Protein AF-A0A957M4S3-F1 (afdb_monomer_lite)

pLDDT: mean 88.14, std 12.48, range [29.42, 98.62]

Radius of gyration: 42.58 Å; chains: 1; bounding box: 97×64×132 Å

Structure (mmCIF, N/CA/C/O backbone):
data_AF-A0A957M4S3-F1
#
_entry.id   AF-A0A957M4S3-F1
#
loop_
_atom_site.group_PDB
_atom_site.id
_atom_site.type_symbol
_atom_site.label_atom_id
_atom_site.label_alt_id
_atom_site.label_comp_id
_atom_site.label_asym_id
_atom_site.label_entity_id
_atom_site.label_seq_id
_atom_site.pdbx_PDB_ins_code
_atom_site.Cartn_x
_atom_site.Cartn_y
_atom_site.Cartn_z
_atom_site.occupancy
_atom_site.B_iso_or_equiv
_atom_site.auth_seq_id
_atom_site.auth_comp_id
_atom_site.auth_asym_id
_atom_site.auth_atom_id
_atom_site.pdbx_PDB_model_num
ATOM 1 N N . GLY A 1 1 ? 20.615 -4.153 -63.664 1.00 39.22 1 GLY A N 1
ATOM 2 C CA . GLY A 1 1 ? 21.199 -4.004 -65.016 1.00 39.22 1 GLY A CA 1
ATOM 3 C C . GLY A 1 1 ? 22.706 -4.110 -64.900 1.00 39.22 1 GLY A C 1
ATOM 4 O O . GLY A 1 1 ? 23.226 -3.644 -63.901 1.00 39.22 1 GLY A O 1
ATOM 5 N N . ILE A 1 2 ? 23.380 -4.764 -65.851 1.00 35.94 2 ILE A N 1
ATOM 6 C CA . ILE A 1 2 ? 24.839 -4.992 -65.836 1.00 35.94 2 ILE A CA 1
ATOM 7 C C . ILE A 1 2 ? 25.598 -3.661 -66.029 1.00 35.94 2 ILE A C 1
ATOM 9 O O . ILE A 1 2 ? 25.162 -2.804 -66.796 1.00 35.94 2 ILE A O 1
ATOM 13 N N . HIS A 1 3 ? 26.688 -3.525 -65.271 1.00 52.94 3 HIS A N 1
ATOM 14 C CA . HIS A 1 3 ? 27.388 -2.321 -64.811 1.00 52.94 3 HIS A CA 1
ATOM 15 C C . HIS A 1 3 ? 28.169 -1.527 -65.868 1.00 52.94 3 HIS A C 1
ATOM 17 O O . HIS A 1 3 ? 28.738 -2.092 -66.799 1.00 52.94 3 HIS A O 1
ATOM 23 N N . ALA A 1 4 ? 28.273 -0.213 -65.647 1.00 48.66 4 ALA A N 1
ATOM 24 C CA . ALA A 1 4 ? 29.312 0.640 -66.217 1.00 48.66 4 ALA A CA 1
ATOM 25 C C . ALA A 1 4 ? 30.267 1.066 -65.091 1.00 48.66 4 ALA A C 1
ATOM 27 O O . ALA A 1 4 ? 29.799 1.417 -64.009 1.00 48.66 4 ALA A O 1
ATOM 28 N N . ALA A 1 5 ? 31.578 1.060 -65.352 1.00 57.88 5 ALA A N 1
ATOM 29 C CA . ALA A 1 5 ? 32.567 1.680 -64.475 1.00 57.88 5 ALA A CA 1
ATOM 30 C C . ALA A 1 5 ? 32.179 3.148 -64.234 1.00 57.88 5 ALA A C 1
ATOM 32 O O . ALA A 1 5 ? 32.039 3.917 -65.191 1.00 57.88 5 ALA A O 1
ATOM 33 N N . CYS A 1 6 ? 31.971 3.545 -62.978 1.00 70.50 6 CYS A N 1
ATOM 34 C CA . CYS A 1 6 ? 31.801 4.957 -62.660 1.00 70.50 6 CYS A CA 1
ATOM 35 C C . CYS A 1 6 ? 33.161 5.645 -62.776 1.00 70.50 6 CYS A C 1
ATOM 37 O O . CYS A 1 6 ? 34.124 5.244 -62.131 1.00 70.50 6 CYS A O 1
ATOM 39 N N . ALA A 1 7 ? 33.246 6.713 -63.565 1.00 66.88 7 ALA A N 1
ATOM 40 C CA . ALA A 1 7 ? 34.441 7.544 -63.577 1.00 66.88 7 ALA A CA 1
ATOM 41 C C . ALA A 1 7 ? 34.543 8.360 -62.271 1.00 66.88 7 ALA A C 1
ATOM 43 O O . ALA A 1 7 ? 33.563 8.986 -61.867 1.00 66.88 7 ALA A O 1
ATOM 44 N N . GLY A 1 8 ? 35.736 8.402 -61.661 1.00 73.00 8 GLY A N 1
ATOM 45 C CA . GLY A 1 8 ? 36.071 9.349 -60.586 1.00 73.00 8 GLY A CA 1
ATOM 46 C C . GLY A 1 8 ? 35.672 8.933 -59.166 1.00 73.00 8 GLY A C 1
ATOM 47 O O . GLY A 1 8 ? 35.146 9.765 -58.428 1.00 73.00 8 GLY A O 1
ATOM 48 N N . GLY A 1 9 ? 35.902 7.673 -58.785 1.00 83.31 9 GLY A N 1
ATOM 49 C CA . GLY A 1 9 ? 35.665 7.208 -57.416 1.00 83.31 9 GLY A CA 1
ATOM 50 C C . GLY A 1 9 ? 36.583 7.848 -56.363 1.00 83.31 9 GLY A C 1
ATOM 51 O O . GLY A 1 9 ? 37.583 8.485 -56.710 1.00 83.31 9 GLY A O 1
ATOM 52 N N . PRO A 1 10 ? 36.226 7.736 -55.070 1.00 91.06 10 PRO A N 1
ATOM 53 C CA . PRO A 1 10 ? 37.018 8.291 -53.976 1.00 91.06 10 PRO A CA 1
ATOM 54 C C . PRO A 1 10 ? 38.401 7.636 -53.878 1.00 91.06 10 PRO A C 1
ATOM 56 O O . PRO A 1 10 ? 38.588 6.474 -54.241 1.00 91.06 10 PRO A O 1
ATOM 59 N N . VAL A 1 11 ? 39.365 8.402 -53.365 1.00 92.81 11 VAL A N 1
ATOM 60 C CA . VAL A 1 11 ? 40.719 7.928 -53.065 1.00 92.81 11 VAL A CA 1
ATOM 61 C C . VAL A 1 11 ? 40.887 7.901 -51.553 1.00 92.81 11 VAL A C 1
ATOM 63 O O . VAL A 1 11 ? 40.749 8.940 -50.911 1.00 92.81 11 VAL A O 1
ATOM 66 N N . ILE A 1 12 ? 41.187 6.725 -51.010 1.00 91.94 12 ILE A N 1
ATOM 67 C CA . ILE A 1 12 ? 41.322 6.454 -49.577 1.00 91.94 12 ILE A CA 1
ATOM 68 C C . ILE A 1 12 ? 42.710 5.851 -49.371 1.00 91.94 12 ILE A C 1
ATOM 70 O O . ILE A 1 12 ? 43.078 4.907 -50.063 1.00 91.94 12 ILE A O 1
ATOM 74 N N . ASP A 1 13 ? 43.528 6.474 -48.522 1.00 92.44 13 ASP A N 1
ATOM 75 C CA . ASP A 1 13 ? 44.929 6.086 -48.273 1.00 92.44 13 ASP A CA 1
ATOM 76 C C . ASP A 1 13 ? 45.778 5.851 -49.534 1.00 92.44 13 ASP A C 1
ATOM 78 O O . ASP A 1 13 ? 46.650 4.986 -49.600 1.00 92.44 13 ASP A O 1
ATOM 82 N N . GLY A 1 14 ? 45.518 6.642 -50.577 1.00 90.44 14 GLY A N 1
ATOM 83 C CA . GLY A 1 14 ? 46.207 6.528 -51.864 1.00 90.44 14 GLY A CA 1
ATOM 84 C C . GLY A 1 14 ? 45.705 5.395 -52.767 1.00 90.44 14 GLY A C 1
ATOM 85 O O . GLY A 1 14 ? 46.188 5.274 -53.893 1.00 90.44 14 GLY A O 1
ATOM 86 N N . ILE A 1 15 ? 44.713 4.614 -52.335 1.00 91.56 15 ILE A N 1
ATOM 87 C CA . ILE A 1 15 ? 44.009 3.613 -53.142 1.00 91.56 15 ILE A CA 1
ATOM 88 C C . ILE A 1 15 ? 42.738 4.244 -53.715 1.00 91.56 15 ILE A C 1
ATOM 90 O O . ILE A 1 15 ? 41.929 4.829 -53.004 1.00 91.56 15 ILE A O 1
ATOM 94 N N . THR A 1 16 ? 42.564 4.156 -55.033 1.00 92.56 16 THR A N 1
ATOM 95 C CA . THR A 1 16 ? 41.338 4.621 -55.700 1.00 92.56 16 THR A CA 1
ATOM 96 C C . THR A 1 16 ? 40.307 3.501 -55.707 1.00 92.56 16 THR A C 1
ATOM 98 O O . THR A 1 16 ? 40.612 2.408 -56.180 1.00 92.56 16 THR A O 1
ATOM 101 N N . LEU A 1 17 ? 39.087 3.782 -55.244 1.00 93.56 17 LEU A N 1
ATOM 102 C CA . LEU A 1 17 ? 37.936 2.901 -55.440 1.00 93.56 17 LEU A CA 1
ATOM 103 C C . LEU A 1 17 ? 37.444 3.067 -56.884 1.00 93.56 17 LEU A C 1
ATOM 105 O O . LEU A 1 17 ? 36.652 3.957 -57.195 1.00 93.56 17 LEU A O 1
ATOM 109 N N . ASP A 1 18 ? 38.020 2.283 -57.789 1.00 90.69 18 ASP A N 1
ATOM 110 C CA . ASP A 1 18 ? 37.940 2.455 -59.241 1.00 90.69 18 ASP A CA 1
ATOM 111 C C . ASP A 1 18 ? 36.701 1.825 -59.895 1.00 90.69 18 ASP A C 1
ATOM 113 O O . ASP A 1 18 ? 36.443 2.042 -61.083 1.00 90.69 18 ASP A O 1
ATOM 117 N N . GLU A 1 19 ? 35.894 1.103 -59.122 1.00 92.81 19 GLU A N 1
ATOM 118 C CA . GLU A 1 19 ? 34.665 0.453 -59.563 1.00 92.81 19 GLU A CA 1
ATOM 119 C C . GLU A 1 19 ? 33.450 0.920 -58.748 1.00 92.81 19 GLU A C 1
ATOM 121 O O . GLU A 1 19 ? 33.565 1.475 -57.652 1.00 92.81 19 GLU A O 1
ATOM 126 N N . CYS A 1 20 ? 32.248 0.734 -59.306 1.00 93.25 20 CYS A N 1
ATOM 127 C CA . CYS A 1 20 ? 31.014 1.090 -58.616 1.00 93.25 20 CYS A CA 1
ATOM 128 C C . CYS A 1 20 ? 29.826 0.177 -58.960 1.00 93.25 20 CYS A C 1
ATOM 130 O O . CYS A 1 20 ? 29.639 -0.281 -60.094 1.00 93.25 20 CYS A O 1
ATOM 132 N N . ILE A 1 21 ? 28.942 0.009 -57.981 1.00 92.69 21 ILE A N 1
ATOM 133 C CA . ILE A 1 21 ? 27.581 -0.494 -58.152 1.00 92.69 21 ILE A CA 1
ATOM 134 C C . ILE A 1 21 ? 26.632 0.674 -57.908 1.00 92.69 21 ILE A C 1
ATOM 136 O O . ILE A 1 21 ? 26.729 1.346 -56.891 1.00 92.69 21 ILE A O 1
ATOM 140 N N . THR A 1 22 ? 25.699 0.926 -58.826 1.00 92.50 22 THR A N 1
ATOM 141 C CA . THR A 1 22 ? 24.591 1.861 -58.588 1.00 92.50 22 THR A CA 1
ATOM 142 C C . THR A 1 22 ? 23.288 1.080 -58.544 1.00 92.50 22 THR A C 1
ATOM 144 O O . THR A 1 22 ? 22.988 0.321 -59.470 1.00 92.50 22 THR A O 1
ATOM 147 N N . ARG A 1 23 ? 22.513 1.285 -57.484 1.00 94.38 23 ARG A N 1
ATOM 148 C CA . ARG A 1 23 ? 21.199 0.686 -57.284 1.00 94.38 23 ARG A CA 1
ATOM 149 C C . ARG A 1 23 ? 20.182 1.797 -57.068 1.00 94.38 23 ARG A C 1
ATOM 151 O O . ARG A 1 23 ? 20.305 2.559 -56.118 1.00 94.38 23 ARG A O 1
ATOM 158 N N . SER A 1 24 ? 19.215 1.905 -57.974 1.00 95.25 24 SER A N 1
ATOM 159 C CA . SER A 1 24 ? 18.113 2.863 -57.864 1.00 95.25 24 SER A CA 1
ATOM 160 C C . SER A 1 24 ? 16.814 2.121 -57.593 1.00 95.25 24 SER A C 1
ATOM 162 O O . SER A 1 24 ? 16.545 1.107 -58.241 1.00 95.25 24 SER A O 1
ATOM 164 N N . PHE A 1 25 ? 16.026 2.636 -56.660 1.00 96.44 25 PHE A N 1
ATOM 165 C CA . PHE A 1 25 ? 14.787 2.027 -56.191 1.00 96.44 25 PHE A CA 1
ATOM 166 C C . PHE A 1 25 ? 13.775 3.101 -55.787 1.00 96.44 25 PHE A C 1
ATOM 168 O O . PHE A 1 25 ? 14.117 4.265 -55.568 1.00 96.44 25 PHE A O 1
ATOM 175 N N . LEU A 1 26 ? 12.506 2.707 -55.714 1.00 96.69 26 LEU A N 1
ATOM 176 C CA . LEU A 1 26 ? 11.420 3.584 -55.294 1.00 96.69 26 LEU A CA 1
ATOM 177 C C . LEU A 1 26 ? 11.162 3.388 -53.799 1.00 96.69 26 LEU A C 1
ATOM 179 O O . LEU A 1 26 ? 10.911 2.269 -53.364 1.00 96.69 26 LEU A O 1
ATOM 183 N N . VAL A 1 27 ? 11.160 4.473 -53.033 1.00 96.31 27 VAL A N 1
ATOM 184 C CA . VAL A 1 27 ? 10.751 4.488 -51.622 1.00 96.31 27 VAL A CA 1
ATOM 185 C C . VAL A 1 27 ? 9.925 5.747 -51.390 1.00 96.31 27 VAL A C 1
ATOM 187 O O . VAL A 1 27 ? 10.282 6.817 -51.880 1.00 96.31 27 VAL A O 1
ATOM 190 N N . GLY A 1 28 ? 8.754 5.628 -50.763 1.00 93.44 28 GLY A N 1
ATOM 191 C CA . GLY A 1 28 ? 7.863 6.779 -50.553 1.00 93.44 28 GLY A CA 1
ATOM 192 C C . GLY A 1 28 ? 7.395 7.499 -51.822 1.00 93.44 28 GLY A C 1
ATOM 193 O O . GLY A 1 28 ? 7.016 8.664 -51.770 1.00 93.44 28 GLY A O 1
ATOM 194 N N . GLY A 1 29 ? 7.463 6.845 -52.986 1.00 94.19 29 GLY A N 1
ATOM 195 C CA . GLY A 1 29 ? 7.184 7.479 -54.280 1.00 94.19 29 GLY A CA 1
ATOM 196 C C . GLY A 1 29 ? 8.334 8.324 -54.850 1.00 94.19 29 GLY A C 1
ATOM 197 O O . GLY A 1 29 ? 8.178 8.898 -55.928 1.00 94.19 29 GLY A O 1
ATOM 198 N N . VAL A 1 30 ? 9.497 8.365 -54.191 1.00 95.31 30 VAL A N 1
ATOM 199 C CA . VAL A 1 30 ? 10.708 9.061 -54.651 1.00 95.31 30 VAL A CA 1
ATOM 200 C C . VAL A 1 30 ? 11.740 8.042 -55.134 1.00 95.31 30 VAL A C 1
ATOM 202 O O . VAL A 1 30 ? 11.994 7.033 -54.479 1.00 95.31 30 VAL A O 1
ATOM 205 N N . ASN A 1 31 ? 12.346 8.291 -56.299 1.00 95.94 31 ASN A N 1
ATOM 206 C CA . ASN A 1 31 ? 13.437 7.457 -56.802 1.00 95.94 31 ASN A CA 1
ATOM 207 C C . ASN A 1 31 ? 14.732 7.807 -56.057 1.00 95.94 31 ASN A C 1
ATOM 209 O O . ASN A 1 31 ? 15.299 8.883 -56.277 1.00 95.94 31 ASN A O 1
ATOM 213 N N . LYS A 1 32 ? 15.183 6.903 -55.189 1.00 96.06 32 LYS A N 1
ATOM 214 C CA . LYS A 1 32 ? 16.432 7.009 -54.431 1.00 96.06 32 LYS A CA 1
ATOM 215 C C . LYS A 1 32 ? 17.504 6.136 -55.065 1.00 96.06 32 LYS A C 1
ATOM 217 O O . LYS A 1 32 ? 17.214 5.239 -55.856 1.00 96.06 32 LYS A O 1
ATOM 222 N N . THR A 1 33 ? 18.761 6.459 -54.796 1.00 95.25 33 THR A N 1
ATOM 223 C CA . THR A 1 33 ? 19.915 5.760 -55.357 1.00 95.25 33 THR A CA 1
ATOM 224 C C . THR A 1 33 ? 20.974 5.531 -54.289 1.00 95.25 33 THR A C 1
ATOM 226 O O . THR A 1 33 ? 21.365 6.452 -53.580 1.00 95.25 33 THR A O 1
ATOM 229 N N . VAL A 1 34 ? 21.495 4.312 -54.225 1.00 96.19 34 VAL A N 1
ATOM 230 C CA . VAL A 1 34 ? 22.693 3.968 -53.456 1.00 96.19 34 VAL A CA 1
ATOM 231 C C . VAL A 1 34 ? 23.800 3.648 -54.449 1.00 96.19 34 VAL A C 1
ATOM 233 O O . VAL A 1 34 ? 23.621 2.835 -55.363 1.00 96.19 34 VAL A O 1
ATOM 236 N N . ARG A 1 35 ? 24.944 4.314 -54.305 1.00 94.44 35 ARG A N 1
ATOM 237 C CA . ARG A 1 35 ? 26.136 4.064 -55.115 1.00 94.44 35 ARG A CA 1
ATOM 238 C C . ARG A 1 35 ? 27.259 3.541 -54.235 1.00 94.44 35 ARG A C 1
ATOM 240 O O . ARG A 1 35 ? 27.834 4.310 -53.480 1.00 94.44 35 ARG A O 1
ATOM 247 N N . VAL A 1 36 ? 27.598 2.268 -54.390 1.00 95.75 36 VAL A N 1
ATOM 248 C CA . VAL A 1 36 ? 28.703 1.615 -53.682 1.00 95.75 36 VAL A CA 1
ATOM 249 C C . VAL A 1 36 ? 29.964 1.716 -54.529 1.00 95.75 36 VAL A C 1
ATOM 251 O O . VAL A 1 36 ? 29.997 1.192 -55.640 1.00 95.75 36 VAL A O 1
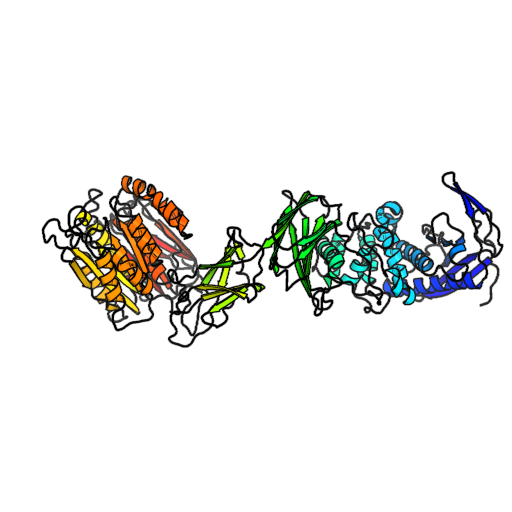ATOM 254 N N . TRP A 1 37 ? 30.983 2.394 -54.021 1.00 95.69 37 TRP A N 1
ATOM 255 C CA . TRP A 1 37 ? 32.319 2.516 -54.594 1.00 95.69 37 TRP A CA 1
ATOM 256 C C . TRP A 1 37 ? 33.230 1.458 -53.988 1.00 95.69 37 TRP A C 1
ATOM 258 O O . TRP A 1 37 ? 33.217 1.267 -52.776 1.00 95.69 37 TRP A O 1
ATOM 268 N N . TYR A 1 38 ? 34.016 0.777 -54.812 1.00 94.69 38 TYR A N 1
ATOM 269 C CA . TYR A 1 38 ? 34.921 -0.277 -54.358 1.00 94.69 38 TYR A CA 1
ATOM 270 C C . TYR A 1 38 ? 36.100 -0.442 -55.316 1.00 94.69 38 TYR A C 1
ATOM 272 O O . TYR A 1 38 ? 36.101 0.096 -56.421 1.00 94.69 38 TYR A O 1
ATOM 280 N N . THR A 1 39 ? 37.091 -1.227 -54.906 1.00 92.88 39 THR A N 1
ATOM 281 C CA . THR A 1 39 ? 38.093 -1.790 -55.813 1.00 92.88 39 THR A CA 1
ATOM 282 C C . THR A 1 39 ? 38.195 -3.296 -55.590 1.00 92.88 39 THR A C 1
ATOM 284 O O . THR A 1 39 ? 37.967 -3.790 -54.484 1.00 92.88 39 THR A O 1
ATOM 287 N N . LYS A 1 40 ? 38.520 -4.046 -56.645 1.00 93.00 40 LYS A N 1
ATOM 288 C CA . LYS A 1 40 ? 38.926 -5.463 -56.546 1.00 93.00 40 LYS A CA 1
ATOM 289 C C . LYS A 1 40 ? 40.443 -5.627 -56.566 1.00 93.00 40 LYS A C 1
ATOM 291 O O . LYS A 1 40 ? 40.948 -6.751 -56.568 1.00 93.00 40 LYS A O 1
ATOM 296 N N . ASN A 1 41 ? 41.181 -4.519 -56.632 1.00 92.00 41 ASN A N 1
ATOM 297 C CA . ASN A 1 41 ? 42.627 -4.553 -56.585 1.00 92.00 41 ASN A CA 1
ATOM 298 C C . ASN A 1 41 ? 43.070 -4.894 -55.160 1.00 92.00 41 ASN A C 1
ATOM 300 O O . ASN A 1 41 ? 42.976 -4.058 -54.267 1.00 92.00 41 ASN A O 1
ATOM 304 N N . ALA A 1 42 ? 43.543 -6.125 -54.963 1.00 92.38 42 ALA A N 1
ATOM 305 C CA . ALA A 1 42 ? 44.000 -6.633 -53.674 1.00 92.38 42 ALA A CA 1
ATOM 306 C C . ALA A 1 42 ? 45.352 -6.019 -53.274 1.00 92.38 42 ALA A C 1
ATOM 308 O O . ALA A 1 42 ? 46.397 -6.672 -53.315 1.00 92.38 42 ALA A O 1
ATOM 309 N N . VAL A 1 43 ? 45.324 -4.732 -52.940 1.00 91.88 43 VAL A N 1
ATOM 310 C CA . VAL A 1 43 ? 46.460 -3.945 -52.464 1.00 91.88 43 VAL A CA 1
ATOM 311 C C . VAL A 1 43 ? 46.205 -3.468 -51.044 1.00 91.88 43 VAL A C 1
ATOM 313 O O . VAL A 1 43 ? 45.070 -3.206 -50.653 1.00 91.88 43 VAL A O 1
ATOM 316 N N . THR A 1 44 ? 47.288 -3.345 -50.287 1.00 93.12 44 THR A N 1
ATOM 317 C CA . THR A 1 44 ? 47.271 -2.811 -48.929 1.00 93.12 44 THR A CA 1
ATOM 318 C C . THR A 1 44 ? 47.688 -1.345 -48.930 1.00 93.12 44 THR A C 1
ATOM 320 O O . THR A 1 44 ? 48.630 -0.975 -49.641 1.00 93.12 44 THR A O 1
ATOM 323 N N . ALA A 1 45 ? 47.053 -0.533 -48.095 1.00 93.00 45 ALA A N 1
ATOM 324 C CA . ALA A 1 45 ? 47.541 0.785 -47.709 1.00 93.00 45 ALA A CA 1
ATOM 325 C C . ALA A 1 45 ? 48.160 0.743 -46.308 1.00 93.00 45 ALA A C 1
ATOM 327 O O . ALA A 1 45 ? 47.833 -0.120 -45.499 1.00 93.00 45 ALA A O 1
ATOM 328 N N . ASN A 1 46 ? 49.049 1.697 -46.028 1.00 92.75 46 ASN A N 1
ATOM 329 C CA . ASN A 1 46 ? 49.585 1.912 -44.690 1.00 92.75 46 ASN A CA 1
ATOM 330 C C . ASN A 1 46 ? 49.091 3.263 -44.181 1.00 92.75 46 ASN A C 1
ATOM 332 O O . ASN A 1 46 ? 49.334 4.283 -44.833 1.00 92.75 46 ASN A O 1
ATOM 336 N N . ARG A 1 47 ? 48.452 3.271 -43.012 1.00 93.31 47 ARG A N 1
ATOM 337 C CA . ARG A 1 47 ? 48.011 4.488 -42.323 1.00 93.31 47 ARG A CA 1
ATOM 338 C C . ARG A 1 47 ? 48.574 4.486 -40.905 1.00 93.31 47 ARG A C 1
ATOM 340 O O . ARG A 1 47 ? 48.498 3.473 -40.220 1.00 93.31 47 ARG A O 1
ATOM 347 N N . THR A 1 48 ? 49.136 5.611 -40.474 1.00 91.44 48 THR A N 1
ATOM 348 C CA . THR A 1 48 ? 49.555 5.804 -39.081 1.00 91.44 48 THR A CA 1
ATOM 349 C C . THR A 1 48 ? 48.476 6.595 -38.354 1.00 91.44 48 THR A C 1
ATOM 351 O O . THR A 1 48 ? 48.196 7.731 -38.740 1.00 91.44 48 THR A O 1
ATOM 354 N N . GLU A 1 49 ? 47.905 6.022 -37.301 1.00 90.69 49 GLU A N 1
ATOM 355 C CA . GLU A 1 49 ? 46.910 6.665 -36.438 1.00 90.69 49 GLU A CA 1
ATOM 356 C C . GLU A 1 49 ? 47.356 6.514 -34.980 1.00 90.69 49 GLU A C 1
ATOM 358 O O . GLU A 1 49 ? 47.816 5.450 -34.574 1.00 90.69 49 GLU A O 1
ATOM 363 N N . ASP A 1 50 ? 47.374 7.621 -34.233 1.00 89.88 50 ASP A N 1
ATOM 364 C CA . ASP A 1 50 ? 47.886 7.698 -32.853 1.00 89.88 50 ASP A CA 1
ATOM 365 C C . ASP A 1 50 ? 49.278 7.071 -32.621 1.00 89.88 50 ASP A C 1
ATOM 367 O O . ASP A 1 50 ? 49.615 6.579 -31.543 1.00 89.88 50 ASP A O 1
ATOM 371 N N . GLY A 1 51 ? 50.136 7.128 -33.644 1.00 90.00 51 GLY A N 1
ATOM 372 C CA . GLY A 1 51 ? 51.496 6.583 -33.597 1.00 90.00 51 GLY A CA 1
ATOM 373 C C . GLY A 1 51 ? 51.583 5.065 -33.786 1.00 90.00 51 GLY A C 1
ATOM 374 O O . GLY A 1 51 ? 52.671 4.507 -33.629 1.00 90.00 51 GLY A O 1
ATOM 375 N N . VAL A 1 52 ? 50.477 4.409 -34.141 1.00 93.06 52 VAL A N 1
ATOM 376 C CA . VAL A 1 52 ? 50.407 2.995 -34.524 1.00 93.06 52 VAL A CA 1
ATOM 377 C C . VAL A 1 52 ? 50.232 2.893 -36.039 1.00 93.06 52 VAL A C 1
ATOM 379 O O . VAL A 1 52 ? 49.396 3.577 -36.624 1.00 93.06 52 VAL A O 1
ATOM 382 N N . ASP A 1 53 ? 51.038 2.046 -36.682 1.00 93.12 53 ASP A N 1
ATOM 383 C CA . ASP A 1 53 ? 50.934 1.770 -38.116 1.00 93.12 53 ASP A CA 1
ATOM 384 C C . ASP A 1 53 ? 49.944 0.626 -38.369 1.00 93.12 53 ASP A C 1
ATOM 386 O O . ASP A 1 53 ? 50.131 -0.492 -37.881 1.00 93.12 53 ASP A O 1
ATOM 390 N N . TYR A 1 54 ? 48.929 0.894 -39.183 1.00 94.31 54 TYR A N 1
ATOM 391 C CA . TYR A 1 54 ? 47.914 -0.060 -39.612 1.00 94.31 54 TYR A CA 1
ATOM 392 C C . TYR A 1 54 ? 48.124 -0.429 -41.080 1.00 94.31 54 TYR A C 1
ATOM 394 O O . TYR A 1 54 ? 48.420 0.427 -41.917 1.00 94.31 54 TYR A O 1
ATOM 402 N N . THR A 1 55 ? 47.972 -1.717 -41.392 1.00 94.69 55 THR A N 1
ATOM 403 C CA . THR A 1 55 ? 47.906 -2.228 -42.768 1.00 94.69 55 THR A CA 1
ATOM 404 C C . THR A 1 55 ? 46.442 -2.447 -43.119 1.00 94.69 55 THR A C 1
ATOM 406 O O . THR A 1 55 ? 45.802 -3.290 -42.499 1.00 94.69 55 THR A O 1
ATOM 409 N N . LEU A 1 56 ? 45.938 -1.687 -44.089 1.00 95.31 56 LEU A N 1
ATOM 410 C CA . LEU A 1 56 ? 44.521 -1.604 -44.445 1.00 95.31 56 LEU A CA 1
ATOM 411 C C . LEU A 1 56 ? 44.254 -2.198 -45.830 1.00 95.31 56 LEU A C 1
ATOM 413 O O . LEU A 1 56 ? 45.042 -2.019 -46.761 1.00 95.31 56 LEU A O 1
ATOM 417 N N . GLU A 1 57 ? 43.127 -2.880 -45.984 1.00 95.06 57 GLU A N 1
ATOM 418 C CA . GLU A 1 57 ? 42.696 -3.611 -47.174 1.00 95.06 57 GLU A CA 1
ATOM 419 C C . GLU A 1 57 ? 41.346 -3.091 -47.715 1.00 95.06 57 GLU A C 1
ATOM 421 O O . GLU A 1 57 ? 40.322 -3.767 -47.613 1.00 95.06 57 GLU A O 1
ATOM 426 N N . HIS A 1 58 ? 41.329 -1.915 -48.360 1.00 94.50 58 HIS A N 1
ATOM 427 C CA . HIS A 1 58 ? 40.110 -1.265 -48.906 1.00 94.50 58 HIS A CA 1
ATOM 428 C C . HIS A 1 58 ? 39.486 -1.960 -50.143 1.00 94.50 58 HIS A C 1
ATOM 430 O O . HIS A 1 58 ? 38.898 -1.305 -51.006 1.00 94.50 58 HIS A O 1
ATOM 436 N N . TRP A 1 59 ? 39.663 -3.271 -50.302 1.00 94.56 59 TRP A N 1
ATOM 437 C CA . TRP A 1 59 ? 39.234 -4.021 -51.481 1.00 94.56 59 TRP A CA 1
ATOM 438 C C . TRP A 1 59 ? 38.237 -5.130 -51.133 1.00 94.56 59 TRP A C 1
ATOM 440 O O . TRP A 1 59 ? 38.292 -5.750 -50.071 1.00 94.56 59 TRP A O 1
ATOM 450 N N . ILE A 1 60 ? 37.350 -5.433 -52.083 1.00 95.25 60 ILE A N 1
ATOM 451 C CA . ILE A 1 60 ? 36.410 -6.561 -52.012 1.00 95.25 60 ILE A CA 1
ATOM 452 C C . ILE A 1 60 ? 36.704 -7.580 -53.114 1.00 95.25 60 ILE A C 1
ATOM 454 O O . ILE A 1 60 ? 37.373 -7.293 -54.102 1.00 95.25 60 ILE A O 1
ATOM 458 N N . SER A 1 61 ? 36.211 -8.807 -52.967 1.00 94.50 61 SER A N 1
ATOM 459 C CA . SER A 1 61 ? 36.545 -9.918 -53.871 1.00 94.50 61 SER A CA 1
ATOM 460 C C . SER A 1 61 ? 35.699 -9.965 -55.146 1.00 94.50 61 SER A C 1
ATOM 462 O O . SER A 1 61 ? 36.101 -10.600 -56.122 1.00 94.50 61 SER A O 1
ATOM 464 N N . SER A 1 62 ? 34.506 -9.360 -55.157 1.00 92.94 62 SER A N 1
ATOM 465 C CA . SER A 1 62 ? 33.598 -9.443 -56.308 1.00 92.94 62 SER A CA 1
ATOM 466 C C . SER A 1 62 ? 32.546 -8.336 -56.341 1.00 92.94 62 SER A C 1
ATOM 468 O O . SER A 1 62 ? 32.149 -7.810 -55.307 1.00 92.94 62 SER A O 1
ATOM 470 N N . ASP A 1 63 ? 32.004 -8.071 -57.530 1.00 91.81 63 ASP A N 1
ATOM 471 C CA . ASP A 1 63 ? 30.887 -7.135 -57.727 1.00 91.81 63 ASP A CA 1
ATOM 472 C C . ASP A 1 63 ? 29.629 -7.563 -56.954 1.00 91.81 63 ASP A C 1
ATOM 474 O O . ASP A 1 63 ? 28.843 -6.722 -56.529 1.00 91.81 63 ASP A O 1
ATOM 478 N N . ALA A 1 64 ? 29.449 -8.874 -56.746 1.00 92.62 64 ALA A N 1
ATOM 479 C CA . ALA A 1 64 ? 28.316 -9.427 -56.009 1.00 92.62 64 ALA A CA 1
ATOM 480 C C . ALA A 1 64 ? 28.275 -8.932 -54.554 1.00 92.62 64 ALA A C 1
ATOM 482 O O . ALA A 1 64 ? 27.197 -8.689 -54.025 1.00 92.62 64 ALA A O 1
ATOM 483 N N . GLN A 1 65 ? 29.438 -8.717 -53.936 1.00 94.88 65 GLN A N 1
ATOM 484 C CA . GLN A 1 65 ? 29.546 -8.182 -52.576 1.00 94.88 65 GLN A CA 1
ATOM 485 C C . GLN A 1 65 ? 29.080 -6.721 -52.506 1.00 94.88 65 GLN A C 1
ATOM 487 O O . GLN A 1 65 ? 28.256 -6.376 -51.667 1.00 94.88 65 GLN A O 1
ATOM 492 N N . ALA A 1 66 ? 29.504 -5.869 -53.444 1.00 93.81 66 ALA A N 1
ATOM 493 C CA . ALA A 1 66 ? 29.009 -4.492 -53.511 1.00 93.81 66 ALA A CA 1
ATOM 494 C C . ALA A 1 66 ? 27.522 -4.415 -53.919 1.00 93.81 66 ALA A C 1
ATOM 496 O O . ALA A 1 66 ? 26.802 -3.521 -53.475 1.00 93.81 66 ALA A O 1
ATOM 497 N N . GLN A 1 67 ? 27.029 -5.353 -54.738 1.00 94.19 67 GLN A N 1
ATOM 498 C CA . GLN A 1 67 ? 25.597 -5.478 -55.046 1.00 94.19 67 GLN A CA 1
ATOM 499 C C . GLN A 1 67 ? 24.773 -5.844 -53.813 1.00 94.19 67 GLN A C 1
ATOM 501 O O . GLN A 1 67 ? 23.668 -5.326 -53.656 1.00 94.19 67 GLN A O 1
ATOM 506 N N . GLN A 1 68 ? 25.310 -6.715 -52.961 1.00 95.06 68 GLN A N 1
ATOM 507 C CA . GLN A 1 68 ? 24.690 -7.123 -51.709 1.00 95.06 68 GLN A CA 1
ATOM 508 C C . GLN A 1 68 ? 24.617 -5.952 -50.722 1.00 95.06 68 GLN A C 1
ATOM 510 O O . GLN A 1 68 ? 23.530 -5.648 -50.248 1.00 95.06 68 GLN A O 1
ATOM 515 N N . VAL A 1 69 ? 25.715 -5.209 -50.528 1.00 96.62 69 VAL A N 1
ATOM 516 C CA . VAL A 1 69 ? 25.721 -3.976 -49.715 1.00 96.62 69 VAL A CA 1
ATOM 517 C C . VAL A 1 69 ? 24.684 -2.970 -50.218 1.00 96.62 69 VAL A C 1
ATOM 519 O O . VAL A 1 69 ? 23.901 -2.441 -49.436 1.00 96.62 69 VAL A O 1
ATOM 522 N N . ALA A 1 70 ? 24.614 -2.740 -51.533 1.00 96.25 70 ALA A N 1
ATOM 523 C CA . ALA A 1 70 ? 23.613 -1.841 -52.104 1.00 96.25 70 ALA A CA 1
ATOM 524 C C . ALA A 1 70 ? 22.170 -2.319 -51.855 1.00 96.25 70 ALA A C 1
ATOM 526 O O . ALA A 1 70 ? 21.283 -1.485 -51.696 1.00 96.25 70 ALA A O 1
ATOM 527 N N . ALA A 1 71 ? 21.929 -3.636 -51.872 1.00 96.19 71 ALA A N 1
ATOM 528 C CA . ALA A 1 71 ? 20.618 -4.217 -51.586 1.00 96.19 71 ALA A CA 1
ATOM 529 C C . ALA A 1 71 ? 20.233 -4.026 -50.115 1.00 96.19 71 ALA A C 1
ATOM 531 O O . ALA A 1 71 ? 19.137 -3.555 -49.849 1.00 96.19 71 ALA A O 1
ATOM 532 N N . TRP A 1 72 ? 21.159 -4.261 -49.186 1.00 97.31 72 TRP A N 1
ATOM 533 C CA . TRP A 1 72 ? 20.920 -4.022 -47.765 1.00 97.31 72 TRP A CA 1
ATOM 534 C C . TRP A 1 72 ? 20.589 -2.550 -47.466 1.00 97.31 72 TRP A C 1
ATOM 536 O O . TRP A 1 72 ? 19.640 -2.262 -46.745 1.00 97.31 72 TRP A O 1
ATOM 546 N N . PHE A 1 73 ? 21.274 -1.588 -48.091 1.00 97.12 73 PHE A N 1
ATOM 547 C CA . PHE A 1 73 ? 20.867 -0.182 -47.963 1.00 97.12 73 PHE A CA 1
ATOM 548 C C . PHE A 1 73 ? 19.462 0.101 -48.519 1.00 97.12 73 PHE A C 1
ATOM 550 O O . PHE A 1 73 ? 18.778 0.977 -47.996 1.00 97.12 73 PHE A O 1
ATOM 557 N N . GLU A 1 74 ? 19.023 -0.594 -49.577 1.00 96.94 74 GLU A N 1
ATOM 558 C CA . GLU A 1 74 ? 17.634 -0.485 -50.045 1.00 96.94 74 GLU A CA 1
ATOM 559 C C . GLU A 1 74 ? 16.656 -1.024 -48.999 1.00 96.94 74 GLU A C 1
ATOM 561 O O . GLU A 1 74 ? 15.689 -0.328 -48.692 1.00 96.94 74 GLU A O 1
ATOM 566 N N . ASP A 1 75 ? 16.924 -2.208 -48.442 1.00 97.19 75 ASP A N 1
ATOM 567 C CA . ASP A 1 75 ? 16.066 -2.844 -47.437 1.00 97.19 75 ASP A CA 1
ATOM 568 C C . ASP A 1 75 ? 15.888 -1.927 -46.216 1.00 97.19 75 ASP A C 1
ATOM 570 O O . ASP A 1 75 ? 14.759 -1.604 -45.840 1.00 97.19 75 ASP A O 1
ATOM 574 N N . ALA A 1 76 ? 16.995 -1.415 -45.663 1.00 97.31 76 ALA A N 1
ATOM 575 C CA . ALA A 1 76 ? 16.976 -0.485 -44.534 1.00 97.31 76 ALA A CA 1
ATOM 576 C C . ALA A 1 76 ? 16.233 0.815 -44.869 1.00 97.31 76 ALA A C 1
ATOM 578 O O . ALA A 1 76 ? 15.366 1.249 -44.116 1.00 97.31 76 ALA A O 1
ATOM 579 N N . TRP A 1 77 ? 16.499 1.430 -46.027 1.00 97.44 77 TRP A N 1
ATOM 580 C CA . TRP A 1 77 ? 15.822 2.676 -46.407 1.00 97.44 77 TRP A CA 1
ATOM 581 C C . TRP A 1 77 ? 14.314 2.465 -46.578 1.00 97.44 77 TRP A C 1
ATOM 583 O O . TRP A 1 77 ? 13.518 3.304 -46.154 1.00 97.44 77 TRP A O 1
ATOM 593 N N . GLN A 1 78 ? 13.898 1.352 -47.185 1.00 96.75 78 GLN A N 1
ATOM 594 C CA . GLN A 1 78 ? 12.483 1.013 -47.328 1.00 96.75 78 GLN A CA 1
ATOM 595 C C . GLN A 1 78 ? 11.819 0.791 -45.971 1.00 96.75 78 GLN A C 1
ATOM 597 O O . GLN A 1 78 ? 10.748 1.355 -45.742 1.00 96.75 78 GLN A O 1
ATOM 602 N N . ARG A 1 79 ? 12.465 0.033 -45.078 1.00 95.38 79 ARG A N 1
ATOM 603 C CA . ARG A 1 79 ? 12.002 -0.221 -43.709 1.00 95.38 79 ARG A CA 1
ATOM 604 C C . ARG A 1 79 ? 11.833 1.074 -42.926 1.00 95.38 79 ARG A C 1
ATOM 606 O O . ARG A 1 79 ? 10.731 1.403 -42.503 1.00 95.38 79 ARG A O 1
ATOM 613 N N . TYR A 1 80 ? 12.907 1.843 -42.798 1.00 96.50 80 TYR A N 1
ATOM 614 C CA . TYR A 1 80 ? 12.918 3.059 -41.995 1.00 96.50 80 TYR A CA 1
ATOM 615 C C . TYR A 1 80 ? 11.935 4.100 -42.520 1.00 96.50 80 TYR A C 1
ATOM 617 O O . TYR A 1 80 ? 11.248 4.750 -41.733 1.00 96.50 80 TYR A O 1
ATOM 625 N N . PHE A 1 81 ? 11.805 4.233 -43.844 1.00 96.19 81 PHE A N 1
ATOM 626 C CA . PHE A 1 81 ? 10.807 5.125 -44.428 1.00 96.19 81 PHE A CA 1
ATOM 627 C C . PHE A 1 81 ? 9.378 4.649 -44.155 1.00 96.19 81 PHE A C 1
ATOM 629 O O . PHE A 1 81 ? 8.507 5.482 -43.916 1.00 96.19 81 PHE A O 1
ATOM 636 N N . ALA A 1 82 ? 9.116 3.339 -44.212 1.00 94.69 82 ALA A N 1
ATOM 637 C CA . ALA A 1 82 ? 7.783 2.804 -43.942 1.00 94.69 82 ALA A CA 1
ATOM 638 C C . ALA A 1 82 ? 7.292 3.167 -42.531 1.00 94.69 82 ALA A C 1
ATOM 640 O O . ALA A 1 82 ? 6.092 3.375 -42.354 1.00 94.69 82 ALA A O 1
ATOM 641 N N . ASP A 1 83 ? 8.215 3.314 -41.579 1.00 92.44 83 ASP A N 1
ATOM 642 C CA . ASP A 1 83 ? 7.875 3.489 -40.164 1.00 92.44 83 ASP A CA 1
ATOM 643 C C . ASP A 1 83 ? 7.906 4.928 -39.708 1.00 92.44 83 ASP A C 1
ATOM 645 O O . ASP A 1 83 ? 7.017 5.380 -38.991 1.00 92.44 83 ASP A O 1
ATOM 649 N N . SER A 1 84 ? 8.938 5.648 -40.135 1.00 93.38 84 SER A N 1
ATOM 650 C CA . SER A 1 84 ? 9.148 7.037 -39.745 1.00 93.38 84 SER A CA 1
ATOM 651 C C . SER A 1 84 ? 8.489 8.017 -40.712 1.00 93.38 84 SER A C 1
ATOM 653 O O . SER A 1 84 ? 8.157 9.133 -40.327 1.00 93.38 84 SER A O 1
ATOM 655 N N . GLY A 1 85 ? 8.322 7.641 -41.985 1.00 93.69 85 GLY A N 1
ATOM 656 C CA . GLY A 1 85 ? 8.003 8.571 -43.072 1.00 93.69 85 GLY A CA 1
ATOM 657 C C . GLY A 1 85 ? 9.180 9.454 -43.513 1.00 93.69 85 GLY A C 1
ATOM 658 O O . GLY A 1 85 ? 9.006 10.294 -44.398 1.00 93.69 85 GLY A O 1
ATOM 659 N N . HIS A 1 86 ? 10.373 9.268 -42.938 1.00 93.12 86 HIS A N 1
ATOM 660 C CA . HIS A 1 86 ? 11.584 10.022 -43.259 1.00 93.12 86 HIS A CA 1
ATOM 661 C C . HIS A 1 86 ? 12.490 9.243 -44.216 1.00 93.12 86 HIS A C 1
ATOM 663 O O . HIS A 1 86 ? 12.617 8.019 -44.163 1.00 93.12 86 HIS A O 1
ATOM 669 N N . HIS A 1 87 ? 13.128 9.963 -45.137 1.00 95.00 87 HIS A N 1
ATOM 670 C CA . HIS A 1 87 ? 14.200 9.397 -45.950 1.00 95.00 87 HIS A CA 1
ATOM 671 C C . HIS A 1 87 ? 15.535 9.563 -45.233 1.00 95.00 87 HIS A C 1
ATOM 673 O O . HIS A 1 87 ? 15.744 10.571 -44.572 1.00 95.00 87 HIS A O 1
ATOM 679 N N . LEU A 1 88 ? 16.469 8.639 -45.473 1.00 95.12 88 LEU A N 1
ATOM 680 C CA . LEU A 1 88 ? 17.874 8.847 -45.133 1.00 95.12 88 LEU A CA 1
ATOM 681 C C . LEU A 1 88 ? 18.379 10.196 -45.667 1.00 95.12 88 LEU A C 1
ATOM 683 O O . LEU A 1 88 ? 17.983 10.622 -46.759 1.00 95.12 88 LEU A O 1
ATOM 687 N N . TYR A 1 89 ? 19.278 10.835 -44.921 1.00 93.06 89 TYR A N 1
ATOM 688 C CA . TYR A 1 89 ? 19.847 12.130 -45.267 1.00 93.06 89 TYR A CA 1
ATOM 689 C C . TYR A 1 89 ? 20.528 12.094 -46.640 1.00 93.06 89 TYR A C 1
ATOM 691 O O . TYR A 1 89 ? 21.563 11.456 -46.842 1.00 93.06 89 TYR A O 1
ATOM 699 N N . ASP A 1 90 ? 19.960 12.827 -47.596 1.00 91.00 90 ASP A N 1
ATOM 700 C CA . ASP A 1 90 ? 20.493 12.952 -48.953 1.00 91.00 90 ASP A CA 1
ATOM 701 C C . ASP A 1 90 ? 20.445 14.388 -49.502 1.00 91.00 90 ASP A C 1
ATOM 703 O O . ASP A 1 90 ? 20.543 14.625 -50.717 1.00 91.00 90 ASP A O 1
ATOM 707 N N . ASN A 1 91 ? 20.321 15.366 -48.600 1.00 90.56 91 ASN A N 1
ATOM 708 C CA . ASN A 1 91 ? 20.206 16.773 -48.952 1.00 90.56 91 ASN A CA 1
ATOM 709 C C . ASN A 1 91 ? 21.442 17.249 -49.742 1.00 90.56 91 ASN A C 1
ATOM 711 O O . ASN A 1 91 ? 22.593 17.042 -49.362 1.00 90.56 91 ASN A O 1
ATOM 715 N N . GLY A 1 92 ? 21.208 17.884 -50.891 1.00 88.69 92 GLY A N 1
ATOM 716 C CA . GLY A 1 92 ? 22.262 18.333 -51.807 1.00 88.69 92 GLY A CA 1
ATOM 717 C C . GLY A 1 92 ? 22.975 17.217 -52.586 1.00 88.69 92 GLY A C 1
ATOM 718 O O . GLY A 1 92 ? 23.831 17.526 -53.412 1.00 88.69 92 GLY A O 1
ATOM 719 N N . CYS A 1 93 ? 22.607 15.943 -52.402 1.00 90.12 93 CYS A N 1
ATOM 720 C CA . CYS A 1 93 ? 23.251 14.787 -53.046 1.00 90.12 93 CYS A CA 1
ATOM 721 C C . CYS A 1 93 ? 22.440 14.189 -54.208 1.00 90.12 93 CYS A C 1
ATOM 723 O O . CYS A 1 93 ? 22.785 13.137 -54.745 1.00 90.12 93 CYS A O 1
ATOM 725 N N . GLY A 1 94 ? 21.355 14.854 -54.623 1.00 88.19 94 GLY A N 1
ATOM 726 C CA . GLY A 1 94 ? 20.564 14.451 -55.789 1.00 88.19 94 GLY A CA 1
ATOM 727 C C . GLY A 1 94 ? 19.920 13.072 -55.633 1.00 88.19 94 GLY A C 1
ATOM 728 O O . GLY A 1 94 ? 19.980 12.266 -56.560 1.00 88.19 94 GLY A O 1
ATOM 729 N N . ASN A 1 95 ? 19.338 12.794 -54.460 1.00 91.69 95 ASN A N 1
ATOM 730 C CA . ASN A 1 95 ? 18.757 11.497 -54.099 1.00 91.69 95 ASN A CA 1
ATOM 731 C C . ASN A 1 95 ? 19.752 10.322 -54.129 1.00 91.69 95 ASN A C 1
ATOM 733 O O . ASN A 1 95 ? 19.346 9.180 -54.353 1.00 91.69 95 ASN A O 1
ATOM 737 N N . THR A 1 96 ? 21.053 10.596 -53.977 1.00 91.81 96 THR A N 1
ATOM 738 C CA . THR A 1 96 ? 22.111 9.580 -54.022 1.00 91.81 96 THR A CA 1
ATOM 739 C C . THR A 1 96 ? 22.904 9.544 -52.720 1.00 91.81 96 THR A C 1
ATOM 741 O O . THR A 1 96 ? 23.559 10.527 -52.381 1.00 91.81 96 THR A O 1
ATOM 744 N N . ILE A 1 97 ? 22.937 8.389 -52.054 1.00 94.62 97 ILE A N 1
ATOM 745 C CA . ILE A 1 97 ? 23.911 8.095 -50.993 1.00 94.62 97 ILE A CA 1
ATOM 746 C C . ILE A 1 97 ? 25.099 7.364 -51.612 1.00 94.62 97 ILE A C 1
ATOM 748 O O . ILE A 1 97 ? 24.931 6.429 -52.400 1.00 94.62 97 ILE A O 1
ATOM 752 N N . ASN A 1 98 ? 26.310 7.810 -51.285 1.00 94.44 98 ASN A N 1
ATOM 753 C CA . ASN A 1 98 ? 27.541 7.157 -51.707 1.00 94.44 98 ASN A CA 1
ATOM 754 C C . ASN A 1 98 ? 28.049 6.284 -50.564 1.00 94.44 98 ASN A C 1
ATOM 756 O O . ASN A 1 98 ? 28.310 6.775 -49.476 1.00 94.44 98 ASN A O 1
ATOM 760 N N . VAL A 1 99 ? 28.232 5.004 -50.826 1.00 96.06 99 VAL A N 1
ATOM 761 C CA . VAL A 1 99 ? 28.850 4.060 -49.902 1.00 96.06 99 VAL A CA 1
ATOM 762 C C . VAL A 1 99 ? 30.254 3.797 -50.416 1.00 96.06 99 VAL A C 1
ATOM 764 O O . VAL A 1 99 ? 30.431 3.601 -51.617 1.00 96.06 99 VAL A O 1
ATOM 767 N N . GLN A 1 100 ? 31.257 3.828 -49.558 1.00 95.75 100 GLN A N 1
ATOM 768 C CA . GLN A 1 100 ? 32.633 3.520 -49.914 1.00 95.75 100 GLN A CA 1
ATOM 769 C C . GLN A 1 100 ? 33.073 2.271 -49.160 1.00 95.75 100 GLN A C 1
ATOM 771 O O . GLN A 1 100 ? 32.991 2.205 -47.939 1.00 95.75 100 GLN A O 1
ATOM 776 N N . MET A 1 101 ? 33.495 1.262 -49.917 1.00 95.38 101 MET A N 1
ATOM 777 C CA . MET A 1 101 ? 34.105 0.068 -49.356 1.00 95.38 101 MET A CA 1
ATOM 778 C C . MET A 1 101 ? 35.527 0.432 -48.945 1.00 95.38 101 MET A C 1
ATOM 780 O O . MET A 1 101 ? 36.372 0.699 -49.800 1.00 95.38 101 MET A O 1
ATOM 784 N N . GLU A 1 102 ? 35.784 0.475 -47.645 1.00 94.38 102 GLU A N 1
ATOM 785 C CA . GLU A 1 102 ? 37.089 0.836 -47.095 1.00 94.38 102 GLU A CA 1
ATOM 786 C C . GLU A 1 102 ? 37.393 -0.013 -45.863 1.00 94.38 102 GLU A C 1
ATOM 788 O O . GLU A 1 102 ? 36.464 -0.451 -45.215 1.00 94.38 102 GLU A O 1
ATOM 793 N N . ASP A 1 103 ? 38.656 -0.312 -45.569 1.00 93.88 103 ASP A N 1
ATOM 794 C CA . ASP A 1 103 ? 39.049 -0.957 -44.313 1.00 93.88 103 ASP A CA 1
ATOM 795 C C . ASP A 1 103 ? 39.231 0.098 -43.214 1.00 93.88 103 ASP A C 1
ATOM 797 O O . ASP A 1 103 ? 39.978 1.072 -43.393 1.00 93.88 103 ASP A O 1
ATOM 801 N N . GLY A 1 104 ? 38.478 -0.068 -42.130 1.00 87.75 104 GLY A N 1
ATOM 802 C CA . GLY A 1 104 ? 38.386 0.871 -41.022 1.00 87.75 104 GLY A CA 1
ATOM 803 C C . GLY A 1 104 ? 39.368 0.571 -39.892 1.00 87.75 104 GLY A C 1
ATOM 804 O O . GLY A 1 104 ? 39.597 -0.576 -39.518 1.00 87.75 104 GLY A O 1
ATOM 805 N N . ILE A 1 105 ? 39.926 1.612 -39.266 1.00 89.75 105 ILE A N 1
ATOM 806 C CA . ILE A 1 105 ? 40.742 1.437 -38.056 1.00 89.75 105 ILE A CA 1
ATOM 807 C C . ILE A 1 105 ? 39.818 1.380 -36.843 1.00 89.75 105 ILE A C 1
ATOM 809 O O . ILE A 1 105 ? 39.349 2.402 -36.355 1.00 89.75 105 ILE A O 1
ATOM 813 N N . GLY A 1 106 ? 39.573 0.167 -36.346 1.00 84.44 106 GLY A N 1
ATOM 814 C CA . GLY A 1 106 ? 38.818 -0.045 -35.108 1.00 84.44 106 GLY A CA 1
ATOM 815 C C . GLY A 1 106 ? 37.302 0.122 -35.235 1.00 84.44 106 GLY A C 1
ATOM 816 O O . GLY A 1 106 ? 36.626 0.157 -34.212 1.00 84.44 106 GLY A O 1
ATOM 817 N N . TRP A 1 107 ? 36.764 0.185 -36.455 1.00 88.62 107 TRP A N 1
ATOM 818 C CA . TRP A 1 107 ? 35.331 0.291 -36.728 1.00 88.62 107 TRP A CA 1
ATOM 819 C C . TRP A 1 107 ? 34.919 -0.628 -37.884 1.00 88.62 107 TRP A C 1
ATOM 821 O O . TRP A 1 107 ? 35.723 -0.930 -38.762 1.00 88.62 107 TRP A O 1
ATOM 831 N N . SER A 1 108 ? 33.664 -1.090 -37.871 1.00 89.44 108 SER A N 1
ATOM 832 C CA . SER A 1 108 ? 33.096 -1.960 -38.922 1.00 89.44 108 SER A CA 1
ATOM 833 C C . SER A 1 108 ? 32.297 -1.176 -39.975 1.00 89.44 108 SER A C 1
ATOM 835 O O . SER A 1 108 ? 32.106 -1.628 -41.105 1.00 89.44 108 SER A O 1
ATOM 837 N N . GLY A 1 109 ? 31.820 0.011 -39.613 1.00 92.12 109 GLY A N 1
ATOM 838 C CA . GLY A 1 109 ? 31.223 0.998 -40.500 1.00 92.12 109 GLY A CA 1
ATOM 839 C C . GLY A 1 109 ? 31.476 2.402 -39.954 1.00 92.12 109 GLY A C 1
ATOM 840 O O . GLY A 1 109 ? 31.939 2.559 -38.823 1.00 92.12 109 GLY A O 1
AT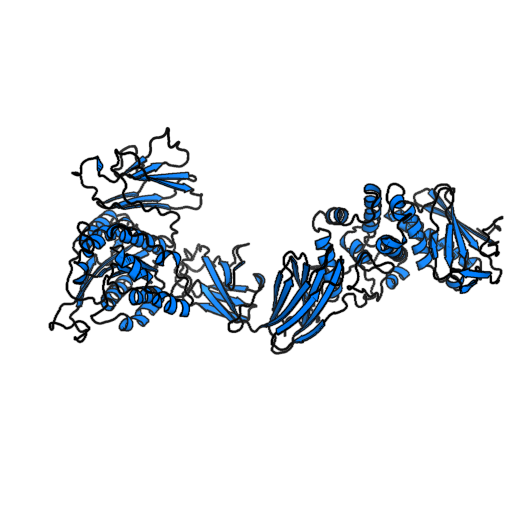OM 841 N N . ILE A 1 110 ? 31.251 3.409 -40.794 1.00 92.19 110 ILE A N 1
ATOM 842 C CA . ILE A 1 110 ? 31.257 4.808 -40.373 1.00 92.19 110 ILE A CA 1
ATOM 843 C C . ILE A 1 110 ? 30.278 5.634 -41.207 1.00 92.19 110 ILE A C 1
ATOM 845 O O . ILE A 1 110 ? 30.447 5.854 -42.412 1.00 92.19 110 ILE A O 1
ATOM 849 N N . ALA A 1 111 ? 29.261 6.172 -40.554 1.00 91.44 111 ALA A N 1
ATOM 850 C CA . ALA A 1 111 ? 28.410 7.201 -41.113 1.00 91.44 111 ALA A CA 1
ATOM 851 C C . ALA A 1 111 ? 29.142 8.548 -41.060 1.00 91.44 111 ALA A C 1
ATOM 853 O O . ALA A 1 111 ? 29.149 9.246 -40.049 1.00 91.44 111 ALA A O 1
ATOM 854 N N . TYR A 1 112 ? 29.759 8.968 -42.170 1.00 91.31 112 TYR A N 1
ATOM 855 C CA . TYR A 1 112 ? 30.306 10.323 -42.220 1.00 91.31 112 TYR A CA 1
ATOM 856 C C . TYR A 1 112 ? 29.175 11.337 -42.101 1.00 91.31 112 TYR A C 1
ATOM 858 O O . TYR A 1 112 ? 28.150 11.198 -42.771 1.00 91.31 112 TYR A O 1
ATOM 866 N N . TRP A 1 113 ? 29.398 12.393 -41.319 1.00 89.44 113 TRP A N 1
ATOM 867 C CA . TRP A 1 113 ? 28.420 13.455 -41.106 1.00 89.44 113 TRP A CA 1
ATOM 868 C C . TRP A 1 113 ? 27.793 13.952 -42.410 1.00 89.44 113 TRP A C 1
ATOM 870 O O . TRP A 1 113 ? 28.457 14.588 -43.244 1.00 89.44 113 TRP A O 1
ATOM 880 N N . GLY A 1 114 ? 26.487 13.708 -42.535 1.00 83.69 114 GLY A N 1
ATOM 881 C CA . GLY A 1 114 ? 25.681 14.225 -43.628 1.00 83.69 114 GLY A CA 1
ATOM 882 C C . GLY A 1 114 ? 25.764 15.745 -43.645 1.00 83.69 114 GLY A C 1
ATOM 883 O O . GLY A 1 114 ? 25.557 16.399 -42.630 1.00 83.69 114 GLY A O 1
ATOM 884 N N . SER A 1 115 ? 26.120 16.340 -44.773 1.00 86.19 115 SER A N 1
ATOM 885 C CA . SER A 1 115 ? 25.988 17.785 -44.991 1.00 86.19 115 SER A CA 1
ATOM 886 C C . SER A 1 115 ? 25.606 18.027 -46.442 1.00 86.19 115 SER A C 1
ATOM 888 O O . SER A 1 115 ? 25.720 17.118 -47.260 1.00 86.19 115 SER A O 1
ATOM 890 N N . SER A 1 116 ? 25.121 19.223 -46.785 1.00 88.31 116 SER A N 1
ATOM 891 C CA . SER A 1 116 ? 24.614 19.470 -48.138 1.00 88.31 116 SER A CA 1
ATOM 892 C C . SER A 1 116 ? 25.668 19.126 -49.202 1.00 88.31 116 SER A C 1
ATOM 894 O O . SER A 1 116 ? 26.728 19.750 -49.262 1.00 88.31 116 SER A O 1
ATOM 896 N N . GLY A 1 117 ? 25.389 18.110 -50.025 1.00 86.44 117 GLY A N 1
ATOM 897 C CA . GLY A 1 117 ? 26.316 17.610 -51.051 1.00 86.44 117 GLY A CA 1
ATOM 898 C C . GLY A 1 117 ? 27.378 16.611 -50.567 1.00 86.44 117 GLY A C 1
ATOM 899 O O . GLY A 1 117 ? 28.145 16.108 -51.390 1.00 86.44 117 GLY A O 1
ATOM 900 N N . ASN A 1 118 ? 27.412 16.279 -49.277 1.00 86.88 118 ASN A N 1
ATOM 901 C CA . ASN A 1 118 ? 28.246 15.235 -48.687 1.00 86.88 118 ASN A CA 1
ATOM 902 C C . ASN A 1 118 ? 27.372 14.157 -48.024 1.00 86.88 118 ASN A C 1
ATOM 904 O O . ASN A 1 118 ? 26.948 14.307 -46.881 1.00 86.88 118 ASN A O 1
ATOM 908 N N . CYS A 1 119 ? 27.127 13.072 -48.760 1.00 90.44 119 CYS A N 1
ATOM 909 C CA . CYS A 1 119 ? 26.345 11.917 -48.315 1.00 90.44 119 CYS A CA 1
ATOM 910 C C . CYS A 1 119 ? 27.178 10.653 -48.542 1.00 90.44 119 CYS A C 1
ATOM 912 O O . CYS A 1 119 ? 27.050 10.002 -49.588 1.00 90.44 119 CYS A O 1
ATOM 914 N N . ARG A 1 120 ? 28.119 10.397 -47.628 1.00 93.31 120 ARG A N 1
ATOM 915 C CA . ARG A 1 120 ? 29.105 9.313 -47.693 1.00 93.31 120 ARG A CA 1
ATOM 916 C C . ARG A 1 120 ? 29.005 8.401 -46.473 1.00 93.31 120 ARG A C 1
ATOM 918 O O . ARG A 1 120 ? 29.021 8.883 -45.351 1.00 93.31 120 ARG A O 1
ATOM 925 N N . ILE A 1 121 ? 28.998 7.095 -46.694 1.00 96.06 121 ILE A N 1
ATOM 926 C CA . ILE A 1 121 ? 29.064 6.082 -45.634 1.00 96.06 121 ILE A CA 1
ATOM 927 C C . ILE A 1 121 ? 30.225 5.140 -45.939 1.00 96.06 121 ILE A C 1
ATOM 929 O O . ILE A 1 121 ? 30.330 4.664 -47.070 1.00 96.06 121 ILE A O 1
ATOM 933 N N . GLY A 1 122 ? 31.093 4.891 -44.967 1.00 95.81 122 GLY A N 1
ATOM 934 C CA . GLY A 1 122 ? 32.140 3.876 -45.037 1.00 95.81 122 GLY A CA 1
ATOM 935 C C . GLY A 1 122 ? 31.638 2.533 -44.525 1.00 95.81 122 GLY A C 1
ATOM 936 O O . GLY A 1 122 ? 30.954 2.483 -43.507 1.00 95.81 122 GLY A O 1
ATOM 937 N N . ILE A 1 123 ? 31.960 1.445 -45.225 1.00 97.00 123 ILE A N 1
ATOM 938 C CA . ILE A 1 123 ? 31.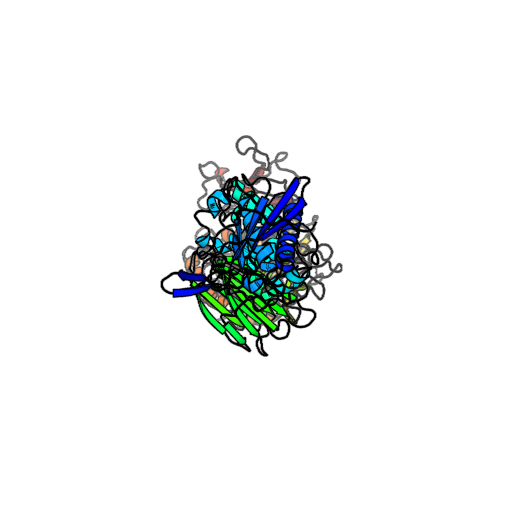660 0.072 -44.789 1.00 97.00 123 ILE A CA 1
ATOM 939 C C . ILE A 1 123 ? 32.932 -0.762 -44.875 1.00 97.00 123 ILE A C 1
ATOM 941 O O . ILE A 1 123 ? 33.586 -0.768 -45.926 1.00 97.00 123 ILE A O 1
ATOM 945 N N . ASP A 1 124 ? 33.225 -1.495 -43.797 1.00 94.94 124 ASP A N 1
ATOM 946 C CA . ASP A 1 124 ? 34.443 -2.285 -43.666 1.00 94.94 124 ASP A CA 1
ATOM 947 C C . ASP A 1 124 ? 34.562 -3.357 -44.761 1.00 94.94 124 ASP A C 1
ATOM 949 O O . ASP A 1 124 ? 33.785 -4.316 -44.851 1.00 94.94 124 ASP A O 1
ATOM 953 N N . SER A 1 125 ? 35.553 -3.184 -45.633 1.00 94.81 125 SER A N 1
ATOM 954 C CA . SER A 1 125 ? 35.812 -4.081 -46.764 1.00 94.81 125 SER A CA 1
ATOM 955 C C . SER A 1 125 ? 36.126 -5.518 -46.322 1.00 94.81 125 SER A C 1
ATOM 957 O O . SER A 1 125 ? 35.515 -6.443 -46.871 1.00 94.81 125 SER A O 1
ATOM 959 N N . PRO A 1 126 ? 37.051 -5.759 -45.364 1.00 93.81 126 PRO A N 1
ATOM 960 C CA . PRO A 1 126 ? 37.228 -7.052 -44.703 1.00 93.81 126 PRO A CA 1
ATOM 961 C C . PRO A 1 126 ? 35.937 -7.753 -44.288 1.00 93.81 126 PRO A C 1
ATOM 963 O O . PRO A 1 126 ? 35.742 -8.908 -44.668 1.00 93.81 126 PRO A O 1
ATOM 966 N N . MET A 1 127 ? 35.035 -7.077 -43.584 1.00 91.56 127 MET A N 1
ATOM 967 C CA . MET A 1 127 ? 33.796 -7.684 -43.090 1.00 91.56 127 MET A CA 1
ATOM 968 C C . MET A 1 127 ? 32.852 -8.172 -44.202 1.00 91.56 127 MET A C 1
ATOM 970 O O . MET A 1 127 ? 32.175 -9.193 -44.056 1.00 91.56 127 MET A O 1
ATOM 974 N N . VAL A 1 128 ? 32.815 -7.479 -45.341 1.00 94.12 128 VAL A N 1
ATOM 975 C CA . VAL A 1 128 ? 31.954 -7.857 -46.476 1.00 94.12 128 VAL A CA 1
ATOM 976 C C . VAL A 1 128 ? 32.554 -9.015 -47.292 1.00 94.12 128 VAL A C 1
ATOM 978 O O . VAL A 1 128 ? 31.840 -9.736 -48.010 1.00 94.12 128 VAL A O 1
ATOM 981 N N . ARG A 1 129 ? 33.864 -9.279 -47.168 1.00 91.62 129 ARG A N 1
ATOM 982 C CA . ARG A 1 129 ? 34.524 -10.413 -47.835 1.00 91.62 129 ARG A CA 1
ATOM 983 C C . ARG A 1 129 ? 34.007 -11.740 -47.268 1.00 91.62 129 ARG A C 1
ATOM 985 O O . ARG A 1 129 ? 34.416 -12.205 -46.217 1.00 91.62 129 ARG A O 1
ATOM 992 N N . GLY A 1 130 ? 33.124 -12.389 -48.024 1.00 80.31 130 GLY A N 1
ATOM 993 C CA . GLY A 1 130 ? 32.494 -13.661 -47.642 1.00 80.31 130 GLY A CA 1
ATOM 994 C C . GLY A 1 130 ? 30.989 -13.569 -47.388 1.00 80.31 130 GLY A C 1
ATOM 995 O O . GLY A 1 130 ? 30.381 -14.591 -47.088 1.00 80.31 130 GLY A O 1
ATOM 996 N N . GLY A 1 131 ? 30.388 -12.387 -47.577 1.00 79.88 131 GLY A N 1
ATOM 997 C CA . GLY A 1 131 ? 28.939 -12.177 -47.485 1.00 79.88 131 GLY A CA 1
ATOM 998 C C . GLY A 1 131 ? 28.438 -11.729 -46.108 1.00 79.88 131 GLY A C 1
ATOM 999 O O . GLY A 1 131 ? 27.248 -11.869 -45.847 1.00 79.88 131 GLY A O 1
ATOM 1000 N N . 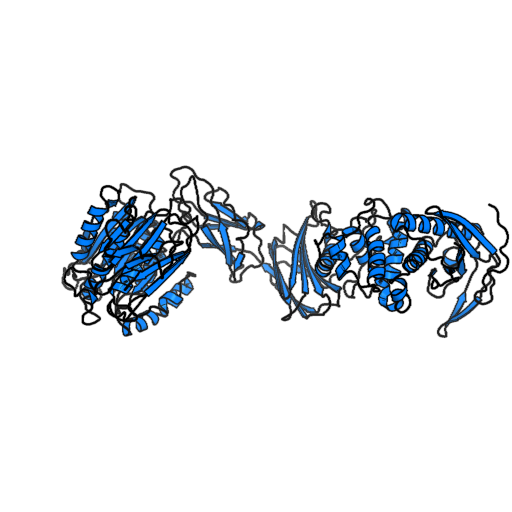GLY A 1 132 ? 29.326 -11.228 -45.239 1.00 88.75 132 GLY A N 1
ATOM 1001 C CA . GLY A 1 132 ? 28.981 -10.607 -43.954 1.00 88.75 132 GLY A CA 1
ATOM 1002 C C . GLY A 1 132 ? 28.732 -9.096 -44.057 1.00 88.75 132 GLY A C 1
ATOM 1003 O O . GLY A 1 132 ? 28.757 -8.527 -45.147 1.00 88.75 132 GLY A O 1
ATOM 1004 N N . GLY A 1 133 ? 28.500 -8.445 -42.913 1.00 91.50 133 GLY A N 1
ATOM 1005 C CA . GLY A 1 133 ? 28.371 -6.984 -42.808 1.00 91.50 133 GLY A CA 1
ATOM 1006 C C . GLY A 1 133 ? 26.955 -6.413 -42.922 1.00 91.50 133 GLY A C 1
ATOM 1007 O O . GLY A 1 133 ? 26.802 -5.196 -42.934 1.00 91.50 133 GLY A O 1
ATOM 1008 N N . GLN A 1 134 ? 25.923 -7.262 -42.979 1.00 95.00 134 GLN A N 1
ATOM 1009 C CA . GLN A 1 134 ? 24.525 -6.826 -43.082 1.00 95.00 134 GLN A CA 1
ATOM 1010 C C . GLN A 1 134 ? 24.090 -5.936 -41.906 1.00 95.00 134 GLN A C 1
ATOM 1012 O O . GLN A 1 134 ? 23.588 -4.843 -42.150 1.00 95.00 134 GLN A O 1
ATOM 1017 N N . TRP A 1 135 ? 24.344 -6.367 -40.660 1.00 93.75 135 TRP A N 1
ATOM 1018 C CA . TRP A 1 135 ? 24.043 -5.590 -39.446 1.00 93.75 135 TRP A CA 1
ATOM 1019 C C . TRP A 1 135 ? 24.635 -4.186 -39.527 1.00 93.75 135 TRP A C 1
ATOM 1021 O O . TRP A 1 135 ? 23.925 -3.196 -39.409 1.00 93.75 135 TRP A O 1
ATOM 1031 N N . THR A 1 136 ? 25.929 -4.099 -39.833 1.00 94.56 136 THR A N 1
ATOM 1032 C CA . THR A 1 136 ? 26.624 -2.820 -39.933 1.00 94.56 136 THR A CA 1
ATOM 1033 C C . THR A 1 136 ? 26.060 -1.932 -41.033 1.00 94.56 136 THR A C 1
ATOM 1035 O O . THR A 1 136 ? 25.920 -0.736 -40.833 1.00 94.56 136 THR A O 1
ATOM 1038 N N . VAL A 1 137 ? 25.675 -2.483 -42.185 1.00 96.44 137 VAL A N 1
ATOM 1039 C CA . VAL A 1 137 ? 25.029 -1.675 -43.230 1.00 96.44 137 VAL A CA 1
ATOM 1040 C C . VAL A 1 137 ? 23.712 -1.071 -42.738 1.00 96.44 137 VAL A C 1
ATOM 1042 O O . VAL A 1 137 ? 23.452 0.102 -43.005 1.00 96.44 137 VAL A O 1
ATOM 1045 N N . TYR A 1 138 ? 22.894 -1.836 -42.016 1.00 97.12 138 TYR A N 1
ATOM 1046 C CA . TYR A 1 138 ? 21.646 -1.321 -41.453 1.00 97.12 138 TYR A CA 1
ATOM 1047 C C . TYR A 1 138 ? 21.890 -0.291 -40.340 1.00 97.12 138 TYR A C 1
ATOM 1049 O O . TYR A 1 138 ? 21.215 0.742 -40.324 1.00 97.12 138 TYR A O 1
ATOM 1057 N N . HIS A 1 139 ? 22.892 -0.524 -39.488 1.00 95.88 139 HIS A N 1
ATOM 1058 C CA . HIS A 1 139 ? 23.365 0.394 -38.443 1.00 95.88 139 HIS A CA 1
ATOM 1059 C C . HIS A 1 139 ? 23.788 1.745 -39.028 1.00 95.88 139 HIS A C 1
ATOM 1061 O O . HIS A 1 139 ? 23.228 2.787 -38.691 1.00 95.88 139 HIS A O 1
ATOM 1067 N N . GLU A 1 140 ? 24.697 1.740 -40.008 1.00 96.12 140 GLU A N 1
ATOM 1068 C CA . GLU A 1 140 ? 25.165 2.981 -40.634 1.00 96.12 140 GLU A CA 1
ATOM 1069 C C . GLU A 1 140 ? 24.059 3.690 -41.431 1.00 96.12 140 GLU A C 1
ATOM 1071 O O . GLU A 1 140 ? 24.016 4.922 -41.510 1.00 96.12 140 GLU A O 1
ATOM 1076 N N . ALA A 1 141 ? 23.128 2.932 -42.021 1.00 96.94 141 ALA A N 1
ATOM 1077 C CA . ALA A 1 141 ? 21.941 3.509 -42.644 1.00 96.94 141 ALA A CA 1
ATOM 1078 C C . ALA A 1 141 ? 21.056 4.225 -41.611 1.00 96.94 141 ALA A C 1
ATOM 1080 O O . ALA A 1 141 ? 20.514 5.287 -41.917 1.00 96.94 141 ALA A O 1
ATOM 1081 N N . GLN A 1 142 ? 20.933 3.690 -40.393 1.00 95.88 142 GLN A N 1
ATOM 1082 C CA . GLN A 1 142 ? 20.132 4.294 -39.329 1.00 95.88 142 GLN A CA 1
ATOM 1083 C C . GLN A 1 142 ? 20.725 5.627 -38.859 1.00 95.88 142 GLN A C 1
ATOM 1085 O O . GLN A 1 142 ? 19.970 6.575 -38.647 1.00 95.88 142 GLN A O 1
ATOM 1090 N N . HIS A 1 143 ? 22.051 5.781 -38.811 1.00 94.38 143 HIS A N 1
ATOM 1091 C CA . HIS A 1 143 ? 22.665 7.097 -38.579 1.00 94.38 143 HIS A CA 1
ATOM 1092 C C . HIS A 1 143 ? 22.276 8.123 -39.646 1.00 94.38 143 HIS A C 1
ATOM 1094 O O . HIS A 1 143 ? 21.990 9.281 -39.351 1.00 94.38 143 HIS A O 1
ATOM 1100 N N . TYR A 1 144 ? 22.182 7.713 -40.908 1.00 94.44 144 TYR A N 1
ATOM 1101 C CA . TYR A 1 144 ? 21.716 8.615 -41.959 1.00 94.44 144 TYR A CA 1
ATOM 1102 C C . TYR A 1 144 ? 20.226 8.948 -41.842 1.00 94.44 144 TYR A C 1
ATOM 1104 O O . TYR A 1 144 ? 19.814 10.023 -42.281 1.00 94.44 144 TYR A O 1
ATOM 1112 N N . LEU A 1 145 ? 19.413 8.078 -41.239 1.00 94.31 145 LEU A N 1
ATOM 1113 C CA . LEU A 1 145 ? 18.045 8.423 -40.865 1.00 94.31 145 LEU A CA 1
ATOM 1114 C C . LEU A 1 145 ? 18.044 9.440 -39.721 1.00 94.31 145 LEU A C 1
ATOM 1116 O O . LEU A 1 145 ? 17.346 10.443 -39.826 1.00 94.31 145 LEU A O 1
ATOM 1120 N N . GLN A 1 146 ? 18.856 9.233 -38.682 1.00 92.06 146 GLN A N 1
ATOM 1121 C CA . GLN A 1 146 ? 19.036 10.190 -37.582 1.00 92.06 146 GLN A CA 1
ATOM 1122 C C . GLN A 1 146 ? 19.398 11.577 -38.117 1.00 92.06 146 GLN A C 1
ATOM 1124 O O . GLN A 1 146 ? 18.782 12.571 -37.745 1.00 92.06 146 GLN A O 1
ATOM 1129 N N . TYR A 1 147 ? 20.330 11.648 -39.072 1.00 91.31 147 TYR A N 1
ATOM 1130 C CA . TYR A 1 147 ? 20.741 12.916 -39.676 1.00 91.31 147 TYR A CA 1
ATOM 1131 C C . TYR A 1 147 ? 19.635 13.610 -40.479 1.00 91.31 147 TYR A C 1
ATOM 1133 O O . TYR A 1 147 ? 19.756 14.799 -40.767 1.00 91.31 147 TYR A O 1
ATOM 1141 N N . SER A 1 148 ? 18.577 12.890 -40.868 1.00 90.94 148 SER A N 1
ATOM 1142 C CA . SER A 1 148 ? 17.439 13.454 -41.602 1.00 90.94 148 SER A CA 1
ATOM 1143 C C . SER A 1 148 ? 16.473 14.258 -40.727 1.00 90.94 148 SER A C 1
ATOM 1145 O O . SER A 1 148 ? 15.667 15.012 -41.271 1.00 90.94 148 SER A O 1
ATOM 1147 N N . PHE A 1 149 ? 16.558 14.124 -39.401 1.00 89.75 149 PHE A N 1
ATOM 1148 C CA . PHE A 1 149 ? 15.842 14.963 -38.438 1.00 89.75 149 PHE A CA 1
ATOM 1149 C C . PHE A 1 149 ? 16.623 16.270 -38.258 1.00 89.75 149 PHE A C 1
ATOM 1151 O O . PHE A 1 149 ? 17.414 16.441 -37.330 1.00 89.75 149 PHE A O 1
ATOM 1158 N N . ASP A 1 150 ? 16.513 17.144 -39.262 1.00 81.69 150 ASP A N 1
ATOM 1159 C CA . ASP A 1 150 ? 17.381 18.307 -39.462 1.00 81.69 150 ASP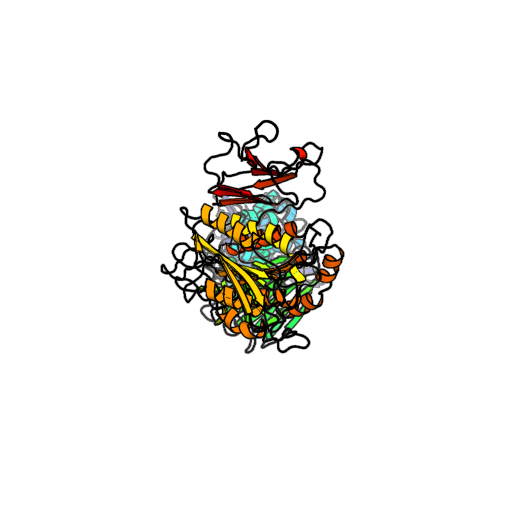 A CA 1
ATOM 1160 C C . ASP A 1 150 ? 16.829 19.628 -38.902 1.00 81.69 150 ASP A C 1
ATOM 1162 O O . ASP A 1 150 ? 17.417 20.687 -39.144 1.00 81.69 150 ASP A O 1
ATOM 1166 N N . ASN A 1 151 ? 15.736 19.575 -38.131 1.00 78.62 151 ASN A N 1
ATOM 1167 C CA . ASN A 1 151 ? 15.086 20.761 -37.563 1.00 78.62 151 ASN A CA 1
ATOM 1168 C C . ASN A 1 151 ? 15.487 21.056 -36.108 1.00 78.62 151 ASN A C 1
ATOM 1170 O O . ASN A 1 151 ? 15.389 22.213 -35.700 1.00 78.62 151 ASN A O 1
ATOM 1174 N N . GLY A 1 152 ? 15.994 20.064 -35.372 1.00 79.25 152 GLY A N 1
ATOM 1175 C CA . GLY A 1 152 ? 16.594 20.216 -34.041 1.00 79.25 152 GLY A CA 1
ATOM 1176 C C . GLY A 1 152 ? 17.580 19.090 -33.716 1.00 79.25 152 GLY A C 1
ATOM 1177 O O . GLY A 1 152 ? 18.741 19.352 -33.413 1.00 79.25 152 GLY A O 1
ATOM 1178 N N . CYS A 1 153 ? 17.211 17.822 -33.921 1.00 85.56 153 CYS A N 1
ATOM 1179 C CA . CYS A 1 153 ? 18.061 16.690 -33.545 1.00 85.56 153 CYS A CA 1
ATOM 1180 C C . CYS A 1 153 ? 19.445 16.720 -34.170 1.00 85.56 153 CYS A C 1
ATOM 1182 O O . CYS A 1 153 ? 20.445 16.537 -33.480 1.00 85.56 153 CYS A O 1
ATOM 1184 N N . TYR A 1 154 ? 19.536 16.974 -35.473 1.00 85.94 154 TYR A N 1
ATOM 1185 C CA . TYR A 1 154 ? 20.827 17.058 -36.149 1.00 85.94 154 TYR A CA 1
ATOM 1186 C C . TYR A 1 154 ? 21.728 18.160 -35.559 1.00 85.94 154 TYR A C 1
ATOM 1188 O O . TYR A 1 154 ? 22.953 18.011 -35.537 1.00 85.94 154 TYR A O 1
ATOM 1196 N N . GLY A 1 155 ? 21.132 19.259 -35.080 1.00 82.62 155 GLY A N 1
ATOM 1197 C CA . GLY A 1 155 ? 21.834 20.373 -34.444 1.00 82.62 155 GLY A CA 1
ATOM 1198 C C . GLY A 1 155 ? 22.527 19.959 -33.149 1.00 82.62 155 GLY A C 1
ATOM 1199 O O . GLY A 1 155 ? 23.703 20.284 -32.974 1.00 82.62 155 GLY A O 1
ATOM 1200 N N . TYR A 1 156 ? 21.829 19.193 -32.309 1.00 86.56 156 TYR A N 1
ATOM 1201 C CA . TYR A 1 156 ? 22.348 18.632 -31.061 1.00 86.56 156 TYR A CA 1
ATOM 1202 C C . TYR A 1 156 ? 23.351 17.490 -31.288 1.00 86.56 156 TYR A C 1
ATOM 1204 O O . TYR A 1 156 ? 24.446 17.490 -30.728 1.00 86.56 156 TYR A O 1
ATOM 1212 N N . LEU A 1 157 ? 23.008 16.541 -32.163 1.00 83.94 157 LEU A N 1
ATOM 1213 C CA . LEU A 1 157 ? 23.790 15.328 -32.433 1.00 83.94 157 LEU A CA 1
ATOM 1214 C C . LEU A 1 157 ? 25.221 15.631 -32.884 1.00 83.94 157 LEU A C 1
ATOM 1216 O O . LEU A 1 157 ? 26.187 15.025 -32.427 1.00 83.94 157 LEU A O 1
ATOM 1220 N N . LYS A 1 158 ? 25.370 16.565 -33.823 1.00 85.38 158 LYS A N 1
ATOM 1221 C CA . LYS A 1 158 ? 26.644 16.825 -34.498 1.00 85.38 158 LYS A CA 1
ATOM 1222 C C . LYS A 1 158 ? 27.793 17.257 -33.572 1.00 85.38 158 LYS A C 1
ATOM 1224 O O . LYS A 1 158 ? 28.899 16.749 -33.760 1.00 85.38 158 LYS A O 1
ATOM 1229 N N . PRO A 1 159 ? 27.615 18.222 -32.651 1.00 86.75 159 PRO A N 1
ATOM 1230 C CA . PRO A 1 159 ? 28.669 18.605 -31.716 1.00 86.75 159 PRO A CA 1
ATOM 1231 C C . PRO A 1 159 ? 28.891 17.601 -30.574 1.00 86.75 159 PRO A C 1
ATOM 1233 O O . PRO A 1 159 ? 30.003 17.591 -30.052 1.00 86.75 159 PRO A O 1
ATOM 1236 N N . ASN A 1 160 ? 27.893 16.781 -30.215 1.00 85.25 160 ASN A N 1
ATOM 1237 C CA . ASN A 1 160 ? 27.900 16.004 -28.966 1.00 85.25 160 ASN A CA 1
ATOM 1238 C C . ASN A 1 160 ? 27.970 14.475 -29.148 1.00 85.25 160 ASN A C 1
ATOM 1240 O O . ASN A 1 160 ? 28.038 13.756 -28.165 1.00 85.25 160 ASN A O 1
ATOM 1244 N N . TYR A 1 161 ? 28.011 13.961 -30.383 1.00 82.94 161 TYR A N 1
ATOM 1245 C CA . TYR A 1 161 ? 27.958 12.521 -30.698 1.00 82.94 161 TYR A CA 1
ATOM 1246 C C . TYR A 1 161 ? 28.698 11.568 -29.742 1.00 82.94 161 TYR A C 1
ATOM 1248 O O . TYR A 1 161 ? 28.096 10.567 -29.362 1.00 82.94 161 TYR A O 1
ATOM 1256 N N . PRO A 1 162 ? 29.972 11.810 -29.353 1.00 82.62 162 PRO A N 1
ATOM 1257 C CA . PRO A 1 162 ? 30.674 10.876 -28.473 1.00 82.62 162 PRO A CA 1
ATOM 1258 C C . PRO A 1 162 ? 30.102 10.823 -27.051 1.00 82.62 162 PRO A C 1
ATOM 1260 O O . PRO A 1 162 ? 30.265 9.803 -26.389 1.00 82.62 162 PRO A O 1
ATOM 1263 N N . ASP A 1 163 ? 29.469 11.907 -26.599 1.00 84.19 163 ASP A N 1
ATOM 1264 C CA . ASP A 1 163 ? 28.945 12.070 -25.242 1.00 84.19 163 ASP A CA 1
ATOM 1265 C C . ASP A 1 163 ? 27.510 11.521 -25.096 1.00 84.19 163 ASP A C 1
ATOM 1267 O O . ASP A 1 163 ? 27.108 11.240 -23.975 1.00 84.19 163 ASP A O 1
ATOM 1271 N N . ASP A 1 164 ? 26.782 11.308 -26.206 1.00 86.56 164 ASP A N 1
ATOM 1272 C CA . ASP A 1 164 ? 25.366 10.875 -26.225 1.00 86.56 164 ASP A CA 1
ATOM 1273 C C . ASP A 1 164 ? 25.149 9.555 -26.991 1.00 86.56 164 ASP A C 1
ATOM 1275 O O . ASP A 1 164 ? 24.135 9.320 -27.667 1.00 86.56 164 ASP A O 1
ATOM 1279 N N . ALA A 1 165 ? 26.158 8.685 -26.966 1.00 88.25 165 ALA A N 1
ATOM 1280 C CA . ALA A 1 165 ? 26.187 7.473 -27.774 1.00 88.25 165 ALA A CA 1
ATOM 1281 C C . ALA A 1 165 ? 25.026 6.493 -27.475 1.00 88.25 165 ALA A C 1
ATOM 1283 O O . ALA A 1 165 ? 24.729 5.637 -28.311 1.00 88.25 165 ALA A O 1
ATOM 1284 N N . GLU A 1 166 ? 24.332 6.613 -26.343 1.00 91.12 166 GLU A N 1
ATOM 1285 C CA . GLU A 1 166 ? 23.164 5.810 -25.957 1.00 91.12 166 GLU A CA 1
ATOM 1286 C C . GLU A 1 166 ? 21.973 5.972 -26.894 1.00 91.12 166 GLU A C 1
ATOM 1288 O O . GLU A 1 166 ? 21.306 4.985 -27.224 1.00 91.12 166 GLU A O 1
ATOM 1293 N N . PHE A 1 167 ? 21.740 7.193 -27.373 1.00 91.62 167 PHE A N 1
ATOM 1294 C CA . PHE A 1 167 ? 20.657 7.506 -28.306 1.00 91.62 167 PHE A CA 1
ATOM 1295 C C . PHE A 1 167 ? 21.125 7.529 -29.755 1.00 91.62 167 PHE A C 1
ATOM 1297 O O . PHE A 1 167 ? 20.303 7.569 -30.674 1.00 91.62 167 PHE A O 1
ATOM 1304 N N . VAL A 1 168 ? 22.437 7.494 -29.977 1.00 91.62 168 VAL A N 1
ATOM 1305 C CA . VAL A 1 168 ? 23.016 7.530 -31.317 1.00 91.62 168 VAL A CA 1
ATOM 1306 C C . VAL A 1 168 ? 23.397 6.136 -31.786 1.00 91.62 168 VAL A C 1
ATOM 1308 O O . VAL A 1 168 ? 22.749 5.604 -32.687 1.00 91.62 168 VAL A O 1
ATOM 1311 N N . GLU A 1 169 ? 24.385 5.519 -31.146 1.00 93.00 169 GLU A N 1
ATOM 1312 C CA . GLU A 1 169 ? 24.835 4.155 -31.447 1.00 93.00 169 GLU A CA 1
ATOM 1313 C C . GLU A 1 169 ? 23.804 3.130 -30.971 1.00 93.00 169 GLU A C 1
ATOM 1315 O O . GLU A 1 169 ? 23.425 2.229 -31.715 1.00 93.00 169 GLU A O 1
ATOM 1320 N N . GLY A 1 170 ? 23.253 3.320 -29.768 1.00 92.94 170 GLY A N 1
ATOM 1321 C CA . GLY A 1 170 ? 22.248 2.411 -29.219 1.00 92.94 170 GLY A CA 1
ATOM 1322 C C . GLY A 1 170 ? 20.937 2.379 -30.017 1.00 92.94 170 GLY A C 1
ATOM 1323 O O . GLY A 1 170 ? 20.274 1.344 -30.051 1.00 92.94 170 GLY A O 1
ATOM 1324 N N . TYR A 1 171 ? 20.543 3.477 -30.672 1.00 93.88 171 TYR A N 1
ATOM 1325 C CA . TYR A 1 171 ? 19.404 3.474 -31.604 1.00 93.88 171 TYR A CA 1
ATOM 1326 C C . TYR A 1 171 ? 19.783 3.009 -33.011 1.00 93.88 171 TYR A C 1
ATOM 1328 O O . TYR A 1 171 ? 18.902 2.571 -33.749 1.00 93.88 171 TYR A O 1
ATOM 1336 N N . ALA A 1 172 ? 21.056 3.104 -33.398 1.00 94.50 172 ALA A N 1
ATOM 1337 C CA . ALA A 1 172 ? 21.537 2.523 -34.645 1.00 94.50 172 ALA A CA 1
ATOM 1338 C C . ALA A 1 172 ? 21.510 0.985 -34.596 1.00 94.50 172 ALA A C 1
ATOM 1340 O O . ALA A 1 172 ? 21.027 0.372 -35.552 1.00 94.50 172 ALA A O 1
ATOM 1341 N N . ASP A 1 173 ? 21.839 0.391 -33.444 1.00 93.12 173 ASP A N 1
ATOM 1342 C CA . ASP A 1 173 ? 21.659 -1.045 -33.188 1.00 93.12 173 ASP A CA 1
ATOM 1343 C C . ASP A 1 173 ? 20.181 -1.464 -33.265 1.00 93.12 173 ASP A C 1
ATOM 1345 O O . ASP A 1 173 ? 19.851 -2.419 -33.965 1.00 93.12 173 ASP A O 1
ATOM 1349 N N . LEU A 1 174 ? 19.262 -0.717 -32.632 1.00 92.25 174 LEU A N 1
ATOM 1350 C CA . LEU A 1 174 ? 17.817 -0.967 -32.778 1.00 92.25 174 LEU A CA 1
ATOM 1351 C C . LEU A 1 174 ? 17.342 -0.839 -34.231 1.00 92.25 174 LEU A C 1
ATOM 1353 O O . LEU A 1 174 ? 16.481 -1.591 -34.684 1.00 92.25 174 LEU A O 1
ATOM 1357 N N . GLY A 1 175 ? 17.880 0.133 -34.971 1.00 93.88 175 GLY A N 1
ATOM 1358 C CA . GLY A 1 175 ? 17.604 0.275 -36.396 1.00 93.88 175 GLY A CA 1
ATOM 1359 C C . GLY A 1 175 ? 17.983 -0.994 -37.148 1.00 93.88 175 GLY A C 1
ATOM 1360 O O . GLY A 1 175 ? 17.153 -1.527 -37.881 1.00 93.88 175 GLY A O 1
ATOM 1361 N N . ALA A 1 176 ? 19.189 -1.514 -36.913 1.00 93.75 176 ALA A N 1
ATOM 1362 C CA . ALA A 1 176 ? 19.668 -2.740 -37.541 1.00 93.75 176 ALA A CA 1
ATOM 1363 C C . ALA A 1 176 ? 18.812 -3.970 -37.207 1.00 93.75 176 ALA A C 1
ATOM 1365 O O . ALA A 1 176 ? 18.513 -4.758 -38.109 1.00 93.75 176 ALA A O 1
ATOM 1366 N N . ASP A 1 177 ? 18.374 -4.077 -35.953 1.00 90.81 177 ASP A N 1
ATOM 1367 C CA . ASP A 1 177 ? 17.447 -5.099 -35.448 1.00 90.81 177 ASP A CA 1
ATOM 1368 C C . ASP A 1 177 ? 16.113 -5.078 -36.220 1.00 90.81 177 ASP A C 1
ATOM 1370 O O . ASP A 1 177 ? 15.578 -6.112 -36.603 1.00 90.81 177 ASP A O 1
ATOM 1374 N N . SER A 1 178 ? 15.629 -3.886 -36.586 1.00 92.50 178 SER A N 1
ATOM 1375 C CA . SER A 1 178 ? 14.276 -3.707 -37.129 1.00 92.50 178 SER A CA 1
ATOM 1376 C C . SER A 1 178 ? 14.041 -4.089 -38.595 1.00 92.50 178 SER A C 1
ATOM 1378 O O . SER A 1 178 ? 12.902 -4.033 -39.077 1.00 92.50 178 SER A O 1
ATOM 1380 N N . VAL A 1 179 ? 15.091 -4.428 -39.348 1.00 93.75 179 VAL A N 1
ATOM 1381 C CA . VAL A 1 179 ? 15.009 -4.577 -40.815 1.00 93.75 179 VAL A CA 1
ATOM 1382 C C . VAL A 1 179 ? 14.749 -6.014 -41.254 1.00 93.75 179 VAL A C 1
ATOM 1384 O O . VAL A 1 179 ? 13.941 -6.238 -42.159 1.00 93.75 179 VAL A O 1
ATOM 1387 N N . ASP A 1 180 ? 15.442 -6.982 -40.656 1.00 90.06 180 ASP A N 1
ATOM 1388 C CA . ASP A 1 180 ? 15.499 -8.366 -41.132 1.00 90.06 180 ASP A CA 1
ATOM 1389 C C . ASP A 1 180 ? 15.279 -9.361 -39.991 1.00 90.06 180 ASP A C 1
ATOM 1391 O O . ASP A 1 180 ? 15.949 -9.301 -38.968 1.00 90.06 180 ASP A O 1
ATOM 1395 N N . VAL A 1 181 ? 14.393 -10.333 -40.215 1.00 87.25 181 VAL A N 1
ATOM 1396 C CA . VAL A 1 181 ? 14.000 -11.337 -39.211 1.00 87.25 181 VAL A CA 1
ATOM 1397 C C . VAL A 1 181 ? 15.145 -12.241 -38.747 1.00 87.25 181 VAL A C 1
ATOM 1399 O O . VAL A 1 181 ? 15.117 -12.756 -37.636 1.00 87.25 181 VAL A O 1
ATOM 1402 N N . ALA A 1 182 ? 16.163 -12.482 -39.580 1.00 86.19 182 ALA A N 1
ATOM 1403 C CA . ALA A 1 182 ? 17.298 -13.292 -39.151 1.00 86.19 182 ALA A CA 1
ATOM 1404 C C . ALA A 1 182 ? 18.236 -12.494 -38.239 1.00 86.19 182 ALA A C 1
ATOM 1406 O O . ALA A 1 182 ? 18.845 -13.086 -37.347 1.00 86.19 182 ALA A O 1
ATOM 1407 N N . LEU A 1 183 ? 18.365 -11.183 -38.467 1.00 87.25 183 LEU A N 1
ATOM 1408 C CA . LEU A 1 183 ? 19.133 -10.299 -37.596 1.00 87.25 183 LEU A CA 1
ATOM 1409 C C . LEU A 1 183 ? 18.401 -9.984 -36.297 1.00 87.25 183 LEU A C 1
ATOM 1411 O O . LEU A 1 183 ? 19.040 -10.111 -35.263 1.00 87.25 183 LEU A O 1
ATOM 1415 N N . ASP A 1 184 ? 17.106 -9.681 -36.340 1.00 86.62 184 ASP A N 1
ATOM 1416 C CA . ASP A 1 184 ? 16.262 -9.455 -35.155 1.00 86.62 184 ASP A CA 1
ATOM 1417 C C . ASP A 1 184 ? 16.375 -10.611 -34.149 1.00 86.62 184 ASP A C 1
ATOM 1419 O O . ASP A 1 184 ? 16.750 -10.440 -32.988 1.00 86.62 184 ASP A O 1
ATOM 1423 N N . ALA A 1 185 ? 16.249 -11.846 -34.646 1.00 81.62 185 ALA A N 1
ATOM 1424 C CA . ALA A 1 185 ? 16.406 -13.036 -33.820 1.00 81.62 185 ALA A CA 1
ATOM 1425 C C . ALA A 1 185 ? 17.784 -13.145 -33.136 1.00 81.62 185 ALA A C 1
ATOM 1427 O O . ALA A 1 185 ? 17.912 -13.853 -32.140 1.00 81.62 185 ALA A O 1
ATOM 1428 N N . MET A 1 186 ? 18.843 -12.516 -33.656 1.00 82.00 186 MET A N 1
ATOM 1429 C CA . MET A 1 186 ? 20.208 -12.622 -33.118 1.00 82.00 186 MET A CA 1
ATOM 1430 C C . MET A 1 186 ? 20.725 -11.343 -32.450 1.00 82.00 186 MET A C 1
ATOM 1432 O O . MET A 1 186 ? 21.644 -11.453 -31.638 1.00 82.00 186 MET A O 1
ATOM 1436 N N . GLY A 1 187 ? 20.184 -10.168 -32.776 1.00 81.31 187 GLY A N 1
ATOM 1437 C CA . GLY A 1 187 ? 20.768 -8.857 -32.477 1.00 81.31 187 GLY A CA 1
ATOM 1438 C C . GLY A 1 187 ? 20.956 -8.622 -30.985 1.00 81.31 187 GLY A C 1
ATOM 1439 O O . GLY A 1 187 ? 22.068 -8.361 -30.524 1.00 81.31 187 GLY A O 1
ATOM 1440 N N . TYR A 1 188 ? 19.887 -8.825 -30.215 1.00 87.25 188 TYR A N 1
ATOM 1441 C CA . TYR A 1 188 ? 19.913 -8.730 -28.751 1.00 87.25 188 TYR A CA 1
ATOM 1442 C C . TYR A 1 188 ? 19.970 -10.094 -28.038 1.00 87.25 188 TYR A C 1
ATOM 1444 O O . TYR A 1 188 ? 19.966 -10.162 -26.803 1.00 87.25 188 TYR A O 1
ATOM 1452 N N . GLY A 1 189 ? 20.082 -11.191 -28.790 1.00 86.00 189 GLY A N 1
ATOM 1453 C CA . GLY A 1 189 ? 20.149 -12.543 -28.240 1.00 86.00 189 GLY A CA 1
ATOM 1454 C C . GLY A 1 189 ? 21.358 -12.732 -27.316 1.00 86.00 189 GLY A C 1
ATOM 1455 O O . GLY A 1 189 ? 22.507 -12.528 -27.706 1.00 86.00 189 GLY A O 1
ATOM 1456 N N . GLY A 1 190 ? 21.119 -13.142 -26.066 1.00 87.38 190 GLY A N 1
ATOM 1457 C CA . GLY A 1 190 ? 22.184 -13.371 -25.080 1.00 87.38 190 GLY A CA 1
ATOM 1458 C C . GLY A 1 190 ? 22.878 -12.109 -24.545 1.00 87.38 190 GLY A C 1
ATOM 1459 O O . GLY A 1 190 ? 23.858 -12.232 -23.803 1.00 87.38 190 GLY A O 1
ATOM 1460 N N . ILE A 1 191 ? 22.376 -10.913 -24.868 1.00 89.50 191 ILE A N 1
ATOM 1461 C CA . ILE A 1 191 ? 22.958 -9.649 -24.408 1.00 89.50 191 ILE A CA 1
ATOM 1462 C C . ILE A 1 191 ? 22.946 -9.535 -22.881 1.00 89.50 191 ILE A C 1
ATOM 1464 O O . ILE A 1 191 ? 22.039 -10.016 -22.198 1.00 89.50 191 ILE A O 1
ATOM 1468 N N . THR A 1 192 ? 23.971 -8.897 -22.327 1.00 91.88 192 THR A N 1
ATOM 1469 C CA . THR A 1 192 ? 24.091 -8.639 -20.887 1.00 91.88 192 THR A CA 1
ATOM 1470 C C . THR A 1 192 ? 24.018 -7.152 -20.609 1.00 91.88 192 THR A C 1
ATOM 1472 O O . THR A 1 192 ? 24.459 -6.352 -21.428 1.00 91.88 192 THR A O 1
ATOM 1475 N N . TYR A 1 193 ? 23.554 -6.787 -19.418 1.00 92.69 193 TYR A N 1
ATOM 1476 C CA . TYR A 1 193 ? 23.520 -5.398 -18.975 1.00 92.69 193 TYR A CA 1
ATOM 1477 C C . TYR A 1 193 ? 24.356 -5.237 -17.710 1.00 92.69 193 TYR A C 1
ATOM 1479 O O . TYR A 1 193 ? 24.216 -6.011 -16.759 1.00 92.69 193 TYR A O 1
ATOM 1487 N N . ASP A 1 194 ? 25.233 -4.234 -17.705 1.00 91.88 194 ASP A N 1
ATOM 1488 C CA . ASP A 1 194 ? 25.918 -3.786 -16.496 1.00 91.88 194 ASP A CA 1
ATOM 1489 C C . ASP A 1 194 ? 25.062 -2.714 -15.813 1.00 91.88 194 ASP A C 1
ATOM 1491 O O . ASP A 1 194 ? 25.020 -1.581 -16.290 1.00 91.88 194 ASP A O 1
ATOM 1495 N N . PRO A 1 195 ? 24.373 -3.018 -14.704 1.00 92.12 195 PRO A N 1
ATOM 1496 C CA . PRO A 1 195 ? 23.535 -2.036 -14.042 1.00 92.12 195 PRO A CA 1
ATOM 1497 C C . PRO A 1 195 ? 24.328 -1.079 -13.140 1.00 92.12 195 PRO A C 1
ATOM 1499 O O . PRO A 1 195 ? 23.703 -0.288 -12.445 1.00 92.12 195 PRO A O 1
ATOM 1502 N N . SER A 1 196 ? 25.667 -1.153 -13.101 1.00 90.38 196 SER A N 1
ATOM 1503 C CA . SER A 1 196 ? 26.500 -0.308 -12.235 1.00 90.38 196 SER A CA 1
ATOM 1504 C C . SER A 1 196 ? 26.931 1.029 -12.845 1.00 90.38 196 SER A C 1
ATOM 1506 O O . SER A 1 196 ? 27.400 1.886 -12.103 1.00 90.38 196 SER A O 1
ATOM 1508 N N . THR A 1 197 ? 26.738 1.225 -14.149 1.00 91.50 197 THR A N 1
ATOM 1509 C CA . THR A 1 197 ? 26.954 2.513 -14.826 1.00 91.50 197 THR A CA 1
ATOM 1510 C C . THR A 1 197 ? 25.640 3.069 -15.347 1.00 91.50 197 THR A C 1
ATOM 1512 O O . THR A 1 197 ? 24.716 2.292 -15.637 1.00 91.50 197 THR A O 1
ATOM 1515 N N . SER A 1 198 ? 25.560 4.397 -15.442 1.00 93.25 198 SER A N 1
ATOM 1516 C CA . SER A 1 198 ? 24.373 5.104 -15.919 1.00 93.25 198 SER A CA 1
ATOM 1517 C C . SER A 1 198 ? 23.873 4.552 -17.245 1.00 93.25 198 SER A C 1
ATOM 1519 O O . SER A 1 198 ? 24.660 4.156 -18.106 1.00 93.25 198 SER A O 1
ATOM 1521 N N . MET A 1 199 ? 22.551 4.513 -17.427 1.00 92.69 199 MET A N 1
ATOM 1522 C CA . MET A 1 199 ? 21.953 4.182 -18.726 1.00 92.69 199 MET A CA 1
ATOM 1523 C C . MET A 1 199 ? 22.467 5.128 -19.820 1.00 92.69 199 MET A C 1
ATOM 1525 O O . MET A 1 199 ? 22.746 4.669 -20.925 1.00 92.69 199 MET A O 1
ATOM 1529 N N . TYR A 1 200 ? 22.663 6.402 -19.470 1.00 91.69 200 TYR A N 1
ATOM 1530 C CA . TYR A 1 200 ? 23.126 7.456 -20.370 1.00 91.69 200 TYR A CA 1
ATOM 1531 C C . TYR A 1 200 ? 24.630 7.392 -20.682 1.00 91.69 200 TYR A C 1
ATOM 1533 O O . TYR A 1 200 ? 25.110 8.098 -21.548 1.00 91.69 200 TYR A O 1
ATOM 1541 N N . GLU A 1 201 ? 25.396 6.516 -20.027 1.00 90.31 201 GLU A N 1
ATOM 1542 C CA . GLU A 1 201 ? 26.820 6.306 -20.341 1.00 90.31 201 GLU A CA 1
ATOM 1543 C C . GLU A 1 201 ? 27.051 5.064 -21.226 1.00 90.31 201 GLU A C 1
ATOM 1545 O O . GLU A 1 201 ? 28.175 4.570 -21.363 1.00 90.31 201 GLU A O 1
ATOM 1550 N N . LYS A 1 202 ? 25.986 4.486 -21.797 1.00 90.00 202 LYS A N 1
ATOM 1551 C CA . LYS A 1 202 ? 26.042 3.217 -22.542 1.00 90.00 202 LYS A CA 1
ATOM 1552 C C . LYS A 1 202 ? 25.825 3.440 -24.023 1.00 90.00 202 LYS A C 1
ATOM 1554 O O . LYS A 1 202 ? 24.797 3.949 -24.408 1.00 90.00 202 LYS A O 1
ATOM 1559 N N . SER A 1 203 ? 26.732 2.939 -24.850 1.00 90.12 203 SER A N 1
ATOM 1560 C CA . SER A 1 203 ? 26.651 3.037 -26.311 1.00 90.12 203 SER A CA 1
ATOM 1561 C C . SER A 1 203 ? 25.939 1.807 -26.918 1.00 90.12 203 SER A C 1
ATOM 1563 O O . SER A 1 203 ? 24.757 1.576 -26.657 1.00 90.12 203 SER A O 1
ATOM 1565 N N . TYR A 1 204 ? 26.653 1.000 -27.700 1.00 90.19 204 TYR A N 1
ATOM 1566 C CA . TYR A 1 204 ? 26.146 -0.190 -28.383 1.00 90.19 204 TYR A CA 1
ATOM 1567 C C . TYR A 1 204 ? 25.456 -1.199 -27.456 1.00 90.19 204 TYR A C 1
ATOM 1569 O O . TYR A 1 204 ? 25.892 -1.445 -26.326 1.00 90.19 204 TYR A O 1
ATOM 1577 N N . GLY A 1 205 ? 24.397 -1.833 -27.957 1.00 86.50 205 GLY A N 1
ATOM 1578 C CA . GLY A 1 205 ? 23.686 -2.908 -27.271 1.00 86.50 205 GLY A CA 1
ATOM 1579 C C . GLY A 1 205 ? 22.942 -2.459 -26.010 1.00 86.50 205 GLY A C 1
ATOM 1580 O O . GLY A 1 205 ? 22.699 -3.260 -25.105 1.00 86.50 205 GLY A O 1
ATOM 1581 N N . ASN A 1 206 ? 22.588 -1.178 -25.896 1.00 91.06 206 ASN A N 1
ATOM 1582 C CA . ASN A 1 206 ? 21.878 -0.681 -24.723 1.00 91.06 206 ASN A CA 1
ATOM 1583 C C . ASN A 1 206 ? 20.450 -1.260 -24.648 1.00 91.06 206 ASN A C 1
ATOM 1585 O O . ASN A 1 206 ? 19.535 -0.814 -25.339 1.00 91.06 206 ASN A O 1
ATOM 1589 N N . ILE A 1 207 ? 20.248 -2.253 -23.775 1.00 92.56 207 ILE A N 1
ATOM 1590 C CA . ILE A 1 207 ? 18.964 -2.960 -23.624 1.00 92.56 207 ILE A CA 1
ATOM 1591 C C . ILE A 1 207 ? 17.820 -2.057 -23.133 1.00 92.56 207 ILE A C 1
ATOM 1593 O O . ILE A 1 207 ? 16.649 -2.401 -23.306 1.00 92.56 207 ILE A O 1
ATOM 1597 N N . PHE A 1 208 ? 18.128 -0.895 -22.540 1.00 94.88 208 PHE A N 1
ATOM 1598 C CA . PHE A 1 208 ? 17.104 0.096 -22.210 1.00 94.88 208 PHE A CA 1
ATOM 1599 C C . PHE A 1 208 ? 16.342 0.534 -23.458 1.00 94.88 208 PHE A C 1
ATOM 1601 O O . PHE A 1 208 ? 15.124 0.665 -23.400 1.00 94.88 208 PHE A O 1
ATOM 1608 N N . ASN A 1 209 ? 17.025 0.695 -24.591 1.00 93.62 209 ASN A N 1
ATOM 1609 C CA . ASN A 1 209 ? 16.396 1.147 -25.825 1.00 93.62 209 ASN A CA 1
ATOM 1610 C C . ASN A 1 209 ? 15.357 0.128 -26.322 1.00 93.62 209 ASN A C 1
ATOM 1612 O O . ASN A 1 209 ? 14.254 0.523 -26.699 1.00 93.62 209 ASN A O 1
ATOM 1616 N N . LYS A 1 210 ? 15.654 -1.179 -26.228 1.00 91.94 210 LYS A N 1
ATOM 1617 C CA . LYS A 1 210 ? 14.693 -2.253 -26.542 1.00 91.94 210 LYS A CA 1
ATOM 1618 C C . LYS A 1 210 ? 13.496 -2.210 -25.579 1.00 91.94 210 LYS A C 1
ATOM 1620 O O . LYS A 1 210 ? 12.353 -2.179 -26.021 1.00 91.94 210 LYS A O 1
ATOM 1625 N N . TYR A 1 211 ? 13.737 -2.067 -24.270 1.00 95.06 211 TYR A N 1
ATOM 1626 C CA . TYR A 1 211 ? 12.655 -1.887 -23.285 1.00 95.06 211 TYR A CA 1
ATOM 1627 C C . TYR A 1 211 ? 11.797 -0.641 -23.571 1.00 95.06 211 TYR A C 1
ATOM 1629 O O . TYR A 1 211 ? 10.571 -0.682 -23.469 1.00 95.06 211 TYR A O 1
ATOM 1637 N N . PHE A 1 212 ? 12.427 0.476 -23.936 1.00 96.81 212 PHE A N 1
ATOM 1638 C CA . PHE A 1 212 ? 11.767 1.739 -24.249 1.00 96.81 212 PHE A CA 1
ATOM 1639 C C . PHE A 1 212 ? 10.774 1.580 -25.399 1.00 96.81 212 PHE A C 1
ATOM 1641 O O . PHE A 1 212 ? 9.596 1.913 -25.233 1.00 96.81 212 PHE A O 1
ATOM 1648 N N . ILE A 1 213 ? 11.219 1.021 -26.529 1.00 95.44 213 ILE A N 1
ATOM 1649 C CA . ILE A 1 213 ? 10.339 0.824 -27.682 1.00 95.44 213 ILE A CA 1
ATOM 1650 C C . ILE A 1 213 ? 9.242 -0.193 -27.372 1.00 95.44 213 ILE A C 1
ATOM 1652 O O . ILE A 1 213 ? 8.068 0.080 -27.607 1.00 95.44 213 ILE A O 1
ATOM 1656 N N . GLU A 1 214 ? 9.572 -1.308 -26.722 1.00 93.06 214 GLU A N 1
ATOM 1657 C CA . GLU A 1 214 ? 8.611 -2.374 -26.450 1.00 93.06 214 GLU A CA 1
ATOM 1658 C C . GLU A 1 214 ? 7.487 -1.937 -25.509 1.00 93.06 214 GLU A C 1
ATOM 1660 O O . GLU A 1 214 ? 6.348 -2.396 -25.612 1.00 93.06 214 GLU A O 1
ATOM 1665 N N . GLN A 1 215 ? 7.766 -1.028 -24.580 1.00 95.19 215 GLN A N 1
ATOM 1666 C CA . GLN A 1 215 ? 6.763 -0.574 -23.623 1.00 95.19 215 GLN A CA 1
ATOM 1667 C C . GLN A 1 215 ? 5.933 0.606 -24.133 1.00 95.19 215 GLN A C 1
ATOM 1669 O O . GLN A 1 215 ? 4.799 0.775 -23.678 1.00 95.19 215 GLN A O 1
ATOM 1674 N N . LEU A 1 216 ? 6.466 1.422 -25.049 1.00 96.56 216 LEU A N 1
ATOM 1675 C CA . LEU A 1 216 ? 5.854 2.703 -25.427 1.00 96.56 216 LEU A CA 1
ATOM 1676 C C . LEU A 1 216 ? 5.441 2.810 -26.894 1.00 96.56 216 LEU A C 1
ATOM 1678 O O . LEU A 1 216 ? 4.605 3.656 -27.210 1.00 96.56 216 LEU A O 1
ATOM 1682 N N . GLY A 1 217 ? 5.978 1.976 -27.780 1.00 95.50 217 GLY A N 1
ATOM 1683 C CA . GLY A 1 217 ? 5.548 1.946 -29.172 1.00 95.50 217 GLY A CA 1
ATOM 1684 C C . GLY A 1 217 ? 4.285 1.115 -29.379 1.00 95.50 217 GLY A C 1
ATOM 1685 O O . GLY A 1 217 ? 3.809 0.386 -28.494 1.00 95.50 217 GLY A O 1
ATOM 1686 N N . THR A 1 218 ? 3.719 1.257 -30.572 1.00 94.06 218 THR A N 1
ATOM 1687 C CA . THR A 1 218 ? 2.359 0.826 -30.909 1.00 94.06 218 THR A CA 1
ATOM 1688 C C . THR A 1 218 ? 2.244 0.064 -32.227 1.00 94.06 218 THR A C 1
ATOM 1690 O O . THR A 1 218 ? 1.190 -0.522 -32.487 1.00 94.06 218 THR A O 1
ATOM 1693 N N . ILE A 1 219 ? 3.291 0.046 -33.058 1.00 92.62 219 ILE A N 1
ATOM 1694 C CA . ILE A 1 219 ? 3.254 -0.622 -34.368 1.00 92.62 219 ILE A CA 1
ATOM 1695 C C . ILE A 1 219 ? 3.718 -2.082 -34.312 1.00 92.62 219 ILE A C 1
ATOM 1697 O O . ILE A 1 219 ? 4.479 -2.488 -33.438 1.00 92.62 219 ILE A O 1
ATOM 1701 N N . GLY A 1 220 ? 3.290 -2.868 -35.302 1.00 90.25 220 GLY A N 1
ATOM 1702 C CA . GLY A 1 220 ? 3.710 -4.261 -35.464 1.00 90.25 220 GLY A CA 1
ATOM 1703 C C . GLY A 1 220 ? 3.183 -5.211 -34.385 1.00 90.25 220 GLY A C 1
ATOM 1704 O O . GLY A 1 220 ? 2.419 -4.849 -33.488 1.00 90.25 220 GLY A O 1
ATOM 1705 N N . THR A 1 221 ? 3.597 -6.463 -34.489 1.00 88.75 221 THR A N 1
ATOM 1706 C CA . THR A 1 221 ? 3.336 -7.556 -33.549 1.00 88.75 221 THR A CA 1
ATOM 1707 C C . THR A 1 221 ? 4.662 -8.123 -33.038 1.00 88.75 221 THR A C 1
ATOM 1709 O O . THR A 1 221 ? 5.669 -7.883 -33.690 1.00 88.75 221 THR A O 1
ATOM 1712 N N . PRO A 1 222 ? 4.692 -8.883 -31.928 1.00 85.19 222 PRO A N 1
ATOM 1713 C CA . PRO A 1 222 ? 5.935 -9.454 -31.379 1.00 85.19 222 PRO A CA 1
ATOM 1714 C C . PRO A 1 222 ? 6.669 -10.487 -32.257 1.00 85.19 222 PRO A C 1
ATOM 1716 O O . PRO A 1 222 ? 7.448 -11.265 -31.738 1.00 85.19 222 PRO A O 1
ATOM 1719 N N . ALA A 1 223 ? 6.297 -10.624 -33.529 1.00 83.69 223 ALA A N 1
ATOM 1720 C CA . ALA A 1 223 ? 6.977 -11.473 -34.509 1.00 83.69 223 ALA A CA 1
ATOM 1721 C C . ALA A 1 223 ? 7.435 -10.656 -35.731 1.00 83.69 223 ALA A C 1
ATOM 1723 O O . ALA A 1 223 ? 7.869 -11.215 -36.738 1.00 83.69 223 ALA A O 1
ATOM 1724 N N . ASP A 1 224 ? 7.205 -9.342 -35.694 1.00 89.75 224 ASP A N 1
ATOM 1725 C CA . ASP A 1 224 ? 7.635 -8.407 -36.715 1.00 89.75 224 ASP A CA 1
ATOM 1726 C C . ASP A 1 224 ? 8.934 -7.749 -36.222 1.00 89.75 224 ASP A C 1
ATOM 1728 O O . ASP A 1 224 ? 8.876 -7.111 -35.175 1.00 89.75 224 ASP A O 1
ATOM 1732 N N . PRO A 1 225 ? 10.040 -7.760 -36.991 1.00 89.44 225 PRO A N 1
ATOM 1733 C CA . PRO A 1 225 ? 11.323 -7.174 -36.564 1.00 89.44 225 PRO A CA 1
ATOM 1734 C C . PRO A 1 225 ? 11.246 -5.719 -36.084 1.00 89.44 225 PRO A C 1
ATOM 1736 O O . PRO A 1 225 ? 12.026 -5.229 -35.284 1.00 89.44 225 PRO A O 1
ATOM 1739 N N . TRP A 1 226 ? 10.271 -4.980 -36.592 1.00 91.38 226 TRP A N 1
ATOM 1740 C CA . TRP A 1 226 ? 10.050 -3.575 -36.281 1.00 91.38 226 TRP A CA 1
ATOM 1741 C C . TRP A 1 226 ? 9.079 -3.345 -35.124 1.00 91.38 226 TRP A C 1
ATOM 1743 O O . TRP A 1 226 ? 8.464 -2.268 -35.049 1.00 91.38 226 TRP A O 1
ATOM 1753 N N . HIS A 1 227 ? 8.850 -4.355 -34.285 1.00 91.62 227 HIS A N 1
ATOM 1754 C CA . HIS A 1 227 ? 7.864 -4.285 -33.223 1.00 91.62 227 HIS A CA 1
ATOM 1755 C C . HIS A 1 227 ? 8.078 -3.016 -32.394 1.00 91.62 227 HIS A C 1
ATOM 1757 O O . HIS A 1 227 ? 9.113 -2.798 -31.772 1.00 91.62 227 HIS A O 1
ATOM 1763 N N . ARG A 1 228 ? 7.070 -2.137 -32.416 1.00 93.94 228 ARG A N 1
ATOM 1764 C CA . ARG A 1 228 ? 7.002 -0.907 -31.619 1.00 93.94 228 ARG A CA 1
ATOM 1765 C C . ARG A 1 228 ? 8.140 0.102 -31.836 1.00 93.94 228 ARG A C 1
ATOM 1767 O O . ARG A 1 228 ? 8.337 1.005 -31.021 1.00 93.94 228 ARG A O 1
ATOM 1774 N N . MET A 1 229 ? 8.829 0.031 -32.973 1.00 94.00 229 MET A N 1
ATOM 1775 C CA . MET A 1 229 ? 9.892 0.977 -33.347 1.00 94.00 229 MET A CA 1
ATOM 1776 C C . MET A 1 229 ? 9.416 2.432 -33.502 1.00 94.00 229 MET A C 1
ATOM 1778 O O . MET A 1 229 ? 10.227 3.358 -33.498 1.00 94.00 229 MET A O 1
ATOM 1782 N N . ASP A 1 230 ? 8.105 2.677 -33.582 1.00 95.56 230 ASP A N 1
ATOM 1783 C CA . ASP A 1 230 ? 7.523 4.021 -33.642 1.00 95.56 230 ASP A CA 1
ATOM 1784 C C . ASP A 1 230 ? 7.884 4.908 -32.441 1.00 95.56 230 ASP A C 1
ATOM 1786 O O . ASP A 1 230 ? 7.987 6.125 -32.602 1.00 95.56 230 ASP A O 1
ATOM 1790 N N . ALA A 1 231 ? 8.158 4.333 -31.266 1.00 96.94 231 ALA A N 1
ATOM 1791 C CA . ALA A 1 231 ? 8.620 5.099 -30.106 1.00 96.94 231 ALA A CA 1
ATOM 1792 C C . ALA A 1 231 ? 10.008 5.733 -30.313 1.00 96.94 231 ALA A C 1
ATOM 1794 O O . ALA A 1 231 ? 10.231 6.867 -29.886 1.00 96.94 231 ALA A O 1
ATOM 1795 N N . LEU A 1 232 ? 10.925 5.049 -31.009 1.00 96.00 232 LEU A N 1
ATOM 1796 C CA . LEU A 1 232 ? 12.236 5.600 -31.368 1.00 96.00 232 LEU A CA 1
ATOM 1797 C C . LEU A 1 232 ? 12.073 6.788 -32.324 1.00 96.00 232 LEU A C 1
ATOM 1799 O O . LEU A 1 232 ? 12.701 7.829 -32.145 1.00 96.00 232 LEU A O 1
ATOM 1803 N N . TYR A 1 233 ? 11.180 6.697 -33.311 1.00 95.06 233 TYR A N 1
ATOM 1804 C CA . TYR A 1 233 ? 10.927 7.827 -34.213 1.00 95.06 233 TYR A CA 1
ATOM 1805 C C . TYR A 1 233 ? 10.200 8.980 -33.515 1.00 95.06 233 TYR A C 1
ATOM 1807 O O . TYR A 1 233 ? 10.459 10.146 -33.814 1.00 95.06 233 TYR A O 1
ATOM 1815 N N . ALA A 1 234 ? 9.323 8.690 -32.552 1.00 96.44 234 ALA A N 1
ATOM 1816 C CA . ALA A 1 234 ? 8.738 9.714 -31.692 1.00 96.44 234 ALA A CA 1
ATOM 1817 C C . ALA A 1 234 ? 9.812 10.447 -30.872 1.00 96.44 234 ALA A C 1
ATOM 1819 O O . ALA A 1 234 ? 9.703 11.658 -30.693 1.00 96.44 234 ALA A O 1
ATOM 1820 N N . HIS A 1 235 ? 10.872 9.749 -30.450 1.00 96.06 235 HIS A N 1
ATOM 1821 C CA . HIS A 1 235 ? 12.027 10.378 -29.815 1.00 96.06 235 HIS A CA 1
ATOM 1822 C C . HIS A 1 235 ? 12.717 11.380 -30.734 1.00 96.06 235 HIS A C 1
ATOM 1824 O O . HIS A 1 235 ? 12.919 12.518 -30.325 1.00 96.06 235 HIS A O 1
ATOM 1830 N N . TYR A 1 236 ? 13.030 11.011 -31.980 1.00 94.38 236 TYR A N 1
ATOM 1831 C CA . TYR A 1 236 ? 13.627 11.964 -32.923 1.00 94.38 236 TYR A CA 1
ATOM 1832 C C . TYR A 1 236 ? 12.714 13.155 -33.220 1.00 94.38 236 TYR A C 1
ATOM 1834 O O . TYR A 1 236 ? 13.178 14.286 -33.254 1.00 94.38 236 TYR A O 1
ATOM 1842 N N . ASN A 1 237 ? 11.408 12.940 -33.368 1.00 94.56 237 ASN A N 1
ATOM 1843 C CA . ASN A 1 237 ? 10.476 14.051 -33.562 1.00 94.56 237 ASN A CA 1
ATOM 1844 C C . ASN A 1 237 ? 10.451 15.006 -32.360 1.00 94.56 237 ASN A C 1
ATOM 1846 O O . ASN A 1 237 ? 10.393 16.220 -32.535 1.00 94.56 237 ASN A O 1
ATOM 1850 N N . GLU A 1 238 ? 10.486 14.473 -31.139 1.00 95.38 238 GLU A N 1
ATOM 1851 C CA . GLU A 1 238 ? 10.473 15.308 -29.940 1.00 95.38 238 GLU A CA 1
ATOM 1852 C C . GLU A 1 238 ? 11.800 16.032 -29.721 1.00 95.38 238 GLU A C 1
ATOM 1854 O O . GLU A 1 238 ? 11.815 17.199 -29.339 1.00 95.38 238 GLU A O 1
ATOM 1859 N N . CYS A 1 239 ? 12.908 15.382 -30.047 1.00 94.31 239 CYS A N 1
ATOM 1860 C CA . CYS A 1 239 ? 14.217 16.011 -30.062 1.00 94.31 239 CYS A CA 1
ATOM 1861 C C . CYS A 1 239 ? 14.310 17.112 -31.142 1.00 94.31 239 CYS A C 1
ATOM 1863 O O . CYS A 1 239 ? 14.857 18.177 -30.870 1.00 94.31 239 CYS A O 1
ATOM 1865 N N . ASP A 1 240 ? 13.668 16.959 -32.308 1.00 93.00 240 ASP A N 1
ATOM 1866 C CA . ASP A 1 240 ? 13.511 18.041 -33.296 1.00 93.00 240 ASP A CA 1
ATOM 1867 C C . ASP A 1 240 ? 12.696 19.222 -32.741 1.00 93.00 240 ASP A C 1
ATOM 1869 O O . ASP A 1 240 ? 12.973 20.379 -33.062 1.00 93.00 240 ASP A O 1
ATOM 1873 N N . ASN A 1 241 ? 11.700 18.949 -31.893 1.00 93.50 241 ASN A N 1
ATOM 1874 C CA . ASN A 1 241 ? 10.889 19.989 -31.260 1.00 93.50 241 ASN A CA 1
ATOM 1875 C C . ASN A 1 241 ? 11.652 20.750 -30.166 1.00 93.50 241 ASN A C 1
ATOM 1877 O O . ASN A 1 241 ? 11.411 21.948 -29.983 1.00 93.50 241 ASN A O 1
ATOM 1881 N N . GLN A 1 242 ? 12.508 20.058 -29.409 1.00 92.75 242 GLN A N 1
ATOM 1882 C CA . GLN A 1 242 ? 13.181 20.601 -28.223 1.00 92.75 242 GLN A CA 1
ATOM 1883 C C . GLN A 1 242 ? 14.643 21.009 -28.455 1.00 92.75 242 GLN A C 1
ATOM 1885 O O . GLN A 1 242 ? 15.180 21.743 -27.628 1.00 92.75 242 GLN A O 1
ATOM 1890 N N . ASP A 1 243 ? 15.253 20.595 -29.570 1.00 91.44 243 ASP A N 1
ATOM 1891 C CA . ASP A 1 243 ? 16.690 20.753 -29.859 1.00 91.44 243 ASP A CA 1
ATOM 1892 C C . ASP A 1 243 ? 17.573 20.121 -28.758 1.00 91.44 243 ASP A C 1
ATOM 1894 O O . ASP A 1 243 ? 18.576 20.690 -28.326 1.00 91.44 243 ASP A O 1
ATOM 1898 N N . ASP A 1 244 ? 17.149 18.951 -28.259 1.00 90.69 244 ASP A N 1
ATOM 1899 C CA . ASP A 1 244 ? 17.784 18.193 -27.171 1.00 90.69 244 ASP A CA 1
ATOM 1900 C C . ASP A 1 244 ? 17.529 16.686 -27.354 1.00 90.69 244 ASP A C 1
ATOM 1902 O O . ASP A 1 244 ? 16.421 16.299 -27.724 1.00 90.69 244 ASP A O 1
ATOM 1906 N N . LEU A 1 245 ? 18.519 15.828 -27.089 1.00 90.19 245 LEU A N 1
ATOM 1907 C CA . LEU A 1 245 ? 18.323 14.373 -27.055 1.00 90.19 245 LEU A CA 1
ATOM 1908 C C . LEU A 1 245 ? 17.668 13.890 -25.753 1.00 90.19 245 LEU A C 1
ATOM 1910 O O . LEU A 1 245 ? 16.991 12.866 -25.766 1.00 90.19 245 LEU A O 1
ATOM 1914 N N . TYR A 1 246 ? 17.789 14.617 -24.641 1.00 92.56 246 TYR A N 1
ATOM 1915 C CA . TYR A 1 246 ? 17.309 14.176 -23.322 1.00 92.56 246 TYR A CA 1
ATOM 1916 C C . TYR A 1 246 ? 15.824 14.505 -23.090 1.00 92.56 246 TYR A C 1
ATOM 1918 O O . TYR A 1 246 ? 15.430 15.145 -22.112 1.00 92.56 246 TYR A O 1
ATOM 1926 N N . VAL A 1 247 ? 14.962 14.023 -23.988 1.00 94.62 247 VAL A N 1
ATOM 1927 C CA . VAL A 1 247 ? 13.518 14.341 -24.023 1.00 94.62 247 VAL A CA 1
ATOM 1928 C C . VAL A 1 247 ? 12.628 13.335 -23.289 1.00 94.62 247 VAL A C 1
ATOM 1930 O O . VAL A 1 247 ? 11.403 13.489 -23.250 1.00 94.62 247 VAL A O 1
ATOM 1933 N N . LEU A 1 248 ? 13.207 12.297 -22.675 1.00 95.44 248 LEU A N 1
ATOM 1934 C CA . LEU A 1 248 ? 12.458 11.199 -22.048 1.00 95.44 248 LEU A CA 1
ATOM 1935 C C . LEU A 1 248 ? 11.499 11.661 -20.941 1.00 95.44 248 LEU A C 1
ATOM 1937 O O . LEU A 1 248 ? 10.405 11.106 -20.803 1.00 95.44 248 LEU A O 1
ATOM 1941 N N . ASN A 1 249 ? 11.851 12.716 -20.202 1.00 94.62 249 ASN A N 1
ATOM 1942 C CA . ASN A 1 249 ? 10.999 13.312 -19.167 1.00 94.62 249 ASN A CA 1
ATOM 1943 C C . ASN A 1 249 ? 9.646 13.834 -19.695 1.00 94.62 249 ASN A C 1
ATOM 1945 O O . ASN A 1 249 ? 8.672 13.881 -18.941 1.00 94.62 249 ASN A O 1
ATOM 1949 N N . THR A 1 250 ? 9.580 14.178 -20.981 1.00 94.94 250 THR A N 1
ATOM 1950 C CA . THR A 1 250 ? 8.403 14.701 -21.681 1.00 94.94 250 THR A CA 1
ATOM 1951 C C . THR A 1 250 ? 7.762 13.604 -22.520 1.00 94.94 250 THR A C 1
ATOM 1953 O O . THR A 1 250 ? 6.540 13.421 -22.506 1.00 94.94 250 THR A O 1
ATOM 1956 N N . LEU A 1 251 ? 8.595 12.819 -23.200 1.00 97.00 251 LEU A N 1
ATOM 1957 C CA . LEU A 1 251 ? 8.164 11.797 -24.138 1.00 97.00 251 LEU A CA 1
ATOM 1958 C C . LEU A 1 251 ? 7.495 10.603 -23.449 1.00 97.00 251 LEU A C 1
ATOM 1960 O O . LEU A 1 251 ? 6.432 10.172 -23.889 1.00 97.00 251 LEU A O 1
ATOM 1964 N N . ILE A 1 252 ? 8.053 10.096 -22.344 1.00 97.38 252 ILE A N 1
ATOM 1965 C CA . ILE A 1 252 ? 7.502 8.927 -21.635 1.00 97.38 252 ILE A CA 1
ATOM 1966 C C . ILE A 1 252 ? 6.076 9.197 -21.123 1.00 97.38 252 ILE A C 1
ATOM 1968 O O . ILE A 1 252 ? 5.185 8.383 -21.397 1.00 97.38 252 ILE A O 1
ATOM 1972 N N . PRO A 1 253 ? 5.786 10.321 -20.431 1.00 95.38 253 PRO A N 1
ATOM 1973 C CA . PRO A 1 253 ? 4.411 10.662 -20.077 1.00 95.38 253 PRO A CA 1
ATOM 1974 C C . PRO A 1 253 ? 3.492 10.786 -21.292 1.00 95.38 253 PRO A C 1
ATOM 1976 O O . PRO A 1 253 ? 2.350 10.339 -21.226 1.00 95.38 253 PRO A O 1
ATOM 1979 N N . SER A 1 254 ? 3.977 11.357 -22.397 1.00 96.75 254 SER A N 1
ATOM 1980 C CA . SER A 1 254 ? 3.190 11.529 -23.621 1.00 96.75 254 SER A CA 1
ATOM 1981 C C . SER A 1 254 ? 2.795 10.183 -24.240 1.00 96.75 254 SER A C 1
ATOM 1983 O O . SER A 1 254 ? 1.606 9.889 -24.376 1.00 96.75 254 SER A O 1
ATOM 1985 N N . LEU A 1 255 ? 3.776 9.319 -24.526 1.00 97.25 255 LEU A N 1
ATOM 1986 C CA . LEU A 1 255 ? 3.555 8.018 -25.169 1.00 97.25 255 LEU A CA 1
ATOM 1987 C C . LEU A 1 255 ? 2.792 7.037 -24.273 1.00 97.25 255 LEU A C 1
ATOM 1989 O O . LEU A 1 255 ? 1.972 6.260 -24.753 1.00 97.25 255 LEU A O 1
ATOM 1993 N N . SER A 1 256 ? 2.996 7.104 -22.956 1.00 94.38 256 SER A N 1
ATOM 1994 C CA . SER A 1 256 ? 2.290 6.239 -22.002 1.00 94.38 256 SER A CA 1
ATOM 1995 C C . SER A 1 256 ? 0.875 6.723 -21.647 1.00 94.38 256 SER A C 1
ATOM 1997 O O . SER A 1 256 ? 0.209 6.104 -20.814 1.00 94.38 256 SER A O 1
ATOM 1999 N N . GLY A 1 257 ? 0.407 7.841 -22.218 1.00 93.88 257 GLY A N 1
ATOM 2000 C CA . GLY A 1 257 ? -0.891 8.439 -21.883 1.00 93.88 257 GLY A CA 1
ATOM 2001 C C . GLY A 1 257 ? -0.976 8.943 -20.436 1.00 93.88 257 GLY A C 1
ATOM 2002 O O . GLY A 1 257 ? -2.041 8.907 -19.822 1.00 93.88 257 GLY A O 1
ATOM 2003 N N . GLY A 1 258 ? 0.155 9.362 -19.867 1.00 90.56 258 GLY A N 1
ATOM 2004 C CA . GLY A 1 258 ? 0.299 9.806 -18.481 1.00 90.56 258 GLY A CA 1
ATOM 2005 C C . GLY A 1 258 ? 0.427 8.671 -17.463 1.00 90.56 258 GLY A C 1
ATOM 2006 O O . GLY A 1 258 ? 0.473 8.946 -16.264 1.00 90.56 258 GLY A O 1
ATOM 2007 N N . LYS A 1 259 ? 0.495 7.406 -17.907 1.00 89.31 259 LYS A N 1
ATOM 2008 C CA . LYS A 1 259 ? 0.636 6.238 -17.021 1.00 89.31 259 LYS A CA 1
ATOM 2009 C C . LYS A 1 259 ? 1.942 6.282 -16.228 1.00 89.31 259 LYS A C 1
ATOM 2011 O O . LYS A 1 259 ? 1.949 5.907 -15.055 1.00 89.31 259 LYS A O 1
ATOM 2016 N N . TRP A 1 260 ? 3.036 6.725 -16.850 1.00 93.50 260 TRP A N 1
ATOM 2017 C CA . TRP A 1 260 ? 4.361 6.731 -16.235 1.00 93.50 260 TRP A CA 1
ATOM 2018 C C . TRP A 1 260 ? 5.067 8.077 -16.382 1.00 93.50 260 TRP A C 1
ATOM 2020 O O . TRP A 1 260 ? 5.033 8.709 -17.433 1.00 93.50 260 TRP A O 1
ATOM 2030 N N . SER A 1 261 ? 5.756 8.489 -15.317 1.00 94.19 261 SER A N 1
ATOM 2031 C CA . SER A 1 261 ? 6.858 9.448 -15.410 1.00 94.19 261 SER A CA 1
ATOM 2032 C C . SER A 1 261 ? 8.140 8.728 -15.829 1.00 94.19 261 SER A C 1
ATOM 2034 O O . SER A 1 261 ? 8.237 7.511 -15.680 1.00 94.19 261 SER A O 1
ATOM 2036 N N . GLU A 1 262 ? 9.155 9.473 -16.267 1.00 94.19 262 GLU A N 1
ATOM 2037 C CA . GLU A 1 262 ? 10.487 8.920 -16.555 1.00 94.19 262 GLU A CA 1
ATOM 2038 C C . GLU A 1 262 ? 11.029 8.093 -15.379 1.00 94.19 262 GLU A C 1
ATOM 2040 O O . GLU A 1 262 ? 11.368 6.924 -15.535 1.00 94.19 262 GLU A O 1
ATOM 2045 N N . ARG A 1 263 ? 11.006 8.638 -14.157 1.00 94.56 263 ARG A N 1
ATOM 2046 C CA . ARG A 1 263 ? 11.476 7.911 -12.965 1.00 94.56 263 ARG A CA 1
ATOM 2047 C C . ARG A 1 263 ? 10.708 6.612 -12.711 1.00 94.56 263 ARG A C 1
ATOM 2049 O O . ARG A 1 263 ? 11.311 5.605 -12.351 1.00 94.56 263 ARG A O 1
ATOM 2056 N N . ALA A 1 264 ? 9.385 6.620 -12.893 1.00 93.94 264 ALA A N 1
ATOM 2057 C CA . ALA A 1 264 ? 8.572 5.412 -12.750 1.00 93.94 264 ALA A CA 1
ATOM 2058 C C . ALA A 1 264 ? 8.875 4.386 -13.855 1.00 93.94 264 ALA A C 1
ATOM 2060 O O . ALA A 1 264 ? 8.864 3.184 -13.595 1.00 93.94 264 ALA A O 1
ATOM 2061 N N . PHE A 1 265 ? 9.181 4.853 -15.064 1.00 96.50 265 PHE A N 1
ATOM 2062 C CA . PHE A 1 265 ? 9.560 4.010 -16.189 1.00 96.50 265 PHE A CA 1
ATOM 2063 C C . PHE A 1 265 ? 10.905 3.316 -15.956 1.00 96.50 265 PHE A C 1
ATOM 2065 O O . PHE A 1 265 ? 10.979 2.094 -16.049 1.00 96.50 265 PHE A O 1
ATOM 2072 N N . PHE A 1 266 ? 11.931 4.052 -15.518 1.00 96.12 266 PHE A N 1
ATOM 2073 C CA . PHE A 1 266 ? 13.213 3.460 -15.118 1.00 96.12 266 PHE A CA 1
ATOM 2074 C C . PHE A 1 266 ? 13.073 2.491 -13.940 1.00 96.12 266 PHE A C 1
ATOM 2076 O O . PHE A 1 266 ? 13.710 1.440 -13.914 1.00 96.12 266 PHE A O 1
ATOM 2083 N N . LEU A 1 267 ? 12.191 2.792 -12.982 1.00 95.69 267 LEU A N 1
ATOM 2084 C CA . LEU A 1 267 ? 11.888 1.871 -11.887 1.00 95.69 267 LEU A CA 1
ATOM 2085 C C . LEU A 1 267 ? 11.312 0.538 -12.397 1.00 95.69 267 LEU A C 1
ATOM 2087 O O . LEU A 1 267 ? 11.574 -0.503 -11.790 1.00 95.69 267 LEU A O 1
ATOM 2091 N N . ASN A 1 268 ? 10.534 0.555 -13.485 1.00 96.81 268 ASN A N 1
ATOM 2092 C CA . ASN A 1 268 ? 10.027 -0.654 -14.135 1.00 96.81 268 ASN A CA 1
ATOM 2093 C C . ASN A 1 268 ? 11.112 -1.353 -14.962 1.00 96.81 268 ASN A C 1
ATOM 2095 O O . ASN A 1 268 ? 11.247 -2.564 -14.835 1.00 96.81 268 ASN A O 1
ATOM 2099 N N . PHE A 1 269 ? 11.935 -0.610 -15.706 1.00 97.62 269 PHE A N 1
ATOM 2100 C CA . PHE A 1 269 ? 13.078 -1.152 -16.448 1.00 97.62 269 PHE A CA 1
ATOM 2101 C C . PHE A 1 269 ? 14.008 -1.973 -15.543 1.00 97.62 269 PHE A C 1
ATOM 2103 O O . PHE A 1 269 ? 14.268 -3.149 -15.798 1.00 97.62 269 PHE A O 1
ATOM 2110 N N . PHE A 1 270 ? 14.431 -1.408 -14.406 1.00 97.56 270 PHE A N 1
ATOM 2111 C CA . PHE A 1 270 ? 15.284 -2.139 -13.467 1.00 97.56 270 PHE A CA 1
ATOM 2112 C C . PHE A 1 270 ? 14.588 -3.350 -12.843 1.00 97.56 270 PHE A C 1
ATOM 2114 O O . PHE A 1 270 ? 15.259 -4.325 -12.502 1.00 97.56 270 PHE A O 1
ATOM 2121 N N . ALA A 1 271 ? 13.263 -3.317 -12.697 1.00 97.75 271 ALA A N 1
ATOM 2122 C CA . ALA A 1 271 ? 12.503 -4.477 -12.254 1.00 97.75 271 ALA A CA 1
ATOM 2123 C C . ALA A 1 271 ? 12.463 -5.570 -13.338 1.00 97.75 271 ALA A C 1
ATOM 2125 O O . ALA A 1 271 ? 12.722 -6.733 -13.026 1.00 97.75 271 ALA A O 1
ATOM 2126 N N . ALA A 1 272 ? 12.221 -5.198 -14.599 1.00 97.06 272 ALA A N 1
ATOM 2127 C CA . ALA A 1 272 ? 12.170 -6.101 -15.747 1.00 97.06 272 ALA A CA 1
ATOM 2128 C C . ALA A 1 272 ? 13.495 -6.844 -15.963 1.00 97.06 272 ALA A C 1
ATOM 2130 O O . ALA A 1 272 ? 13.482 -8.064 -16.128 1.00 97.06 272 ALA A O 1
ATOM 2131 N N . ASN A 1 273 ? 14.640 -6.159 -15.829 1.00 96.50 273 ASN A N 1
ATOM 2132 C CA . ASN A 1 273 ? 15.977 -6.766 -15.928 1.00 96.50 273 ASN A CA 1
ATOM 2133 C C . ASN A 1 273 ? 16.123 -8.052 -15.089 1.00 96.50 273 ASN A C 1
ATOM 2135 O O . ASN A 1 273 ? 16.768 -9.014 -15.515 1.00 96.50 273 ASN A O 1
ATOM 2139 N N . TRP A 1 274 ? 15.518 -8.081 -13.896 1.00 96.69 274 TRP A N 1
ATOM 2140 C CA . TRP A 1 274 ? 15.525 -9.256 -13.022 1.00 96.69 274 TRP A CA 1
ATOM 2141 C C . TRP A 1 274 ? 14.293 -10.154 -13.204 1.00 96.69 274 TRP A C 1
ATOM 2143 O O . TRP A 1 274 ? 14.414 -11.373 -13.143 1.00 96.69 274 TRP A O 1
ATOM 2153 N N . ALA A 1 275 ? 13.107 -9.573 -13.398 1.00 96.06 275 ALA A N 1
ATOM 2154 C CA . ALA A 1 275 ? 11.831 -10.289 -13.347 1.00 96.06 275 ALA A CA 1
ATOM 2155 C C . ALA A 1 275 ? 11.437 -11.009 -14.647 1.00 96.06 275 ALA A C 1
ATOM 2157 O O . ALA A 1 275 ? 10.611 -11.924 -14.576 1.00 96.06 275 ALA A O 1
ATOM 2158 N N . LYS A 1 276 ? 12.018 -10.634 -15.798 1.00 92.31 276 LYS A N 1
ATOM 2159 C CA . LYS A 1 276 ? 11.607 -11.092 -17.142 1.00 92.31 276 LYS A CA 1
ATOM 2160 C C . LYS A 1 276 ? 11.475 -12.609 -17.294 1.00 92.31 276 LYS A C 1
ATOM 2162 O O . LYS A 1 276 ? 10.625 -13.077 -18.038 1.00 92.31 276 LYS A O 1
ATOM 2167 N N . ASP A 1 277 ? 12.268 -13.379 -16.549 1.00 89.56 277 ASP A N 1
ATOM 2168 C CA . ASP A 1 277 ? 12.298 -14.840 -16.658 1.00 89.56 277 ASP A CA 1
ATOM 2169 C C . ASP A 1 277 ? 11.084 -15.522 -15.981 1.00 89.56 277 ASP A C 1
ATOM 2171 O O . ASP A 1 277 ? 10.855 -16.719 -16.177 1.00 89.56 277 ASP A O 1
ATOM 2175 N N . TRP A 1 278 ? 10.334 -14.805 -15.130 1.00 93.00 278 TRP A N 1
ATOM 2176 C CA . TRP A 1 278 ? 9.264 -15.385 -14.296 1.00 93.00 278 TRP A CA 1
ATOM 2177 C C . TRP A 1 278 ? 7.967 -14.576 -14.253 1.00 93.00 278 TRP A C 1
ATOM 2179 O O . TRP A 1 278 ? 6.953 -15.110 -13.788 1.00 93.00 278 TRP A O 1
ATOM 2189 N N . ALA A 1 279 ? 8.000 -13.307 -14.658 1.00 92.69 279 ALA A N 1
ATOM 2190 C CA . ALA A 1 279 ? 6.818 -12.463 -14.733 1.00 92.69 279 ALA A CA 1
ATOM 2191 C C . ALA A 1 279 ? 5.853 -12.967 -15.816 1.00 92.69 279 ALA A C 1
ATOM 2193 O O . ALA A 1 279 ? 6.259 -13.555 -16.817 1.00 92.69 279 ALA A O 1
ATOM 2194 N N . ASP A 1 280 ? 4.557 -12.763 -15.594 1.00 89.44 280 ASP A N 1
ATOM 2195 C CA . ASP A 1 280 ? 3.537 -13.107 -16.582 1.00 89.44 280 ASP A CA 1
ATOM 2196 C C . ASP A 1 280 ? 3.384 -11.947 -17.580 1.00 89.44 280 ASP A C 1
ATOM 2198 O O . ASP A 1 280 ? 2.941 -10.873 -17.171 1.00 89.44 280 ASP A O 1
ATOM 2202 N N . PRO A 1 281 ? 3.689 -12.131 -18.877 1.00 88.19 281 PRO A N 1
ATOM 2203 C CA . PRO A 1 281 ? 3.612 -11.053 -19.862 1.00 88.19 281 PRO A CA 1
ATOM 2204 C C . PRO A 1 281 ? 2.197 -10.485 -20.041 1.00 88.19 281 PRO A C 1
ATOM 2206 O O . PRO A 1 281 ? 2.045 -9.355 -20.498 1.00 88.19 281 PRO A O 1
ATOM 2209 N N . VAL A 1 282 ? 1.147 -11.234 -19.681 1.00 88.12 282 VAL A N 1
ATOM 2210 C CA . VAL A 1 282 ? -0.245 -10.774 -19.811 1.00 88.12 282 VAL A CA 1
ATOM 2211 C C . VAL A 1 282 ? -0.643 -9.876 -18.646 1.00 88.12 282 VAL A C 1
ATOM 2213 O O . VAL A 1 282 ? -1.283 -8.845 -18.847 1.00 88.12 282 VAL A O 1
ATOM 2216 N N . THR A 1 283 ? -0.304 -10.275 -17.420 1.00 88.81 283 THR A N 1
ATOM 2217 C CA . THR A 1 283 ? -0.728 -9.561 -16.205 1.00 88.81 283 THR A CA 1
ATOM 2218 C C . THR A 1 283 ? 0.325 -8.596 -15.667 1.00 88.81 283 THR A C 1
ATOM 2220 O O . THR A 1 283 ? -0.013 -7.723 -14.871 1.00 88.81 283 THR A O 1
ATOM 2223 N N . GLN A 1 284 ? 1.577 -8.725 -16.110 1.00 92.00 284 GLN A N 1
ATOM 2224 C CA . GLN A 1 284 ? 2.737 -7.935 -15.685 1.00 92.00 284 GLN A CA 1
ATOM 2225 C C . GLN A 1 284 ? 3.598 -7.500 -16.891 1.00 92.00 284 GLN A C 1
ATOM 2227 O O . GLN A 1 284 ? 4.810 -7.739 -16.900 1.00 92.00 284 GLN A O 1
ATOM 2232 N N . PRO A 1 285 ? 3.001 -6.881 -17.929 1.00 90.69 285 PRO A N 1
ATOM 2233 C CA . PRO A 1 285 ? 3.704 -6.536 -19.167 1.00 90.69 285 PRO A CA 1
ATOM 2234 C C . PRO A 1 285 ? 4.895 -5.589 -18.952 1.00 90.69 285 PRO A C 1
ATOM 2236 O O . PRO A 1 285 ? 5.834 -5.597 -19.739 1.00 90.69 285 PRO A O 1
ATOM 2239 N N . GLU A 1 286 ? 4.901 -4.798 -17.876 1.00 93.75 286 GLU A N 1
ATOM 2240 C CA . GLU A 1 286 ? 5.999 -3.884 -17.545 1.00 93.75 286 GLU A CA 1
ATOM 2241 C C . GLU A 1 286 ? 7.250 -4.574 -16.978 1.00 93.75 286 GLU A C 1
ATOM 2243 O O . GLU A 1 286 ? 8.279 -3.917 -16.814 1.00 93.75 286 GLU A O 1
ATOM 2248 N N . LEU A 1 287 ? 7.160 -5.864 -16.632 1.00 94.69 287 LEU A N 1
ATOM 2249 C CA . LEU A 1 287 ? 8.240 -6.656 -16.027 1.00 94.69 287 LEU A CA 1
ATOM 2250 C C . LEU A 1 287 ? 8.885 -7.646 -17.001 1.00 94.69 287 LEU A C 1
ATOM 2252 O O . LEU A 1 287 ? 9.714 -8.455 -16.583 1.00 94.69 287 LEU A O 1
ATOM 2256 N N . VAL A 1 288 ? 8.493 -7.603 -18.270 1.00 91.62 288 VAL A N 1
ATOM 2257 C CA . VAL A 1 288 ? 8.974 -8.493 -19.326 1.00 91.62 288 VAL A CA 1
ATOM 2258 C C . VAL A 1 288 ? 9.462 -7.687 -20.521 1.00 91.62 288 VAL A C 1
ATOM 2260 O O . VAL A 1 288 ? 9.193 -6.491 -20.637 1.00 91.62 288 VAL A O 1
ATOM 2263 N N . TYR A 1 289 ? 10.140 -8.396 -21.411 1.00 90.50 289 TYR A N 1
ATOM 2264 C CA . TYR A 1 289 ? 10.444 -7.960 -22.761 1.00 90.50 289 TYR A CA 1
ATOM 2265 C C . TYR A 1 289 ? 9.557 -8.758 -23.712 1.00 90.50 289 TYR A C 1
ATOM 2267 O O . TYR A 1 289 ? 9.354 -9.958 -23.495 1.00 90.50 289 TYR A O 1
ATOM 2275 N N . THR A 1 290 ? 8.955 -8.099 -24.693 1.00 82.75 290 THR A N 1
ATOM 2276 C CA . THR A 1 290 ? 7.937 -8.714 -25.556 1.00 82.75 290 THR A CA 1
ATOM 2277 C C . THR A 1 290 ? 8.490 -9.272 -26.855 1.00 82.75 290 THR A C 1
ATOM 2279 O O . THR A 1 290 ? 7.844 -10.152 -27.413 1.00 82.75 290 THR A O 1
ATOM 2282 N N . ASP A 1 291 ? 9.636 -8.778 -27.316 1.00 72.00 291 ASP A N 1
ATOM 2283 C CA . ASP A 1 291 ? 10.174 -8.998 -28.665 1.00 72.00 291 ASP A CA 1
ATOM 2284 C C . ASP A 1 291 ? 11.446 -9.868 -28.650 1.00 72.00 291 ASP A C 1
ATOM 2286 O O . ASP A 1 291 ? 12.383 -9.664 -29.415 1.00 72.00 291 ASP A O 1
ATOM 2290 N N . ASP A 1 292 ? 11.520 -10.825 -27.718 1.00 64.62 292 ASP A N 1
ATOM 2291 C CA . ASP A 1 292 ? 12.580 -11.835 -27.723 1.00 64.62 292 ASP A CA 1
ATOM 2292 C C . ASP A 1 292 ? 12.130 -13.006 -28.605 1.00 64.62 292 ASP A C 1
ATOM 2294 O O . ASP A 1 292 ? 11.413 -13.911 -28.160 1.00 64.62 292 ASP A O 1
ATOM 2298 N N . ASP A 1 293 ? 12.559 -12.964 -29.866 1.00 64.94 293 ASP A N 1
ATOM 2299 C CA . ASP A 1 293 ? 12.250 -13.873 -30.980 1.00 64.94 293 ASP A CA 1
ATOM 2300 C C . ASP A 1 293 ? 12.755 -15.331 -30.787 1.00 64.94 293 ASP A C 1
ATOM 2302 O O . ASP A 1 293 ? 12.960 -16.113 -31.723 1.00 64.94 293 ASP A O 1
ATOM 2306 N N . GLY A 1 294 ? 12.935 -15.740 -29.529 1.00 61.00 294 GLY A N 1
ATOM 2307 C CA . GLY A 1 294 ? 13.268 -17.091 -29.090 1.00 61.00 294 GLY A CA 1
ATOM 2308 C C . GLY A 1 294 ? 14.683 -17.252 -28.537 1.00 61.00 294 GLY A C 1
ATOM 2309 O O . GLY A 1 294 ? 15.045 -18.375 -28.166 1.00 61.00 294 GLY A O 1
ATOM 2310 N N . ASN A 1 295 ? 15.470 -16.177 -28.440 1.00 75.06 295 ASN A N 1
ATOM 2311 C CA . ASN A 1 295 ? 16.848 -16.180 -27.952 1.00 75.06 295 ASN A CA 1
ATOM 2312 C C . ASN A 1 295 ? 16.984 -15.378 -26.657 1.00 75.06 295 ASN A C 1
ATOM 2314 O O . ASN A 1 295 ? 17.429 -14.235 -26.665 1.00 75.06 295 ASN A O 1
ATOM 2318 N N . ALA A 1 296 ? 16.724 -16.068 -25.543 1.00 81.81 296 ALA A N 1
ATOM 2319 C CA . ALA A 1 296 ? 16.783 -15.514 -24.194 1.00 81.81 296 ALA A CA 1
ATOM 2320 C C . ALA A 1 296 ? 17.915 -14.491 -24.000 1.00 81.81 296 ALA A C 1
ATOM 2322 O O . ALA A 1 296 ? 19.101 -14.810 -24.182 1.00 81.81 296 ALA A O 1
ATOM 2323 N N . TYR A 1 297 ? 17.555 -13.291 -23.545 1.00 89.00 297 TYR A N 1
ATOM 2324 C CA . TYR A 1 297 ? 18.538 -12.333 -23.046 1.00 89.00 297 TYR A CA 1
ATOM 2325 C C . TYR A 1 297 ? 19.441 -12.972 -21.986 1.00 89.00 297 TYR A C 1
ATOM 2327 O O . TYR A 1 297 ? 19.042 -13.856 -21.218 1.00 89.00 297 TYR A O 1
ATOM 2335 N N . GLY A 1 298 ? 20.674 -12.482 -21.911 1.00 89.50 298 GLY A N 1
ATOM 2336 C CA . GLY A 1 298 ? 21.628 -12.889 -20.895 1.00 89.50 298 GLY A CA 1
ATOM 2337 C C . GLY A 1 298 ? 21.267 -12.366 -19.502 1.00 89.50 298 GLY A C 1
ATOM 2338 O O . GLY A 1 298 ? 20.117 -12.085 -19.145 1.00 89.50 298 GLY A O 1
ATOM 2339 N N . ASN A 1 299 ? 22.290 -12.237 -18.659 1.00 91.44 299 ASN A N 1
ATOM 2340 C CA . ASN A 1 299 ? 22.105 -11.649 -17.342 1.00 91.44 299 ASN A CA 1
ATOM 2341 C C . ASN A 1 299 ? 21.988 -10.120 -17.451 1.00 91.44 299 ASN A C 1
ATOM 2343 O O . ASN A 1 299 ? 22.987 -9.442 -17.697 1.00 91.44 299 ASN A O 1
ATOM 2347 N N . LEU A 1 300 ? 20.781 -9.591 -17.236 1.00 94.69 300 LEU A N 1
ATOM 2348 C CA . LEU A 1 300 ? 20.514 -8.147 -17.236 1.00 94.69 300 LEU A CA 1
ATOM 2349 C C . LEU A 1 300 ? 20.563 -7.521 -15.829 1.00 94.69 300 LEU A C 1
ATOM 2351 O O . LEU A 1 300 ? 20.591 -6.302 -15.682 1.00 94.69 300 LEU A O 1
ATOM 2355 N N . ALA A 1 301 ? 20.565 -8.349 -14.782 1.00 95.25 301 ALA A N 1
ATOM 2356 C CA . ALA A 1 301 ? 20.535 -7.924 -13.386 1.00 95.25 301 ALA A CA 1
ATOM 2357 C C . ALA A 1 301 ? 21.698 -8.562 -12.619 1.00 95.25 301 ALA A C 1
ATOM 2359 O O . ALA A 1 301 ? 21.529 -9.500 -11.833 1.00 95.25 301 ALA A O 1
ATOM 2360 N N . THR A 1 302 ? 22.909 -8.060 -12.861 1.00 95.12 302 THR A N 1
ATOM 2361 C CA . THR A 1 302 ? 24.100 -8.508 -12.130 1.00 95.12 302 THR A CA 1
ATOM 2362 C C . THR A 1 302 ? 23.928 -8.269 -10.629 1.00 95.12 302 THR A C 1
ATOM 2364 O O . THR A 1 302 ? 23.711 -7.148 -10.172 1.00 95.12 302 THR A O 1
ATOM 2367 N N . LEU A 1 303 ? 23.999 -9.357 -9.857 1.00 96.31 303 LEU A N 1
ATOM 2368 C CA . LEU A 1 303 ? 23.710 -9.352 -8.426 1.00 96.31 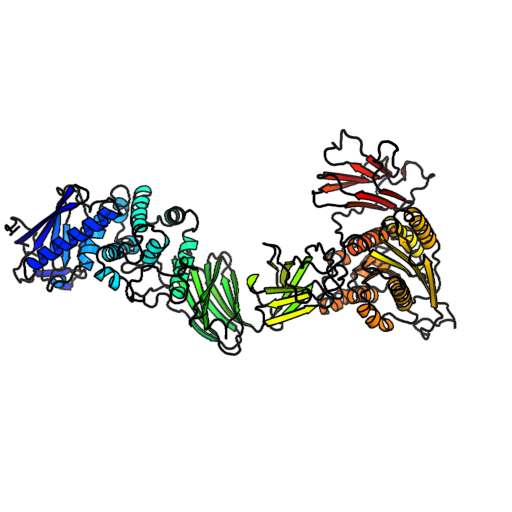303 LEU A CA 1
ATOM 2369 C C . LEU A 1 303 ? 24.905 -8.816 -7.633 1.00 96.31 303 LEU A C 1
ATOM 2371 O O . LEU A 1 303 ? 25.975 -9.423 -7.629 1.00 96.31 303 LEU A O 1
ATOM 2375 N N . SER A 1 304 ? 24.693 -7.725 -6.901 1.00 96.31 304 SER A N 1
ATOM 2376 C CA . SER A 1 304 ? 25.638 -7.194 -5.914 1.00 96.31 304 SER A CA 1
ATOM 2377 C C . SER A 1 304 ? 25.779 -8.139 -4.721 1.00 96.31 304 SER A C 1
ATOM 2379 O O . SER A 1 304 ? 26.869 -8.294 -4.175 1.00 96.31 304 SER A O 1
ATOM 2381 N N . GLN A 1 305 ? 24.683 -8.793 -4.326 1.00 97.19 305 GLN A N 1
ATOM 2382 C CA . GLN A 1 305 ? 24.663 -9.849 -3.312 1.00 97.19 305 GLN A CA 1
ATOM 2383 C C . GLN A 1 305 ? 23.731 -10.984 -3.735 1.00 97.19 305 GLN A C 1
ATOM 2385 O O . GLN A 1 305 ? 22.667 -10.747 -4.307 1.00 97.19 305 GLN A O 1
ATOM 2390 N N . ASN A 1 306 ? 24.110 -12.221 -3.417 1.00 97.62 306 ASN A N 1
ATOM 2391 C CA . ASN A 1 306 ? 23.283 -13.406 -3.636 1.00 97.62 306 ASN A CA 1
ATOM 2392 C C . ASN A 1 306 ? 23.496 -14.402 -2.494 1.00 97.62 306 ASN A C 1
ATOM 2394 O O . ASN A 1 306 ? 24.535 -15.060 -2.423 1.00 97.62 306 ASN A O 1
ATOM 2398 N N . ILE A 1 307 ? 22.530 -14.488 -1.584 1.00 98.12 307 ILE A N 1
ATOM 2399 C CA . ILE A 1 307 ? 22.686 -15.216 -0.321 1.00 98.12 307 ILE A CA 1
ATOM 2400 C C . ILE A 1 307 ? 21.574 -16.239 -0.100 1.00 98.12 307 ILE A C 1
ATOM 2402 O O . ILE A 1 307 ? 20.450 -16.084 -0.572 1.00 98.12 307 ILE A O 1
ATOM 2406 N N . ASN A 1 308 ? 21.879 -17.270 0.687 1.00 98.12 308 ASN A N 1
ATOM 2407 C CA . ASN A 1 308 ? 20.891 -18.219 1.192 1.00 98.12 308 ASN A CA 1
ATOM 2408 C C . ASN A 1 308 ? 20.546 -17.863 2.644 1.00 98.12 308 ASN A C 1
ATOM 2410 O O . ASN A 1 308 ? 21.458 -17.700 3.455 1.00 98.12 308 ASN A O 1
ATOM 2414 N N . MET A 1 309 ? 19.260 -17.786 2.998 1.00 98.00 309 MET A N 1
ATOM 2415 C CA . MET A 1 309 ? 18.830 -17.427 4.360 1.00 98.00 309 MET A CA 1
ATOM 2416 C C . MET A 1 309 ? 17.840 -18.435 4.941 1.00 98.00 309 MET A C 1
ATOM 2418 O O . MET A 1 309 ? 16.757 -18.623 4.399 1.00 98.00 309 MET A O 1
ATOM 2422 N N . GLY A 1 310 ? 18.198 -19.054 6.069 1.00 96.25 310 GLY A N 1
ATOM 2423 C CA . GLY A 1 310 ? 17.312 -19.922 6.863 1.00 96.25 310 GLY A CA 1
ATOM 2424 C C . GLY A 1 310 ? 16.865 -19.311 8.197 1.00 96.25 310 GLY A C 1
ATOM 2425 O O . GLY A 1 310 ? 16.226 -19.993 8.985 1.00 96.25 310 GLY A O 1
ATOM 2426 N N . GLY A 1 311 ? 17.235 -18.060 8.483 1.00 95.19 311 GLY A N 1
ATOM 2427 C CA . GLY A 1 311 ? 16.933 -17.374 9.740 1.00 95.19 311 GLY A CA 1
ATOM 2428 C C . GLY A 1 311 ? 17.774 -16.106 9.933 1.00 95.19 311 GLY A C 1
ATOM 2429 O O . GLY A 1 311 ? 18.753 -15.892 9.217 1.00 95.19 311 GLY A O 1
ATOM 2430 N N . GLY A 1 312 ? 17.410 -15.292 10.927 1.00 95.38 312 GLY A N 1
ATOM 2431 C CA . GLY A 1 312 ? 18.166 -14.103 11.335 1.00 95.38 312 GLY A CA 1
ATOM 2432 C C . GLY A 1 312 ? 18.051 -12.909 10.382 1.00 95.38 312 GLY A C 1
ATOM 2433 O O . GLY A 1 312 ? 17.153 -12.848 9.541 1.00 95.38 312 GLY A O 1
ATOM 2434 N N . THR A 1 313 ? 18.981 -11.964 10.539 1.00 96.88 313 THR A N 1
ATOM 2435 C CA . THR A 1 313 ? 19.044 -10.707 9.781 1.00 96.88 313 THR A CA 1
ATOM 2436 C C . THR A 1 313 ? 20.358 -10.610 9.010 1.00 96.88 313 THR A C 1
ATOM 2438 O O . THR A 1 313 ? 21.407 -11.013 9.513 1.00 96.88 313 THR A O 1
ATOM 2441 N N . GLN A 1 314 ? 20.302 -10.059 7.803 1.00 98.12 314 GLN A N 1
ATOM 2442 C CA . GLN A 1 314 ? 21.444 -9.669 6.979 1.00 98.12 314 GLN A CA 1
ATOM 2443 C C . GLN A 1 314 ? 21.290 -8.195 6.613 1.00 98.12 314 GLN A C 1
ATOM 2445 O O . GLN A 1 314 ? 20.178 -7.745 6.349 1.00 98.12 314 GLN A O 1
ATOM 2450 N N . SER A 1 315 ? 22.392 -7.451 6.631 1.00 98.00 315 SER A N 1
ATOM 2451 C CA . SER A 1 315 ? 22.397 -6.002 6.433 1.00 98.00 315 SER A CA 1
ATOM 2452 C C . SER A 1 315 ? 23.559 -5.613 5.528 1.00 98.00 315 SER A C 1
ATOM 2454 O O . SER A 1 315 ? 24.691 -6.049 5.753 1.00 98.00 315 SER A O 1
ATOM 2456 N N . PHE A 1 316 ? 23.269 -4.812 4.507 1.00 98.12 316 PHE A N 1
ATOM 2457 C CA . PHE A 1 316 ? 24.210 -4.388 3.476 1.00 98.12 316 PHE A CA 1
ATOM 2458 C C . PHE A 1 316 ? 24.182 -2.862 3.349 1.00 98.12 316 PHE A C 1
ATOM 2460 O O . PHE A 1 316 ? 23.372 -2.329 2.588 1.00 98.12 316 PHE A O 1
ATOM 2467 N N . PRO A 1 317 ? 25.031 -2.145 4.107 1.00 97.56 317 PRO A N 1
ATOM 2468 C CA . PRO A 1 317 ? 25.269 -0.725 3.885 1.00 97.56 317 PRO A CA 1
ATOM 2469 C C . PRO A 1 317 ? 25.948 -0.525 2.531 1.00 97.56 317 PRO A C 1
ATOM 2471 O O . PRO A 1 317 ? 26.947 -1.189 2.243 1.00 97.56 317 PRO A O 1
ATOM 2474 N N . ASP A 1 318 ? 25.423 0.378 1.712 1.00 96.44 318 ASP A N 1
ATOM 2475 C CA . ASP A 1 318 ? 25.924 0.623 0.363 1.00 96.44 318 ASP A CA 1
ATOM 2476 C C . ASP A 1 318 ? 25.606 2.050 -0.118 1.00 96.44 318 ASP A C 1
ATOM 2478 O O . ASP A 1 318 ? 25.006 2.861 0.595 1.00 96.44 318 ASP A O 1
ATOM 2482 N N . SER A 1 319 ? 26.014 2.361 -1.344 1.00 95.12 319 SER A N 1
ATOM 2483 C CA . SER A 1 319 ? 25.571 3.542 -2.079 1.00 95.12 319 SER A CA 1
ATOM 2484 C C . SER A 1 319 ? 24.977 3.145 -3.420 1.00 95.12 319 SER A C 1
ATOM 2486 O O . SER A 1 319 ? 25.238 2.060 -3.956 1.00 95.12 319 SER A O 1
ATOM 2488 N N . THR A 1 320 ? 24.174 4.032 -3.999 1.00 93.12 320 THR A N 1
ATOM 2489 C CA . THR A 1 320 ? 23.767 3.847 -5.390 1.00 93.12 320 THR A CA 1
ATOM 2490 C C . THR A 1 320 ? 25.015 3.843 -6.279 1.00 93.12 320 THR A C 1
ATOM 2492 O O . THR A 1 320 ? 26.020 4.468 -5.918 1.00 93.12 320 THR A O 1
ATOM 2495 N N . PRO A 1 321 ? 25.019 3.043 -7.360 1.00 87.81 321 PRO A N 1
ATOM 2496 C CA . PRO A 1 321 ? 26.229 2.838 -8.140 1.00 87.81 321 PRO A CA 1
ATOM 2497 C C . PRO A 1 321 ? 26.541 4.076 -8.989 1.00 87.81 321 PRO A C 1
ATOM 2499 O O . PRO A 1 321 ? 27.660 4.574 -8.911 1.00 87.81 321 PRO A O 1
ATOM 2502 N N . ASP A 1 322 ? 25.530 4.591 -9.690 1.00 93.12 322 ASP A N 1
ATOM 2503 C CA . ASP A 1 322 ? 25.574 5.818 -10.476 1.00 93.12 322 ASP A CA 1
ATOM 2504 C C . ASP A 1 322 ? 24.160 6.393 -10.697 1.00 93.12 322 ASP A C 1
ATOM 2506 O O . ASP A 1 322 ? 23.164 5.771 -10.304 1.00 93.12 322 ASP A O 1
ATOM 2510 N N . ASP A 1 323 ? 24.042 7.571 -11.308 1.00 91.62 323 ASP A N 1
ATOM 2511 C CA . ASP A 1 323 ? 22.757 8.096 -11.759 1.00 91.62 323 ASP A CA 1
ATOM 2512 C C . ASP A 1 323 ? 22.119 7.145 -12.791 1.00 91.62 323 ASP A C 1
ATOM 2514 O O . ASP A 1 323 ? 22.806 6.450 -13.523 1.00 91.62 323 ASP A O 1
ATOM 2518 N N . TRP A 1 324 ? 20.792 6.979 -12.757 1.00 94.19 324 TRP A N 1
ATOM 2519 C CA . TRP A 1 324 ? 20.072 6.065 -13.668 1.00 94.19 324 TRP A CA 1
ATOM 2520 C C . TRP A 1 324 ? 20.684 4.652 -13.787 1.00 94.19 324 TRP A C 1
ATOM 2522 O O . TRP A 1 324 ? 20.690 4.042 -14.858 1.00 94.19 324 TRP A O 1
ATOM 2532 N N . ALA A 1 325 ? 21.169 4.123 -12.661 1.00 94.94 325 ALA A N 1
ATOM 2533 C CA . ALA A 1 325 ? 21.806 2.817 -12.519 1.00 94.94 325 ALA A CA 1
ATOM 2534 C C . ALA A 1 325 ? 21.314 2.116 -11.236 1.00 94.94 325 ALA A C 1
ATOM 2536 O O . ALA A 1 325 ? 20.789 2.763 -10.324 1.00 94.94 325 ALA A O 1
ATOM 2537 N N . ALA A 1 326 ? 21.461 0.789 -11.141 1.00 96.12 326 ALA A N 1
ATOM 2538 C CA . ALA A 1 326 ? 20.839 -0.028 -10.096 1.00 96.12 326 ALA A CA 1
ATOM 2539 C C . ALA A 1 326 ? 21.762 -1.095 -9.481 1.00 96.12 326 ALA A C 1
ATOM 2541 O O . ALA A 1 326 ? 22.605 -1.700 -10.139 1.00 96.12 326 ALA A O 1
ATOM 2542 N N . ARG A 1 327 ? 21.546 -1.401 -8.198 1.00 97.75 327 ARG A N 1
ATOM 2543 C CA . ARG A 1 327 ? 22.134 -2.562 -7.508 1.00 97.75 327 ARG A CA 1
ATOM 2544 C C . ARG A 1 327 ? 21.070 -3.580 -7.149 1.00 97.75 327 ARG A C 1
ATOM 2546 O O . ARG A 1 327 ? 19.957 -3.204 -6.791 1.00 97.75 327 ARG A O 1
ATOM 2553 N N . TYR A 1 328 ? 21.438 -4.859 -7.190 1.00 98.31 328 TYR A N 1
ATOM 2554 C CA . TYR A 1 328 ? 20.529 -5.983 -6.962 1.00 98.31 328 TYR A CA 1
ATOM 2555 C C . TYR A 1 328 ? 21.027 -6.877 -5.824 1.00 98.31 328 TYR A C 1
ATOM 2557 O O . TYR A 1 328 ? 22.145 -7.392 -5.861 1.00 98.31 328 TYR A O 1
ATOM 2565 N N . TYR A 1 329 ? 20.174 -7.117 -4.834 1.00 98.56 329 TYR A N 1
ATOM 2566 C CA . TYR A 1 329 ? 20.469 -7.944 -3.665 1.00 98.56 329 TYR A CA 1
ATOM 2567 C C . TYR A 1 329 ? 19.458 -9.078 -3.602 1.00 98.56 329 TYR A C 1
ATOM 2569 O O . TYR A 1 329 ? 18.284 -8.843 -3.320 1.00 98.56 329 TYR A O 1
ATOM 2577 N N . GLN A 1 330 ? 19.897 -10.301 -3.888 1.00 98.44 330 GLN A N 1
ATOM 2578 C CA . GLN A 1 330 ? 19.025 -11.466 -3.965 1.00 98.44 330 GLN A CA 1
ATOM 2579 C C . GLN A 1 330 ? 19.171 -12.374 -2.743 1.00 98.44 330 GLN A C 1
ATOM 2581 O O . GLN A 1 330 ? 20.275 -12.694 -2.297 1.00 98.44 330 GLN A O 1
ATOM 2586 N N . VAL A 1 331 ? 18.033 -12.868 -2.268 1.00 98.62 331 VAL A N 1
ATOM 2587 C CA . VAL A 1 331 ? 17.918 -13.889 -1.234 1.00 98.62 331 VAL A CA 1
ATOM 2588 C C . VAL A 1 331 ? 17.229 -15.123 -1.806 1.00 98.62 331 VAL A C 1
ATOM 2590 O O . VAL A 1 331 ? 16.155 -15.048 -2.405 1.00 98.62 331 VAL A O 1
ATOM 2593 N N . THR A 1 332 ? 17.832 -16.284 -1.569 1.00 98.06 332 THR A N 1
ATOM 2594 C CA . THR A 1 332 ? 17.200 -17.593 -1.746 1.00 98.06 332 THR A CA 1
ATOM 2595 C C . THR A 1 332 ? 16.795 -18.120 -0.362 1.00 98.06 332 THR A C 1
ATOM 2597 O O . THR A 1 332 ? 17.657 -18.586 0.399 1.00 98.06 332 THR A O 1
ATOM 2600 N N . PRO A 1 333 ? 15.509 -18.031 0.021 1.00 97.62 333 PRO A N 1
ATOM 2601 C CA . PRO A 1 333 ? 15.063 -18.449 1.344 1.00 97.62 333 PRO A CA 1
ATOM 2602 C C . PRO A 1 333 ? 15.171 -19.971 1.510 1.00 97.62 333 PRO A C 1
ATOM 2604 O O . PRO A 1 333 ? 14.992 -20.735 0.564 1.00 97.62 333 PRO A O 1
ATOM 2607 N N . GLN A 1 334 ? 15.481 -20.402 2.728 1.00 97.69 334 GLN A N 1
ATOM 2608 C CA . GLN A 1 334 ? 15.665 -21.794 3.138 1.00 97.69 334 GLN A CA 1
ATOM 2609 C C . GLN A 1 334 ? 14.690 -22.152 4.266 1.00 97.69 334 GLN A C 1
ATOM 2611 O O . GLN A 1 334 ? 14.012 -21.288 4.832 1.00 97.69 334 GLN A O 1
ATOM 2616 N N . ALA A 1 335 ? 14.646 -23.434 4.637 1.00 96.00 335 ALA A N 1
ATOM 2617 C CA . ALA A 1 335 ? 13.913 -23.879 5.818 1.00 96.00 335 ALA A CA 1
ATOM 2618 C C . ALA A 1 335 ? 14.309 -23.047 7.057 1.00 96.00 335 ALA A C 1
ATOM 2620 O O . ALA A 1 335 ? 15.494 -22.847 7.314 1.00 96.00 335 ALA A O 1
ATOM 2621 N N . GLY A 1 336 ? 13.306 -22.558 7.794 1.00 94.00 336 GLY A N 1
ATOM 2622 C CA . GLY A 1 336 ? 13.471 -21.602 8.900 1.00 94.00 336 GLY A CA 1
ATOM 2623 C C . GLY A 1 336 ? 13.222 -20.131 8.526 1.00 94.00 336 GLY A C 1
ATOM 2624 O O . GLY A 1 336 ? 13.141 -19.287 9.412 1.00 94.00 336 GLY A O 1
ATOM 2625 N N . CYS A 1 337 ? 13.012 -19.825 7.240 1.00 96.94 337 CYS A N 1
ATOM 2626 C CA . CYS A 1 337 ? 12.639 -18.495 6.748 1.00 96.94 337 CYS A CA 1
ATOM 2627 C C . CYS A 1 337 ? 11.252 -18.512 6.071 1.00 96.94 337 CYS A C 1
ATOM 2629 O O . CYS A 1 337 ? 11.171 -18.405 4.844 1.00 96.94 337 CYS A O 1
ATOM 2631 N N . PRO A 1 338 ? 10.148 -18.724 6.819 1.00 95.50 338 PRO A N 1
ATOM 2632 C CA . PRO A 1 338 ? 8.810 -18.820 6.224 1.00 95.50 338 PRO A CA 1
ATOM 2633 C C . PRO A 1 338 ? 8.344 -17.486 5.627 1.00 95.50 338 PRO A C 1
ATOM 2635 O O . PRO A 1 338 ? 7.589 -17.481 4.659 1.00 95.50 338 PRO A O 1
ATOM 2638 N N . TYR A 1 339 ? 8.843 -16.370 6.158 1.00 97.38 339 TYR A N 1
ATOM 2639 C CA . TYR A 1 339 ? 8.645 -15.022 5.640 1.00 97.38 339 TYR A CA 1
ATOM 2640 C C . TYR A 1 339 ? 9.974 -14.273 5.613 1.00 97.38 339 TYR A C 1
ATOM 2642 O O . TYR A 1 339 ? 10.848 -14.523 6.448 1.00 97.38 339 TYR A O 1
ATOM 2650 N N . LEU A 1 340 ? 10.106 -13.339 4.674 1.00 98.06 340 LEU A N 1
ATOM 2651 C CA . LEU A 1 340 ? 11.255 -12.448 4.560 1.00 98.06 340 LEU A CA 1
ATOM 2652 C C . LEU A 1 340 ? 10.763 -10.999 4.548 1.00 98.06 340 LEU A C 1
ATOM 2654 O O . LEU A 1 340 ? 10.074 -10.589 3.613 1.00 98.06 340 LEU A O 1
ATOM 2658 N N . GLN A 1 341 ? 11.127 -10.240 5.581 1.00 97.81 341 GLN A N 1
ATOM 2659 C CA . GLN A 1 341 ? 10.999 -8.786 5.595 1.00 97.81 341 GLN A CA 1
ATOM 2660 C C . GLN A 1 341 ? 12.210 -8.182 4.885 1.00 97.81 341 GLN A C 1
ATOM 2662 O O . GLN A 1 341 ? 13.356 -8.507 5.205 1.00 97.81 341 GLN A O 1
ATOM 2667 N N . MET A 1 342 ? 11.936 -7.323 3.914 1.00 98.38 342 MET A N 1
ATOM 2668 C CA . MET A 1 342 ? 12.901 -6.602 3.097 1.00 98.38 342 MET A CA 1
ATOM 2669 C C . MET A 1 342 ? 12.744 -5.119 3.398 1.00 98.38 342 MET A C 1
ATOM 2671 O O . MET A 1 342 ? 11.626 -4.604 3.403 1.00 98.38 342 MET A O 1
ATOM 2675 N N . GLU A 1 343 ? 13.850 -4.448 3.672 1.00 97.44 343 GLU A N 1
ATOM 2676 C CA . GLU A 1 343 ? 13.861 -3.045 4.067 1.00 97.44 343 GLU A CA 1
ATOM 2677 C C . GLU A 1 343 ? 15.032 -2.324 3.405 1.00 97.44 343 GLU A C 1
ATOM 2679 O O . GLU A 1 343 ? 16.113 -2.889 3.234 1.00 97.44 343 GLU A O 1
ATOM 2684 N N . VAL A 1 344 ? 14.787 -1.089 2.985 1.00 97.38 344 VAL A N 1
ATOM 2685 C CA . VAL A 1 344 ? 15.807 -0.149 2.532 1.00 97.38 344 VAL A CA 1
ATOM 2686 C C . VAL A 1 344 ? 15.675 1.082 3.401 1.00 97.38 344 VAL A C 1
ATOM 2688 O O . VAL A 1 344 ? 14.602 1.682 3.421 1.00 97.38 344 VAL A O 1
ATOM 2691 N N . ASP A 1 345 ? 16.770 1.427 4.070 1.00 94.81 345 ASP A N 1
ATOM 2692 C CA . ASP A 1 345 ? 16.906 2.638 4.874 1.00 94.81 345 ASP A CA 1
ATOM 2693 C C . ASP A 1 345 ? 17.811 3.619 4.127 1.00 94.81 345 ASP A C 1
ATOM 2695 O O . ASP A 1 345 ? 19.021 3.386 3.997 1.00 94.81 345 ASP A O 1
ATOM 2699 N N . GLY A 1 346 ? 17.230 4.681 3.581 1.00 92.62 346 GLY A N 1
ATOM 2700 C CA . GLY A 1 346 ? 17.932 5.702 2.815 1.00 92.62 346 GLY A CA 1
ATOM 2701 C C . GLY A 1 346 ? 18.506 6.811 3.694 1.00 92.62 346 GLY A C 1
ATOM 2702 O O . GLY A 1 346 ? 18.096 7.042 4.830 1.00 92.62 346 GLY A O 1
ATOM 2703 N N . ALA A 1 347 ? 19.474 7.556 3.160 1.00 89.56 347 ALA A N 1
ATOM 2704 C CA . ALA A 1 347 ? 19.861 8.826 3.767 1.00 89.56 347 ALA A CA 1
ATOM 2705 C C . ALA A 1 347 ? 18.678 9.818 3.758 1.00 89.56 347 ALA A C 1
ATOM 2707 O O . ALA A 1 347 ? 17.871 9.828 2.832 1.00 89.56 347 ALA A O 1
ATOM 2708 N N . SER A 1 348 ? 18.607 10.705 4.755 1.00 88.88 348 SER A N 1
ATOM 2709 C CA . SER A 1 348 ? 17.551 11.726 4.810 1.00 88.88 348 SER A CA 1
ATOM 2710 C C . SER A 1 348 ? 17.529 12.585 3.538 1.00 88.88 348 SER A C 1
ATOM 2712 O O . SER A 1 348 ? 18.573 13.050 3.073 1.00 88.88 348 SER A O 1
ATOM 2714 N N . GLY A 1 349 ? 16.341 12.795 2.975 1.00 86.50 349 GLY A N 1
ATOM 2715 C CA . GLY A 1 349 ? 16.122 13.475 1.698 1.00 86.50 349 GLY A CA 1
ATOM 2716 C C . GLY A 1 349 ? 16.364 12.615 0.453 1.00 86.50 349 GLY A C 1
ATOM 2717 O O . GLY A 1 349 ? 16.231 13.131 -0.660 1.00 86.50 349 GLY A O 1
ATOM 2718 N N . ALA A 1 350 ? 16.739 11.340 0.596 1.00 89.81 350 ALA A N 1
ATOM 2719 C CA . ALA A 1 350 ? 16.979 10.462 -0.541 1.00 89.81 350 ALA A CA 1
ATOM 2720 C C . ALA A 1 350 ? 15.724 10.229 -1.400 1.00 89.81 350 ALA A C 1
ATOM 2722 O O . ALA A 1 350 ? 14.586 10.162 -0.934 1.00 89.81 350 ALA A O 1
ATOM 2723 N N . GLN A 1 351 ? 15.956 10.103 -2.703 1.00 92.00 351 GLN A N 1
ATOM 2724 C CA . GLN A 1 351 ? 14.943 9.787 -3.709 1.00 92.00 351 GLN A CA 1
ATOM 2725 C C . GLN A 1 351 ? 15.343 8.491 -4.415 1.00 92.00 351 GLN A C 1
ATOM 2727 O O . GLN A 1 351 ? 15.577 8.477 -5.623 1.00 92.00 351 GLN A O 1
ATOM 2732 N N . LEU A 1 352 ? 15.481 7.414 -3.639 1.00 95.44 352 LEU A N 1
ATOM 2733 C CA . LEU A 1 352 ? 15.846 6.096 -4.150 1.00 95.44 352 LEU A CA 1
ATOM 2734 C C . LEU A 1 352 ? 14.662 5.501 -4.901 1.00 95.44 352 LEU A C 1
ATOM 2736 O O . LEU A 1 352 ? 13.536 5.538 -4.406 1.00 95.44 352 LEU A O 1
ATOM 2740 N N . GLY A 1 353 ? 14.911 4.914 -6.065 1.00 96.56 353 GLY A N 1
ATOM 2741 C CA . GLY A 1 353 ? 13.993 3.946 -6.644 1.00 96.56 353 GLY A CA 1
ATOM 2742 C C . GLY A 1 353 ? 14.224 2.588 -5.986 1.00 96.56 353 GLY A C 1
ATOM 2743 O O . GLY A 1 353 ? 15.323 2.043 -6.045 1.00 96.56 353 GLY A O 1
ATOM 2744 N N . ILE A 1 354 ? 13.208 2.059 -5.310 1.00 97.75 354 ILE A N 1
ATOM 2745 C CA . ILE A 1 354 ? 13.291 0.809 -4.552 1.00 97.75 354 ILE A CA 1
ATOM 2746 C C . ILE A 1 354 ? 12.266 -0.163 -5.123 1.00 97.75 354 ILE A C 1
ATOM 2748 O O . ILE A 1 354 ? 11.065 0.106 -5.093 1.00 97.75 354 ILE A O 1
ATOM 2752 N N . ASN A 1 355 ? 12.730 -1.311 -5.610 1.00 98.12 355 ASN A N 1
ATOM 2753 C CA . ASN A 1 355 ? 11.894 -2.447 -5.980 1.00 98.12 355 ASN A CA 1
ATOM 2754 C C . ASN A 1 355 ? 12.145 -3.602 -5.013 1.00 98.12 355 ASN A C 1
ATOM 2756 O O . ASN A 1 355 ? 13.269 -4.092 -4.912 1.00 98.12 355 ASN A O 1
ATOM 2760 N N . PHE A 1 356 ? 11.087 -4.103 -4.384 1.00 98.31 356 PHE A N 1
ATOM 2761 C CA . PHE A 1 356 ? 11.088 -5.408 -3.741 1.00 98.31 356 PHE A CA 1
ATOM 2762 C C . PHE A 1 356 ? 10.276 -6.386 -4.571 1.00 98.31 356 PHE A C 1
ATOM 2764 O O . PHE A 1 356 ? 9.110 -6.129 -4.882 1.00 98.31 356 PHE A O 1
ATOM 2771 N N . MET A 1 357 ? 10.887 -7.509 -4.931 1.00 97.81 357 MET A N 1
ATOM 2772 C CA . MET A 1 357 ? 10.239 -8.530 -5.743 1.00 97.81 357 MET A CA 1
ATOM 2773 C C . MET A 1 357 ? 10.432 -9.921 -5.150 1.00 97.81 357 MET A C 1
ATOM 2775 O O . MET A 1 357 ? 11.487 -10.230 -4.599 1.00 97.81 357 MET A O 1
ATOM 2779 N N . ALA A 1 358 ? 9.419 -10.772 -5.298 1.00 97.00 358 ALA A N 1
ATOM 2780 C CA . ALA A 1 358 ? 9.448 -12.171 -4.889 1.00 97.00 358 ALA A CA 1
ATOM 2781 C C . ALA A 1 358 ? 8.960 -13.055 -6.039 1.00 97.00 358 ALA A C 1
ATOM 2783 O O . ALA A 1 358 ? 7.817 -12.947 -6.474 1.00 97.00 358 ALA A O 1
ATOM 2784 N N . ALA A 1 359 ? 9.828 -13.934 -6.530 1.00 96.44 359 ALA A N 1
ATOM 2785 C CA . ALA A 1 359 ? 9.553 -14.838 -7.631 1.00 96.44 359 ALA A CA 1
ATOM 2786 C C . ALA A 1 359 ? 9.372 -16.278 -7.146 1.00 96.44 359 ALA A C 1
ATOM 2788 O O . ALA A 1 359 ? 10.128 -16.798 -6.313 1.00 96.44 359 ALA A O 1
ATOM 2789 N N . LYS A 1 360 ? 8.387 -16.949 -7.739 1.00 94.12 360 LYS A N 1
ATOM 2790 C CA . LYS A 1 360 ? 8.329 -18.404 -7.812 1.00 94.12 360 LYS A CA 1
ATOM 2791 C C . LYS A 1 360 ? 8.868 -18.816 -9.177 1.00 94.12 360 LYS A C 1
ATOM 2793 O O . LYS A 1 360 ? 8.213 -18.607 -10.192 1.00 94.12 360 LYS A O 1
ATOM 2798 N N . THR A 1 361 ? 10.059 -19.404 -9.205 1.00 91.38 361 THR A N 1
ATOM 2799 C CA . THR A 1 361 ? 10.751 -19.735 -10.463 1.00 91.38 361 THR A CA 1
ATOM 2800 C C . THR A 1 361 ? 10.311 -21.070 -11.071 1.00 91.38 361 THR A C 1
ATOM 2802 O O . THR A 1 361 ? 10.854 -21.490 -12.088 1.00 91.38 361 THR A O 1
ATOM 2805 N N . SER A 1 362 ? 9.393 -21.790 -10.423 1.00 89.31 362 SER A N 1
ATOM 2806 C CA . SER A 1 362 ? 8.824 -23.049 -10.908 1.00 89.31 362 SER A CA 1
ATOM 2807 C C . SER A 1 362 ? 7.370 -22.858 -11.324 1.00 89.31 362 SER A C 1
ATOM 2809 O O . SER A 1 362 ? 6.651 -22.065 -10.721 1.00 89.31 362 SER A O 1
ATOM 2811 N N . ALA A 1 363 ? 6.923 -23.608 -12.334 1.00 85.31 363 ALA A N 1
ATOM 2812 C CA . ALA A 1 363 ? 5.572 -23.479 -12.871 1.00 85.31 363 ALA A CA 1
ATOM 2813 C C . ALA A 1 363 ? 4.470 -23.758 -11.809 1.00 85.31 363 ALA A C 1
ATOM 2815 O O . ALA A 1 363 ? 4.594 -24.716 -11.036 1.00 85.31 363 ALA A O 1
ATOM 2816 N N . PRO A 1 364 ? 3.370 -22.976 -11.779 1.00 86.31 364 PRO A N 1
ATOM 2817 C CA . PRO A 1 364 ? 3.194 -21.710 -12.497 1.00 86.31 364 PRO A CA 1
ATOM 2818 C C . PRO A 1 364 ? 4.126 -20.633 -11.921 1.00 86.31 364 PRO A C 1
ATOM 2820 O O . PRO A 1 364 ? 4.151 -20.439 -10.701 1.00 86.31 364 PRO A O 1
ATOM 2823 N N . SER A 1 365 ? 4.894 -19.975 -12.797 1.00 86.69 365 SER A N 1
ATOM 2824 C CA . SER A 1 365 ? 5.765 -18.868 -12.410 1.00 86.69 365 SER A CA 1
ATOM 2825 C C . SER A 1 365 ? 4.926 -17.660 -12.020 1.00 86.69 365 SER A C 1
ATOM 2827 O O . SER A 1 365 ? 3.805 -17.480 -12.498 1.00 86.69 365 SER A O 1
ATOM 2829 N N . LYS A 1 366 ? 5.444 -16.866 -11.089 1.00 87.75 366 LYS A N 1
ATOM 2830 C CA . LYS A 1 366 ? 4.790 -15.643 -10.624 1.00 87.75 366 LYS A CA 1
ATOM 2831 C C . LYS A 1 366 ? 5.831 -14.721 -10.019 1.00 87.75 366 LYS A C 1
ATOM 2833 O O . LYS A 1 366 ? 6.694 -15.201 -9.279 1.00 87.75 366 LYS A O 1
ATOM 2838 N N . VAL A 1 367 ? 5.696 -13.421 -10.261 1.00 94.62 367 VAL A N 1
ATOM 2839 C CA . VAL A 1 367 ? 6.450 -12.378 -9.561 1.00 94.62 367 VAL A CA 1
ATOM 2840 C C . VAL A 1 367 ? 5.475 -11.521 -8.765 1.00 94.62 367 VAL A C 1
ATOM 2842 O O . VAL A 1 367 ? 4.494 -11.015 -9.298 1.00 94.62 367 VAL A O 1
ATOM 2845 N N . LEU A 1 368 ? 5.723 -11.348 -7.473 1.00 94.31 368 LEU A N 1
ATOM 2846 C CA . LEU A 1 368 ? 5.122 -10.273 -6.690 1.00 94.31 368 LEU A CA 1
ATOM 2847 C C . LEU A 1 368 ? 6.079 -9.093 -6.677 1.00 94.31 368 LEU A C 1
ATOM 2849 O O . LEU A 1 368 ? 7.285 -9.293 -6.555 1.00 94.31 368 LEU A O 1
ATOM 2853 N N . ARG A 1 369 ? 5.543 -7.878 -6.771 1.00 93.44 369 ARG A N 1
ATOM 2854 C CA . ARG A 1 369 ? 6.328 -6.645 -6.770 1.00 93.44 369 ARG A CA 1
ATOM 2855 C C . ARG A 1 369 ? 5.690 -5.605 -5.862 1.00 93.44 369 ARG A C 1
ATOM 2857 O O . ARG A 1 369 ? 4.476 -5.421 -5.857 1.00 93.44 369 ARG A O 1
ATOM 2864 N N . SER A 1 370 ? 6.525 -4.894 -5.123 1.00 92.25 370 SER A N 1
ATOM 2865 C CA . SER A 1 370 ? 6.176 -3.655 -4.437 1.00 92.25 370 SER A CA 1
ATOM 2866 C C . SER A 1 370 ? 7.302 -2.666 -4.689 1.00 92.25 370 SER A C 1
ATOM 2868 O O . SER A 1 370 ? 8.471 -3.023 -4.553 1.00 92.25 370 SER A O 1
ATOM 2870 N N . ALA A 1 371 ? 6.967 -1.445 -5.091 1.00 93.00 371 ALA A N 1
ATOM 2871 C CA . ALA A 1 371 ? 7.966 -0.462 -5.481 1.00 93.00 371 ALA A CA 1
ATOM 2872 C C . ALA A 1 371 ? 7.635 0.918 -4.915 1.00 93.00 371 ALA A C 1
ATOM 2874 O O . ALA A 1 371 ? 6.463 1.261 -4.745 1.00 93.00 371 ALA A O 1
ATOM 2875 N N . LYS A 1 372 ? 8.670 1.703 -4.623 1.00 89.81 372 LYS A N 1
ATOM 2876 C CA . LYS A 1 372 ? 8.549 3.056 -4.077 1.00 89.81 372 LYS A CA 1
ATOM 2877 C C . LYS A 1 372 ? 9.685 3.932 -4.591 1.00 89.81 372 LYS A C 1
ATOM 2879 O O . LYS A 1 372 ? 10.802 3.458 -4.763 1.00 89.81 372 LYS A O 1
ATOM 2884 N N . ILE A 1 373 ? 9.390 5.214 -4.792 1.00 90.94 373 ILE A N 1
ATOM 2885 C CA . ILE A 1 373 ? 10.412 6.258 -4.884 1.00 90.94 373 ILE A CA 1
ATOM 2886 C C . ILE A 1 373 ? 10.404 7.018 -3.559 1.00 90.94 373 ILE A C 1
ATOM 2888 O O . ILE A 1 373 ? 9.368 7.566 -3.177 1.00 90.94 373 ILE A O 1
ATOM 2892 N N . GLY A 1 374 ? 11.518 7.023 -2.832 1.00 86.69 374 GLY A N 1
ATOM 2893 C CA . GLY A 1 374 ? 11.614 7.726 -1.555 1.00 86.69 374 GLY A CA 1
ATOM 2894 C C . GLY A 1 374 ? 12.850 7.367 -0.742 1.00 86.69 374 GLY A C 1
ATOM 2895 O O . GLY A 1 374 ? 13.786 6.768 -1.260 1.00 86.69 374 GLY A O 1
ATOM 2896 N N . GLU A 1 375 ? 12.829 7.765 0.529 1.00 87.69 375 GLU A N 1
ATOM 2897 C CA . GLU A 1 375 ? 13.923 7.530 1.478 1.00 87.69 375 GLU A CA 1
ATOM 2898 C C . GLU A 1 375 ? 13.937 6.069 1.924 1.00 87.69 375 GLU A C 1
ATOM 2900 O O . GLU A 1 375 ? 14.861 5.332 1.594 1.00 87.69 375 GLU A O 1
ATOM 2905 N N . ASP A 1 376 ? 12.852 5.644 2.577 1.00 88.00 376 ASP A N 1
ATOM 2906 C CA . ASP A 1 376 ? 12.755 4.317 3.175 1.00 88.00 376 ASP A CA 1
ATOM 2907 C C . ASP A 1 376 ? 11.593 3.515 2.600 1.00 88.00 376 ASP A C 1
ATOM 2909 O O . ASP A 1 376 ? 10.524 4.056 2.258 1.00 88.00 376 ASP A O 1
ATOM 2913 N N . PHE A 1 377 ? 11.762 2.197 2.547 1.00 92.56 377 PHE A N 1
ATOM 2914 C CA . PHE A 1 377 ? 10.688 1.286 2.179 1.00 92.56 377 PHE A CA 1
ATOM 2915 C C . PHE A 1 377 ? 10.839 -0.069 2.860 1.00 92.56 377 PHE A C 1
ATOM 2917 O O . PHE A 1 377 ? 11.935 -0.615 2.921 1.00 92.56 377 PHE A O 1
ATOM 2924 N N . VAL A 1 378 ? 9.721 -0.638 3.317 1.00 93.00 378 VAL A N 1
ATOM 2925 C CA . VAL A 1 378 ? 9.666 -1.970 3.927 1.00 93.00 378 VAL A CA 1
ATOM 2926 C C . VAL A 1 378 ? 8.531 -2.786 3.317 1.00 93.00 378 VAL A C 1
ATOM 2928 O O . VAL A 1 378 ? 7.437 -2.270 3.083 1.00 93.00 378 VAL A O 1
ATOM 2931 N N . ARG A 1 379 ? 8.787 -4.067 3.055 1.00 94.44 379 ARG A N 1
ATOM 2932 C CA . ARG A 1 379 ? 7.788 -5.044 2.606 1.00 94.44 379 ARG A CA 1
ATOM 2933 C C . ARG A 1 379 ? 8.137 -6.423 3.150 1.00 94.44 379 ARG A C 1
ATOM 2935 O O . ARG A 1 379 ? 9.297 -6.821 3.133 1.00 94.44 379 ARG A O 1
ATOM 2942 N N . THR A 1 380 ? 7.129 -7.179 3.562 1.00 96.06 380 THR A N 1
ATOM 2943 C CA . THR A 1 380 ? 7.272 -8.587 3.940 1.00 96.06 380 THR A CA 1
ATOM 2944 C C . THR A 1 380 ? 6.594 -9.486 2.917 1.00 96.06 380 THR A C 1
ATOM 2946 O O . THR A 1 380 ? 5.446 -9.261 2.546 1.00 96.06 380 THR A O 1
ATOM 2949 N N . PHE A 1 381 ? 7.295 -10.535 2.485 1.00 96.12 381 PHE A N 1
ATOM 2950 C CA . PHE A 1 381 ? 6.757 -11.568 1.599 1.00 96.12 381 PHE A CA 1
ATOM 2951 C C . PHE A 1 381 ? 6.743 -12.924 2.295 1.00 96.12 381 PHE A C 1
ATOM 2953 O O . PHE A 1 381 ? 7.669 -13.264 3.038 1.00 96.12 381 PHE A O 1
ATOM 2960 N N . ALA A 1 382 ? 5.741 -13.747 1.981 1.00 94.38 382 ALA A N 1
ATOM 2961 C CA . ALA A 1 382 ? 5.851 -15.184 2.202 1.00 94.38 382 ALA A CA 1
ATOM 2962 C C . ALA A 1 382 ? 7.053 -15.721 1.403 1.00 94.38 382 ALA A C 1
ATOM 2964 O O . ALA A 1 382 ? 7.179 -15.447 0.209 1.00 94.38 382 ALA A O 1
ATOM 2965 N N . ALA A 1 383 ? 7.945 -16.456 2.060 1.00 95.25 383 ALA A N 1
ATOM 2966 C CA . ALA A 1 383 ? 9.247 -16.841 1.528 1.00 95.25 383 ALA A CA 1
ATOM 2967 C C . ALA A 1 383 ? 9.335 -18.363 1.348 1.00 95.25 383 ALA A C 1
ATOM 2969 O O . ALA A 1 383 ? 8.649 -18.906 0.480 1.00 95.25 383 ALA A O 1
ATOM 2970 N N . ASN A 1 384 ? 10.161 -19.068 2.130 1.00 95.50 384 ASN A N 1
ATOM 2971 C CA . ASN A 1 384 ? 10.431 -20.493 1.929 1.00 95.50 384 ASN A CA 1
ATOM 2972 C C . ASN A 1 384 ? 9.138 -21.328 1.862 1.00 95.50 384 ASN A C 1
ATOM 2974 O O . ASN A 1 384 ? 8.361 -21.364 2.813 1.00 95.50 384 ASN A O 1
ATOM 2978 N N . GLY A 1 385 ? 8.949 -22.046 0.752 1.00 91.31 385 GLY A N 1
ATOM 2979 C CA . GLY A 1 385 ? 7.743 -22.834 0.465 1.00 91.31 385 GLY A CA 1
ATOM 2980 C C . GLY A 1 385 ? 6.716 -22.127 -0.429 1.00 91.31 385 GLY A C 1
ATOM 2981 O O . GLY A 1 385 ? 5.857 -22.804 -0.989 1.00 91.31 385 GLY A O 1
ATOM 2982 N N . VAL A 1 386 ? 6.839 -20.809 -0.625 1.00 93.19 386 VAL A N 1
ATOM 2983 C CA . VAL A 1 386 ? 5.967 -19.997 -1.494 1.00 93.19 386 VAL A CA 1
ATOM 2984 C C . VAL A 1 386 ? 6.769 -19.345 -2.625 1.00 93.19 386 VAL A C 1
ATOM 2986 O O . VAL A 1 386 ? 6.541 -19.666 -3.792 1.00 93.19 386 VAL A O 1
ATOM 2989 N N . HIS A 1 387 ? 7.746 -18.500 -2.286 1.00 94.94 387 HIS A N 1
ATOM 2990 C CA . HIS A 1 387 ? 8.670 -17.861 -3.229 1.00 94.94 387 HIS A CA 1
ATOM 2991 C C . HIS A 1 387 ? 10.093 -18.343 -2.954 1.00 94.94 387 HIS A C 1
ATOM 2993 O O . HIS A 1 387 ? 10.521 -18.441 -1.804 1.00 94.94 387 HIS A O 1
ATOM 2999 N N . ASN A 1 388 ? 10.836 -18.663 -4.009 1.00 94.56 388 ASN A N 1
ATOM 3000 C CA . ASN A 1 388 ? 12.175 -19.244 -3.904 1.00 94.56 388 ASN A CA 1
ATOM 3001 C C . ASN A 1 388 ? 13.290 -18.298 -4.364 1.00 94.56 388 ASN A C 1
ATOM 3003 O O . ASN A 1 388 ? 14.460 -18.648 -4.222 1.00 94.56 388 ASN A O 1
ATOM 3007 N N . ARG A 1 389 ? 12.953 -17.105 -4.865 1.00 97.00 389 ARG A N 1
ATOM 3008 C CA . ARG A 1 389 ? 13.898 -16.000 -5.060 1.00 97.00 389 ARG A CA 1
ATOM 3009 C C . ARG A 1 389 ? 13.245 -14.685 -4.678 1.00 97.00 389 ARG A C 1
ATOM 3011 O O . ARG A 1 389 ? 12.134 -14.413 -5.115 1.00 97.00 389 ARG A O 1
ATOM 3018 N N . LEU A 1 390 ? 13.927 -13.875 -3.885 1.00 98.38 390 LEU A N 1
ATOM 3019 C CA . LEU A 1 390 ? 13.492 -12.526 -3.541 1.00 98.38 390 LEU A CA 1
ATOM 3020 C C . LEU A 1 390 ? 14.630 -11.561 -3.835 1.00 98.38 390 LEU A C 1
ATOM 3022 O O . LEU A 1 390 ? 15.784 -11.912 -3.601 1.00 98.38 390 LEU A O 1
ATOM 3026 N N . VAL A 1 391 ? 14.330 -10.376 -4.354 1.00 98.44 391 VAL A N 1
ATOM 3027 C CA . VAL A 1 391 ? 15.349 -9.380 -4.692 1.00 98.44 391 VAL A CA 1
ATOM 3028 C C . VAL A 1 391 ? 14.929 -7.985 -4.259 1.00 98.44 391 VAL A C 1
ATOM 3030 O O . VAL A 1 391 ? 13.783 -7.574 -4.455 1.00 98.44 391 VAL A O 1
ATOM 3033 N N . THR A 1 392 ? 15.885 -7.252 -3.705 1.00 98.56 392 THR A N 1
ATOM 3034 C CA . THR A 1 392 ? 15.823 -5.797 -3.593 1.00 98.56 392 THR A CA 1
ATOM 3035 C C . THR A 1 392 ? 16.637 -5.206 -4.734 1.00 98.56 392 THR A C 1
ATOM 3037 O O . THR A 1 392 ? 17.830 -5.494 -4.824 1.00 98.56 392 THR A O 1
ATOM 3040 N N . ALA A 1 393 ? 16.023 -4.383 -5.582 1.00 98.12 393 ALA A N 1
ATOM 3041 C CA . ALA A 1 393 ? 16.749 -3.529 -6.514 1.00 98.12 393 ALA A CA 1
ATOM 3042 C C . ALA A 1 393 ? 16.661 -2.074 -6.047 1.00 98.12 393 ALA A C 1
ATOM 3044 O O . ALA A 1 393 ? 15.558 -1.573 -5.816 1.00 98.12 393 ALA A O 1
ATOM 3045 N N . VAL A 1 394 ? 17.812 -1.421 -5.889 1.00 98.19 394 VAL A N 1
ATOM 3046 C CA . VAL A 1 394 ? 17.909 -0.017 -5.470 1.00 98.19 394 VAL A CA 1
ATOM 3047 C C . VAL A 1 394 ? 18.613 0.773 -6.559 1.00 98.19 394 VAL A C 1
ATOM 3049 O O . VAL A 1 394 ? 19.728 0.422 -6.947 1.00 98.19 394 VAL A O 1
ATOM 3052 N N . ASN A 1 395 ? 17.975 1.832 -7.041 1.00 96.50 395 ASN A N 1
ATOM 3053 C CA . ASN A 1 395 ? 18.512 2.715 -8.066 1.00 96.50 395 ASN A CA 1
ATOM 3054 C C . ASN A 1 395 ? 18.462 4.181 -7.629 1.00 96.50 395 ASN A C 1
ATOM 3056 O O . ASN A 1 395 ? 17.648 4.579 -6.792 1.00 96.50 395 ASN A O 1
ATOM 3060 N N . SER A 1 396 ? 19.318 4.991 -8.238 1.00 89.81 396 SER A N 1
ATOM 3061 C CA . SER A 1 396 ? 19.220 6.452 -8.220 1.00 89.81 396 SER A CA 1
ATOM 3062 C C . SER A 1 396 ? 18.627 6.962 -9.523 1.00 89.81 396 SER A C 1
ATOM 3064 O O . SER A 1 396 ? 18.542 6.256 -10.529 1.00 89.81 396 SER A O 1
ATOM 3066 N N . PHE A 1 397 ? 18.194 8.214 -9.468 1.00 91.56 397 PHE A N 1
ATOM 3067 C CA . PHE A 1 397 ? 17.934 9.038 -10.642 1.00 91.56 397 PHE A CA 1
ATOM 3068 C C . PHE A 1 397 ? 19.074 10.056 -10.702 1.00 91.56 397 PHE A C 1
ATOM 3070 O O . PHE A 1 397 ? 20.214 9.661 -10.554 1.00 91.56 397 PHE A O 1
ATOM 3077 N N . THR A 1 398 ? 18.797 11.354 -10.744 1.00 87.12 398 THR A N 1
ATOM 3078 C CA . THR A 1 398 ? 19.777 12.452 -10.875 1.00 87.12 398 THR A CA 1
ATOM 3079 C C . THR A 1 398 ? 20.816 12.618 -9.752 1.00 87.12 398 THR A C 1
ATOM 3081 O O . THR A 1 398 ? 21.593 13.570 -9.767 1.00 87.12 398 THR A O 1
ATOM 3084 N N . THR A 1 399 ? 20.768 11.836 -8.675 1.00 88.94 399 THR A N 1
ATOM 3085 C CA . THR A 1 399 ? 21.659 12.017 -7.517 1.00 88.94 399 THR A CA 1
ATOM 3086 C C . THR A 1 399 ? 21.907 10.689 -6.830 1.00 88.94 399 THR A C 1
ATOM 3088 O O . THR A 1 399 ? 20.967 9.925 -6.606 1.00 88.94 399 THR A O 1
ATOM 3091 N N . ASN A 1 400 ? 23.166 10.451 -6.462 1.00 92.75 400 ASN A N 1
ATOM 3092 C CA . ASN A 1 400 ? 23.572 9.264 -5.729 1.00 92.75 400 ASN A CA 1
ATOM 3093 C C . ASN A 1 400 ? 23.354 9.418 -4.221 1.00 92.75 400 ASN A C 1
ATOM 3095 O O . ASN A 1 400 ? 23.610 10.477 -3.644 1.00 92.75 400 ASN A O 1
ATOM 3099 N N . TYR A 1 401 ? 22.908 8.342 -3.576 1.00 94.38 401 TYR A N 1
ATOM 3100 C CA . TYR A 1 401 ? 22.590 8.321 -2.150 1.00 94.38 401 TYR A CA 1
ATOM 3101 C C . TYR A 1 401 ? 23.180 7.087 -1.468 1.00 94.38 401 TYR A C 1
ATOM 3103 O O . TYR A 1 401 ? 23.300 6.019 -2.068 1.00 94.38 401 TYR A O 1
ATOM 3111 N N . ASN A 1 402 ? 23.502 7.234 -0.183 1.00 96.50 402 ASN A N 1
ATOM 3112 C CA . ASN A 1 402 ? 23.809 6.101 0.685 1.00 96.50 402 ASN A CA 1
ATOM 3113 C C . ASN A 1 402 ? 22.511 5.476 1.199 1.00 96.50 402 ASN A C 1
ATOM 3115 O O . ASN A 1 402 ? 21.542 6.192 1.469 1.00 96.50 402 ASN A O 1
ATOM 3119 N N . TYR A 1 403 ? 22.518 4.161 1.379 1.00 97.19 403 TYR A N 1
ATOM 3120 C CA . TYR A 1 403 ? 21.405 3.411 1.949 1.00 97.19 403 TYR A CA 1
ATOM 3121 C C . TYR A 1 403 ? 21.889 2.130 2.629 1.00 97.19 403 TYR A C 1
ATOM 3123 O O . TYR A 1 403 ? 23.051 1.741 2.529 1.00 97.19 403 TYR A O 1
ATOM 3131 N N . THR A 1 404 ? 20.992 1.453 3.335 1.00 98.19 404 THR A N 1
ATOM 3132 C CA . THR A 1 404 ? 21.224 0.104 3.857 1.00 98.19 404 THR A CA 1
ATOM 3133 C C . THR A 1 404 ? 20.100 -0.813 3.413 1.00 98.19 404 THR A C 1
ATOM 3135 O O . THR A 1 404 ? 18.936 -0.496 3.627 1.00 98.19 404 THR A O 1
ATOM 3138 N N . VAL A 1 405 ? 20.439 -1.956 2.811 1.00 98.56 405 VAL A N 1
ATOM 3139 C CA . VAL A 1 405 ? 19.466 -3.020 2.518 1.00 98.56 405 VAL A CA 1
ATOM 3140 C C . VAL A 1 405 ? 19.467 -4.025 3.658 1.00 98.56 405 VAL A C 1
ATOM 3142 O O . VAL A 1 405 ? 20.504 -4.613 3.967 1.00 98.56 405 VAL A O 1
ATOM 3145 N N . ASN A 1 406 ? 18.305 -4.265 4.251 1.00 98.00 406 ASN A N 1
ATOM 3146 C CA . ASN A 1 406 ? 18.110 -5.226 5.323 1.00 98.00 406 ASN A CA 1
ATOM 3147 C C . ASN A 1 406 ? 17.181 -6.357 4.872 1.00 98.00 406 ASN A C 1
ATOM 3149 O O . ASN A 1 406 ? 16.107 -6.135 4.315 1.00 98.00 406 ASN A O 1
ATOM 3153 N N . PHE A 1 407 ? 17.589 -7.588 5.167 1.00 98.44 407 PHE A N 1
ATOM 3154 C CA . PHE A 1 407 ? 16.773 -8.786 5.022 1.00 98.44 407 PHE A CA 1
ATOM 3155 C C . PHE A 1 407 ? 16.622 -9.448 6.376 1.00 98.44 407 PHE A C 1
ATOM 3157 O O . PHE A 1 407 ? 17.621 -9.730 7.039 1.00 98.44 407 PHE A O 1
ATOM 3164 N N . ARG A 1 408 ? 15.394 -9.758 6.777 1.00 97.69 408 ARG A N 1
ATOM 3165 C CA . ARG A 1 408 ? 15.114 -10.452 8.032 1.00 97.69 408 ARG A CA 1
ATOM 3166 C C . ARG A 1 408 ? 14.147 -11.599 7.798 1.00 97.69 408 ARG A C 1
ATOM 3168 O O . ARG A 1 408 ? 13.017 -11.387 7.369 1.00 97.69 408 ARG A O 1
ATOM 3175 N N . CYS A 1 409 ? 14.574 -12.813 8.127 1.00 97.88 409 CYS A N 1
ATOM 3176 C CA . CYS A 1 409 ? 13.656 -13.941 8.216 1.00 97.88 409 CYS A CA 1
ATOM 3177 C C . CYS A 1 409 ? 12.785 -13.779 9.461 1.00 97.88 409 CYS A C 1
ATOM 3179 O O . CYS A 1 409 ? 13.317 -13.597 10.557 1.00 97.88 409 CYS A O 1
ATOM 3181 N N . VAL A 1 410 ? 11.469 -13.859 9.292 1.00 96.06 410 VAL A N 1
ATOM 3182 C CA . VAL A 1 410 ? 10.493 -13.694 10.379 1.00 96.06 410 VAL A CA 1
ATOM 3183 C C . VAL A 1 410 ? 9.556 -14.894 10.435 1.00 96.06 410 VAL A C 1
ATOM 3185 O O . VAL A 1 410 ? 9.252 -15.496 9.402 1.00 96.06 410 VAL A O 1
ATOM 3188 N N . THR A 1 411 ? 9.107 -15.259 11.638 1.00 95.50 411 THR A N 1
ATOM 3189 C CA . THR A 1 411 ? 8.051 -16.261 11.855 1.00 95.50 411 THR A CA 1
ATOM 3190 C C . THR A 1 411 ? 6.855 -15.564 12.503 1.00 95.50 411 THR A C 1
ATOM 3192 O O . THR A 1 411 ? 6.794 -15.484 13.728 1.00 95.50 411 THR A O 1
ATOM 3195 N N . PRO A 1 412 ? 5.933 -15.006 11.698 1.00 96.19 412 PRO A N 1
ATOM 3196 C CA . PRO A 1 412 ? 4.899 -14.119 12.208 1.00 96.19 412 PRO A CA 1
ATOM 3197 C C . PRO A 1 412 ? 3.925 -14.813 13.164 1.00 96.19 412 PRO A C 1
ATOM 3199 O O . PRO A 1 412 ? 3.500 -15.945 12.935 1.00 96.19 412 PRO A O 1
ATOM 3202 N N . THR A 1 413 ? 3.500 -14.076 14.180 1.00 96.00 413 THR A N 1
ATOM 3203 C CA . THR A 1 413 ? 2.326 -14.338 15.015 1.00 96.00 413 THR A CA 1
ATOM 3204 C C . THR A 1 413 ? 1.384 -13.146 14.924 1.00 96.00 413 THR A C 1
ATOM 3206 O O . THR A 1 413 ? 1.853 -12.009 14.862 1.00 96.00 413 THR A O 1
ATOM 3209 N N . ILE A 1 414 ? 0.075 -13.393 14.919 1.00 96.50 414 ILE A N 1
ATOM 3210 C CA . ILE A 1 414 ? -0.944 -12.339 14.995 1.00 96.50 414 ILE A CA 1
ATOM 3211 C C . ILE A 1 414 ? -1.425 -12.224 16.437 1.00 96.50 414 ILE A C 1
ATOM 3213 O O . ILE A 1 414 ? -1.533 -13.235 17.127 1.00 96.50 414 ILE A O 1
ATOM 3217 N N . ASN A 1 415 ? -1.729 -11.001 16.858 1.00 94.94 415 ASN A N 1
ATOM 3218 C CA . ASN A 1 415 ? -2.475 -10.735 18.077 1.00 94.94 415 ASN A CA 1
ATOM 3219 C C . ASN A 1 415 ? -3.529 -9.649 17.813 1.00 94.94 415 ASN A C 1
ATOM 3221 O O . ASN A 1 415 ? -3.183 -8.502 17.512 1.00 94.94 415 ASN A O 1
ATOM 3225 N N . ILE A 1 416 ? -4.805 -10.001 17.934 1.00 95.25 416 ILE A N 1
ATOM 3226 C CA . ILE A 1 416 ? -5.933 -9.077 17.849 1.00 95.25 416 ILE A CA 1
ATOM 3227 C C . ILE A 1 416 ? -5.882 -8.157 19.071 1.00 95.25 416 ILE A C 1
ATOM 3229 O O . ILE A 1 416 ? -5.729 -8.583 20.215 1.00 95.25 416 ILE A O 1
ATOM 3233 N N . LEU A 1 417 ? -5.954 -6.855 18.813 1.00 87.00 417 LEU A N 1
ATOM 3234 C CA . LEU A 1 417 ? -5.962 -5.821 19.845 1.00 87.00 417 LEU A CA 1
ATOM 3235 C C . LEU A 1 417 ? -7.382 -5.311 20.066 1.00 87.00 417 LEU A C 1
ATOM 3237 O O . LEU A 1 417 ? -7.780 -5.111 21.211 1.00 87.00 417 LEU A O 1
ATOM 3241 N N . GLU A 1 418 ? -8.139 -5.120 18.983 1.00 88.19 418 GLU A N 1
ATOM 3242 C CA . GLU A 1 418 ? -9.554 -4.749 18.995 1.00 88.19 418 GLU A CA 1
ATOM 3243 C C . GLU A 1 418 ? -10.262 -5.338 17.757 1.00 88.19 418 GLU A C 1
ATOM 3245 O O . GLU A 1 418 ? -9.691 -5.292 16.662 1.00 88.19 418 GLU A O 1
ATOM 3250 N N . PRO A 1 419 ? -11.503 -5.842 17.886 1.00 90.88 419 PRO A N 1
ATOM 3251 C CA . PRO A 1 419 ? -12.267 -6.032 19.124 1.00 90.88 419 PRO A CA 1
ATOM 3252 C C . PRO A 1 419 ? -11.812 -7.262 19.926 1.00 90.88 419 PRO A C 1
ATOM 3254 O O . PRO A 1 419 ? -11.156 -8.151 19.394 1.00 90.88 419 PRO A O 1
ATOM 3257 N N . ARG A 1 420 ? -12.170 -7.309 21.214 1.00 85.69 420 ARG A N 1
ATOM 3258 C CA . ARG A 1 420 ? -11.863 -8.423 22.138 1.00 85.69 420 ARG A CA 1
ATOM 3259 C C . ARG A 1 420 ? -13.116 -8.875 22.871 1.00 85.69 420 ARG A C 1
ATOM 3261 O O . ARG A 1 420 ? -14.052 -8.089 22.965 1.00 85.69 420 ARG A O 1
ATOM 3268 N N . GLN A 1 421 ? -13.105 -10.049 23.502 1.00 82.25 421 GLN A N 1
ATOM 3269 C CA . GLN A 1 421 ? -14.247 -10.508 24.319 1.00 82.25 421 GLN A CA 1
ATOM 3270 C C . GLN A 1 421 ? -14.686 -9.469 25.366 1.00 82.25 421 GLN A C 1
ATOM 3272 O O . GLN A 1 421 ? -15.866 -9.186 25.549 1.00 82.25 421 GLN A O 1
ATOM 3277 N N . VAL A 1 422 ? -13.710 -8.871 26.052 1.00 72.56 422 VAL A N 1
ATOM 3278 C CA . VAL A 1 422 ? -13.968 -7.869 27.094 1.00 72.56 422 VAL A CA 1
ATOM 3279 C C . VAL A 1 422 ? -14.341 -6.504 26.515 1.00 72.56 422 VAL A C 1
ATOM 3281 O O . VAL A 1 422 ? -14.994 -5.724 27.188 1.00 72.56 422 VAL A O 1
ATOM 3284 N N . LYS A 1 423 ? -13.970 -6.215 25.262 1.00 77.44 423 LYS A N 1
ATOM 3285 C CA . LYS A 1 423 ? -14.229 -4.948 24.564 1.00 77.44 423 LYS A CA 1
ATOM 3286 C C . LYS A 1 423 ? -14.729 -5.246 23.149 1.00 77.44 423 LYS A C 1
ATOM 3288 O O . LYS A 1 423 ? -14.008 -5.064 22.163 1.00 77.44 423 LYS A O 1
ATOM 3293 N N . PHE A 1 424 ? -15.938 -5.791 23.087 1.00 85.94 424 PHE A N 1
ATOM 3294 C CA . PHE A 1 424 ? -16.553 -6.241 21.844 1.00 85.94 424 PHE A CA 1
ATOM 3295 C C . PHE A 1 424 ? -16.976 -5.056 20.966 1.00 85.94 424 PHE A C 1
ATOM 3297 O O . PHE A 1 424 ? -17.249 -3.958 21.455 1.00 85.94 424 PHE A O 1
ATOM 3304 N N . ALA A 1 425 ? -17.065 -5.281 19.657 1.00 87.62 425 ALA A N 1
ATOM 3305 C CA . ALA A 1 425 ? -17.623 -4.316 18.716 1.00 87.62 425 ALA A CA 1
ATOM 3306 C C . ALA A 1 425 ? -19.140 -4.508 18.579 1.00 87.62 425 ALA A C 1
ATOM 3308 O O . ALA A 1 425 ? -19.616 -5.624 18.381 1.00 87.62 425 ALA A O 1
ATOM 3309 N N . LEU A 1 426 ? -19.901 -3.413 18.630 1.00 86.56 426 LEU A N 1
ATOM 3310 C CA . LEU A 1 426 ? -21.319 -3.400 18.265 1.00 86.56 426 LEU A CA 1
ATOM 3311 C C . LEU A 1 426 ? -21.432 -3.319 16.741 1.00 86.56 426 LEU A C 1
ATOM 3313 O O . LEU A 1 426 ? -21.087 -2.297 16.151 1.00 86.56 426 LEU A O 1
ATOM 3317 N N . VAL A 1 427 ? -21.910 -4.389 16.107 1.00 89.62 427 VAL A N 1
ATOM 3318 C CA . VAL A 1 427 ? -21.898 -4.523 14.640 1.00 89.62 427 VAL A CA 1
ATOM 3319 C C . VAL A 1 427 ? -23.281 -4.437 13.998 1.00 89.62 427 VAL A C 1
ATOM 3321 O O . VAL A 1 427 ? -23.438 -4.776 12.831 1.00 89.62 427 VAL A O 1
ATOM 3324 N N . GLY A 1 428 ? -24.286 -3.925 14.712 1.00 85.12 428 GLY A N 1
ATOM 3325 C CA . GLY A 1 428 ? -25.618 -3.676 14.156 1.00 85.12 428 GLY A CA 1
ATOM 3326 C C . GLY A 1 428 ? -26.524 -4.906 14.137 1.00 85.12 428 GLY A C 1
ATOM 3327 O O . GLY A 1 428 ? -26.217 -5.946 14.710 1.00 85.12 428 GLY A O 1
ATOM 3328 N N . ASP A 1 429 ? -27.690 -4.774 13.503 1.00 83.06 429 ASP A N 1
ATOM 3329 C CA . ASP A 1 429 ? -28.646 -5.880 13.384 1.00 83.06 429 ASP A CA 1
ATOM 3330 C C . ASP A 1 429 ? -28.044 -7.035 12.552 1.00 83.06 429 ASP A C 1
ATOM 3332 O O . ASP A 1 429 ? -27.423 -6.755 11.525 1.00 83.06 429 ASP A O 1
ATOM 3336 N N . PRO A 1 430 ? -28.258 -8.319 12.915 1.00 89.12 430 PRO A N 1
ATOM 3337 C CA . PRO A 1 430 ? -27.797 -9.467 12.123 1.00 89.12 430 PRO A CA 1
ATOM 3338 C C . PRO A 1 430 ? -28.123 -9.378 10.630 1.00 89.12 430 PRO A C 1
ATOM 3340 O O . PRO A 1 430 ? -27.329 -9.796 9.793 1.00 89.12 430 PRO A O 1
ATOM 3343 N N . THR A 1 431 ? -29.279 -8.815 10.279 1.00 87.88 431 THR A N 1
ATOM 3344 C CA . THR A 1 431 ? -29.748 -8.684 8.894 1.00 87.88 431 THR A CA 1
ATOM 3345 C C . THR A 1 431 ? -29.268 -7.414 8.193 1.00 87.88 431 THR A C 1
ATOM 3347 O O . THR A 1 431 ? -29.428 -7.290 6.979 1.00 87.88 431 THR A O 1
ATOM 3350 N N . SER A 1 432 ? -28.670 -6.479 8.933 1.00 85.94 432 SER A N 1
ATOM 3351 C CA . SER A 1 432 ? -28.156 -5.204 8.430 1.00 85.94 432 SER A CA 1
ATOM 3352 C C . SER A 1 432 ? -26.956 -4.736 9.270 1.00 85.94 432 SER A C 1
ATOM 3354 O O . SER A 1 432 ? -27.071 -3.739 9.997 1.00 85.94 432 SER A O 1
ATOM 3356 N N . PRO A 1 433 ? -25.813 -5.442 9.190 1.00 89.94 433 PRO A N 1
ATOM 3357 C CA . PRO A 1 433 ? -24.641 -5.108 9.981 1.00 89.94 433 PRO A CA 1
ATOM 3358 C C . PRO A 1 433 ? -24.024 -3.765 9.582 1.00 89.94 433 PRO A C 1
ATOM 3360 O O . PRO A 1 433 ? -24.162 -3.298 8.449 1.00 89.94 433 PRO A O 1
ATOM 3363 N N . ILE A 1 434 ? -23.303 -3.161 10.522 1.00 85.00 434 ILE A N 1
ATOM 3364 C CA . ILE A 1 434 ? -22.517 -1.940 10.336 1.00 85.00 434 ILE A CA 1
ATOM 3365 C C . ILE A 1 434 ? -21.031 -2.228 10.531 1.00 85.00 434 ILE A C 1
ATOM 3367 O O . ILE A 1 434 ? -20.646 -3.184 11.204 1.00 85.00 434 ILE A O 1
ATOM 3371 N N . ALA A 1 435 ? -20.193 -1.397 9.916 1.00 86.00 435 ALA A N 1
ATOM 3372 C CA . ALA A 1 435 ? -18.753 -1.577 9.967 1.00 86.00 435 ALA A CA 1
ATOM 3373 C C . ALA A 1 435 ? -18.159 -1.197 11.335 1.00 86.00 435 ALA A C 1
ATOM 3375 O O . ALA A 1 435 ? -18.679 -0.321 12.027 1.00 86.00 435 ALA A O 1
ATOM 3376 N N . PHE A 1 436 ? -17.036 -1.818 11.688 1.00 88.12 436 PHE A N 1
ATOM 3377 C CA . PHE A 1 436 ? -16.280 -1.565 12.916 1.00 88.12 436 PHE A CA 1
ATOM 3378 C C . PHE A 1 436 ? -14.784 -1.406 12.617 1.00 88.12 436 PHE A C 1
ATOM 3380 O O . PHE A 1 436 ? -14.301 -1.850 11.577 1.00 88.12 436 PHE A O 1
ATOM 3387 N N . LEU A 1 437 ? -14.039 -0.767 13.520 1.00 87.19 437 LEU A N 1
ATOM 3388 C CA . LEU A 1 437 ? -12.578 -0.704 13.441 1.00 87.19 437 LEU A CA 1
ATOM 3389 C C . LEU A 1 437 ? -11.976 -1.984 14.029 1.00 87.19 437 LEU A C 1
ATOM 3391 O O . LEU A 1 437 ? -12.248 -2.316 15.182 1.00 87.19 437 LEU A O 1
ATOM 3395 N N . ALA A 1 438 ? -11.117 -2.648 13.263 1.00 93.25 438 ALA A N 1
ATOM 3396 C CA . ALA A 1 438 ? -10.260 -3.719 13.747 1.00 93.25 438 ALA A CA 1
ATOM 3397 C C . ALA A 1 438 ? -8.810 -3.242 13.835 1.00 93.25 438 ALA A C 1
ATOM 3399 O O . ALA A 1 438 ? -8.316 -2.539 12.947 1.00 93.25 438 ALA A O 1
ATOM 3400 N N . ARG A 1 439 ? -8.129 -3.657 14.903 1.00 93.31 439 ARG A N 1
ATOM 3401 C CA . ARG A 1 439 ? -6.709 -3.403 15.154 1.00 93.31 439 ARG A CA 1
ATOM 3402 C C . ARG A 1 439 ? -6.038 -4.694 15.573 1.00 93.31 439 ARG A C 1
ATOM 3404 O O . ARG A 1 439 ? -6.523 -5.392 16.463 1.00 93.31 439 ARG A O 1
ATOM 3411 N N . TRP A 1 440 ? -4.905 -5.003 14.967 1.00 95.75 440 TRP A N 1
ATOM 3412 C CA . TRP A 1 440 ? -4.102 -6.165 15.329 1.00 95.75 440 TRP A CA 1
ATOM 3413 C C . TRP A 1 440 ? -2.623 -5.861 15.144 1.00 95.75 440 TRP A C 1
ATOM 3415 O O . TRP A 1 440 ? -2.242 -4.964 14.393 1.00 95.75 440 TRP A O 1
ATOM 3425 N N . SER A 1 441 ? -1.771 -6.606 15.832 1.00 94.19 441 SER A N 1
ATOM 3426 C CA . SER A 1 441 ? -0.331 -6.578 15.601 1.00 94.19 441 SER A CA 1
ATOM 3427 C C . SER A 1 441 ? 0.118 -7.864 14.922 1.00 94.19 441 SER A C 1
ATOM 3429 O O . SER A 1 441 ? -0.469 -8.934 15.105 1.00 94.19 441 SER A O 1
ATOM 3431 N N . VAL A 1 442 ? 1.177 -7.749 14.122 1.00 96.31 442 VAL A N 1
ATOM 3432 C CA . VAL A 1 442 ? 1.914 -8.898 13.599 1.00 96.31 442 VAL A CA 1
ATOM 3433 C C . VAL A 1 442 ? 3.346 -8.789 14.095 1.00 96.31 442 VAL A C 1
ATOM 3435 O O . VAL A 1 442 ? 3.996 -7.758 13.910 1.00 96.31 442 VAL A O 1
ATOM 3438 N N . SER A 1 443 ? 3.841 -9.831 14.755 1.00 93.31 443 SER A N 1
ATOM 3439 C CA . SER A 1 443 ? 5.164 -9.816 15.377 1.00 93.31 443 SER A CA 1
ATOM 3440 C C . SER A 1 443 ? 5.945 -11.105 15.155 1.00 93.31 443 SER A C 1
ATOM 3442 O O . SER A 1 443 ? 5.388 -12.157 14.871 1.00 93.31 443 SER A O 1
ATOM 3444 N N . ASP A 1 444 ? 7.261 -11.009 15.292 1.00 93.06 444 ASP A N 1
ATOM 3445 C CA . ASP A 1 444 ? 8.201 -12.122 15.396 1.00 93.06 444 ASP A CA 1
ATOM 3446 C C . ASP A 1 444 ? 8.897 -11.988 16.756 1.00 93.06 444 ASP A C 1
ATOM 3448 O O . ASP A 1 444 ? 9.808 -11.170 16.948 1.00 93.06 444 ASP A O 1
ATOM 3452 N N . GLY A 1 445 ? 8.363 -12.697 17.754 1.00 88.38 445 GLY A N 1
ATOM 3453 C CA . GLY A 1 445 ? 8.674 -12.443 19.160 1.00 88.38 445 GLY A CA 1
ATOM 3454 C C . GLY A 1 445 ? 8.252 -11.029 19.573 1.00 88.38 445 GLY A C 1
ATOM 3455 O O . GLY A 1 445 ? 7.077 -10.679 19.501 1.00 88.38 445 GLY A O 1
ATOM 3456 N N . SER A 1 446 ? 9.210 -10.208 20.008 1.00 82.62 446 SER A N 1
ATOM 3457 C CA . SER A 1 446 ? 8.974 -8.814 20.414 1.00 82.62 446 SER A CA 1
ATOM 3458 C C . SER A 1 446 ? 9.094 -7.795 19.278 1.00 82.62 446 SER A C 1
ATOM 3460 O O . SER A 1 446 ? 8.861 -6.609 19.498 1.00 82.62 446 SER A O 1
ATOM 3462 N N . SER A 1 447 ? 9.511 -8.217 18.082 1.00 85.88 447 SER A N 1
ATOM 3463 C CA . SER A 1 447 ? 9.693 -7.300 16.956 1.00 85.88 447 SER A CA 1
ATOM 3464 C C . SER A 1 447 ? 8.443 -7.221 16.090 1.00 85.88 447 SER A C 1
ATOM 3466 O O . SER A 1 447 ? 7.892 -8.275 15.776 1.00 85.88 447 SER A O 1
ATOM 3468 N N . PRO A 1 448 ? 8.036 -6.029 15.630 1.00 89.69 448 PRO A N 1
ATOM 3469 C CA . PRO A 1 448 ? 6.969 -5.910 14.646 1.00 89.69 448 PRO A CA 1
ATOM 3470 C C . PRO A 1 448 ? 7.412 -6.495 13.298 1.00 89.69 448 PRO A C 1
ATOM 3472 O O . PRO A 1 448 ? 8.567 -6.339 12.893 1.00 89.69 448 PRO A O 1
ATOM 3475 N N . VAL A 1 449 ? 6.482 -7.153 12.612 1.00 94.00 449 VAL A N 1
ATOM 3476 C CA . VAL A 1 449 ? 6.601 -7.513 11.195 1.00 94.00 449 VAL A CA 1
ATOM 3477 C C . VAL A 1 449 ? 5.860 -6.444 10.406 1.00 94.00 449 VAL A C 1
ATOM 3479 O O . VAL A 1 449 ? 4.676 -6.224 10.650 1.00 94.00 449 VAL A O 1
ATOM 3482 N N . ARG A 1 450 ? 6.571 -5.771 9.500 1.00 90.88 450 ARG A N 1
ATOM 3483 C CA . ARG A 1 450 ? 6.089 -4.594 8.769 1.00 90.88 450 ARG A CA 1
ATOM 3484 C C . ARG A 1 450 ? 5.949 -4.838 7.276 1.00 90.88 450 ARG A C 1
ATOM 3486 O O . ARG A 1 450 ? 6.511 -5.782 6.716 1.00 90.88 450 ARG A O 1
ATOM 3493 N N . GLY A 1 451 ? 5.231 -3.941 6.617 1.00 88.31 451 GLY A N 1
ATOM 3494 C CA . GLY A 1 451 ? 4.977 -3.953 5.191 1.00 88.31 451 GLY A CA 1
ATOM 3495 C C . GLY A 1 451 ? 4.215 -5.194 4.748 1.00 88.31 451 GLY A C 1
ATOM 3496 O O . GLY A 1 451 ? 4.627 -5.807 3.771 1.00 88.31 451 GLY A O 1
ATOM 3497 N N . LEU A 1 452 ? 3.162 -5.607 5.458 1.00 94.00 452 LEU A N 1
ATOM 3498 C CA . LEU A 1 452 ? 2.145 -6.551 4.969 1.00 94.00 452 LEU A CA 1
ATOM 3499 C C . LEU A 1 452 ? 1.049 -5.782 4.200 1.00 94.00 452 LEU A C 1
ATOM 3501 O O . LEU A 1 452 ? 0.799 -4.614 4.491 1.00 94.00 452 LEU A O 1
ATOM 3505 N N . LEU A 1 453 ? 0.425 -6.404 3.199 1.00 90.88 453 LEU A N 1
ATOM 3506 C CA . LEU A 1 453 ? -0.634 -5.812 2.373 1.00 90.88 453 LEU A CA 1
ATOM 3507 C C . LEU A 1 453 ? -1.999 -6.357 2.786 1.00 90.88 453 LEU A C 1
ATOM 3509 O O . LEU A 1 453 ? -2.087 -7.416 3.398 1.00 90.88 453 LEU A O 1
ATOM 3513 N N . GLU A 1 454 ? -3.060 -5.653 2.395 1.00 92.31 454 GLU A N 1
ATOM 3514 C CA . GLU A 1 454 ? -4.447 -6.062 2.645 1.00 92.31 454 GLU A CA 1
ATOM 3515 C C . GLU A 1 454 ? -4.716 -7.504 2.183 1.00 92.31 454 GLU A C 1
ATOM 3517 O O . GLU A 1 454 ? -5.215 -8.306 2.967 1.00 92.31 454 GLU A O 1
ATOM 3522 N N . ASP A 1 455 ? -4.274 -7.859 0.970 1.00 92.50 455 ASP A N 1
ATOM 3523 C CA . ASP A 1 455 ? -4.430 -9.201 0.382 1.00 92.50 455 ASP A CA 1
ATOM 3524 C C . ASP A 1 455 ? -3.691 -10.313 1.149 1.00 92.50 455 ASP A C 1
ATOM 3526 O O . ASP A 1 455 ? -3.964 -11.498 0.938 1.00 92.50 455 ASP A O 1
ATOM 3530 N N . ASP A 1 456 ? -2.750 -9.962 2.034 1.00 94.38 456 ASP A N 1
ATOM 3531 C CA . ASP A 1 456 ? -2.090 -10.937 2.902 1.00 94.38 456 ASP A CA 1
ATOM 3532 C C . ASP A 1 456 ? -3.033 -11.381 4.047 1.00 94.38 456 ASP A C 1
ATOM 3534 O O . ASP A 1 456 ? -2.791 -12.419 4.671 1.00 94.38 456 ASP A O 1
ATOM 3538 N N . PHE A 1 457 ? -4.119 -10.644 4.326 1.00 97.38 457 PHE A N 1
ATOM 3539 C CA . PHE A 1 457 ? -5.054 -10.903 5.422 1.00 97.38 457 PHE A CA 1
ATOM 3540 C C . PHE A 1 457 ? -6.426 -11.392 4.951 1.00 97.38 457 PHE A C 1
ATOM 3542 O O . PHE A 1 457 ? -6.965 -11.004 3.921 1.00 97.38 457 PHE A O 1
ATOM 3549 N N . THR A 1 458 ? -7.037 -12.229 5.783 1.00 97.62 458 THR A N 1
ATOM 3550 C CA . THR A 1 458 ? -8.443 -12.625 5.684 1.00 97.62 458 THR A CA 1
ATOM 3551 C C . THR A 1 458 ? -9.107 -12.459 7.043 1.00 97.62 458 THR A C 1
ATOM 3553 O O . THR A 1 458 ? -8.474 -12.672 8.082 1.00 97.62 458 THR A O 1
ATOM 3556 N N . PHE A 1 459 ? -10.378 -12.068 7.023 1.00 98.19 459 PHE A N 1
ATOM 3557 C CA . PHE A 1 459 ? -11.161 -11.738 8.207 1.00 98.19 459 PHE A CA 1
ATOM 3558 C C . PHE A 1 459 ? -12.433 -12.579 8.233 1.00 98.19 459 PHE A C 1
ATOM 3560 O O . PHE A 1 459 ? -13.053 -12.822 7.195 1.00 98.19 459 PHE A O 1
ATOM 3567 N N . ASP A 1 460 ? -12.810 -13.023 9.420 1.00 96.62 460 ASP A N 1
ATOM 3568 C CA . ASP A 1 460 ? -13.821 -14.052 9.622 1.00 96.62 460 ASP A CA 1
ATOM 3569 C C . ASP A 1 460 ? -14.673 -13.730 10.864 1.00 96.62 460 ASP A C 1
ATOM 3571 O O . ASP A 1 460 ? -14.142 -13.332 11.904 1.00 96.62 460 ASP A O 1
ATOM 3575 N N . ALA A 1 461 ? -15.993 -13.879 10.721 1.00 96.56 461 ALA A N 1
ATOM 3576 C CA . ALA A 1 461 ? -16.985 -13.876 11.788 1.00 96.56 461 ALA A CA 1
ATOM 3577 C C . ALA A 1 461 ? -17.651 -15.261 11.857 1.00 96.56 461 ALA A C 1
ATOM 3579 O O . ALA A 1 461 ? -18.576 -15.539 11.088 1.00 96.56 461 ALA A O 1
ATOM 3580 N N . GLU A 1 462 ? -17.248 -16.115 12.799 1.00 92.56 462 GLU A N 1
ATOM 3581 C CA . GLU A 1 462 ? -17.843 -17.452 13.011 1.00 92.56 462 GLU A CA 1
ATOM 3582 C C . GLU A 1 462 ? -17.874 -18.375 11.761 1.00 92.56 462 GLU A C 1
ATOM 3584 O O . GLU A 1 462 ? -18.836 -19.095 11.494 1.00 92.56 462 GLU A O 1
ATOM 3589 N N . GLY A 1 463 ? -16.819 -18.350 10.958 1.00 90.19 463 GLY A N 1
ATOM 3590 C CA . GLY A 1 463 ? -16.662 -19.074 9.695 1.00 90.19 463 GLY A CA 1
ATOM 3591 C C . GLY A 1 463 ? -17.118 -18.317 8.442 1.00 90.19 463 GLY A C 1
ATOM 3592 O O . GLY A 1 463 ? -16.846 -18.790 7.336 1.00 90.19 463 GLY A O 1
ATOM 3593 N N . ASP A 1 464 ? -17.781 -17.165 8.578 1.00 96.31 464 ASP A N 1
ATOM 3594 C CA . ASP A 1 464 ? -18.253 -16.355 7.450 1.00 96.31 464 ASP A CA 1
ATOM 3595 C C . ASP A 1 464 ? -17.307 -15.177 7.171 1.00 96.31 464 ASP A C 1
ATOM 3597 O O . ASP A 1 464 ? -16.884 -14.466 8.082 1.00 96.31 464 ASP A O 1
ATOM 3601 N N . ALA A 1 465 ? -16.999 -14.931 5.895 1.00 96.75 465 ALA A N 1
ATOM 3602 C CA . ALA A 1 465 ? -16.036 -13.905 5.499 1.00 96.75 465 ALA A CA 1
ATOM 3603 C C . ALA A 1 465 ? -16.513 -12.477 5.828 1.00 96.75 465 ALA A C 1
ATOM 3605 O O . ALA A 1 465 ? -17.622 -12.071 5.471 1.00 96.75 465 ALA A O 1
ATOM 3606 N N . ILE A 1 466 ? -15.631 -11.698 6.450 1.00 98.00 466 ILE A N 1
ATOM 3607 C CA . ILE A 1 466 ? -15.784 -10.260 6.693 1.00 98.00 466 ILE A CA 1
ATOM 3608 C C . ILE A 1 466 ? -15.122 -9.491 5.542 1.00 98.00 466 ILE A C 1
ATOM 3610 O O . ILE A 1 466 ? -14.054 -9.872 5.062 1.00 98.00 466 ILE A O 1
ATOM 3614 N N . SER A 1 467 ? -15.741 -8.393 5.104 1.00 95.62 467 SER A N 1
ATOM 3615 C CA . SER A 1 467 ? -15.202 -7.545 4.029 1.00 95.62 467 SER A CA 1
ATOM 3616 C C . SER A 1 467 ? -14.413 -6.362 4.584 1.00 95.62 467 SER A C 1
ATOM 3618 O O . SER A 1 467 ? -14.863 -5.704 5.521 1.00 95.62 467 SER A O 1
ATOM 3620 N N . VAL A 1 468 ? -13.273 -6.037 3.974 1.00 93.50 468 VAL A N 1
ATOM 3621 C CA . VAL A 1 468 ? -12.547 -4.791 4.256 1.00 93.50 468 VAL A CA 1
ATOM 3622 C C . VAL A 1 468 ? -13.248 -3.636 3.541 1.00 93.50 468 VAL A C 1
ATOM 3624 O O . VAL A 1 468 ? -13.600 -3.739 2.364 1.00 93.50 468 VAL A O 1
ATOM 3627 N N . VAL A 1 469 ? -13.478 -2.525 4.241 1.00 83.56 469 VAL A N 1
ATOM 3628 C CA . VAL A 1 469 ? -13.985 -1.302 3.612 1.00 83.56 469 VAL A CA 1
ATOM 3629 C C . VAL A 1 469 ? -12.861 -0.706 2.752 1.00 83.56 469 VAL A C 1
ATOM 3631 O O . VAL A 1 469 ? -11.782 -0.430 3.290 1.00 83.56 469 VAL A O 1
ATOM 3634 N N . PRO A 1 470 ? -13.080 -0.475 1.442 1.00 81.44 470 PRO A N 1
ATOM 3635 C CA . PRO A 1 470 ? -12.015 -0.059 0.533 1.00 81.44 470 PRO A CA 1
ATOM 3636 C C . PRO A 1 470 ? -11.264 1.194 0.999 1.00 81.44 470 PRO A C 1
ATOM 3638 O O . PRO A 1 470 ? -11.878 2.196 1.368 1.00 81.44 470 PRO A O 1
ATOM 3641 N N . GLY A 1 471 ? -9.930 1.143 0.947 1.00 76.06 471 GLY A N 1
ATOM 3642 C CA . GLY A 1 471 ? -9.052 2.268 1.294 1.00 76.06 471 GLY A CA 1
ATOM 3643 C C . GLY A 1 471 ? -8.850 2.502 2.795 1.00 76.06 471 GLY A C 1
ATOM 3644 O O . GLY A 1 471 ? -8.284 3.528 3.170 1.00 76.06 471 GLY A O 1
ATOM 3645 N N . THR A 1 472 ? -9.306 1.583 3.654 1.00 79.94 472 THR A N 1
ATOM 3646 C CA . THR A 1 472 ? -9.188 1.727 5.117 1.00 79.94 472 THR A CA 1
ATOM 3647 C C . THR A 1 472 ? -8.057 0.912 5.740 1.00 79.94 472 THR A C 1
ATOM 3649 O O . THR A 1 472 ? -7.696 1.191 6.880 1.00 79.94 472 THR A O 1
ATOM 3652 N N . PHE A 1 473 ? -7.478 -0.049 5.011 1.00 89.75 473 PHE A N 1
ATOM 3653 C CA . PHE A 1 473 ? -6.322 -0.811 5.478 1.00 89.75 473 PHE A CA 1
ATOM 3654 C C . PHE A 1 473 ? -5.092 0.095 5.606 1.00 89.75 473 PHE A C 1
ATOM 3656 O O . PHE A 1 473 ? -4.674 0.730 4.634 1.00 89.75 473 PHE A O 1
ATOM 3663 N N . GLN A 1 474 ? -4.503 0.153 6.799 1.00 79.56 474 GLN A N 1
ATOM 3664 C CA . GLN A 1 474 ? -3.314 0.952 7.083 1.00 79.56 474 GLN A CA 1
ATOM 3665 C C . GLN A 1 474 ? -2.380 0.241 8.059 1.00 79.56 474 GLN A C 1
ATOM 3667 O O . GLN A 1 474 ? -2.816 -0.375 9.029 1.00 79.56 474 GLN A O 1
ATOM 3672 N N . GLU A 1 475 ? -1.079 0.394 7.833 1.00 81.94 475 GLU A N 1
ATOM 3673 C CA . GLU A 1 475 ? -0.056 0.111 8.837 1.00 81.94 475 GLU A CA 1
ATOM 3674 C C . GLU A 1 475 ? 0.196 1.387 9.654 1.00 81.94 475 GLU A C 1
ATOM 3676 O O . GLU A 1 475 ? 0.578 2.422 9.102 1.00 81.94 475 GLU A O 1
ATOM 3681 N N . VAL A 1 476 ? -0.037 1.330 10.966 1.00 74.94 476 VAL A N 1
ATOM 3682 C CA . VAL A 1 476 ? 0.072 2.466 11.892 1.00 74.94 476 VAL A CA 1
ATOM 3683 C C . VAL A 1 476 ? 1.043 2.102 13.011 1.00 74.94 476 VAL A C 1
ATOM 3685 O O . VAL A 1 476 ? 0.711 1.384 13.955 1.00 74.94 476 VAL A O 1
ATOM 3688 N N . GLY A 1 477 ? 2.275 2.603 12.915 1.00 79.94 477 GLY A N 1
ATOM 3689 C CA . GLY A 1 477 ? 3.332 2.277 13.872 1.00 79.94 477 GLY A CA 1
ATOM 3690 C C . GLY A 1 477 ? 3.695 0.790 13.829 1.00 79.94 477 GLY A C 1
ATOM 3691 O O . GLY A 1 477 ? 4.355 0.351 12.895 1.00 79.94 477 GLY A O 1
ATOM 3692 N N . ASN A 1 478 ? 3.274 0.035 14.848 1.00 81.25 478 ASN A N 1
ATOM 3693 C CA . ASN A 1 478 ? 3.504 -1.414 14.971 1.00 81.25 478 ASN A CA 1
ATOM 3694 C C . ASN A 1 478 ? 2.208 -2.237 14.815 1.00 81.25 478 ASN A C 1
ATOM 3696 O O . ASN A 1 478 ? 2.177 -3.418 15.168 1.00 81.25 478 ASN A O 1
ATOM 3700 N N . GLU A 1 479 ? 1.128 -1.606 14.357 1.00 87.25 479 GLU A N 1
ATOM 3701 C CA . GLU A 1 479 ? -0.202 -2.198 14.237 1.00 87.25 479 GLU A CA 1
ATOM 3702 C C . GLU A 1 479 ? -0.708 -2.132 12.793 1.00 87.25 479 GLU A C 1
ATOM 3704 O O . GLU A 1 479 ? -0.292 -1.286 12.001 1.00 87.25 479 GLU A O 1
ATOM 3709 N N . TYR A 1 480 ? -1.669 -2.995 12.491 1.00 89.38 480 TYR A N 1
ATOM 3710 C CA . TYR A 1 480 ? -2.475 -2.977 11.281 1.00 89.38 480 TYR A CA 1
ATOM 3711 C C . TYR A 1 480 ? -3.915 -2.647 11.641 1.00 89.38 480 TYR A C 1
ATOM 3713 O O . TYR A 1 480 ? -4.462 -3.162 12.621 1.00 89.38 480 TYR A O 1
ATOM 3721 N N . TRP A 1 481 ? -4.479 -1.705 10.899 1.00 90.81 481 TRP A N 1
ATOM 3722 C CA . TRP A 1 481 ? -5.791 -1.123 11.133 1.00 90.81 481 TRP A CA 1
ATOM 3723 C C . TRP A 1 481 ? -6.628 -1.325 9.877 1.00 90.81 481 TRP A C 1
ATOM 3725 O O . TRP A 1 481 ? -6.134 -1.129 8.768 1.00 90.81 481 TRP A O 1
ATOM 3735 N N . ALA A 1 482 ? -7.895 -1.689 10.040 1.00 86.25 482 ALA A N 1
ATOM 3736 C CA . ALA A 1 482 ? -8.853 -1.718 8.941 1.00 86.25 482 ALA A CA 1
ATOM 3737 C C . ALA A 1 482 ? -10.265 -1.469 9.463 1.00 86.25 482 ALA A C 1
ATOM 3739 O O . ALA A 1 482 ? -10.617 -1.900 10.562 1.00 86.25 482 ALA A O 1
ATOM 3740 N N . VAL A 1 483 ? -11.092 -0.801 8.662 1.00 88.31 483 VAL A N 1
ATOM 3741 C CA . VAL A 1 483 ? -12.532 -0.759 8.913 1.00 88.31 483 VAL A CA 1
ATOM 3742 C C . VAL A 1 483 ? -13.145 -1.961 8.210 1.00 88.31 483 VAL A C 1
ATOM 3744 O O . VAL A 1 483 ? -12.978 -2.145 7.006 1.00 88.31 483 VAL A O 1
ATOM 3747 N N . LEU A 1 484 ? -13.839 -2.792 8.973 1.00 94.31 484 LEU A N 1
ATOM 3748 C CA . LEU A 1 484 ? -14.352 -4.079 8.536 1.00 94.31 484 LEU A CA 1
ATOM 3749 C C . LEU A 1 484 ? -15.877 -4.083 8.565 1.00 94.31 484 LEU A C 1
ATOM 3751 O O . LEU A 1 484 ? -16.481 -3.647 9.542 1.00 94.31 484 LEU A O 1
ATOM 3755 N N . LEU A 1 485 ? -16.500 -4.596 7.507 1.00 93.50 485 LEU A N 1
ATOM 3756 C CA . LEU A 1 485 ? -17.940 -4.815 7.416 1.00 93.50 485 LEU A CA 1
ATOM 3757 C C . LEU A 1 485 ? -18.238 -6.310 7.617 1.00 93.50 485 LEU A C 1
ATOM 3759 O O . LEU A 1 485 ? -17.895 -7.120 6.745 1.00 93.50 485 LEU A O 1
ATOM 3763 N N . PRO A 1 486 ? -18.860 -6.694 8.745 1.00 95.75 486 PRO A N 1
ATOM 3764 C CA . PRO A 1 486 ? -19.191 -8.084 9.000 1.00 95.75 486 PRO A CA 1
ATOM 3765 C C . PRO A 1 486 ? -20.339 -8.578 8.103 1.00 95.75 486 PRO A C 1
ATOM 3767 O O . PRO A 1 486 ? -21.110 -7.771 7.574 1.00 95.75 486 PRO A O 1
ATOM 3770 N N . PRO A 1 487 ? -20.452 -9.901 7.890 1.00 96.12 487 PRO A N 1
ATOM 3771 C CA . PRO A 1 487 ? -21.473 -10.484 7.029 1.00 96.12 487 PRO A CA 1
ATOM 3772 C C . PRO A 1 487 ? -22.871 -10.416 7.655 1.00 96.12 487 PRO A C 1
ATOM 3774 O O . PRO A 1 487 ? -23.039 -10.329 8.868 1.00 96.12 487 PRO A O 1
ATOM 3777 N N . VAL A 1 488 ? -23.901 -10.527 6.813 1.00 94.56 488 VAL A N 1
ATOM 3778 C CA . VAL A 1 488 ? -25.274 -10.755 7.282 1.00 94.56 488 VAL A CA 1
ATOM 3779 C C . VAL A 1 488 ? -25.363 -12.124 7.964 1.00 94.56 488 VAL A C 1
ATOM 3781 O O . VAL A 1 488 ? -24.927 -13.131 7.406 1.00 94.56 488 VAL A O 1
ATOM 3784 N N . LYS A 1 489 ? -25.984 -12.167 9.143 1.00 92.88 489 LYS A N 1
ATOM 3785 C CA . LYS A 1 489 ? -26.235 -13.370 9.944 1.00 92.88 489 LYS A CA 1
ATOM 3786 C C . LYS A 1 489 ? -27.736 -13.628 10.101 1.00 92.88 489 LYS A C 1
ATOM 3788 O O . LYS A 1 489 ? -28.584 -12.788 9.791 1.00 92.88 489 LYS A O 1
ATOM 3793 N N . ALA A 1 490 ? -28.084 -14.827 10.566 1.00 91.88 490 ALA A N 1
ATOM 3794 C CA . ALA A 1 490 ? -29.473 -15.182 10.833 1.00 91.88 490 ALA A CA 1
ATOM 3795 C C . ALA A 1 490 ? -30.072 -14.279 11.926 1.00 91.88 490 ALA A C 1
ATOM 3797 O O . ALA A 1 490 ? -29.409 -13.919 12.898 1.00 91.88 490 ALA A O 1
ATOM 3798 N N . ALA A 1 491 ? -31.354 -13.934 11.791 1.00 85.62 491 ALA A N 1
ATOM 3799 C CA . ALA A 1 491 ? -32.049 -13.165 12.816 1.00 85.62 491 ALA A CA 1
ATOM 3800 C C . ALA A 1 491 ? -31.976 -13.888 14.176 1.00 85.62 491 ALA A C 1
ATOM 3802 O O . ALA A 1 491 ? -32.314 -15.069 14.275 1.00 85.62 491 ALA A O 1
ATOM 3803 N N . GLY A 1 492 ? -31.550 -13.166 15.215 1.00 82.12 492 GLY A N 1
ATOM 3804 C CA . GLY A 1 492 ? -31.348 -13.705 16.563 1.00 82.12 492 GLY A CA 1
ATOM 3805 C C . GLY A 1 492 ? -29.907 -14.110 16.895 1.00 82.12 492 GLY A C 1
ATOM 3806 O O . GLY A 1 492 ? -29.656 -14.434 18.054 1.00 82.12 492 GLY A O 1
ATOM 3807 N N . THR A 1 493 ? -28.968 -14.064 15.941 1.00 87.94 493 THR A N 1
ATOM 3808 C CA . THR A 1 493 ? -27.528 -14.116 16.248 1.00 87.94 493 THR A CA 1
ATOM 3809 C C . THR A 1 493 ? -27.152 -12.945 17.160 1.00 87.94 493 THR A C 1
ATOM 3811 O O . THR A 1 493 ? -27.617 -11.828 16.944 1.00 87.94 493 THR A O 1
ATOM 3814 N N . THR A 1 494 ? -26.340 -13.201 18.186 1.00 86.81 494 THR A N 1
ATOM 3815 C CA . THR A 1 494 ? -25.885 -12.187 19.147 1.00 86.81 494 THR A CA 1
ATOM 3816 C C . THR A 1 494 ? -24.373 -12.027 19.072 1.00 86.81 494 THR A C 1
ATOM 3818 O O . THR A 1 494 ? -23.891 -11.288 18.220 1.00 86.81 494 THR A O 1
ATOM 3821 N N . PHE A 1 495 ? -23.631 -12.707 19.940 1.00 90.31 495 PHE A N 1
ATOM 3822 C CA . PHE A 1 495 ? -22.179 -12.711 19.928 1.00 90.31 495 PHE A CA 1
ATOM 3823 C C . PHE A 1 495 ? -21.653 -13.706 18.903 1.00 90.31 495 PHE A C 1
ATOM 3825 O O . PHE A 1 495 ? -22.230 -14.781 18.733 1.00 90.31 495 PHE A O 1
ATOM 3832 N N . VAL A 1 496 ? -20.572 -13.324 18.229 1.00 94.12 496 VAL A N 1
ATOM 3833 C CA . VAL A 1 496 ? -19.786 -14.212 17.374 1.00 94.12 496 VAL A CA 1
ATOM 3834 C C . VAL A 1 496 ? -18.294 -13.974 17.580 1.00 94.12 496 VAL A C 1
ATOM 3836 O O . VAL A 1 496 ? -17.863 -12.863 17.914 1.00 94.12 496 VAL A O 1
ATOM 3839 N N . ASP A 1 497 ? -17.509 -15.010 17.310 1.00 95.88 497 ASP A N 1
ATOM 3840 C CA . ASP A 1 497 ? -16.050 -14.950 17.322 1.00 95.88 497 ASP A CA 1
ATOM 3841 C C . ASP A 1 497 ? -15.522 -14.126 16.142 1.00 95.88 497 ASP A C 1
ATOM 3843 O O . ASP A 1 497 ? -16.033 -14.221 15.021 1.00 95.88 497 ASP A O 1
ATOM 3847 N N . PHE A 1 498 ? -14.467 -13.348 16.386 1.00 97.69 498 PHE A N 1
ATOM 3848 C CA . PHE A 1 498 ? -13.724 -12.619 15.360 1.00 97.69 498 PHE A CA 1
ATOM 3849 C C . PHE A 1 498 ? -12.362 -13.265 15.140 1.00 97.69 498 PHE A C 1
ATOM 3851 O O . PHE A 1 498 ? -11.606 -13.480 16.089 1.00 97.69 498 PHE A O 1
ATOM 3858 N N . ARG A 1 499 ? -12.015 -13.530 13.881 1.00 97.94 499 ARG A N 1
ATOM 3859 C CA . ARG A 1 499 ? -10.732 -14.125 13.508 1.00 97.94 499 ARG A CA 1
ATOM 3860 C C . ARG A 1 499 ? -10.032 -13.312 12.431 1.00 97.94 499 ARG A C 1
ATOM 3862 O O . ARG A 1 499 ? -10.625 -12.940 11.418 1.00 97.94 499 ARG A O 1
ATOM 3869 N N . VAL A 1 500 ? -8.728 -13.130 12.621 1.00 98.25 500 VAL A N 1
ATOM 3870 C CA . VAL A 1 500 ? -7.805 -12.560 11.630 1.00 98.25 500 VAL A CA 1
ATOM 3871 C C . VAL A 1 500 ? -6.831 -13.650 11.210 1.00 98.25 500 VAL A C 1
ATOM 3873 O O . VAL A 1 500 ? -6.287 -14.355 12.060 1.00 98.25 500 VAL A O 1
ATOM 3876 N N . THR A 1 501 ? -6.605 -13.811 9.906 1.00 97.75 501 THR A N 1
ATOM 3877 C CA . THR A 1 501 ? -5.699 -14.835 9.370 1.00 97.75 501 THR A CA 1
ATOM 3878 C C . THR A 1 501 ? -4.760 -14.268 8.310 1.00 97.75 501 THR A C 1
ATOM 3880 O O . THR A 1 501 ? -5.214 -13.763 7.288 1.00 97.75 501 THR A O 1
ATOM 3883 N N . LEU A 1 502 ? -3.452 -14.424 8.520 1.00 96.56 502 LEU A N 1
ATOM 3884 C CA . LEU A 1 502 ? -2.383 -14.090 7.577 1.00 96.56 502 LEU A CA 1
ATOM 3885 C C . LEU A 1 502 ? -2.089 -15.292 6.666 1.00 96.56 502 LEU A C 1
ATOM 3887 O O . LEU A 1 502 ? -1.805 -16.398 7.148 1.00 96.56 502 LEU A O 1
ATOM 3891 N N . ASN A 1 503 ? -2.163 -15.074 5.349 1.00 90.56 503 ASN A N 1
ATOM 3892 C CA . ASN A 1 503 ? -1.926 -16.057 4.281 1.00 90.56 503 ASN A CA 1
ATOM 3893 C C . ASN A 1 503 ? -2.573 -17.429 4.553 1.00 90.56 503 ASN A C 1
ATOM 3895 O O . ASN A 1 503 ? -1.956 -18.482 4.373 1.00 90.56 503 ASN A O 1
ATOM 3899 N N . GLY A 1 504 ? -3.808 -17.415 5.065 1.00 89.81 504 GLY A N 1
ATOM 3900 C CA . GLY A 1 504 ? -4.636 -18.605 5.288 1.00 89.81 504 GLY A CA 1
ATOM 3901 C C . GLY A 1 504 ? -4.150 -19.599 6.352 1.00 89.81 504 GLY A C 1
ATOM 3902 O O . GLY A 1 504 ? -4.741 -20.670 6.466 1.00 89.81 504 GLY A O 1
ATOM 3903 N N . SER A 1 505 ? -3.084 -19.307 7.108 1.00 89.69 505 SER A N 1
ATOM 3904 C CA . SER A 1 505 ? -2.437 -20.315 7.972 1.00 89.69 505 SER A CA 1
ATOM 3905 C C . SER A 1 505 ? -2.064 -19.841 9.372 1.00 89.69 505 SER A C 1
ATOM 3907 O O . SER A 1 505 ? -2.093 -20.645 10.303 1.00 89.69 505 SER A O 1
ATOM 3909 N N . ILE A 1 506 ? -1.732 -18.563 9.544 1.00 95.62 506 ILE A N 1
ATOM 3910 C CA . ILE A 1 506 ? -1.419 -17.979 10.851 1.00 95.62 506 ILE A CA 1
ATOM 3911 C C . ILE A 1 506 ? -2.654 -17.207 11.274 1.00 95.62 506 ILE A C 1
ATOM 3913 O O . ILE A 1 506 ? -3.065 -16.309 10.548 1.00 95.62 506 ILE A O 1
ATOM 3917 N N . SER A 1 507 ? -3.256 -17.555 12.406 1.00 96.56 507 SER A N 1
ATOM 3918 C CA . SER A 1 507 ? -4.497 -16.928 12.855 1.00 96.56 507 SER A CA 1
ATOM 3919 C C . SER A 1 507 ? -4.446 -16.552 14.318 1.00 96.56 507 SER A C 1
ATOM 3921 O O . SER A 1 507 ? -3.786 -17.224 15.108 1.00 96.56 507 SER A O 1
ATOM 3923 N N . ASP A 1 508 ? -5.235 -15.545 14.654 1.00 97.69 508 ASP A N 1
ATOM 3924 C CA . ASP A 1 508 ? -5.669 -15.280 16.016 1.00 97.69 508 ASP A CA 1
ATOM 3925 C C . ASP A 1 508 ? -7.197 -15.167 16.054 1.00 97.69 508 ASP A C 1
ATOM 3927 O O . ASP A 1 508 ? -7.825 -14.854 15.035 1.00 97.69 508 ASP A O 1
ATOM 3931 N N . THR A 1 509 ? -7.810 -15.504 17.185 1.00 96.44 509 THR A N 1
ATOM 3932 C CA . THR A 1 509 ? -9.270 -15.536 17.349 1.00 96.44 509 THR A CA 1
ATOM 3933 C C . THR A 1 509 ? -9.653 -14.984 18.711 1.00 96.44 509 THR A C 1
ATOM 3935 O O . THR A 1 509 ? -9.238 -15.512 19.739 1.00 96.44 509 THR A O 1
ATOM 3938 N N . GLU A 1 510 ? -10.490 -13.954 18.701 1.00 94.25 510 GLU A N 1
ATOM 3939 C CA . GLU A 1 510 ? -11.102 -13.374 19.891 1.00 94.25 510 GLU A CA 1
ATOM 3940 C C . GLU A 1 510 ? -12.555 -13.850 19.973 1.00 94.25 510 GLU A C 1
ATOM 3942 O O . GLU A 1 510 ? -13.356 -13.626 19.059 1.00 94.25 510 GLU A O 1
ATOM 3947 N N . THR A 1 511 ? -12.884 -14.549 21.059 1.00 91.88 511 THR A N 1
ATOM 3948 C CA . THR A 1 511 ? -14.214 -15.133 21.262 1.00 91.88 511 THR A CA 1
ATOM 3949 C C . THR A 1 511 ? -15.240 -14.072 21.630 1.00 91.88 511 THR A C 1
ATOM 3951 O O . THR A 1 511 ? -14.905 -13.145 22.368 1.00 91.88 511 THR A O 1
ATOM 3954 N N . ASP A 1 512 ? -16.484 -14.213 21.170 1.00 89.56 512 ASP A N 1
ATOM 3955 C CA . ASP A 1 512 ? -17.584 -13.272 21.458 1.00 89.56 512 ASP A CA 1
ATOM 3956 C C . ASP A 1 512 ? -17.206 -11.787 21.223 1.00 89.56 512 ASP A C 1
ATOM 3958 O O . ASP A 1 512 ? -17.635 -10.881 21.940 1.00 89.56 512 ASP A O 1
ATOM 3962 N N . ALA A 1 513 ? -16.360 -11.514 20.229 1.00 91.94 513 ALA A N 1
ATOM 3963 C CA . ALA A 1 513 ? -15.789 -10.188 20.008 1.00 91.94 513 ALA A CA 1
ATOM 3964 C C . ALA A 1 513 ? -16.694 -9.258 19.186 1.00 91.94 513 ALA A C 1
ATOM 3966 O O . ALA A 1 513 ? -16.506 -8.040 19.219 1.00 91.94 513 ALA A O 1
ATOM 3967 N N . LEU A 1 514 ? -17.673 -9.794 18.452 1.00 93.00 514 LEU A N 1
ATOM 3968 C CA . LEU A 1 514 ? -18.645 -9.000 17.694 1.00 93.00 514 LEU A CA 1
ATOM 3969 C C . LEU A 1 514 ? -20.048 -9.248 18.245 1.00 93.00 514 LEU A C 1
ATOM 3971 O O . LEU A 1 514 ? -20.519 -10.383 18.250 1.00 93.00 514 LEU A O 1
ATOM 3975 N N . LEU A 1 515 ? -20.735 -8.186 18.663 1.00 90.31 515 LEU A N 1
ATOM 3976 C CA . LEU A 1 515 ? -22.120 -8.231 19.119 1.00 90.31 515 LEU A CA 1
ATOM 3977 C C . LEU A 1 515 ? -23.053 -7.679 18.038 1.00 90.31 515 LEU A C 1
ATOM 3979 O O . LEU A 1 515 ? -23.087 -6.471 17.785 1.00 90.31 515 LEU A O 1
ATOM 3983 N N . TYR A 1 516 ? -23.858 -8.557 17.440 1.00 88.75 516 TYR A N 1
ATOM 3984 C CA . TYR A 1 516 ? -24.932 -8.176 16.529 1.00 88.75 516 TYR A CA 1
ATOM 3985 C C . TYR A 1 516 ? -26.149 -7.674 17.307 1.00 88.75 516 TYR A C 1
ATOM 3987 O O . TYR A 1 516 ? -27.069 -8.416 17.662 1.00 88.75 516 TYR A O 1
ATOM 3995 N N . VAL A 1 517 ? -26.148 -6.378 17.582 1.00 83.88 517 VAL A N 1
ATOM 3996 C CA . VAL A 1 517 ? -27.300 -5.654 18.101 1.00 83.88 517 VAL A CA 1
ATOM 3997 C C . VAL A 1 517 ? -27.349 -4.276 17.457 1.00 83.88 517 VAL A C 1
ATOM 3999 O O . VAL A 1 517 ? -26.317 -3.644 17.224 1.00 83.88 517 VAL A O 1
ATOM 4002 N N . ALA A 1 518 ? -28.559 -3.801 17.162 1.00 75.62 518 ALA A N 1
ATOM 4003 C CA . ALA A 1 518 ? -28.741 -2.431 16.716 1.00 75.62 518 ALA A CA 1
ATOM 4004 C C . ALA A 1 518 ? -28.204 -1.468 17.797 1.00 75.62 518 ALA A C 1
ATOM 4006 O O . ALA A 1 518 ? -28.604 -1.590 18.960 1.00 75.62 518 ALA A O 1
ATOM 4007 N N . PRO A 1 519 ? -27.310 -0.524 17.450 1.00 71.94 519 PRO A N 1
ATOM 4008 C CA . PRO A 1 519 ? -26.853 0.475 18.403 1.00 71.94 519 PRO A CA 1
ATOM 4009 C C . PRO A 1 519 ? -28.030 1.338 18.867 1.00 71.94 519 PRO A C 1
ATOM 4011 O O . PRO A 1 519 ? -29.014 1.528 18.148 1.00 71.94 519 PRO A O 1
ATOM 4014 N N . GLY A 1 520 ? -27.909 1.890 20.071 1.00 75.69 520 GLY A N 1
ATOM 4015 C CA . GLY A 1 520 ? -28.860 2.860 20.601 1.00 75.69 520 GLY A CA 1
ATOM 4016 C C . GLY A 1 520 ? -29.645 2.428 21.834 1.00 75.69 520 GLY A C 1
ATOM 4017 O O . GLY A 1 520 ? -30.121 3.330 22.512 1.00 75.69 520 GLY A O 1
ATOM 4018 N N . ASN A 1 521 ? -29.750 1.143 22.182 1.00 87.31 521 ASN A N 1
ATOM 4019 C CA . ASN A 1 521 ? -30.398 0.709 23.428 1.00 87.31 521 ASN A CA 1
ATOM 4020 C C . ASN A 1 521 ? -29.438 -0.048 24.340 1.00 87.31 521 ASN A C 1
ATOM 4022 O O . ASN A 1 521 ? -28.607 -0.806 23.851 1.00 87.31 521 ASN A O 1
ATOM 4026 N N . SER A 1 522 ? -29.572 0.130 25.654 1.00 90.12 522 SER A N 1
ATOM 4027 C CA . SER A 1 522 ? -28.719 -0.526 26.651 1.00 90.12 522 SER A CA 1
ATOM 4028 C C . SER A 1 522 ? -29.483 -0.909 27.924 1.00 90.12 522 SER A C 1
ATOM 4030 O O . SER A 1 522 ? -30.538 -0.361 28.254 1.00 90.12 522 SER A O 1
ATOM 4032 N N . ASP A 1 523 ? -28.945 -1.892 28.644 1.00 93.69 523 ASP A N 1
ATOM 4033 C CA . ASP A 1 523 ? -29.413 -2.299 29.966 1.00 93.69 523 ASP A CA 1
ATOM 4034 C C . ASP A 1 523 ? -28.435 -1.752 31.015 1.00 93.69 523 ASP A C 1
ATOM 4036 O O . ASP A 1 523 ? -27.319 -2.252 31.149 1.00 93.69 523 ASP A O 1
ATOM 4040 N N . ILE A 1 524 ? -28.840 -0.723 31.760 1.00 95.38 524 ILE A N 1
ATOM 4041 C CA . ILE A 1 524 ? -27.969 0.019 32.679 1.00 95.38 524 ILE A CA 1
ATOM 4042 C C . ILE A 1 524 ? -28.343 -0.271 34.135 1.00 95.38 524 ILE A C 1
ATOM 4044 O O . ILE A 1 524 ? -29.498 -0.143 34.547 1.00 95.38 524 ILE A O 1
ATOM 4048 N N . ALA A 1 525 ? -27.343 -0.593 34.951 1.00 97.12 525 ALA A N 1
ATOM 4049 C CA . ALA A 1 525 ? -27.430 -0.596 36.404 1.00 97.12 525 ALA A CA 1
ATOM 4050 C C . ALA A 1 525 ? -26.647 0.578 36.993 1.00 97.12 525 ALA A C 1
ATOM 4052 O O . ALA A 1 525 ? -25.417 0.596 36.957 1.00 97.12 525 ALA A O 1
ATOM 4053 N N . LEU A 1 526 ? -27.354 1.529 37.602 1.00 96.94 526 LEU A N 1
ATOM 4054 C CA . LEU A 1 526 ? -26.737 2.546 38.448 1.00 96.94 526 LEU A CA 1
ATOM 4055 C C . LEU A 1 526 ? -26.474 1.947 39.829 1.00 96.94 526 LEU A C 1
ATOM 4057 O O . LEU A 1 526 ? -27.417 1.610 40.553 1.00 96.94 526 LEU A O 1
ATOM 4061 N N . SER A 1 527 ? -25.198 1.797 40.177 1.00 96.81 527 SER A N 1
ATOM 4062 C CA . SER A 1 527 ? -24.750 1.134 41.400 1.00 96.81 527 SER A CA 1
ATOM 4063 C C . SER A 1 527 ? -23.979 2.113 42.281 1.00 96.81 527 SER A C 1
ATOM 4065 O O . SER A 1 527 ? -22.806 2.402 42.033 1.00 96.81 527 SER A O 1
ATOM 4067 N N . PHE A 1 528 ? -24.651 2.629 43.311 1.00 96.62 528 PHE A N 1
ATOM 4068 C CA . PHE A 1 528 ? -24.108 3.660 44.193 1.00 96.62 528 PHE A CA 1
ATOM 4069 C C . PHE A 1 528 ? -23.514 3.078 45.474 1.00 96.62 528 PHE A C 1
ATOM 4071 O O . PHE A 1 528 ? -24.208 2.408 46.242 1.00 96.62 528 PHE A O 1
ATOM 4078 N N . ASP A 1 529 ? -22.265 3.436 45.753 1.00 96.00 529 ASP A N 1
ATOM 4079 C CA . ASP A 1 529 ? -21.707 3.344 47.095 1.00 96.00 529 ASP A CA 1
ATOM 4080 C C . ASP A 1 529 ? -22.525 4.211 48.058 1.00 96.00 529 ASP A C 1
ATOM 4082 O O . ASP A 1 529 ? -22.738 5.410 47.845 1.00 96.00 529 ASP A O 1
ATOM 4086 N N . ALA A 1 530 ? -23.022 3.577 49.113 1.00 96.44 530 ALA A N 1
ATOM 4087 C CA . ALA A 1 530 ? -23.746 4.226 50.187 1.00 96.44 530 ALA A CA 1
ATOM 4088 C C . ALA A 1 530 ? -23.032 4.045 51.528 1.00 96.44 530 ALA A C 1
ATOM 4090 O O . ALA A 1 530 ? -23.688 4.070 52.563 1.00 96.44 530 ALA A O 1
ATOM 4091 N N . SER A 1 531 ? -21.717 3.847 51.541 1.00 94.94 531 SER A N 1
ATOM 4092 C CA . SER A 1 531 ? -20.888 3.793 52.747 1.00 94.94 531 SER A CA 1
ATOM 4093 C C . SER A 1 531 ? -20.836 5.135 53.490 1.00 94.94 531 SER A C 1
ATOM 4095 O O . SER A 1 531 ? -21.403 6.149 53.068 1.00 94.94 531 SER A O 1
ATOM 4097 N N . GLY A 1 532 ? -20.206 5.138 54.665 1.00 93.00 532 GLY A N 1
ATOM 4098 C CA . GLY A 1 532 ? -20.192 6.307 55.549 1.00 93.00 532 GLY A CA 1
ATOM 4099 C C . GLY A 1 532 ? -19.353 7.459 55.015 1.00 93.00 532 GLY A C 1
ATOM 4100 O O . GLY A 1 532 ? -19.722 8.621 55.211 1.00 93.00 532 GLY A O 1
ATOM 4101 N N . SER A 1 533 ? -18.269 7.143 54.301 1.00 92.44 533 SER A N 1
ATOM 4102 C CA . SER A 1 533 ? -17.370 8.112 53.661 1.00 92.44 533 SER A CA 1
ATOM 4103 C C . SER A 1 533 ? -18.104 8.993 52.656 1.00 92.44 533 SER A C 1
ATOM 4105 O O . SER A 1 533 ? -17.856 10.199 52.615 1.00 92.44 533 SER A O 1
ATOM 4107 N N . MET A 1 534 ? -19.126 8.456 51.983 1.00 94.44 534 MET A N 1
ATOM 4108 C CA . MET A 1 534 ? -19.956 9.212 51.045 1.00 94.44 534 MET A CA 1
ATOM 4109 C C . MET A 1 534 ? -20.711 10.383 51.702 1.00 94.44 534 MET A C 1
ATOM 4111 O O . MET A 1 534 ? -21.157 11.300 51.009 1.00 94.44 534 MET A O 1
ATOM 4115 N N . ASN A 1 535 ? -20.856 10.425 53.033 1.00 94.62 535 ASN A N 1
ATOM 4116 C CA . ASN A 1 535 ? -21.446 11.577 53.726 1.00 94.62 535 ASN A CA 1
ATOM 4117 C C . ASN A 1 535 ? -20.467 12.751 53.941 1.00 94.62 535 ASN A C 1
ATOM 4119 O O . ASN A 1 535 ? -20.846 13.764 54.529 1.00 94.62 535 ASN A O 1
ATOM 4123 N N . THR A 1 536 ? -19.227 12.635 53.473 1.00 91.25 536 THR A N 1
ATOM 4124 C CA . THR A 1 536 ? -18.190 13.664 53.614 1.00 91.25 536 THR A CA 1
ATOM 4125 C C . THR A 1 536 ? -18.426 14.819 52.648 1.00 91.25 536 THR A C 1
ATOM 4127 O O . THR A 1 536 ? -18.726 14.604 51.476 1.00 91.25 536 THR A O 1
ATOM 4130 N N . GLU A 1 537 ? -18.287 16.055 53.126 1.00 91.12 537 GLU A N 1
ATOM 4131 C CA . GLU A 1 537 ? -18.227 17.257 52.289 1.00 91.12 537 GLU A CA 1
ATOM 4132 C C . GLU A 1 537 ? -16.759 17.653 52.095 1.00 91.12 537 GLU A C 1
ATOM 4134 O O . GLU A 1 537 ? -16.112 18.131 53.024 1.00 91.12 537 GLU A O 1
ATOM 4139 N N . ASP A 1 538 ? -16.234 17.437 50.886 1.00 83.19 538 ASP A N 1
ATOM 4140 C CA . ASP A 1 538 ? -14.834 17.748 50.563 1.00 83.19 538 ASP A CA 1
ATOM 4141 C C . ASP A 1 538 ? -14.599 19.254 50.370 1.00 83.19 538 ASP A C 1
ATOM 4143 O O . ASP A 1 538 ? -13.516 19.767 50.656 1.00 83.19 538 ASP A O 1
ATOM 4147 N N . VAL A 1 539 ? -15.616 19.971 49.875 1.00 82.56 539 VAL A N 1
ATOM 4148 C CA . VAL A 1 539 ? -15.567 21.411 49.603 1.00 82.56 539 VAL A CA 1
ATOM 4149 C C . VAL A 1 539 ? -16.797 22.076 50.186 1.00 82.56 539 VAL A C 1
ATOM 4151 O O . VAL A 1 539 ? -17.928 21.778 49.807 1.00 82.56 539 VAL A O 1
ATOM 4154 N N . ILE A 1 540 ? -16.544 23.011 51.099 1.00 82.88 540 ILE A N 1
ATOM 4155 C CA . ILE A 1 540 ? -17.576 23.734 51.839 1.00 82.88 540 ILE A CA 1
ATOM 4156 C C . ILE A 1 540 ? -18.560 24.397 50.868 1.00 82.88 540 ILE A C 1
ATOM 4158 O O . ILE A 1 540 ? -18.174 25.226 50.040 1.00 82.88 540 ILE A O 1
ATOM 4162 N N . GLY A 1 541 ? -19.842 24.070 51.019 1.00 81.69 541 GLY A N 1
ATOM 4163 C CA . GLY A 1 541 ? -20.941 24.653 50.255 1.00 81.69 541 GLY A CA 1
ATOM 4164 C C . GLY A 1 541 ? -21.265 23.922 48.952 1.00 81.69 541 GLY A C 1
ATOM 4165 O O . GLY A 1 541 ? -22.209 24.319 48.268 1.00 81.69 541 GLY A O 1
ATOM 4166 N N . GLU A 1 542 ? -20.537 22.862 48.593 1.00 81.75 542 GLU A N 1
ATOM 4167 C CA . GLU A 1 542 ? -20.899 22.002 47.455 1.00 81.75 542 GLU A CA 1
ATOM 4168 C C . GLU A 1 542 ? -21.842 20.860 47.864 1.00 81.75 542 GLU A C 1
ATOM 4170 O O . GLU A 1 542 ? -22.606 20.358 47.032 1.00 81.75 542 GLU A O 1
ATOM 4175 N N . GLY A 1 543 ? -21.886 20.524 49.157 1.00 87.94 543 GLY A N 1
ATOM 4176 C CA . GLY A 1 543 ? -22.611 19.379 49.697 1.00 87.94 543 GLY A CA 1
ATOM 4177 C C . GLY A 1 543 ? -21.751 18.116 49.753 1.00 87.94 543 GLY A C 1
ATOM 4178 O O . GLY A 1 543 ? -20.659 18.052 49.189 1.00 87.94 543 GLY A O 1
ATOM 4179 N N . SER A 1 544 ? -22.254 17.090 50.448 1.00 93.06 544 SER A N 1
ATOM 4180 C CA . SER A 1 544 ? -21.530 15.822 50.599 1.00 93.06 544 SER A CA 1
ATOM 4181 C C . SER A 1 544 ? -21.298 15.112 49.262 1.00 93.06 544 SER A C 1
ATOM 4183 O O . SER A 1 544 ? -22.036 15.336 48.295 1.00 93.06 544 SER A O 1
ATOM 4185 N N . ARG A 1 545 ? -20.321 14.201 49.207 1.00 92.44 545 ARG A N 1
ATOM 4186 C CA . ARG A 1 545 ? -20.076 13.324 48.053 1.00 92.44 545 ARG A CA 1
ATOM 4187 C C . ARG A 1 545 ? -21.375 12.653 47.594 1.00 92.44 545 ARG A C 1
ATOM 4189 O O . ARG A 1 545 ? -21.760 12.766 46.432 1.00 92.44 545 ARG A O 1
ATOM 4196 N N . LEU A 1 546 ? -22.139 12.084 48.522 1.00 93.62 546 LEU A N 1
ATOM 4197 C CA . LEU A 1 546 ? -23.435 11.485 48.226 1.00 93.62 546 LEU A CA 1
ATOM 4198 C C . LEU A 1 546 ? -24.431 12.493 47.643 1.00 93.62 546 LEU A C 1
ATOM 4200 O O . LEU A 1 546 ? -25.166 12.172 46.714 1.00 93.62 546 LEU A O 1
ATOM 4204 N N . THR A 1 547 ? -24.466 13.723 48.158 1.00 92.75 547 THR A N 1
ATOM 4205 C CA . THR A 1 547 ? -25.342 14.771 47.614 1.00 92.75 547 THR A CA 1
ATOM 4206 C C . THR A 1 547 ? -24.980 15.094 46.164 1.00 92.75 547 THR A C 1
ATOM 4208 O O . THR A 1 547 ? -25.866 15.179 45.316 1.00 92.75 547 THR A O 1
ATOM 4211 N N . ASN A 1 548 ? -23.689 15.210 45.856 1.00 92.31 548 ASN A N 1
ATOM 4212 C CA . ASN A 1 548 ? -23.205 15.428 44.493 1.00 92.31 548 ASN A CA 1
ATOM 4213 C C . ASN A 1 548 ? -23.523 14.239 43.571 1.00 92.31 548 ASN A C 1
ATOM 4215 O O . ASN A 1 548 ? -24.004 14.443 42.457 1.00 92.31 548 ASN A O 1
ATOM 4219 N N . ALA A 1 549 ? -23.344 13.009 44.059 1.00 93.50 549 ALA A N 1
ATOM 4220 C CA . ALA A 1 549 ? -23.693 11.782 43.347 1.00 93.50 549 ALA A CA 1
ATOM 4221 C C . ALA A 1 549 ? -25.180 11.711 42.986 1.00 93.50 549 ALA A C 1
ATOM 4223 O O . ALA A 1 549 ? -25.524 11.375 41.856 1.00 93.50 549 ALA A O 1
ATOM 4224 N N . LYS A 1 550 ? -26.063 12.093 43.914 1.00 93.62 550 LYS A N 1
ATOM 4225 C CA . LYS A 1 550 ? -27.513 12.140 43.684 1.00 93.62 550 LYS A CA 1
ATOM 4226 C C . LYS A 1 550 ? -27.930 13.165 42.642 1.00 93.62 550 LYS A C 1
ATOM 4228 O O . LYS A 1 550 ? -28.855 12.909 41.878 1.00 93.62 550 LYS A O 1
ATOM 4233 N N . ARG A 1 551 ? -27.295 14.340 42.644 1.00 90.88 551 ARG A N 1
ATOM 4234 C CA . ARG A 1 551 ? -27.580 15.398 41.666 1.00 90.88 551 ARG A CA 1
ATOM 4235 C C . ARG A 1 551 ? -27.147 14.959 40.270 1.00 90.88 551 ARG A C 1
ATOM 4237 O O . ARG A 1 551 ? -27.941 15.044 39.346 1.00 90.88 551 ARG A O 1
ATOM 4244 N N . ALA A 1 552 ? -25.939 14.414 40.143 1.00 90.56 552 ALA A N 1
ATOM 4245 C CA . ALA A 1 552 ? -25.388 13.970 38.865 1.00 90.56 552 ALA A CA 1
ATOM 4246 C C . ALA A 1 552 ? -26.034 12.688 38.320 1.00 90.56 552 ALA A C 1
ATOM 4248 O O . ALA A 1 552 ? -26.213 12.560 37.115 1.00 90.56 552 ALA A O 1
ATOM 4249 N N . GLY A 1 553 ? -26.411 11.745 39.189 1.00 89.50 553 GLY A N 1
ATOM 4250 C CA . GLY A 1 553 ? -27.021 10.478 38.775 1.00 89.50 553 GLY A CA 1
ATOM 4251 C C . GLY A 1 553 ? -28.361 10.647 38.053 1.00 89.50 553 GLY A C 1
ATOM 4252 O O . GLY A 1 553 ? -28.771 9.760 37.309 1.00 89.50 553 GLY A O 1
ATOM 4253 N N . GLN A 1 554 ? -29.030 11.791 38.233 1.00 90.06 554 GLN A N 1
ATOM 4254 C CA . GLN A 1 554 ? -30.271 12.113 37.525 1.00 90.06 554 GLN A CA 1
ATOM 4255 C C . GLN A 1 554 ? -30.057 12.306 36.020 1.00 90.06 554 GLN A C 1
ATOM 4257 O O . GLN A 1 554 ? -30.968 11.989 35.264 1.00 90.06 554 GLN A O 1
ATOM 4262 N N . VAL A 1 555 ? -28.845 12.679 35.587 1.00 91.19 555 VAL A N 1
ATOM 4263 C CA . VAL A 1 555 ? -28.500 12.786 34.162 1.00 91.19 555 VAL A CA 1
ATOM 4264 C C . VAL A 1 555 ? -28.770 11.466 33.447 1.00 91.19 555 VAL A C 1
ATOM 4266 O O . VAL A 1 555 ? -29.412 11.461 32.410 1.00 91.19 555 VAL A O 1
ATOM 4269 N N . VAL A 1 556 ? -28.378 10.319 34.017 1.00 89.50 556 VAL A N 1
ATOM 4270 C CA . VAL A 1 556 ? -28.638 9.018 33.370 1.00 89.50 556 VAL A CA 1
ATOM 4271 C C . VAL A 1 556 ? -30.133 8.729 33.275 1.00 89.50 556 VAL A C 1
ATOM 4273 O O . VAL A 1 556 ? -30.588 8.231 32.249 1.00 89.50 556 VAL A O 1
ATOM 4276 N N . ALA A 1 557 ? -30.916 9.087 34.300 1.00 90.56 557 ALA A N 1
ATOM 4277 C CA . ALA A 1 557 ? -32.371 8.974 34.220 1.00 90.56 557 ALA A CA 1
ATOM 4278 C C . ALA A 1 557 ? -32.929 9.812 33.056 1.00 90.56 557 ALA A C 1
ATOM 4280 O O . ALA A 1 557 ? -33.847 9.379 32.366 1.00 90.56 557 ALA A O 1
ATOM 4281 N N . ASP A 1 558 ? -32.322 10.962 32.786 1.00 91.25 558 ASP A N 1
ATOM 4282 C CA . ASP A 1 558 ? -32.742 11.894 31.741 1.00 91.25 558 ASP A CA 1
ATOM 4283 C C . ASP A 1 558 ? -32.195 11.550 30.359 1.00 91.25 558 ASP A C 1
ATOM 4285 O O . ASP A 1 558 ? -32.639 12.129 29.370 1.00 91.25 558 ASP A O 1
ATOM 4289 N N . LEU A 1 559 ? -31.323 10.547 30.257 1.00 91.25 559 LEU A N 1
ATOM 4290 C CA . LEU A 1 559 ? -30.812 10.001 28.999 1.00 91.25 559 LEU A CA 1
ATOM 4291 C C . LEU A 1 559 ? -31.571 8.757 28.516 1.00 91.25 559 LEU A C 1
ATOM 4293 O O . LEU A 1 559 ? -31.479 8.417 27.335 1.00 91.25 559 LEU A O 1
ATOM 4297 N N . LEU A 1 560 ? -32.378 8.141 29.390 1.00 90.44 560 LEU A N 1
ATOM 4298 C CA . LEU A 1 560 ? -33.143 6.921 29.107 1.00 90.44 560 LEU A CA 1
ATOM 4299 C C . LEU A 1 560 ? -34.037 7.048 27.874 1.00 90.44 560 LEU A C 1
ATOM 4301 O O . LEU A 1 560 ? -34.692 8.067 27.657 1.00 90.44 560 LEU A O 1
ATOM 4305 N N . ARG A 1 561 ? -34.182 5.987 27.096 1.00 88.94 561 ARG A N 1
ATOM 4306 C CA . ARG A 1 561 ? -35.081 5.968 25.936 1.00 88.94 561 ARG A CA 1
ATOM 4307 C C . ARG A 1 561 ? -35.919 4.701 25.889 1.00 88.94 561 ARG A C 1
ATOM 4309 O O . ARG A 1 561 ? -35.722 3.750 26.639 1.00 88.94 561 ARG A O 1
ATOM 4316 N N . SER A 1 562 ? -36.928 4.714 25.021 1.00 89.00 562 SER A N 1
ATOM 4317 C CA . SER A 1 562 ? -37.719 3.511 24.766 1.00 89.00 562 SER A CA 1
ATOM 4318 C C . SER A 1 562 ? -36.797 2.409 24.231 1.00 89.00 562 SER A C 1
ATOM 4320 O O . SER A 1 562 ? -36.039 2.658 23.298 1.00 89.00 562 SER A O 1
ATOM 4322 N N . GLY A 1 563 ? -36.891 1.210 24.805 1.00 89.00 563 GLY A N 1
ATOM 4323 C CA . GLY A 1 563 ? -36.046 0.051 24.502 1.00 89.00 563 GLY A CA 1
ATOM 4324 C C . GLY A 1 563 ? -34.939 -0.213 25.529 1.00 89.00 563 GLY A C 1
ATOM 4325 O O . GLY A 1 563 ? -34.434 -1.333 25.578 1.00 89.00 563 GLY A O 1
ATOM 4326 N N . ASP A 1 564 ? -34.606 0.761 26.380 1.00 92.44 564 ASP A N 1
ATOM 4327 C CA . ASP A 1 564 ? -33.615 0.580 27.445 1.00 92.44 564 ASP A CA 1
ATOM 4328 C C . ASP A 1 564 ? -34.184 -0.207 28.632 1.00 92.44 564 ASP A C 1
ATOM 4330 O O . ASP A 1 564 ? -35.404 -0.342 28.813 1.00 92.44 564 ASP A O 1
ATOM 4334 N N . ARG A 1 565 ? -33.290 -0.663 29.511 1.00 94.31 565 ARG A N 1
ATOM 4335 C CA . ARG A 1 565 ? -33.645 -1.120 30.859 1.00 94.31 565 ARG A CA 1
ATOM 4336 C C . ARG A 1 565 ? -32.819 -0.388 31.896 1.00 94.31 565 ARG A C 1
ATOM 4338 O O . ARG A 1 565 ? -31.609 -0.276 31.751 1.00 94.31 565 ARG A O 1
ATOM 4345 N N . LEU A 1 566 ? -33.462 0.049 32.976 1.00 95.19 566 LEU A N 1
ATOM 4346 C CA . LEU A 1 566 ? -32.776 0.695 34.097 1.00 95.19 566 LEU A CA 1
ATOM 4347 C C . LEU A 1 566 ? -32.982 -0.086 35.395 1.00 95.19 566 LEU A C 1
ATOM 4349 O O . LEU A 1 566 ? -34.108 -0.442 35.748 1.00 95.19 566 LEU A O 1
ATOM 4353 N N . LEU A 1 567 ? -31.891 -0.288 36.127 1.00 95.69 567 LEU A N 1
ATOM 4354 C CA . LEU A 1 567 ? -31.840 -0.709 37.525 1.00 95.69 567 LEU A CA 1
ATOM 4355 C C . LEU A 1 567 ? -31.171 0.407 38.340 1.00 95.69 567 LEU A C 1
ATOM 4357 O O . LEU A 1 567 ? -30.130 0.924 37.940 1.00 95.69 567 LEU A O 1
ATOM 4361 N N . VAL A 1 568 ? -31.729 0.748 39.503 1.00 97.38 568 VAL A N 1
ATOM 4362 C CA . VAL A 1 568 ? -31.062 1.627 40.480 1.00 97.38 568 VAL A CA 1
ATOM 4363 C C . VAL A 1 568 ? -30.913 0.876 41.787 1.00 97.38 568 VAL A C 1
ATOM 4365 O O . VAL A 1 568 ? -31.902 0.416 42.368 1.00 97.38 568 VAL A O 1
ATOM 4368 N N . GLN A 1 569 ? -29.681 0.784 42.268 1.00 97.06 569 GLN A N 1
ATOM 4369 C CA . GLN A 1 569 ? -29.366 0.187 43.554 1.00 97.06 569 GLN A CA 1
ATOM 4370 C C . GLN A 1 569 ? -28.357 1.032 44.323 1.00 97.06 569 GLN A C 1
ATOM 4372 O O . GLN A 1 569 ? -27.567 1.781 43.746 1.00 97.06 569 GLN A O 1
ATOM 4377 N N . ASP A 1 570 ? -28.359 0.858 45.634 1.00 97.12 570 ASP A N 1
ATOM 4378 C CA . ASP A 1 570 ? -27.285 1.316 46.498 1.00 97.12 570 ASP A CA 1
ATOM 4379 C C . ASP A 1 570 ? -26.791 0.160 47.377 1.00 97.12 570 ASP A C 1
ATOM 4381 O O . ASP A 1 570 ? -27.477 -0.854 47.560 1.00 97.12 570 ASP A O 1
ATOM 4385 N N . TRP A 1 571 ? -25.572 0.270 47.891 1.00 97.12 571 TRP A N 1
ATOM 4386 C CA . TRP A 1 571 ? -24.969 -0.819 48.654 1.00 97.12 571 TRP A CA 1
ATOM 4387 C C . TRP A 1 571 ? -24.153 -0.319 49.844 1.00 97.12 571 TRP A C 1
ATOM 4389 O O . TRP A 1 571 ? -23.471 0.700 49.797 1.00 97.12 571 TRP A O 1
ATOM 4399 N N . SER A 1 572 ? -24.279 -1.048 50.952 1.00 96.81 572 SER A N 1
ATOM 4400 C CA . SER A 1 572 ? -23.459 -0.938 52.160 1.00 96.81 572 SER A CA 1
ATOM 4401 C C . SER A 1 572 ? -23.548 -2.261 52.937 1.00 96.81 572 SER A C 1
ATOM 4403 O O . SER A 1 572 ? -24.106 -3.239 52.436 1.00 96.81 572 SER A O 1
ATOM 4405 N N . ALA A 1 573 ? -23.027 -2.322 54.159 1.00 95.88 573 ALA A N 1
ATOM 4406 C CA . ALA A 1 573 ? -23.243 -3.443 55.068 1.00 95.88 573 ALA A CA 1
ATOM 4407 C C . ALA A 1 573 ? -23.453 -2.961 56.507 1.00 95.88 573 ALA A C 1
ATOM 4409 O O . ALA A 1 573 ? -22.997 -1.881 56.895 1.00 95.88 573 ALA A O 1
ATOM 4410 N N . PHE A 1 574 ? -24.144 -3.772 57.304 1.00 94.25 574 PHE A N 1
ATOM 4411 C CA . PHE A 1 574 ? -24.351 -3.520 58.726 1.00 94.25 574 PHE A CA 1
ATOM 4412 C C . PHE A 1 574 ? -23.076 -3.802 59.517 1.00 94.25 574 PHE A C 1
ATOM 4414 O O . PHE A 1 574 ? -22.401 -4.800 59.276 1.00 94.25 574 PHE A O 1
ATOM 4421 N N . ASP A 1 575 ? -22.788 -2.980 60.525 1.00 92.00 575 ASP A N 1
ATOM 4422 C CA . ASP A 1 575 ? -21.680 -3.227 61.450 1.00 92.00 575 ASP A CA 1
ATOM 4423 C C . ASP A 1 575 ? -22.058 -4.255 62.526 1.00 92.00 575 ASP A C 1
ATOM 4425 O O . ASP A 1 575 ? -22.315 -3.926 63.685 1.00 92.00 575 ASP A O 1
ATOM 4429 N N . ASN A 1 576 ? -22.197 -5.514 62.106 1.00 90.75 576 ASN A N 1
ATOM 4430 C CA . ASN A 1 576 ? -22.635 -6.604 62.968 1.00 90.75 576 ASN A CA 1
ATOM 4431 C C . ASN A 1 576 ? -21.894 -7.924 62.657 1.00 90.75 576 ASN A C 1
ATOM 4433 O O . ASN A 1 576 ? -22.186 -8.544 61.640 1.00 90.75 576 ASN A O 1
ATOM 4437 N N . PRO A 1 577 ? -20.999 -8.414 63.533 1.00 91.00 577 PRO A N 1
ATOM 4438 C CA . PRO A 1 577 ? -20.622 -7.806 64.809 1.00 91.00 577 PRO A CA 1
ATOM 4439 C C . PRO A 1 577 ? -19.898 -6.461 64.613 1.00 91.00 577 PRO A C 1
ATOM 4441 O O . PRO A 1 577 ? -19.322 -6.252 63.548 1.00 91.00 577 PRO A O 1
ATOM 4444 N N . PRO A 1 578 ? -19.900 -5.564 65.617 1.00 91.81 578 PRO A N 1
ATOM 4445 C CA . PRO A 1 578 ? -19.196 -4.288 65.519 1.00 91.81 578 PRO A CA 1
ATOM 4446 C C . PRO A 1 578 ? -17.721 -4.454 65.132 1.00 91.81 578 PRO A C 1
ATOM 4448 O O . PRO A 1 578 ? -17.020 -5.293 65.705 1.00 91.81 578 PRO A O 1
ATOM 4451 N N . GLY A 1 579 ? -17.251 -3.655 64.176 1.00 88.12 579 GLY A N 1
ATOM 4452 C CA . GLY A 1 579 ? -15.918 -3.757 63.584 1.00 88.12 579 GLY A CA 1
ATOM 4453 C C . GLY A 1 579 ? -15.741 -4.939 62.625 1.00 88.12 579 GLY A C 1
ATOM 4454 O O . GLY A 1 579 ? -14.623 -5.429 62.478 1.00 88.12 579 GLY A O 1
ATOM 4455 N N . CYS A 1 580 ? -16.809 -5.446 61.997 1.00 91.88 580 CYS A N 1
ATOM 4456 C CA . CYS A 1 580 ? -16.702 -6.596 61.089 1.00 91.88 580 CYS A CA 1
ATOM 4457 C C . CYS A 1 580 ? -15.960 -6.281 59.777 1.00 91.88 580 CYS A C 1
ATOM 4459 O O . CYS A 1 580 ? -15.437 -7.220 59.169 1.00 91.88 580 CYS A O 1
ATOM 4461 N N . GLY A 1 581 ? -15.887 -5.009 59.366 1.00 90.31 581 GLY A N 1
ATOM 4462 C CA . GLY A 1 581 ? -15.177 -4.561 58.166 1.00 90.31 581 GLY A CA 1
ATOM 4463 C C . GLY A 1 581 ? -13.651 -4.696 58.267 1.00 90.31 581 GLY A C 1
ATOM 4464 O O . GLY A 1 581 ? -13.068 -4.751 59.352 1.00 90.31 581 GLY A O 1
ATOM 4465 N N . LEU A 1 582 ? -12.982 -4.784 57.123 1.00 89.75 582 LEU A N 1
ATOM 4466 C CA . LEU A 1 582 ? -11.517 -4.790 57.019 1.00 89.75 582 LEU A CA 1
ATOM 4467 C C . LEU A 1 582 ? -10.975 -3.339 57.075 1.00 89.75 582 LEU A C 1
ATOM 4469 O O . LEU A 1 582 ? -11.646 -2.464 56.531 1.00 89.75 582 LEU A O 1
ATOM 4473 N N . PRO A 1 583 ? -9.803 -3.035 57.692 1.00 71.69 583 PRO A N 1
ATOM 4474 C CA . PRO A 1 583 ? -8.783 -3.924 58.272 1.00 71.69 583 PRO A CA 1
ATOM 4475 C C . PRO A 1 583 ? -8.840 -4.034 59.818 1.00 71.69 583 PRO A C 1
ATOM 4477 O O . PRO A 1 583 ? -8.671 -3.051 60.537 1.00 71.69 583 PRO A O 1
ATOM 4480 N N . GLY A 1 584 ? -9.014 -5.265 60.325 1.00 75.81 584 GLY A N 1
ATOM 4481 C CA . GLY A 1 584 ? -9.135 -5.619 61.754 1.00 75.81 584 GLY A CA 1
ATOM 4482 C C . GLY A 1 584 ? -10.300 -6.581 62.043 1.00 75.81 584 GLY A C 1
ATOM 4483 O O . GLY A 1 584 ? -10.232 -7.370 62.987 1.00 75.81 584 GLY A O 1
ATOM 4484 N N . GLY A 1 585 ? -11.333 -6.554 61.192 1.00 86.12 585 GLY A N 1
ATOM 4485 C CA . GLY A 1 585 ? -12.450 -7.500 61.163 1.00 86.12 585 GLY A CA 1
ATOM 4486 C C . GLY A 1 585 ? -12.248 -8.679 60.202 1.00 86.12 585 GLY A C 1
ATOM 4487 O O . GLY A 1 585 ? -11.156 -8.920 59.694 1.00 86.12 585 GLY A O 1
ATOM 4488 N N . SER A 1 586 ? -13.319 -9.441 59.951 1.00 90.25 586 SER A N 1
ATOM 4489 C CA . SER A 1 586 ? -13.307 -10.608 59.041 1.00 90.25 586 SER A CA 1
ATOM 4490 C C . SER A 1 586 ? -13.781 -10.296 57.614 1.00 90.25 586 SER A C 1
ATOM 4492 O O . SER A 1 586 ? -13.673 -11.149 56.730 1.00 90.25 586 SER A O 1
ATOM 4494 N N . GLY A 1 587 ? -14.353 -9.108 57.404 1.00 91.50 587 GLY A N 1
ATOM 4495 C CA . GLY A 1 587 ? -15.095 -8.727 56.203 1.00 91.50 587 GLY A CA 1
ATOM 4496 C C . GLY A 1 587 ? -16.490 -9.358 56.104 1.00 91.50 587 GLY A C 1
ATOM 4497 O O . GLY A 1 587 ? -17.233 -9.013 55.196 1.00 91.50 587 GLY A O 1
ATOM 4498 N N . ASN A 1 588 ? -16.884 -10.260 57.013 1.00 93.00 588 ASN A N 1
ATOM 4499 C CA . ASN A 1 588 ? -18.183 -10.947 56.976 1.00 93.00 588 ASN A CA 1
ATOM 4500 C C . ASN A 1 588 ? -19.288 -10.125 57.663 1.00 93.00 588 ASN A C 1
ATOM 4502 O O . ASN A 1 588 ? -19.911 -10.581 58.624 1.00 93.00 588 ASN A O 1
ATOM 4506 N N . CYS A 1 589 ? -19.502 -8.898 57.197 1.00 94.94 589 CYS A N 1
ATOM 4507 C CA . CYS A 1 589 ? -20.623 -8.072 57.632 1.00 94.94 589 CYS A CA 1
ATOM 4508 C C . CYS A 1 589 ? -21.912 -8.474 56.889 1.00 94.94 589 CYS A C 1
ATOM 4510 O O . CYS A 1 589 ? -21.856 -8.727 55.684 1.00 94.94 589 CYS A O 1
ATOM 4512 N N . PRO A 1 590 ? -23.087 -8.500 57.546 1.00 96.44 590 PRO A N 1
ATOM 4513 C CA . PRO A 1 590 ? -24.368 -8.659 56.872 1.00 96.44 590 PRO A CA 1
ATOM 4514 C C . PRO A 1 590 ? -24.569 -7.551 55.836 1.00 96.44 590 PRO A C 1
ATOM 4516 O O . PRO A 1 590 ? -24.572 -6.368 56.179 1.00 96.44 590 PRO A O 1
ATOM 4519 N N . LEU A 1 591 ? -24.730 -7.945 54.576 1.00 96.62 591 LEU A N 1
ATOM 4520 C CA . LEU A 1 591 ? -24.910 -7.029 53.454 1.00 96.62 591 LEU A CA 1
ATOM 4521 C C . LEU A 1 591 ? -26.226 -6.240 53.572 1.00 96.62 591 LEU A C 1
ATOM 4523 O O . LEU A 1 591 ? -27.253 -6.780 53.981 1.00 96.62 591 LEU A O 1
ATOM 4527 N N . ASP A 1 592 ? -26.190 -4.974 53.163 1.00 95.50 592 ASP A N 1
ATOM 4528 C CA . ASP A 1 592 ? -27.332 -4.059 53.027 1.00 95.50 592 ASP A CA 1
ATOM 4529 C C . ASP A 1 592 ? -27.332 -3.465 51.608 1.00 95.50 592 ASP A C 1
ATOM 4531 O O . ASP A 1 592 ? -27.152 -2.258 51.390 1.00 95.50 592 ASP A O 1
ATOM 4535 N N . VAL A 1 593 ? -27.458 -4.363 50.628 1.00 96.44 593 VAL A N 1
ATOM 4536 C CA . VAL A 1 593 ? -27.659 -4.020 49.217 1.00 96.44 593 VAL A CA 1
ATOM 4537 C C . VAL A 1 593 ? -29.150 -3.813 48.991 1.00 96.44 593 VAL A C 1
ATOM 4539 O O . VAL A 1 593 ? -29.947 -4.719 49.249 1.00 96.44 593 VAL A O 1
ATOM 4542 N N . ARG A 1 594 ? -29.542 -2.631 48.513 1.00 96.50 594 ARG A N 1
ATOM 4543 C CA . ARG A 1 594 ? -30.951 -2.287 48.305 1.00 96.50 594 ARG A CA 1
ATOM 4544 C C . ARG A 1 594 ? -31.205 -2.008 46.839 1.00 96.50 594 ARG A C 1
ATOM 4546 O O . ARG A 1 594 ? -30.604 -1.128 46.231 1.00 96.50 594 ARG A O 1
ATOM 4553 N N . THR A 1 595 ? -32.173 -2.723 46.287 1.00 96.44 595 THR A N 1
ATOM 4554 C CA . THR A 1 595 ? -32.756 -2.394 44.989 1.00 96.44 595 THR A CA 1
ATOM 4555 C C . THR A 1 595 ? -33.789 -1.290 45.184 1.00 96.44 595 THR A C 1
ATOM 4557 O O . THR A 1 595 ? -34.843 -1.524 45.773 1.00 96.44 595 THR A O 1
ATOM 4560 N N . LEU A 1 596 ? -33.486 -0.085 44.707 1.00 96.00 596 LEU A N 1
ATOM 4561 C CA . LEU A 1 596 ? -34.347 1.092 44.859 1.00 96.00 596 LEU A CA 1
ATOM 4562 C C . LEU A 1 596 ? -35.335 1.214 43.695 1.00 96.00 596 LEU A C 1
ATOM 4564 O O . LEU A 1 596 ? -36.512 1.510 43.896 1.00 96.00 596 LEU A O 1
ATOM 4568 N N . LEU A 1 597 ? -34.867 0.925 42.481 1.00 95.94 597 LEU A N 1
ATOM 4569 C CA . LEU A 1 597 ? -35.694 0.707 41.299 1.00 95.94 597 LEU A CA 1
ATOM 4570 C C . LEU A 1 597 ? -35.315 -0.662 40.727 1.00 95.94 597 LEU A C 1
ATOM 4572 O O . LEU A 1 597 ? -34.178 -0.796 40.274 1.00 95.94 597 LEU A O 1
ATOM 4576 N N . PRO A 1 598 ? -36.203 -1.676 40.746 1.00 95.00 598 PRO A N 1
ATOM 4577 C CA . PRO A 1 598 ? -35.923 -2.951 40.090 1.00 95.00 598 PRO A CA 1
ATOM 4578 C C . PRO A 1 598 ? -35.714 -2.750 38.589 1.00 95.00 598 PRO A C 1
ATOM 4580 O O . PRO A 1 598 ? -36.252 -1.802 38.017 1.00 95.00 598 PRO A O 1
ATOM 4583 N N . ARG A 1 599 ? -34.972 -3.665 37.949 1.00 94.94 599 ARG A N 1
ATOM 4584 C CA . ARG A 1 599 ? -34.740 -3.626 36.500 1.00 94.94 599 ARG A CA 1
ATOM 4585 C C . ARG A 1 599 ? -36.075 -3.493 35.765 1.00 94.94 599 ARG A C 1
ATOM 4587 O O . ARG A 1 599 ? -36.908 -4.398 35.834 1.00 94.94 599 ARG A O 1
ATOM 4594 N N . THR A 1 600 ? -36.265 -2.362 35.096 1.00 94.81 600 THR A N 1
ATOM 4595 C CA . THR A 1 600 ? -37.539 -1.976 34.483 1.00 94.81 600 THR A CA 1
ATOM 4596 C C . THR A 1 600 ? -37.360 -1.730 32.993 1.00 94.81 600 THR A C 1
ATOM 4598 O O . THR A 1 600 ? -36.479 -0.968 32.603 1.00 94.81 600 THR A O 1
ATOM 4601 N N . ASP A 1 601 ? -38.230 -2.338 32.186 1.00 93.12 601 ASP A N 1
ATOM 4602 C CA . ASP A 1 601 ? -38.280 -2.154 30.733 1.00 93.12 601 ASP A CA 1
ATOM 4603 C C . ASP A 1 601 ? -38.893 -0.796 30.391 1.00 93.12 601 ASP A C 1
ATOM 4605 O O . ASP A 1 601 ? -40.001 -0.462 30.834 1.00 93.12 601 ASP A O 1
ATOM 4609 N N . LEU A 1 602 ? -38.177 -0.017 29.585 1.00 93.19 602 LEU A N 1
ATOM 4610 C CA . LEU A 1 602 ? -38.602 1.305 29.157 1.00 93.19 602 LEU A CA 1
ATOM 4611 C C . LEU A 1 602 ? -39.308 1.209 27.809 1.00 93.19 602 LEU A C 1
ATOM 4613 O O . LEU A 1 602 ? -38.791 0.707 26.817 1.00 93.19 602 LEU A O 1
ATOM 4617 N N . THR A 1 603 ? -40.521 1.729 27.773 1.00 93.44 603 THR A N 1
ATOM 4618 C CA . THR A 1 603 ? -41.389 1.803 26.600 1.00 93.44 603 THR A CA 1
ATOM 4619 C C . THR A 1 603 ? -41.855 3.241 26.445 1.00 93.44 603 THR A C 1
ATOM 4621 O O . THR A 1 603 ? -41.942 3.977 27.429 1.00 93.44 603 THR A O 1
ATOM 4624 N N . ALA A 1 604 ? -42.258 3.641 25.241 1.00 87.56 604 ALA A N 1
ATOM 4625 C CA . ALA A 1 604 ? -42.829 4.972 25.021 1.00 87.56 604 ALA A CA 1
ATOM 4626 C C . ALA A 1 604 ? -43.980 5.319 25.999 1.00 87.56 604 ALA A C 1
ATOM 4628 O O . ALA A 1 604 ? -44.142 6.477 26.369 1.00 87.56 604 ALA A O 1
ATOM 4629 N N . GLY A 1 605 ? -44.753 4.324 26.458 1.00 91.00 605 GLY A N 1
ATOM 4630 C CA . GLY A 1 605 ? -45.885 4.525 27.368 1.00 91.00 605 GLY A CA 1
ATOM 4631 C C . GLY A 1 605 ? -45.527 4.704 28.850 1.00 91.00 605 GLY A C 1
ATOM 4632 O O . GLY A 1 605 ? -46.315 5.304 29.579 1.00 91.00 605 GLY A O 1
ATOM 4633 N N . ASN A 1 606 ? -44.375 4.204 29.314 1.00 93.69 606 ASN A N 1
ATOM 4634 C CA . ASN A 1 606 ? -43.960 4.308 30.723 1.00 93.69 606 ASN A CA 1
ATOM 4635 C C . ASN A 1 606 ? -42.702 5.166 30.942 1.00 93.69 606 ASN A C 1
ATOM 4637 O O . ASN A 1 606 ? -42.406 5.479 32.094 1.00 93.69 606 ASN A O 1
ATOM 4641 N N . LEU A 1 607 ? -42.007 5.584 29.877 1.00 91.56 607 LEU A N 1
ATOM 4642 C CA . LEU A 1 607 ? -40.724 6.291 29.933 1.00 91.56 607 LEU A CA 1
ATOM 4643 C C . LEU A 1 607 ? -40.740 7.468 30.919 1.00 91.56 607 LEU A C 1
ATOM 4645 O O . LEU A 1 607 ? -40.009 7.450 31.902 1.00 91.56 607 LEU A O 1
ATOM 4649 N N . SER A 1 608 ? -41.637 8.441 30.730 1.00 89.44 608 SER A N 1
ATOM 4650 C CA . SER A 1 608 ? -41.721 9.628 31.599 1.00 89.44 608 SER A CA 1
ATOM 4651 C C . SER A 1 608 ? -41.973 9.279 33.076 1.00 89.44 608 SER A C 1
ATOM 4653 O O . SER A 1 608 ? -41.380 9.883 33.972 1.00 89.44 608 SER A O 1
ATOM 4655 N N . ALA A 1 609 ? -42.800 8.263 33.346 1.00 93.31 609 ALA A N 1
ATOM 4656 C CA . ALA A 1 609 ? -43.081 7.821 34.709 1.00 93.31 609 ALA A CA 1
ATOM 4657 C C . ALA A 1 609 ? -41.855 7.162 35.358 1.00 93.31 609 ALA A C 1
ATOM 4659 O O . ALA A 1 609 ? -41.537 7.458 36.510 1.00 93.31 609 ALA A O 1
ATOM 4660 N N . VAL A 1 610 ? -41.146 6.300 34.623 1.00 94.00 610 VAL A N 1
ATOM 4661 C CA . VAL A 1 610 ? -39.946 5.621 35.132 1.00 94.00 610 VAL A CA 1
ATOM 4662 C C . VAL A 1 610 ? -38.806 6.611 35.357 1.00 94.00 610 VAL A C 1
ATOM 4664 O O . VAL A 1 610 ? -38.148 6.509 36.388 1.00 94.00 610 VAL A O 1
ATOM 4667 N N . ILE A 1 611 ? -38.627 7.615 34.489 1.00 92.62 611 ILE A N 1
ATOM 4668 C CA . ILE A 1 611 ? -37.661 8.709 34.701 1.00 92.62 611 ILE A CA 1
ATOM 4669 C C . ILE A 1 611 ? -37.938 9.412 36.039 1.00 92.62 611 ILE A C 1
ATOM 4671 O O . ILE A 1 611 ? -37.047 9.532 36.881 1.00 92.62 611 ILE A O 1
ATOM 4675 N N . GLY A 1 612 ? -39.192 9.805 36.296 1.00 91.62 612 GLY A N 1
ATOM 4676 C CA . GLY A 1 612 ? -39.585 10.433 37.564 1.00 91.62 612 GLY A CA 1
ATOM 4677 C C . GLY A 1 612 ? -39.337 9.545 38.792 1.00 91.62 612 GLY A C 1
ATOM 4678 O O . GLY A 1 612 ? -38.855 10.022 39.828 1.00 91.62 612 GLY A O 1
ATOM 4679 N N . ILE A 1 613 ? -39.615 8.241 38.682 1.00 93.94 613 ILE A N 1
ATOM 4680 C CA . ILE A 1 613 ? -39.331 7.266 39.746 1.00 93.94 613 ILE A CA 1
ATOM 4681 C C . ILE A 1 613 ? -37.821 7.133 39.960 1.00 93.94 613 ILE A C 1
ATOM 4683 O O . ILE A 1 613 ? -37.379 7.203 41.104 1.00 93.94 613 ILE A O 1
ATOM 4687 N N . ALA A 1 614 ? -37.024 6.993 38.900 1.00 94.38 614 ALA A N 1
ATOM 4688 C CA . ALA A 1 614 ? -35.571 6.875 38.984 1.00 94.38 614 ALA A CA 1
ATOM 4689 C C . ALA A 1 614 ? -34.954 8.090 39.688 1.00 94.38 614 ALA A C 1
ATOM 4691 O O . ALA A 1 614 ? -34.229 7.918 40.669 1.00 94.38 614 ALA A O 1
ATOM 4692 N N . ARG A 1 615 ? -35.331 9.315 39.289 1.00 93.31 615 ARG A N 1
ATOM 4693 C CA . ARG A 1 615 ? -34.906 10.558 39.964 1.00 93.31 615 ARG A CA 1
ATOM 4694 C C . ARG A 1 615 ? -35.252 10.543 41.458 1.00 93.31 615 ARG A C 1
ATOM 4696 O O . ARG A 1 615 ? -34.432 10.915 42.297 1.00 93.31 615 ARG A O 1
ATOM 4703 N N . THR A 1 616 ? -36.457 10.088 41.805 1.00 93.56 616 THR A N 1
ATOM 4704 C CA . THR A 1 616 ? -36.912 9.987 43.203 1.00 93.56 616 THR A CA 1
ATOM 4705 C C . THR A 1 616 ? -36.084 8.971 43.990 1.00 93.56 616 THR A C 1
ATOM 4707 O O . THR A 1 616 ? -35.631 9.265 45.094 1.00 93.56 616 THR A O 1
ATOM 4710 N N . GLN A 1 617 ? -35.844 7.790 43.418 1.00 95.31 617 GLN A N 1
ATOM 4711 C CA . GLN A 1 617 ? -35.100 6.716 44.075 1.00 95.31 617 GLN A CA 1
ATOM 4712 C C . GLN A 1 617 ? -33.623 7.063 44.265 1.00 95.31 617 GLN A C 1
ATOM 4714 O O . GLN A 1 617 ? -33.093 6.852 45.352 1.00 95.31 617 GLN A O 1
ATOM 4719 N N . ILE A 1 618 ? -32.984 7.687 43.271 1.00 94.69 618 ILE A N 1
ATOM 4720 C CA . ILE A 1 618 ? -31.615 8.208 43.398 1.00 94.69 618 ILE A CA 1
ATOM 4721 C C . ILE A 1 618 ? -31.542 9.205 44.563 1.00 94.69 618 ILE A C 1
ATOM 4723 O O . ILE A 1 618 ? -30.683 9.093 45.436 1.00 94.69 618 ILE A O 1
ATOM 4727 N N . ASN A 1 619 ? -32.494 10.137 44.664 1.00 92.50 619 ASN A N 1
ATOM 4728 C CA . ASN A 1 619 ? -32.517 11.112 45.758 1.00 92.50 619 ASN A CA 1
ATOM 4729 C C . ASN A 1 619 ? -32.725 10.490 47.154 1.00 92.50 619 ASN A C 1
ATOM 4731 O O . ASN A 1 619 ? -32.286 11.083 48.147 1.00 92.50 619 ASN A O 1
ATOM 4735 N N . ASN A 1 620 ? -33.316 9.295 47.241 1.00 93.62 620 ASN A N 1
ATOM 4736 C CA . ASN A 1 620 ? -33.576 8.582 48.497 1.00 93.62 620 ASN A CA 1
ATOM 4737 C C . ASN A 1 620 ? -32.366 7.818 49.060 1.00 93.62 620 ASN A C 1
ATOM 4739 O O . ASN A 1 620 ? -32.441 7.350 50.195 1.00 93.62 620 ASN A O 1
ATOM 4743 N N . ILE A 1 621 ? -31.257 7.703 48.321 1.00 95.12 621 ILE A N 1
ATOM 4744 C CA . ILE A 1 621 ? -30.045 7.007 48.792 1.00 95.12 621 ILE A CA 1
ATOM 4745 C C . ILE A 1 621 ? -29.544 7.659 50.088 1.00 95.12 621 ILE A C 1
ATOM 4747 O O . ILE A 1 621 ? -29.499 8.879 50.205 1.00 95.12 621 ILE A O 1
ATOM 4751 N N . THR A 1 622 ? -29.131 6.897 51.091 1.00 94.50 622 THR A N 1
ATOM 4752 C CA . THR A 1 622 ? -28.566 7.467 52.329 1.00 94.50 622 THR A CA 1
ATOM 4753 C C . THR A 1 622 ? -27.247 6.806 52.658 1.00 94.50 622 THR A C 1
ATOM 4755 O O . THR A 1 622 ? -27.149 5.592 52.503 1.00 94.50 622 THR A O 1
ATOM 4758 N N . ALA A 1 623 ? -26.289 7.576 53.178 1.00 94.06 623 ALA A N 1
ATOM 4759 C CA . ALA A 1 623 ? -25.019 7.049 53.660 1.00 94.06 623 ALA A CA 1
ATOM 4760 C C . ALA A 1 623 ? -25.222 6.108 54.859 1.00 94.06 623 ALA A C 1
ATOM 4762 O O . ALA A 1 623 ? -26.122 6.304 55.683 1.00 94.06 623 ALA A O 1
ATOM 4763 N N . ARG A 1 624 ? -24.402 5.064 54.914 1.00 94.19 624 ARG A N 1
ATOM 4764 C CA . ARG A 1 624 ? -24.444 3.924 55.841 1.00 94.19 624 ARG A CA 1
ATOM 4765 C C . ARG A 1 624 ? -23.019 3.620 56.289 1.00 94.19 624 ARG A C 1
ATOM 4767 O O . ARG A 1 624 ? -22.287 4.568 56.510 1.00 94.19 624 ARG A O 1
ATOM 4774 N N . LEU A 1 625 ? -22.635 2.374 56.560 1.00 90.44 625 LEU A N 1
ATOM 4775 C CA . LEU A 1 625 ? -21.375 2.092 57.263 1.00 90.44 625 LEU A CA 1
ATOM 4776 C C . LEU A 1 625 ? -20.287 1.619 56.304 1.00 90.44 625 LEU A C 1
ATOM 4778 O O . LEU A 1 625 ? -19.392 2.388 55.968 1.00 90.44 625 LEU A O 1
ATOM 4782 N N . TRP A 1 626 ? -20.385 0.372 55.858 1.00 94.69 626 TRP A N 1
ATOM 4783 C CA . TRP A 1 626 ? -19.307 -0.325 55.158 1.00 94.69 626 TRP A CA 1
ATOM 4784 C C . TRP A 1 626 ? -19.431 -0.292 53.628 1.00 94.69 626 TRP A C 1
ATOM 4786 O O . TRP A 1 626 ? -20.483 0.075 53.097 1.00 94.69 626 TRP A O 1
ATOM 4796 N N . THR A 1 627 ? -18.375 -0.740 52.944 1.00 94.75 627 THR A N 1
ATOM 4797 C CA . THR A 1 627 ? -18.131 -0.620 51.495 1.00 94.75 627 THR A CA 1
ATOM 4798 C C . THR A 1 627 ? -17.964 -2.010 50.833 1.00 94.75 627 THR A C 1
ATOM 4800 O O . THR A 1 627 ? -16.841 -2.454 50.581 1.00 94.75 627 THR A O 1
ATOM 4803 N N . PRO A 1 628 ? -19.054 -2.767 50.587 1.00 95.94 628 PRO A N 1
ATOM 4804 C CA . PRO A 1 628 ? -19.019 -4.073 49.910 1.00 95.94 628 PRO A CA 1
ATOM 4805 C C . PRO A 1 628 ? -19.073 -3.961 48.371 1.00 95.94 628 PRO A C 1
ATOM 4807 O O . PRO A 1 628 ? -20.083 -4.313 47.755 1.00 95.94 628 PRO A O 1
ATOM 4810 N N . VAL A 1 629 ? -17.994 -3.486 47.738 1.00 95.69 629 VAL A N 1
ATOM 4811 C CA . VAL A 1 629 ? -17.936 -3.260 46.276 1.00 95.69 629 VAL A CA 1
ATOM 4812 C C . VAL A 1 629 ? -18.300 -4.519 45.478 1.00 95.69 629 VAL A C 1
ATOM 4814 O O . VAL A 1 629 ? -19.195 -4.469 44.629 1.00 95.69 629 VAL A O 1
ATOM 4817 N N . GLY A 1 630 ? -17.664 -5.661 45.771 1.00 96.19 630 GLY A N 1
ATOM 4818 C CA . GLY A 1 630 ? -17.921 -6.921 45.063 1.00 96.19 630 GLY A CA 1
ATOM 4819 C C . GLY A 1 630 ? -19.380 -7.380 45.166 1.00 96.19 630 GLY A C 1
ATOM 4820 O O . GLY A 1 630 ? -19.981 -7.760 44.161 1.00 96.19 630 GLY A O 1
ATOM 4821 N N . ALA A 1 631 ? -20.000 -7.246 46.342 1.00 95.88 631 ALA A N 1
ATOM 4822 C CA . ALA A 1 631 ? -21.416 -7.574 46.532 1.00 95.88 631 ALA A CA 1
ATOM 4823 C C . ALA A 1 631 ? -22.350 -6.664 45.718 1.00 95.88 631 ALA A C 1
ATOM 4825 O O . ALA A 1 631 ? -23.346 -7.130 45.160 1.00 95.88 631 ALA A O 1
ATOM 4826 N N . GLY A 1 632 ? -22.033 -5.366 45.645 1.00 96.69 632 GLY A N 1
ATOM 4827 C CA . GLY A 1 632 ? -22.772 -4.403 44.832 1.00 96.69 632 GLY A CA 1
ATOM 4828 C C . GLY A 1 632 ? -22.736 -4.775 43.348 1.00 96.69 632 GLY A C 1
ATOM 4829 O O . GLY A 1 632 ? -23.784 -4.844 42.702 1.00 96.69 632 GLY A O 1
ATOM 4830 N N . ILE A 1 633 ? -21.551 -5.081 42.814 1.00 97.75 633 ILE A N 1
ATOM 4831 C CA . ILE A 1 633 ? -21.387 -5.516 41.417 1.00 97.75 633 ILE A CA 1
ATOM 4832 C C . ILE A 1 633 ? -22.151 -6.817 41.156 1.00 97.75 633 ILE A C 1
ATOM 4834 O O . ILE A 1 633 ? -22.890 -6.908 40.178 1.00 97.75 633 ILE A O 1
ATOM 4838 N N . GLU A 1 634 ? -22.018 -7.814 42.031 1.00 97.06 634 GLU A N 1
ATOM 4839 C CA . GLU A 1 634 ? -22.678 -9.109 41.857 1.00 97.06 634 GLU A CA 1
ATOM 4840 C C . GLU A 1 634 ? -24.209 -8.988 41.858 1.00 97.06 634 GLU A C 1
ATOM 4842 O O . GLU A 1 634 ? -24.875 -9.584 41.007 1.00 97.06 634 GLU A O 1
ATOM 4847 N N . ALA A 1 635 ? -24.777 -8.172 42.752 1.00 96.94 635 ALA A N 1
ATOM 4848 C CA . ALA A 1 635 ? -26.213 -7.909 42.784 1.00 96.94 635 ALA A CA 1
ATOM 4849 C C . ALA A 1 635 ? -26.709 -7.236 41.493 1.00 96.94 635 ALA A C 1
ATOM 4851 O O . ALA A 1 635 ? -27.709 -7.677 40.919 1.00 96.94 635 ALA A O 1
ATOM 4852 N N . ALA A 1 636 ? -25.982 -6.227 40.998 1.00 97.25 636 ALA A N 1
ATOM 4853 C CA . ALA A 1 636 ? -26.311 -5.547 39.746 1.00 97.25 636 ALA A CA 1
ATOM 4854 C C . ALA A 1 636 ? -26.219 -6.500 38.547 1.00 97.25 636 ALA A C 1
ATOM 4856 O O . ALA A 1 636 ? -27.168 -6.597 37.769 1.00 97.25 636 ALA A O 1
ATOM 4857 N N . LYS A 1 637 ? -25.120 -7.259 38.435 1.00 96.12 637 LYS A N 1
ATOM 4858 C CA . LYS A 1 637 ? -24.909 -8.282 37.399 1.00 96.12 637 LYS A CA 1
ATOM 4859 C C . LYS A 1 637 ? -26.070 -9.274 37.366 1.00 96.12 637 LYS A C 1
ATOM 4861 O O . LYS A 1 637 ? -26.690 -9.476 36.326 1.00 96.12 637 LYS A O 1
ATOM 4866 N N . ASN A 1 638 ? -26.406 -9.861 38.515 1.00 95.69 638 ASN A N 1
ATOM 4867 C CA . ASN A 1 638 ? -27.471 -10.859 38.612 1.00 95.69 638 ASN A CA 1
ATOM 4868 C C . ASN A 1 638 ? -28.844 -10.276 38.243 1.00 95.69 638 ASN A C 1
ATOM 4870 O O . ASN A 1 638 ? -29.647 -10.954 37.604 1.00 95.69 638 ASN A O 1
ATOM 4874 N N . ALA A 1 639 ? -29.112 -9.019 38.603 1.00 94.94 639 ALA A N 1
ATOM 4875 C CA . ALA A 1 639 ? -30.346 -8.337 38.230 1.00 94.94 639 ALA A CA 1
ATOM 4876 C C . ALA A 1 639 ? -30.416 -8.023 36.724 1.00 94.94 639 ALA A C 1
ATOM 4878 O O . ALA A 1 639 ? -31.470 -8.221 36.116 1.00 94.94 639 ALA A O 1
ATOM 4879 N N . LEU A 1 640 ? -29.312 -7.586 36.108 1.00 94.56 640 LEU A N 1
ATOM 4880 C CA . LEU A 1 640 ? -29.235 -7.333 34.663 1.00 94.56 640 LEU A CA 1
ATOM 4881 C C . LEU A 1 640 ? -29.416 -8.616 33.844 1.00 94.56 640 LEU A C 1
ATOM 4883 O O . LEU A 1 640 ? -30.092 -8.588 32.819 1.00 94.56 640 LEU A O 1
ATOM 4887 N N . LEU A 1 641 ? -28.896 -9.747 34.322 1.00 93.00 641 LEU A N 1
ATOM 4888 C CA . LEU A 1 641 ? -28.980 -11.045 33.640 1.00 93.00 641 LEU A CA 1
ATOM 4889 C C . LEU A 1 641 ? -30.259 -11.840 33.949 1.00 93.00 641 LEU A C 1
ATOM 4891 O O . LEU A 1 641 ? -30.485 -12.898 33.363 1.00 93.00 641 LEU A O 1
ATOM 4895 N N . ALA A 1 642 ? -31.114 -11.357 34.854 1.00 92.12 642 ALA A N 1
ATOM 4896 C CA . ALA A 1 642 ? -32.338 -12.056 35.231 1.00 92.12 642 ALA A CA 1
ATOM 4897 C C . ALA A 1 642 ? -33.303 -12.230 34.040 1.00 92.12 642 ALA A C 1
ATOM 4899 O O . ALA A 1 642 ? -33.366 -11.407 33.127 1.00 92.12 642 ALA A O 1
ATOM 4900 N N . ASN A 1 643 ? -34.138 -13.269 34.055 1.00 88.25 643 ASN A N 1
ATOM 4901 C CA . ASN A 1 643 ? -35.195 -13.406 33.050 1.00 88.25 643 ASN A CA 1
ATOM 4902 C C . ASN A 1 643 ? -36.303 -12.347 33.249 1.00 88.25 643 ASN A C 1
ATOM 4904 O O . ASN A 1 643 ? -36.629 -12.028 34.394 1.00 88.25 643 ASN A O 1
ATOM 4908 N N . PRO A 1 644 ? -36.915 -11.817 32.172 1.00 88.06 644 PRO A N 1
ATOM 4909 C CA . PRO A 1 644 ? -36.607 -12.081 30.761 1.00 88.06 644 PRO A CA 1
ATOM 4910 C C . PRO A 1 644 ? -35.321 -11.375 30.296 1.00 88.06 644 PRO A C 1
ATOM 4912 O O . PRO A 1 644 ? -35.086 -10.216 30.640 1.00 88.06 644 PRO A O 1
ATOM 4915 N N . THR A 1 645 ? -34.501 -12.055 29.496 1.00 84.06 645 THR A N 1
ATOM 4916 C CA . THR A 1 645 ? -33.290 -11.484 28.881 1.00 84.06 645 THR A CA 1
ATOM 4917 C C . THR A 1 645 ? -33.616 -10.722 27.589 1.00 84.06 645 THR A C 1
ATOM 4919 O O . THR A 1 645 ? -34.720 -10.829 27.053 1.00 84.06 645 THR A O 1
ATOM 4922 N N . ASN A 1 646 ? -32.671 -9.914 27.109 1.00 84.50 646 ASN A N 1
ATOM 4923 C CA . ASN A 1 646 ? -32.701 -9.242 25.807 1.00 84.50 646 ASN A CA 1
ATOM 4924 C C . ASN A 1 646 ? -31.282 -9.218 25.201 1.00 84.50 646 ASN A C 1
ATOM 4926 O O . ASN A 1 646 ? -30.324 -9.713 25.806 1.00 84.50 646 ASN A O 1
ATOM 4930 N N . THR A 1 647 ? -31.146 -8.630 24.016 1.00 81.81 647 THR A N 1
ATOM 4931 C CA . THR A 1 647 ? -29.870 -8.496 23.298 1.00 81.81 647 THR A CA 1
ATOM 4932 C C . THR A 1 647 ? -29.127 -7.195 23.592 1.00 81.81 647 THR A C 1
ATOM 4934 O O . THR A 1 647 ? -27.967 -7.089 23.212 1.00 81.81 647 THR A O 1
ATOM 4937 N N . ASN A 1 648 ? -29.739 -6.239 24.302 1.00 87.69 648 ASN A N 1
ATOM 4938 C CA . ASN A 1 648 ? -29.094 -4.979 24.681 1.00 87.69 648 ASN A CA 1
ATOM 4939 C C . ASN A 1 648 ? -27.765 -5.243 25.410 1.00 87.69 648 ASN A C 1
ATOM 4941 O O . ASN A 1 648 ? -27.713 -6.160 26.234 1.00 87.69 648 ASN A O 1
ATOM 4945 N N . PRO A 1 649 ? -26.697 -4.470 25.174 1.00 88.44 649 PRO A N 1
ATOM 4946 C CA . PRO A 1 649 ? -25.483 -4.562 25.972 1.00 88.44 649 PRO A CA 1
ATOM 4947 C C . PRO A 1 649 ? -25.777 -4.187 27.436 1.00 88.44 649 PRO A C 1
ATOM 4949 O O . PRO A 1 649 ? -26.596 -3.308 27.724 1.00 88.44 649 PRO A O 1
ATOM 4952 N N . LYS A 1 650 ? -25.148 -4.909 28.371 1.00 92.12 650 LYS A N 1
ATOM 4953 C CA . LYS A 1 650 ? -25.404 -4.806 29.815 1.00 92.12 650 LYS A CA 1
ATOM 4954 C C . LYS A 1 650 ? -24.266 -4.033 30.463 1.00 92.12 650 LYS A C 1
ATOM 4956 O O . LYS A 1 650 ? -23.123 -4.482 30.418 1.00 92.12 650 LYS A O 1
ATOM 4961 N N . HIS A 1 651 ? -24.593 -2.916 31.102 1.00 94.38 651 HIS A N 1
ATOM 4962 C CA . HIS A 1 651 ? -23.623 -2.018 31.713 1.00 94.38 651 HIS A CA 1
ATOM 4963 C C . HIS A 1 651 ? -23.927 -1.773 33.189 1.00 94.38 651 HIS A C 1
ATOM 4965 O O . HIS A 1 651 ? -25.060 -1.486 33.572 1.00 94.38 651 HIS A O 1
ATOM 4971 N N . ILE A 1 652 ? -22.894 -1.810 34.024 1.00 97.62 652 ILE A N 1
ATOM 4972 C CA . ILE A 1 652 ? -22.944 -1.336 35.408 1.00 97.62 652 ILE A CA 1
ATOM 4973 C C . ILE A 1 652 ? -22.168 -0.027 35.472 1.00 97.62 652 ILE A C 1
ATOM 4975 O O . ILE A 1 652 ? -20.997 0.013 35.106 1.00 97.62 652 ILE A O 1
ATOM 4979 N N . PHE A 1 653 ? -22.803 1.040 35.949 1.00 97.06 653 PHE A N 1
ATOM 4980 C CA . PHE A 1 653 ? -22.119 2.283 36.296 1.00 97.06 653 PHE A CA 1
ATOM 4981 C C . PHE A 1 653 ? -21.887 2.267 37.806 1.00 97.06 653 PHE A C 1
ATOM 4983 O O . PHE A 1 653 ? -22.811 2.478 38.597 1.00 97.06 653 PHE A O 1
ATOM 4990 N N . LEU A 1 654 ? -20.659 1.935 38.194 1.00 97.19 654 LEU A N 1
ATOM 4991 C CA . LEU A 1 654 ? -20.237 1.757 39.576 1.00 97.19 654 LEU A CA 1
ATOM 4992 C C . LEU A 1 654 ? -19.576 3.036 40.090 1.00 97.19 654 LEU A C 1
ATOM 4994 O O . LEU A 1 654 ? -18.512 3.419 39.609 1.00 97.19 654 LEU A O 1
ATOM 4998 N N . LEU A 1 655 ? -20.169 3.666 41.099 1.00 95.81 655 LEU A N 1
ATOM 4999 C CA . LEU A 1 655 ? -19.595 4.822 41.791 1.00 95.81 655 LEU A CA 1
ATOM 5000 C C . LEU A 1 655 ? -19.134 4.410 43.189 1.00 95.81 655 LEU A C 1
ATOM 5002 O O . LEU A 1 655 ? -19.946 3.859 43.927 1.00 95.81 655 LEU A O 1
ATOM 5006 N N . SER A 1 656 ? -17.892 4.732 43.568 1.00 94.44 656 SER A N 1
ATOM 5007 C CA . SER A 1 656 ? -17.385 4.557 44.941 1.00 94.44 656 SER A CA 1
ATOM 5008 C C . SER A 1 656 ? -16.349 5.618 45.325 1.00 94.44 656 SER A C 1
ATOM 5010 O O . SER A 1 656 ? -15.654 6.161 44.460 1.00 94.44 656 SER A O 1
ATOM 5012 N N . ASP A 1 657 ? -16.268 5.924 46.624 1.00 88.62 657 ASP A N 1
ATOM 5013 C CA . ASP A 1 657 ? -15.329 6.891 47.205 1.00 88.62 657 ASP A CA 1
ATOM 5014 C C . ASP A 1 657 ? -14.297 6.285 48.169 1.00 88.62 657 ASP A C 1
ATOM 5016 O O . ASP A 1 657 ? -13.508 7.034 48.745 1.00 88.62 657 ASP A O 1
ATOM 5020 N N . GLY A 1 658 ? -14.273 4.958 48.343 1.00 84.56 658 GLY A N 1
ATOM 5021 C CA . GLY A 1 658 ? -13.413 4.307 49.332 1.00 84.56 658 GLY A CA 1
ATOM 5022 C C . GLY A 1 658 ? -13.122 2.832 49.046 1.00 84.56 658 GLY A C 1
ATOM 5023 O O . GLY A 1 658 ? -13.813 2.182 48.268 1.00 84.56 658 GLY A O 1
ATOM 5024 N N . GLU A 1 659 ? -12.058 2.317 49.666 1.00 87.56 659 GLU A N 1
ATOM 5025 C CA . GLU A 1 659 ? -11.605 0.924 49.535 1.00 87.56 659 GLU A CA 1
ATOM 5026 C C . GLU A 1 659 ? -12.677 -0.092 49.957 1.00 87.56 659 GLU A C 1
ATOM 5028 O O . GLU A 1 659 ? -13.416 0.109 50.931 1.00 87.56 659 GLU A O 1
ATOM 5033 N N . GLU A 1 660 ? -12.718 -1.231 49.261 1.00 91.81 660 GLU A N 1
ATOM 5034 C CA . GLU A 1 660 ? -13.605 -2.329 49.632 1.00 91.81 660 GLU A CA 1
ATOM 5035 C C . GLU A 1 660 ? -13.206 -2.944 50.981 1.00 91.81 660 GLU A C 1
ATOM 5037 O O . GLU A 1 660 ? -12.032 -3.173 51.274 1.00 91.81 660 GLU A O 1
ATOM 5042 N N . ASN A 1 661 ? -14.192 -3.219 51.835 1.00 93.44 661 ASN A N 1
ATOM 5043 C CA . ASN A 1 661 ? -13.925 -3.679 53.203 1.00 93.44 661 ASN A CA 1
ATOM 5044 C C . ASN A 1 661 ? -14.881 -4.771 53.709 1.00 93.44 661 ASN A C 1
ATOM 5046 O O . ASN A 1 661 ? -14.738 -5.233 54.846 1.00 93.44 661 ASN A O 1
ATOM 5050 N N . VAL A 1 662 ? -15.815 -5.232 52.872 1.00 95.81 662 VAL A N 1
ATOM 5051 C CA . VAL A 1 662 ? -16.788 -6.286 53.198 1.00 95.81 662 VAL A CA 1
ATOM 5052 C C . VAL A 1 662 ? -16.916 -7.270 52.041 1.00 95.81 662 VAL A C 1
ATOM 5054 O O . VAL A 1 662 ? -16.985 -6.870 50.885 1.00 95.81 662 VAL A O 1
ATOM 5057 N N . LYS A 1 663 ? -16.966 -8.563 52.374 1.00 94.00 663 LYS A N 1
ATOM 5058 C CA . LYS A 1 663 ? -17.057 -9.666 51.413 1.00 94.00 663 LYS A CA 1
ATOM 5059 C C . LYS A 1 663 ? -18.465 -9.807 50.805 1.00 94.00 663 LYS A C 1
ATOM 5061 O O . LYS A 1 663 ? -19.441 -9.534 51.504 1.00 94.00 663 LYS A O 1
ATOM 5066 N N . PRO A 1 664 ? -18.590 -10.352 49.580 1.00 96.00 664 PRO A N 1
ATOM 5067 C CA . PRO A 1 664 ? -17.494 -10.720 48.676 1.00 96.00 664 PRO A CA 1
ATOM 5068 C C . PRO A 1 664 ? -16.725 -9.495 48.169 1.00 96.00 664 PRO A C 1
ATOM 5070 O O . PRO A 1 664 ? -17.322 -8.456 47.882 1.00 96.00 664 PRO A O 1
ATOM 5073 N N . LEU A 1 665 ? -15.401 -9.633 48.094 1.00 95.06 665 LEU A N 1
ATOM 5074 C CA . LEU A 1 665 ? -14.511 -8.649 47.479 1.00 95.06 665 LEU A CA 1
ATOM 5075 C C . LEU A 1 665 ? -14.524 -8.824 45.956 1.00 95.06 665 LEU A C 1
ATOM 5077 O O . LEU A 1 665 ? -14.953 -9.865 45.450 1.00 95.06 665 LEU A O 1
ATOM 5081 N N . TYR A 1 666 ? -14.012 -7.853 45.204 1.00 94.75 666 TYR A N 1
ATOM 5082 C CA . TYR A 1 666 ? -13.933 -7.964 43.746 1.00 94.75 666 TYR A CA 1
ATOM 5083 C C . TYR A 1 666 ? -13.183 -9.227 43.295 1.00 94.75 666 TYR A C 1
ATOM 5085 O O . TYR A 1 666 ? -13.642 -9.950 42.410 1.00 94.75 666 TYR A O 1
ATOM 5093 N N . ALA A 1 667 ? -12.069 -9.550 43.957 1.00 93.94 667 ALA A N 1
ATOM 5094 C CA . ALA A 1 667 ? -11.286 -10.749 43.662 1.00 93.94 667 ALA A CA 1
ATOM 5095 C C . ALA A 1 667 ? -12.104 -12.052 43.765 1.00 93.94 667 ALA A C 1
ATOM 5097 O O . ALA A 1 667 ? -11.835 -12.994 43.020 1.00 93.94 667 ALA A O 1
ATOM 5098 N N . ASP A 1 668 ? -13.116 -12.094 44.640 1.00 95.19 668 ASP A N 1
ATOM 5099 C CA . ASP A 1 668 ? -13.974 -13.266 44.835 1.00 95.19 668 ASP A CA 1
ATOM 5100 C C . ASP A 1 668 ? -14.960 -13.465 43.666 1.00 95.19 668 ASP A C 1
ATOM 5102 O O . ASP A 1 668 ? -15.336 -14.597 43.365 1.00 95.19 668 ASP A O 1
ATOM 5106 N N . ILE A 1 669 ? -15.368 -12.382 42.989 1.00 96.12 669 ILE A N 1
ATOM 5107 C CA . ILE A 1 669 ? -16.377 -12.408 41.911 1.00 96.12 669 ILE A CA 1
ATOM 5108 C C . ILE A 1 669 ? -15.792 -12.244 40.501 1.00 96.12 669 ILE A C 1
ATOM 5110 O O . ILE A 1 669 ? -16.514 -12.448 39.524 1.00 96.12 669 ILE A O 1
ATOM 5114 N N . ARG A 1 670 ? -14.505 -11.884 40.383 1.00 92.62 670 ARG A N 1
ATOM 5115 C CA . ARG A 1 670 ? -13.835 -11.462 39.139 1.00 92.62 670 ARG A CA 1
ATOM 5116 C C . ARG A 1 670 ? -14.080 -12.401 37.958 1.00 92.62 670 ARG A C 1
ATOM 5118 O O . ARG A 1 670 ? -14.575 -11.960 36.929 1.00 92.62 670 ARG A O 1
ATOM 5125 N N . ALA A 1 671 ? -13.776 -13.691 38.108 1.00 88.38 671 ALA A N 1
ATOM 5126 C CA . ALA A 1 671 ? -13.921 -14.660 37.016 1.00 88.38 671 ALA A CA 1
ATOM 5127 C C . ALA A 1 671 ? -15.377 -14.754 36.525 1.00 88.38 671 ALA A C 1
ATOM 5129 O O . ALA A 1 671 ? -15.654 -14.564 35.349 1.00 88.38 671 ALA A O 1
ATOM 5130 N N . GLY A 1 672 ? -16.326 -14.915 37.452 1.00 89.94 672 GLY A N 1
ATOM 5131 C CA . GLY A 1 672 ? -17.749 -15.004 37.116 1.00 89.94 672 GLY A CA 1
ATOM 5132 C C . GLY A 1 672 ? -18.395 -13.680 36.686 1.00 89.94 672 GLY A C 1
ATOM 5133 O O . GLY A 1 672 ? -19.583 -13.672 36.356 1.00 89.94 672 GLY A O 1
ATOM 5134 N N . LEU A 1 673 ? -17.680 -12.555 36.762 1.00 91.81 673 LEU A N 1
ATOM 5135 C CA . LEU A 1 673 ? -18.083 -11.285 36.159 1.00 91.81 673 LEU A CA 1
ATOM 5136 C C . LEU A 1 673 ? -17.595 -11.203 34.708 1.00 91.81 673 LEU A C 1
ATOM 5138 O O . LEU A 1 673 ? -18.401 -10.884 33.839 1.00 91.81 673 LEU A O 1
ATOM 5142 N N . ILE A 1 674 ? -16.334 -11.556 34.446 1.00 84.81 674 ILE A N 1
ATOM 5143 C CA . ILE A 1 674 ? -15.761 -11.606 33.090 1.00 84.81 674 ILE A CA 1
ATOM 5144 C C . ILE A 1 674 ? -16.574 -12.568 32.215 1.00 84.81 674 ILE A C 1
ATOM 5146 O O . ILE A 1 674 ? -17.091 -12.163 31.178 1.00 84.81 674 ILE A O 1
ATOM 5150 N N . ASP A 1 675 ? -16.820 -13.786 32.706 1.00 82.38 675 ASP A N 1
ATOM 5151 C CA . ASP A 1 675 ? -17.596 -14.817 31.998 1.00 82.38 675 ASP A CA 1
ATOM 5152 C C . ASP A 1 675 ? -19.054 -14.403 31.722 1.00 82.38 675 ASP A C 1
ATOM 5154 O O . ASP A 1 675 ? -19.760 -15.045 30.947 1.00 82.38 675 ASP A O 1
ATOM 5158 N N . SER A 1 676 ? -19.548 -13.356 32.390 1.00 87.75 676 SER A N 1
ATOM 5159 C CA . SER A 1 676 ? -20.931 -12.901 32.245 1.00 87.75 676 SER A CA 1
ATOM 5160 C C . SER A 1 676 ? -21.153 -11.929 31.086 1.00 87.75 676 SER A C 1
ATOM 5162 O O . SER A 1 676 ? -22.307 -11.668 30.739 1.00 87.75 676 SER A O 1
ATOM 5164 N N . GLY A 1 677 ? -20.080 -11.355 30.529 1.00 84.12 677 GLY A N 1
ATOM 5165 C CA . GLY A 1 677 ? -20.147 -10.340 29.470 1.00 84.12 677 GLY A CA 1
ATOM 5166 C C . GLY A 1 677 ? -20.756 -8.995 29.899 1.00 84.12 677 GLY A C 1
ATOM 5167 O O . GLY A 1 677 ? -21.080 -8.170 29.047 1.00 84.12 677 GLY A O 1
ATOM 5168 N N . VAL A 1 678 ? -20.959 -8.760 31.203 1.00 90.81 678 VAL A N 1
ATOM 5169 C CA . VAL A 1 678 ? -21.443 -7.473 31.728 1.00 90.81 678 VAL A CA 1
ATOM 5170 C C . VAL A 1 678 ? -20.277 -6.494 31.853 1.00 90.81 678 VAL A C 1
ATOM 5172 O O . VAL A 1 678 ? -19.319 -6.754 32.579 1.00 90.81 678 VAL A O 1
ATOM 5175 N N . VAL A 1 679 ? -20.400 -5.339 31.201 1.00 91.75 679 VAL A N 1
ATOM 5176 C CA . VAL A 1 679 ? -19.380 -4.283 31.189 1.00 91.75 679 VAL A CA 1
ATOM 5177 C C . VAL A 1 679 ? -19.524 -3.405 32.433 1.00 91.75 679 VAL A C 1
ATOM 5179 O O . VAL A 1 679 ? -20.612 -2.892 32.710 1.00 91.75 679 VAL A O 1
ATOM 5182 N N . VAL A 1 680 ? -18.443 -3.177 33.185 1.00 94.62 680 VAL A N 1
ATOM 5183 C CA . VAL A 1 680 ? -18.471 -2.333 34.392 1.00 94.62 680 VAL A CA 1
ATOM 5184 C C . VAL A 1 680 ? -17.686 -1.048 34.171 1.00 94.62 680 VAL A C 1
ATOM 5186 O O . VAL A 1 680 ? -16.461 -1.029 34.196 1.00 94.62 680 VAL A O 1
ATOM 5189 N N . ASN A 1 681 ? -18.401 0.061 34.011 1.00 93.88 681 ASN A N 1
ATOM 5190 C CA . ASN A 1 681 ? -17.811 1.393 33.992 1.00 93.88 681 ASN A CA 1
ATOM 5191 C C . ASN A 1 681 ? -17.675 1.910 35.429 1.00 93.88 681 ASN A C 1
ATOM 5193 O O . ASN A 1 681 ? -18.644 1.889 36.192 1.00 93.88 681 ASN A O 1
ATOM 5197 N N . THR A 1 682 ? -16.490 2.380 35.810 1.00 93.88 682 THR A N 1
ATOM 5198 C CA . THR A 1 682 ? -16.167 2.707 37.204 1.00 93.88 682 THR A CA 1
ATOM 5199 C C . THR A 1 682 ? -15.842 4.184 37.391 1.00 93.88 682 THR A C 1
ATOM 5201 O O . THR A 1 682 ? -15.131 4.807 36.599 1.00 93.88 682 THR A O 1
ATOM 5204 N N . ILE A 1 683 ? -16.357 4.755 38.479 1.00 92.81 683 ILE A N 1
ATOM 5205 C CA . ILE A 1 683 ? -16.145 6.142 38.884 1.00 92.81 683 ILE A CA 1
ATOM 5206 C C . ILE A 1 683 ? -15.514 6.153 40.275 1.00 92.81 683 ILE A C 1
ATOM 5208 O O . ILE A 1 683 ? -16.181 5.841 41.263 1.00 92.81 683 ILE A O 1
ATOM 5212 N N . ALA A 1 684 ? -14.237 6.530 40.349 1.00 88.81 684 ALA A N 1
ATOM 5213 C CA . ALA A 1 684 ? -13.556 6.801 41.614 1.00 88.81 684 ALA A CA 1
ATOM 5214 C C . ALA A 1 684 ? -13.797 8.262 42.000 1.00 88.81 684 ALA A C 1
ATOM 5216 O O . ALA A 1 684 ? -13.360 9.170 41.286 1.00 88.81 684 ALA A O 1
ATOM 5217 N N . PHE A 1 685 ? -14.516 8.500 43.094 1.00 89.75 685 PHE A N 1
ATOM 5218 C CA . PHE A 1 685 ? -14.993 9.832 43.444 1.00 89.75 685 PHE A CA 1
ATOM 5219 C C . PHE A 1 685 ? -14.364 10.372 44.726 1.00 89.75 685 PHE A C 1
ATOM 5221 O O . PHE A 1 685 ? -14.531 9.811 45.800 1.00 89.75 685 PHE A O 1
ATOM 5228 N N . GLY A 1 686 ? -13.681 11.509 44.619 1.00 81.44 686 GLY A N 1
ATOM 5229 C CA . GLY A 1 686 ? -13.000 12.139 45.748 1.00 81.44 686 GLY A CA 1
ATOM 5230 C C . GLY A 1 686 ? -11.582 11.603 46.006 1.00 81.44 686 GLY A C 1
ATOM 5231 O O . GLY A 1 686 ? -11.092 10.734 45.286 1.00 81.44 686 GLY A O 1
ATOM 5232 N N . PRO A 1 687 ? -10.873 12.180 46.993 1.00 72.31 687 PRO A N 1
ATOM 5233 C CA . PRO A 1 687 ? -9.448 11.926 47.231 1.00 72.31 687 PRO A CA 1
ATOM 5234 C C . PRO A 1 687 ? -9.121 10.558 47.850 1.00 72.31 687 PRO A C 1
ATOM 5236 O O . PRO A 1 687 ? -7.966 10.149 47.808 1.00 72.31 687 PRO A O 1
ATOM 5239 N N . GLU A 1 688 ? -10.100 9.878 48.446 1.00 75.19 688 GLU A N 1
ATOM 5240 C CA . GLU A 1 688 ? -9.923 8.601 49.163 1.00 75.19 688 GLU A CA 1
ATOM 5241 C C . GLU A 1 688 ? -10.331 7.385 48.317 1.00 75.19 688 GLU A C 1
ATOM 5243 O O . GLU A 1 688 ? -10.280 6.250 48.791 1.00 75.19 688 GLU A O 1
ATOM 5248 N N . ALA A 1 689 ? -10.726 7.618 47.063 1.00 80.56 689 ALA A N 1
ATOM 5249 C CA . ALA A 1 689 ? -11.240 6.578 46.192 1.00 80.56 689 ALA A CA 1
ATOM 5250 C C . ALA A 1 689 ? -10.134 5.604 45.732 1.00 80.56 689 ALA A C 1
ATOM 5252 O O . ALA A 1 689 ? -9.023 6.036 45.399 1.00 80.56 689 ALA A O 1
ATOM 5253 N N . PRO A 1 690 ? -10.434 4.295 45.637 1.00 76.00 690 PRO A N 1
ATOM 5254 C CA . PRO A 1 690 ? -9.447 3.265 45.338 1.00 76.00 690 PRO A CA 1
ATOM 5255 C C . PRO A 1 690 ? -9.189 3.182 43.830 1.00 76.00 690 PRO A C 1
ATOM 5257 O O . PRO A 1 690 ? -9.713 2.319 43.123 1.00 76.00 690 PRO A O 1
ATOM 5260 N N . GLY A 1 691 ? -8.398 4.121 43.306 1.00 74.38 691 GLY A N 1
ATOM 5261 C CA . GLY A 1 691 ? -8.205 4.280 41.862 1.00 74.38 691 GLY A CA 1
ATOM 5262 C C . GLY A 1 691 ? -7.676 3.027 41.152 1.00 74.38 691 GLY A C 1
ATOM 5263 O O . GLY A 1 691 ? -8.115 2.727 40.046 1.00 74.38 691 GLY A O 1
ATOM 5264 N N . SER A 1 692 ? -6.787 2.259 41.791 1.00 75.69 692 SER A N 1
ATOM 5265 C CA . SER A 1 692 ? -6.229 1.017 41.232 1.00 75.69 692 SER A CA 1
ATOM 5266 C C . SER A 1 692 ? -7.276 -0.089 41.100 1.00 75.69 692 SER A C 1
ATOM 5268 O O . SER A 1 692 ? -7.398 -0.685 40.031 1.00 75.69 692 SER A O 1
ATOM 5270 N N . LEU A 1 693 ? -8.060 -0.330 42.154 1.00 85.31 693 LEU A N 1
ATOM 5271 C CA . LEU A 1 693 ? -9.140 -1.314 42.151 1.00 85.31 693 LEU A CA 1
ATOM 5272 C C . LEU A 1 693 ? -10.207 -0.951 41.111 1.00 85.31 693 LEU A C 1
ATOM 5274 O O . LEU A 1 693 ? -10.603 -1.790 40.306 1.00 85.31 693 LEU A O 1
ATOM 5278 N N . MET A 1 694 ? -10.635 0.312 41.081 1.00 86.25 694 MET A N 1
ATOM 5279 C CA . MET A 1 694 ? -11.659 0.782 40.142 1.00 86.25 694 MET A CA 1
ATOM 5280 C C . MET A 1 694 ? -11.186 0.689 38.688 1.00 86.25 694 MET A C 1
ATOM 5282 O O . MET A 1 694 ? -11.957 0.269 37.821 1.00 86.25 694 MET A O 1
ATOM 5286 N N . ALA A 1 695 ? -9.922 1.024 38.417 1.00 76.00 695 ALA A N 1
ATOM 5287 C CA . ALA A 1 695 ? -9.320 0.847 37.100 1.00 76.00 695 ALA A CA 1
ATOM 5288 C C . ALA A 1 695 ? -9.227 -0.631 36.700 1.00 76.00 695 ALA A C 1
ATOM 5290 O O . ALA A 1 695 ? -9.521 -0.964 35.554 1.00 76.00 695 ALA A O 1
ATOM 5291 N N . GLN A 1 696 ? -8.879 -1.518 37.637 1.00 83.81 696 GLN A N 1
ATOM 5292 C CA . GLN A 1 696 ? -8.819 -2.958 37.391 1.00 83.81 696 GLN A CA 1
ATOM 5293 C C . GLN A 1 696 ? -10.194 -3.542 37.040 1.00 83.81 696 GLN A C 1
ATOM 5295 O O . GLN A 1 696 ? -10.305 -4.271 36.061 1.00 83.81 696 GLN A O 1
ATOM 5300 N N . ILE A 1 697 ? -11.242 -3.194 37.792 1.00 87.81 697 ILE A N 1
ATOM 5301 C CA . ILE A 1 697 ? -12.616 -3.662 37.537 1.00 87.81 697 ILE A CA 1
ATOM 5302 C C . ILE A 1 697 ? -13.080 -3.269 36.129 1.00 87.81 697 ILE A C 1
ATOM 5304 O O . ILE A 1 697 ? -13.623 -4.096 35.393 1.00 87.81 697 ILE A O 1
ATOM 5308 N N . ALA A 1 698 ? -12.852 -2.009 35.747 1.00 85.62 698 ALA A N 1
ATOM 5309 C CA . ALA A 1 698 ? -13.180 -1.534 34.409 1.00 85.62 698 ALA A CA 1
ATOM 5310 C C . ALA A 1 698 ? -12.374 -2.279 33.340 1.00 85.62 698 ALA A C 1
ATOM 5312 O O . ALA A 1 698 ? -12.955 -2.799 32.394 1.00 85.62 698 ALA A O 1
ATOM 5313 N N . ALA A 1 699 ? -11.058 -2.408 33.524 1.00 74.50 699 ALA A N 1
ATOM 5314 C CA . ALA A 1 699 ? -10.178 -3.093 32.582 1.00 74.50 699 ALA A CA 1
ATOM 5315 C C . ALA A 1 699 ? -10.570 -4.557 32.345 1.00 74.50 699 ALA A C 1
ATOM 5317 O O . ALA A 1 699 ? -10.647 -5.002 31.203 1.00 74.50 699 ALA A O 1
ATOM 5318 N N . ASP A 1 700 ? -10.855 -5.291 33.417 1.00 82.62 700 ASP A N 1
ATOM 5319 C CA . ASP A 1 700 ? -11.204 -6.709 33.350 1.00 82.62 700 ASP A CA 1
ATOM 5320 C C . ASP A 1 700 ? -12.518 -6.965 32.597 1.00 82.62 700 ASP A C 1
ATOM 5322 O O . ASP A 1 700 ? -12.698 -8.037 32.029 1.00 82.62 700 ASP A O 1
ATOM 5326 N N . THR A 1 701 ? -13.431 -5.992 32.586 1.00 85.62 701 THR A N 1
ATOM 5327 C CA . THR A 1 701 ? -14.765 -6.103 31.966 1.00 85.62 701 THR A CA 1
ATOM 5328 C C . THR A 1 701 ? -14.918 -5.246 30.704 1.00 85.62 701 THR A C 1
ATOM 5330 O O . THR A 1 701 ? -16.030 -5.085 30.209 1.00 85.62 701 THR A O 1
ATOM 5333 N N . GLY A 1 702 ? -13.810 -4.651 30.238 1.00 78.44 702 GLY A N 1
ATOM 5334 C CA . GLY A 1 702 ? -13.716 -3.661 29.156 1.00 78.44 702 GLY A CA 1
ATOM 5335 C C . GLY A 1 702 ? -14.612 -2.434 29.299 1.00 78.44 702 GLY A C 1
ATOM 5336 O O . GLY A 1 702 ? -14.963 -1.792 28.308 1.00 78.44 702 GLY A O 1
ATOM 5337 N N . GLY A 1 703 ? -14.953 -2.083 30.536 1.00 83.81 703 GLY A N 1
ATOM 5338 C CA . GLY A 1 703 ? -15.537 -0.795 30.865 1.00 83.81 703 GLY A CA 1
ATOM 5339 C C . GLY A 1 703 ? -14.494 0.315 30.939 1.00 83.81 703 GLY A C 1
ATOM 5340 O O . GLY A 1 703 ? -13.297 0.138 30.701 1.00 83.81 703 GLY A O 1
ATOM 5341 N N . ILE A 1 704 ? -14.966 1.502 31.299 1.00 84.62 704 ILE A N 1
ATOM 5342 C CA . ILE A 1 704 ? -14.172 2.724 31.329 1.00 84.62 704 ILE A CA 1
ATOM 5343 C C . ILE A 1 704 ? -14.008 3.188 32.772 1.00 84.62 704 ILE A C 1
ATOM 5345 O O . ILE A 1 704 ? -14.984 3.337 33.506 1.00 84.62 704 ILE A O 1
ATOM 5349 N N . TYR A 1 705 ? -12.765 3.471 33.159 1.00 84.25 705 TYR A N 1
ATOM 5350 C CA . TYR A 1 705 ? -12.435 4.090 34.438 1.00 84.25 705 TYR A CA 1
ATOM 5351 C C . TYR A 1 705 ? -12.387 5.615 34.318 1.00 84.25 705 TYR A C 1
ATOM 5353 O O . TYR A 1 705 ? -11.692 6.161 33.454 1.00 84.25 705 TYR A O 1
ATOM 5361 N N . ARG A 1 706 ? -13.102 6.320 35.201 1.00 83.94 706 ARG A N 1
ATOM 5362 C CA . ARG A 1 706 ? -13.085 7.787 35.277 1.00 83.94 706 ARG A CA 1
ATOM 5363 C C . ARG A 1 706 ? -12.869 8.272 36.717 1.00 83.94 706 ARG A C 1
ATOM 5365 O O . ARG A 1 706 ? -13.770 8.142 37.546 1.00 83.94 706 ARG A O 1
ATOM 5372 N N . PRO A 1 707 ? -11.711 8.879 37.028 1.00 82.31 707 PRO A N 1
ATOM 5373 C CA . PRO A 1 707 ? -11.526 9.576 38.293 1.00 82.31 707 PRO A CA 1
ATOM 5374 C C . PRO A 1 707 ? -12.283 10.910 38.288 1.00 82.31 707 PRO A C 1
ATOM 5376 O O . PRO A 1 707 ? -12.212 11.670 37.322 1.00 82.31 707 PRO A O 1
ATOM 5379 N N . VAL A 1 708 ? -12.966 11.235 39.386 1.00 83.06 708 VAL A N 1
ATOM 5380 C CA . VAL A 1 708 ? -13.606 12.541 39.590 1.00 83.06 708 VAL A CA 1
ATOM 5381 C C . VAL A 1 708 ? -13.093 13.155 40.888 1.00 83.06 708 VAL A C 1
ATOM 5383 O O . VAL A 1 708 ? -13.514 12.800 41.989 1.00 83.06 708 VAL A O 1
ATOM 5386 N N . ALA A 1 709 ? -12.155 14.092 40.749 1.00 75.31 709 ALA A N 1
ATOM 5387 C CA . ALA A 1 709 ? -11.567 14.805 41.875 1.00 75.31 709 ALA A CA 1
ATOM 5388 C C . ALA A 1 709 ? -12.518 15.887 42.409 1.00 75.31 709 ALA A C 1
ATOM 5390 O O . ALA A 1 709 ? -13.020 16.714 41.653 1.00 75.31 709 ALA A O 1
ATOM 5391 N N . THR A 1 710 ? -12.706 15.920 43.728 1.00 73.38 710 THR A N 1
ATOM 5392 C CA . THR A 1 710 ? -13.538 16.911 44.431 1.00 73.38 710 THR A CA 1
ATOM 5393 C C . THR A 1 710 ? -12.737 18.066 45.028 1.00 73.38 710 THR A C 1
ATOM 5395 O O . THR A 1 710 ? -13.327 18.981 45.580 1.00 73.38 710 THR A O 1
ATOM 5398 N N . SER A 1 711 ? -11.407 18.095 44.881 1.00 66.06 711 SER A N 1
ATOM 5399 C CA . SER A 1 711 ? -10.568 19.250 45.241 1.00 66.06 711 SER A CA 1
ATOM 5400 C C . SER A 1 711 ? -9.280 19.305 44.408 1.00 66.06 711 SER A C 1
ATOM 5402 O O . SER A 1 711 ? -8.848 18.295 43.846 1.00 66.06 711 SER A O 1
ATOM 5404 N N . GLY A 1 712 ? -8.620 20.471 44.372 1.00 53.03 712 GLY A N 1
ATOM 5405 C CA . GLY A 1 712 ? -7.317 20.642 43.707 1.00 53.03 712 GLY A CA 1
ATOM 5406 C C . GLY A 1 712 ? -6.211 19.731 44.264 1.00 53.03 712 GLY A C 1
ATOM 5407 O O . GLY A 1 712 ? -5.343 19.295 43.513 1.00 53.03 712 GLY A O 1
ATOM 5408 N N . SER A 1 713 ? -6.283 19.364 45.549 1.00 49.88 713 SER A N 1
ATOM 5409 C CA . SER A 1 713 ? -5.385 18.377 46.167 1.00 49.88 713 SER A CA 1
ATOM 5410 C C . SER A 1 713 ? -5.683 16.945 45.700 1.00 49.88 713 SER A C 1
ATOM 5412 O O . SER A 1 713 ? -4.757 16.163 45.507 1.00 49.88 713 SER A O 1
ATOM 5414 N N . GLY A 1 714 ? -6.957 16.604 45.462 1.00 49.38 714 GLY A N 1
ATOM 5415 C CA . GLY A 1 714 ? -7.375 15.293 44.948 1.00 49.38 714 GLY A CA 1
ATOM 5416 C C . GLY A 1 714 ? -6.970 15.046 43.490 1.00 49.38 714 GLY A C 1
ATOM 5417 O O . GLY A 1 714 ? -6.634 13.921 43.138 1.00 49.38 714 GLY A O 1
ATOM 5418 N N . SER A 1 715 ? -6.917 16.097 42.662 1.00 45.56 715 SER A N 1
ATOM 5419 C CA . SER A 1 715 ? -6.413 16.021 41.277 1.00 45.56 715 SER A CA 1
ATOM 5420 C C . SER A 1 715 ? -4.933 15.597 41.228 1.00 45.56 715 SER A C 1
ATOM 5422 O O . SER A 1 715 ? -4.564 14.745 40.425 1.00 45.56 715 SER A O 1
ATOM 5424 N N . GLY A 1 716 ? -4.103 16.100 42.154 1.00 36.81 716 GLY A N 1
ATOM 5425 C CA . GLY A 1 716 ? -2.680 15.748 42.247 1.00 36.81 716 GLY A CA 1
ATOM 5426 C C . GLY A 1 716 ? -2.400 14.326 42.751 1.00 36.81 716 GLY A C 1
ATOM 5427 O O . GLY A 1 716 ? -1.465 13.695 42.273 1.00 36.81 716 GLY A O 1
ATOM 5428 N N . VAL A 1 717 ? -3.209 13.795 43.676 1.00 44.09 717 VAL A N 1
ATOM 5429 C CA . VAL A 1 717 ? -3.055 12.419 44.202 1.00 44.09 717 VAL A CA 1
ATOM 5430 C C . VAL A 1 717 ? -3.579 11.378 43.204 1.00 44.09 717 VAL A C 1
ATOM 5432 O O . VAL A 1 717 ? -2.952 10.339 43.020 1.00 44.09 717 VAL A O 1
ATOM 5435 N N . MET A 1 718 ? -4.663 11.692 42.485 1.00 47.28 718 MET A N 1
ATOM 5436 C CA . MET A 1 718 ? -5.210 10.858 41.404 1.00 47.28 718 MET A CA 1
ATOM 5437 C C . MET A 1 718 ? -4.293 10.818 40.169 1.00 47.28 718 MET A C 1
ATOM 5439 O O . MET A 1 718 ? -4.202 9.783 39.514 1.00 47.28 718 MET A O 1
ATOM 5443 N N . ALA A 1 719 ? -3.568 11.908 39.881 1.00 38.72 719 ALA A N 1
ATOM 5444 C CA . ALA A 1 719 ? -2.520 11.948 38.856 1.00 38.72 719 ALA A CA 1
ATOM 5445 C C . ALA A 1 719 ? -1.201 11.279 39.306 1.00 38.72 719 ALA A C 1
ATOM 5447 O O . ALA A 1 719 ? -0.443 10.794 38.469 1.00 38.72 719 ALA A O 1
ATOM 5448 N N . ALA A 1 720 ? -0.925 11.230 40.618 1.00 34.81 720 ALA A N 1
ATOM 5449 C CA . ALA A 1 720 ? 0.262 10.597 41.206 1.00 34.81 720 ALA A CA 1
ATOM 5450 C C . ALA A 1 720 ? 0.105 9.089 41.483 1.00 34.81 720 ALA A C 1
ATOM 5452 O O . ALA A 1 720 ? 1.046 8.461 41.968 1.00 34.81 720 ALA A O 1
ATOM 5453 N N . ALA A 1 721 ? -1.031 8.476 41.131 1.00 42.50 721 ALA A N 1
ATOM 5454 C CA . ALA A 1 721 ? -1.176 7.023 41.038 1.00 42.50 721 ALA A CA 1
ATOM 5455 C C . ALA A 1 721 ? -0.408 6.471 39.814 1.00 42.50 721 ALA A C 1
ATOM 5457 O O . ALA A 1 721 ? -0.949 5.765 38.967 1.00 42.50 721 ALA A O 1
ATOM 5458 N N . THR A 1 722 ? 0.879 6.802 39.699 1.00 38.84 722 THR A N 1
ATOM 5459 C CA . THR A 1 722 ? 1.795 6.373 38.631 1.00 38.84 722 THR A CA 1
ATOM 5460 C C . THR A 1 722 ? 2.023 4.856 38.596 1.00 38.84 722 THR A C 1
ATOM 5462 O O . THR A 1 722 ? 2.450 4.320 37.572 1.00 38.84 722 THR A O 1
ATOM 5465 N N . ASP A 1 723 ? 1.661 4.134 39.659 1.00 40.19 723 ASP A N 1
ATOM 5466 C CA . ASP A 1 723 ? 1.644 2.666 39.658 1.00 40.19 723 ASP A CA 1
ATOM 5467 C C . ASP A 1 723 ? 0.490 2.086 38.816 1.00 40.19 723 ASP A C 1
ATOM 5469 O O . ASP A 1 723 ? 0.621 0.988 38.277 1.00 40.19 723 ASP A O 1
ATOM 5473 N N . ALA A 1 724 ? -0.602 2.835 38.598 1.00 40.34 724 ALA A N 1
ATOM 5474 C CA . ALA A 1 724 ? -1.687 2.421 37.702 1.00 40.34 724 ALA A CA 1
ATOM 5475 C C . ALA A 1 724 ? -1.256 2.483 36.226 1.00 40.34 724 ALA A C 1
ATOM 5477 O O . ALA A 1 724 ? -1.569 1.585 35.450 1.00 40.34 724 ALA A O 1
ATOM 5478 N N . THR A 1 725 ? -0.447 3.475 35.840 1.00 38.38 725 THR A N 1
ATOM 5479 C CA . THR A 1 725 ? 0.179 3.519 34.506 1.00 38.38 725 THR A CA 1
ATOM 5480 C C . THR A 1 725 ? 1.166 2.381 34.269 1.00 38.38 725 THR A C 1
ATOM 5482 O O . THR A 1 725 ? 1.206 1.849 33.164 1.00 38.38 725 THR A O 1
ATOM 5485 N N . ALA A 1 726 ? 1.913 1.950 35.290 1.00 35.59 726 ALA A N 1
ATOM 5486 C CA . ALA A 1 726 ? 2.867 0.846 35.167 1.00 35.59 726 ALA A CA 1
ATOM 5487 C C . ALA A 1 726 ? 2.185 -0.536 35.116 1.00 35.59 726 ALA A C 1
ATOM 5489 O O . ALA A 1 726 ? 2.576 -1.382 34.313 1.00 35.59 726 ALA A O 1
ATOM 5490 N N . ALA A 1 727 ? 1.140 -0.760 35.920 1.00 36.78 727 ALA A N 1
ATOM 5491 C CA . ALA A 1 727 ? 0.377 -2.010 35.909 1.00 36.78 727 ALA A CA 1
ATOM 5492 C C . ALA A 1 727 ? -0.467 -2.181 34.632 1.00 36.78 727 ALA A C 1
ATOM 5494 O O . ALA A 1 727 ? -0.612 -3.298 34.145 1.00 36.78 727 ALA A O 1
ATOM 5495 N N . VAL A 1 728 ? -0.976 -1.087 34.052 1.00 37.50 728 VAL A N 1
ATOM 5496 C CA . VAL A 1 728 ? -1.777 -1.111 32.814 1.00 37.50 728 VAL A CA 1
ATOM 5497 C C . VAL A 1 728 ? -0.902 -1.143 31.552 1.00 37.50 728 VAL A C 1
ATOM 5499 O O . VAL A 1 728 ? -1.263 -1.807 30.581 1.00 37.50 728 VAL A O 1
ATOM 5502 N N . ALA A 1 729 ? 0.296 -0.542 31.578 1.00 35.03 729 ALA A N 1
ATOM 5503 C CA . ALA A 1 729 ? 1.296 -0.712 30.516 1.00 35.03 729 ALA A CA 1
ATOM 5504 C C . ALA A 1 729 ? 1.762 -2.174 30.366 1.00 35.03 729 ALA A C 1
ATOM 5506 O O . ALA A 1 729 ? 2.109 -2.596 29.267 1.00 35.03 729 ALA A O 1
ATOM 5507 N N . ALA A 1 730 ? 1.712 -2.974 31.438 1.00 31.80 730 ALA A N 1
ATOM 5508 C CA . ALA A 1 730 ? 2.015 -4.406 31.390 1.00 31.80 730 ALA A CA 1
ATOM 5509 C C . ALA A 1 730 ? 0.919 -5.258 30.707 1.00 31.80 730 ALA A C 1
ATOM 5511 O O . ALA A 1 730 ? 1.167 -6.425 30.410 1.00 31.80 730 ALA A O 1
ATOM 5512 N N . VAL A 1 731 ? -0.270 -4.694 30.444 1.00 32.34 731 VAL A N 1
ATOM 5513 C CA . VAL A 1 731 ? -1.433 -5.390 29.845 1.00 32.34 731 VAL A CA 1
ATOM 5514 C C . VAL A 1 731 ? -1.814 -4.804 28.470 1.00 32.34 731 VAL A C 1
ATOM 5516 O O . VAL A 1 731 ? -2.822 -5.183 27.886 1.00 32.34 731 VAL A O 1
ATOM 5519 N N . ASN A 1 732 ? -0.981 -3.921 27.903 1.00 32.69 732 ASN A N 1
ATOM 5520 C CA . ASN A 1 732 ? -1.091 -3.430 26.521 1.00 32.69 732 ASN A CA 1
ATOM 5521 C C . ASN A 1 732 ? -2.463 -2.815 26.150 1.00 32.69 732 ASN A C 1
ATOM 5523 O O . ASN A 1 732 ? -2.933 -2.959 25.023 1.00 32.69 732 ASN A O 1
ATOM 5527 N N . MET A 1 733 ? -3.119 -2.126 27.091 1.00 34.34 733 MET A N 1
ATOM 5528 C CA . MET A 1 733 ? -4.407 -1.472 26.832 1.00 34.34 733 MET A CA 1
ATOM 5529 C C . MET A 1 733 ? -4.264 0.028 26.529 1.00 34.34 733 MET A C 1
ATOM 5531 O O . MET A 1 733 ? -3.447 0.703 27.163 1.00 34.34 733 MET A O 1
ATOM 5535 N N . PRO A 1 734 ? -5.104 0.591 25.638 1.00 31.30 734 PRO A N 1
ATOM 5536 C CA . PRO A 1 734 ? -5.168 2.026 25.408 1.00 31.30 734 PRO A CA 1
ATOM 5537 C C . PRO A 1 734 ? -5.861 2.705 26.596 1.00 31.30 734 PRO A C 1
ATOM 5539 O O . PRO A 1 734 ? -7.082 2.843 26.633 1.00 31.30 734 PRO A O 1
ATOM 5542 N N . MET A 1 735 ? -5.089 3.149 27.587 1.00 36.16 735 MET A N 1
ATOM 5543 C CA . MET A 1 735 ? -5.550 4.264 28.408 1.00 36.16 735 MET A CA 1
ATOM 5544 C C . MET A 1 735 ? -5.421 5.529 27.578 1.00 36.16 735 MET A C 1
ATOM 5546 O O . MET A 1 735 ? -4.334 5.839 27.089 1.00 36.16 735 MET A O 1
ATOM 5550 N N . ASP A 1 736 ? -6.502 6.293 27.470 1.00 37.12 736 ASP A N 1
ATOM 5551 C CA . ASP A 1 736 ? -6.399 7.687 27.066 1.00 37.12 736 ASP A CA 1
ATOM 5552 C C . ASP A 1 736 ? -5.654 8.443 28.181 1.00 37.12 736 ASP A C 1
ATOM 5554 O O . ASP A 1 736 ? -6.242 8.959 29.137 1.00 37.12 736 ASP A O 1
ATOM 5558 N N . ALA A 1 737 ? -4.320 8.418 28.115 1.00 32.34 737 ALA A N 1
ATOM 5559 C CA . ALA A 1 737 ? -3.425 9.037 29.087 1.00 32.34 737 ALA A CA 1
ATOM 5560 C C . ALA A 1 737 ? -3.685 10.549 29.216 1.00 32.34 737 ALA A C 1
ATOM 5562 O O . ALA A 1 737 ? -3.386 11.137 30.260 1.00 32.34 737 ALA A O 1
ATOM 5563 N N . ALA A 1 738 ? -4.309 11.168 28.206 1.00 29.42 738 ALA A N 1
ATOM 5564 C CA . ALA A 1 738 ? -4.766 12.550 28.262 1.00 29.42 738 ALA A CA 1
ATOM 5565 C C . ALA A 1 738 ? -5.898 12.749 29.287 1.00 29.42 738 ALA A C 1
ATOM 5567 O O . ALA A 1 738 ? -5.928 13.770 29.970 1.00 29.42 738 ALA A O 1
ATOM 5568 N N . ALA A 1 739 ? -6.790 11.773 29.486 1.00 37.44 739 ALA A N 1
ATOM 5569 C CA . ALA A 1 739 ? -7.906 11.912 30.422 1.00 37.44 739 ALA A CA 1
ATOM 5570 C C . ALA A 1 739 ? -7.491 11.818 31.899 1.00 37.44 739 ALA A C 1
ATOM 5572 O O . ALA A 1 739 ? -8.091 12.473 32.751 1.00 37.44 739 ALA A O 1
ATOM 5573 N N . VAL A 1 740 ? -6.460 11.024 32.206 1.00 39.12 740 VAL A N 1
ATOM 5574 C CA . VAL A 1 740 ? -5.915 10.893 33.571 1.00 39.12 740 VAL A CA 1
ATOM 5575 C C . VAL A 1 740 ? -5.073 12.119 33.946 1.00 39.12 740 VAL A C 1
ATOM 5577 O O . VAL A 1 740 ? -5.066 12.535 35.101 1.00 39.12 740 VAL A O 1
ATOM 5580 N N . THR A 1 741 ? -4.401 12.740 32.969 1.00 33.88 741 THR A N 1
ATOM 5581 C CA . THR A 1 741 ? -3.482 13.872 33.193 1.00 33.88 741 THR A CA 1
ATOM 5582 C C . THR A 1 741 ? -4.131 15.255 33.056 1.00 33.88 741 THR A C 1
ATOM 5584 O O . THR A 1 741 ? -3.557 16.232 33.534 1.00 33.88 741 THR A O 1
ATOM 5587 N N . ALA A 1 742 ? -5.331 15.357 32.467 1.00 35.66 742 ALA A N 1
ATOM 5588 C CA . ALA A 1 742 ? -6.000 16.633 32.182 1.00 35.66 742 ALA A CA 1
ATOM 5589 C C . ALA A 1 742 ? -7.330 16.857 32.924 1.00 35.66 742 ALA A C 1
ATOM 5591 O O . ALA A 1 742 ? -8.084 17.754 32.535 1.00 35.66 742 ALA A O 1
ATOM 5592 N N . ALA A 1 743 ? -7.650 16.079 33.970 1.00 44.97 743 ALA A N 1
ATOM 5593 C CA . ALA A 1 743 ? -8.880 16.265 34.744 1.00 44.97 743 ALA A CA 1
ATOM 5594 C C . ALA A 1 743 ? -8.907 17.667 35.380 1.00 44.97 743 ALA A C 1
ATOM 5596 O O . ALA A 1 743 ? -8.386 17.908 36.470 1.00 44.97 743 ALA A O 1
ATOM 5597 N N . SER A 1 744 ? -9.512 18.606 34.657 1.00 48.19 744 SER A N 1
ATOM 5598 C CA . SER A 1 744 ? -9.765 19.963 35.111 1.00 48.19 744 SER A CA 1
ATOM 5599 C C . SER A 1 744 ? -10.655 19.870 36.343 1.00 48.19 744 SER A C 1
ATOM 5601 O O . SER A 1 744 ? -11.670 19.175 36.321 1.00 48.19 744 SER A O 1
ATOM 5603 N N . TYR A 1 745 ? -10.266 20.533 37.429 1.00 64.44 745 TYR A N 1
ATOM 5604 C CA . TYR A 1 745 ? -11.047 20.528 38.658 1.00 64.44 745 TYR A CA 1
ATOM 5605 C C . TYR A 1 745 ? -12.421 21.178 38.409 1.00 64.44 745 TYR A C 1
ATOM 5607 O O . TYR A 1 745 ? -12.522 22.395 38.240 1.00 64.44 745 TYR A O 1
ATOM 5615 N N . LEU A 1 746 ? -13.468 20.351 38.362 1.00 74.56 746 LEU A N 1
ATOM 5616 C CA . LEU A 1 746 ? -14.867 20.767 38.309 1.00 74.56 746 LEU A CA 1
ATOM 5617 C C . LEU A 1 746 ? -15.530 20.508 39.668 1.00 74.56 746 LEU A C 1
ATOM 5619 O O . LEU A 1 746 ? -15.146 19.560 40.354 1.00 74.56 746 LEU A O 1
ATOM 5623 N N . PRO A 1 747 ? -16.561 21.290 40.044 1.00 80.94 747 PRO A N 1
ATOM 5624 C CA . PRO A 1 747 ? -17.435 20.943 41.163 1.00 80.94 747 PRO A CA 1
ATOM 5625 C C . PRO A 1 747 ? -17.904 19.488 41.056 1.00 80.94 747 PRO A C 1
ATOM 5627 O O . PRO A 1 747 ? -18.274 19.048 39.962 1.00 80.94 747 PRO A O 1
ATOM 5630 N N . GLY A 1 748 ? -17.924 18.756 42.174 1.00 81.25 748 GLY A N 1
ATOM 5631 C CA . GLY A 1 748 ? -18.050 17.288 42.166 1.00 81.25 748 GLY A CA 1
ATOM 5632 C C . GLY A 1 748 ? -19.224 16.760 41.331 1.00 81.25 748 GLY A C 1
ATOM 5633 O O . GLY A 1 748 ? -19.062 15.844 40.530 1.00 81.25 748 GLY A O 1
ATOM 5634 N N . GLN A 1 749 ? -20.394 17.393 41.435 1.00 87.38 749 GLN A N 1
ATOM 5635 C CA . GLN A 1 749 ? -21.576 17.030 40.641 1.00 87.38 749 GLN A CA 1
ATOM 5636 C C . GLN A 1 749 ? -21.413 17.236 39.122 1.00 87.38 749 GLN A C 1
ATOM 5638 O O . GLN A 1 749 ? -21.943 16.446 38.350 1.00 87.38 749 GLN A O 1
ATOM 5643 N N . LEU A 1 750 ? -20.680 18.263 38.674 1.00 86.94 750 LEU A N 1
ATOM 5644 C CA . LEU A 1 750 ? -20.464 18.524 37.245 1.00 86.94 750 LEU A CA 1
ATOM 5645 C C . LEU A 1 750 ? -19.463 17.534 36.651 1.00 86.94 750 LEU A C 1
ATOM 5647 O O . LEU A 1 750 ? -19.663 17.047 35.540 1.00 86.94 750 LEU A O 1
ATOM 5651 N N . GLY A 1 751 ? -18.422 17.191 37.418 1.00 84.50 751 GLY A N 1
ATOM 5652 C CA . GLY A 1 751 ? -17.495 16.123 37.050 1.00 84.50 751 GLY A CA 1
ATOM 5653 C C . GLY A 1 751 ? -18.219 14.787 36.876 1.00 84.50 751 GLY A C 1
ATOM 5654 O O . GLY A 1 751 ? -18.055 14.128 35.851 1.00 84.50 751 GLY A O 1
ATOM 5655 N N . LEU A 1 752 ? -19.088 14.429 37.826 1.00 90.44 752 LEU A N 1
ATOM 5656 C CA . LEU A 1 752 ? -19.900 13.213 37.746 1.00 90.44 752 LEU A CA 1
ATOM 5657 C C . LEU A 1 752 ? -20.902 13.240 36.581 1.00 90.44 752 LEU A C 1
ATOM 5659 O O . LEU A 1 752 ? -21.019 12.245 35.875 1.00 90.44 752 LEU A O 1
ATOM 5663 N N . ALA A 1 753 ? -21.591 14.360 36.338 1.00 90.00 753 ALA A N 1
ATOM 5664 C CA . ALA A 1 753 ? -22.546 14.492 35.232 1.00 90.00 753 ALA A CA 1
ATOM 5665 C C . ALA A 1 753 ? -21.880 14.261 33.865 1.00 90.00 753 ALA A C 1
ATOM 5667 O O . ALA A 1 753 ? -22.400 13.517 33.035 1.00 90.00 753 ALA A O 1
ATOM 5668 N N . ASN A 1 754 ? -20.690 14.836 33.661 1.00 87.38 754 ASN A N 1
ATOM 5669 C CA . ASN A 1 754 ? -19.898 14.625 32.450 1.00 87.38 754 ASN A CA 1
ATOM 5670 C C . ASN A 1 754 ? -19.516 13.146 32.248 1.00 87.38 754 ASN A C 1
ATOM 5672 O O . ASN A 1 754 ? -19.551 12.644 31.121 1.00 87.38 754 ASN A O 1
ATOM 5676 N N . VAL A 1 755 ? -19.152 12.452 33.331 1.00 88.94 755 VAL A N 1
ATOM 5677 C CA . VAL A 1 755 ? -18.810 11.022 33.299 1.00 88.94 755 VAL A CA 1
ATOM 5678 C C . VAL A 1 755 ? -20.037 10.162 33.006 1.00 88.94 755 VAL A C 1
ATOM 5680 O O . VAL A 1 755 ? -19.954 9.271 32.167 1.00 88.94 755 VAL A O 1
ATOM 5683 N N . TYR A 1 756 ? -21.179 10.444 33.630 1.00 92.62 756 TYR A N 1
ATOM 5684 C CA . TYR A 1 756 ? -22.412 9.694 33.397 1.00 92.62 756 TYR A CA 1
ATOM 5685 C C . TYR A 1 756 ? -22.930 9.820 31.962 1.00 92.62 756 TYR A C 1
ATOM 5687 O O . TYR A 1 756 ? -23.244 8.801 31.351 1.00 92.62 756 TYR A O 1
ATOM 5695 N N . ASP A 1 757 ? -22.951 11.032 31.396 1.00 89.94 757 ASP A N 1
ATOM 5696 C CA . ASP A 1 757 ? -23.264 11.216 29.970 1.00 89.94 757 ASP A CA 1
ATOM 5697 C C . ASP A 1 757 ? -22.273 10.453 29.077 1.00 89.94 757 ASP A C 1
ATOM 5699 O O . ASP A 1 757 ? -22.649 9.909 28.041 1.00 89.94 757 ASP A O 1
ATOM 5703 N N . TYR A 1 758 ? -21.003 10.356 29.487 1.00 87.38 758 TYR A N 1
ATOM 5704 C CA . TYR A 1 758 ? -19.984 9.674 28.688 1.00 87.38 758 TYR A CA 1
ATOM 5705 C C . TYR A 1 758 ? -20.244 8.176 28.664 1.00 87.38 758 TYR A C 1
ATOM 5707 O O . TYR A 1 758 ? -20.295 7.573 27.598 1.00 87.38 758 TYR A O 1
ATOM 5715 N N . PHE A 1 759 ? -20.460 7.595 29.842 1.00 91.06 759 PHE A N 1
ATOM 5716 C CA . PHE A 1 759 ? -20.747 6.175 29.977 1.00 91.06 759 PHE A CA 1
ATOM 5717 C C . PHE A 1 759 ? -22.017 5.775 29.235 1.00 91.06 759 PHE A C 1
ATOM 5719 O O . PHE A 1 759 ? -22.020 4.740 28.579 1.00 91.06 759 PHE A O 1
ATOM 5726 N N . ASP A 1 760 ? -23.069 6.593 29.289 1.00 90.62 760 ASP A N 1
ATOM 5727 C CA . ASP A 1 760 ? -24.294 6.338 28.530 1.00 90.62 760 ASP A CA 1
ATOM 5728 C C . ASP A 1 760 ? -24.076 6.444 27.010 1.00 90.62 760 ASP A C 1
ATOM 5730 O O . ASP A 1 760 ? -24.573 5.607 26.260 1.00 90.62 760 ASP A O 1
ATOM 5734 N N . THR A 1 761 ? -23.292 7.429 26.551 1.00 86.06 761 THR A N 1
ATOM 5735 C CA . THR A 1 761 ? -22.910 7.574 25.132 1.00 86.06 761 THR A CA 1
ATOM 5736 C C . THR A 1 761 ? -22.210 6.314 24.615 1.00 86.06 761 THR A C 1
ATOM 5738 O O . THR A 1 761 ? -22.629 5.740 23.610 1.00 86.06 761 THR A O 1
ATOM 5741 N N . GLU A 1 762 ? -21.184 5.852 25.330 1.00 82.75 762 GLU A N 1
ATOM 5742 C CA . GLU A 1 762 ? -20.396 4.671 24.956 1.00 82.75 762 GLU A CA 1
ATOM 5743 C C . GLU A 1 762 ? -21.229 3.384 25.032 1.00 82.75 762 GLU A C 1
ATOM 5745 O O . GLU A 1 762 ? -21.184 2.559 24.122 1.00 82.75 762 GLU A O 1
ATOM 5750 N N . ALA A 1 763 ? -22.067 3.235 26.065 1.00 86.31 763 ALA A N 1
ATOM 5751 C CA . ALA A 1 763 ? -22.952 2.078 26.236 1.00 86.31 763 ALA A CA 1
ATOM 5752 C C . ALA A 1 763 ? -23.952 1.890 25.082 1.00 86.31 763 ALA A C 1
ATOM 5754 O O . ALA A 1 763 ? -24.456 0.792 24.857 1.00 86.31 763 ALA A O 1
ATOM 5755 N N . GLN A 1 764 ? -24.258 2.958 24.348 1.00 82.81 764 GLN A N 1
ATOM 5756 C CA . GLN A 1 764 ? -25.171 2.925 23.206 1.00 82.81 764 GLN A CA 1
ATOM 5757 C C . GLN A 1 764 ? -24.454 2.711 21.869 1.00 82.81 764 GLN A C 1
ATOM 5759 O O . GLN A 1 764 ? -25.125 2.645 20.837 1.00 82.81 764 GLN A O 1
ATOM 5764 N N . GLY A 1 765 ? -23.119 2.640 21.868 1.00 76.56 765 GLY A N 1
ATOM 5765 C CA . GLY A 1 765 ? -22.320 2.659 20.644 1.00 76.56 765 GLY A CA 1
ATOM 5766 C C . GLY A 1 765 ? -22.378 4.003 19.912 1.00 76.56 765 GLY A C 1
ATOM 5767 O O . GLY A 1 765 ? -22.219 4.039 18.694 1.00 76.56 765 GLY A O 1
ATOM 5768 N N . ALA A 1 766 ? -22.660 5.101 20.623 1.00 77.94 766 ALA A N 1
ATOM 5769 C CA . ALA A 1 766 ? -22.637 6.453 20.073 1.00 77.94 766 ALA A CA 1
ATOM 5770 C C . ALA A 1 766 ? -21.268 7.115 20.306 1.00 77.94 766 ALA A C 1
ATOM 5772 O O . ALA A 1 766 ? -20.500 6.698 21.168 1.00 77.94 766 ALA A O 1
ATOM 5773 N N . ALA A 1 767 ? -20.969 8.183 19.561 1.00 74.62 767 ALA A N 1
ATOM 5774 C CA . ALA A 1 767 ? -19.739 8.957 19.719 1.00 74.62 767 ALA A CA 1
ATOM 5775 C C . ALA A 1 767 ? -20.030 10.360 20.268 1.00 74.62 767 ALA A C 1
ATOM 5777 O O . ALA A 1 767 ? -20.930 11.058 19.794 1.00 74.62 767 ALA A O 1
ATOM 5778 N N . ARG A 1 768 ? -19.229 10.814 21.239 1.00 78.69 768 ARG A N 1
ATOM 5779 C CA . ARG A 1 768 ? -19.278 12.196 21.732 1.00 78.69 768 ARG A CA 1
ATOM 5780 C C . ARG A 1 768 ? -18.386 13.094 20.874 1.00 78.69 768 ARG A C 1
ATOM 5782 O O . ARG A 1 768 ? -17.167 13.019 20.957 1.00 78.69 768 ARG A O 1
ATOM 5789 N N . VAL A 1 769 ? -19.002 13.986 20.102 1.00 77.62 769 VAL A N 1
ATOM 5790 C CA . VAL A 1 769 ? -18.290 14.838 19.127 1.00 77.62 769 VAL A CA 1
ATOM 5791 C C . VAL A 1 769 ? -17.803 16.164 19.731 1.00 77.62 769 VAL A C 1
ATOM 5793 O O . VAL A 1 769 ? -16.802 16.715 19.283 1.00 77.62 769 VAL A O 1
ATOM 5796 N N . ILE A 1 770 ? -18.486 16.683 20.759 1.00 78.94 770 ILE A N 1
ATOM 5797 C CA . ILE A 1 770 ? -18.146 17.954 21.420 1.00 78.94 770 ILE A CA 1
ATOM 5798 C C . ILE A 1 770 ? -18.309 17.860 22.944 1.00 78.94 770 ILE A C 1
ATOM 5800 O O . ILE A 1 770 ? -19.176 17.147 23.445 1.00 78.94 770 ILE A O 1
ATOM 5804 N N . ASN A 1 771 ? -17.485 18.602 23.690 1.00 83.06 771 ASN A N 1
ATOM 5805 C CA . ASN A 1 771 ? -17.595 18.788 25.140 1.00 83.06 771 ASN A CA 1
ATOM 5806 C C . ASN A 1 771 ? -17.105 20.197 25.510 1.00 83.06 771 ASN A C 1
ATOM 5808 O O . ASN A 1 771 ? -16.052 20.626 25.040 1.00 83.06 771 ASN A O 1
ATOM 5812 N N . GLY A 1 772 ? -17.858 20.909 26.349 1.00 79.25 772 GLY A N 1
ATOM 5813 C CA . GLY A 1 772 ? -17.467 22.212 26.881 1.00 79.25 772 GLY A CA 1
ATOM 5814 C C . GLY A 1 772 ? -17.682 22.268 28.388 1.00 79.25 772 GLY A C 1
ATOM 5815 O O . GLY A 1 772 ? -18.774 21.983 28.870 1.00 79.25 772 GLY A O 1
ATOM 5816 N N . SER A 1 773 ? -16.648 22.664 29.129 1.00 82.38 773 SER A N 1
ATOM 5817 C CA . SER A 1 773 ? -16.714 22.879 30.577 1.00 82.38 773 SER A CA 1
ATOM 5818 C C . SER A 1 773 ? -16.405 24.337 30.900 1.00 82.38 773 SER A C 1
ATOM 5820 O O . SER A 1 773 ? -15.365 24.859 30.497 1.00 82.38 773 SER A O 1
ATOM 5822 N N . TYR A 1 774 ? -17.299 25.001 31.635 1.00 81.00 774 TYR A N 1
ATOM 5823 C CA . TYR A 1 774 ? -17.186 26.427 31.939 1.00 81.00 774 TYR A CA 1
ATOM 5824 C C . TYR A 1 774 ? -17.284 26.678 33.446 1.00 81.00 774 TYR A C 1
ATOM 5826 O O . TYR A 1 774 ? -18.268 26.323 34.090 1.00 81.00 774 TYR A O 1
ATOM 5834 N N . THR A 1 775 ? -16.266 27.325 34.011 1.00 77.75 775 THR A N 1
ATOM 5835 C CA . THR A 1 775 ? -16.230 27.769 35.414 1.00 77.75 775 THR A CA 1
ATOM 5836 C C . THR A 1 775 ? -16.327 29.290 35.492 1.00 77.75 775 THR A C 1
ATOM 5838 O O . THR A 1 775 ? -15.876 29.973 34.575 1.00 77.75 775 THR A O 1
ATOM 5841 N N . ASN A 1 776 ? -16.839 29.830 36.603 1.00 77.56 776 ASN A N 1
ATOM 5842 C CA . ASN A 1 776 ? -16.987 31.279 36.826 1.00 77.56 776 ASN A CA 1
ATOM 5843 C C . ASN A 1 776 ? -17.840 31.985 35.755 1.00 77.56 776 ASN A C 1
ATOM 5845 O O . ASN A 1 776 ? -17.563 33.128 35.391 1.00 77.56 776 ASN A O 1
ATOM 5849 N N . VAL A 1 777 ? -18.860 31.299 35.230 1.00 79.25 777 VAL A N 1
ATOM 5850 C CA . VAL A 1 777 ? -19.835 31.910 34.321 1.00 79.25 777 VAL A CA 1
ATOM 5851 C C . VAL A 1 777 ? -20.666 32.918 35.125 1.00 79.25 777 VAL A C 1
ATOM 5853 O O . VAL A 1 777 ? -21.223 32.538 36.158 1.00 79.25 777 VAL A O 1
ATOM 5856 N N . PRO A 1 778 ? -20.691 34.205 34.734 1.00 78.50 778 PRO A N 1
ATOM 5857 C CA . PRO A 1 778 ? -21.477 35.207 35.439 1.00 78.50 778 PRO A CA 1
ATOM 5858 C C . PRO A 1 778 ? -22.972 35.019 35.146 1.00 78.50 778 PRO A C 1
ATOM 5860 O O . PRO A 1 778 ? -23.336 34.353 34.181 1.00 78.50 778 PRO A O 1
ATOM 5863 N N . ALA A 1 779 ? -23.828 35.640 35.960 1.00 74.62 779 ALA A N 1
ATOM 5864 C CA . ALA A 1 779 ? -25.281 35.616 35.780 1.00 74.62 779 ALA A CA 1
ATOM 5865 C C . ALA A 1 779 ? -25.702 35.992 34.346 1.00 74.62 779 ALA A C 1
ATOM 5867 O O . ALA A 1 779 ? -25.020 36.779 33.682 1.00 74.62 779 ALA A O 1
ATOM 5868 N N . PHE A 1 780 ? -26.834 35.454 33.869 1.00 75.94 780 PHE A N 1
ATOM 5869 C CA . PHE A 1 780 ? -27.211 35.531 32.446 1.00 75.94 780 PHE A CA 1
ATOM 5870 C C . PHE A 1 780 ? -27.302 36.975 31.910 1.00 75.94 780 PHE A C 1
ATOM 5872 O O . PHE A 1 780 ? -27.127 37.200 30.712 1.00 75.94 780 PHE A O 1
ATOM 5879 N N . ASP A 1 781 ? -27.570 37.946 32.786 1.00 77.44 781 ASP A N 1
ATOM 5880 C CA . ASP A 1 781 ? -27.701 39.374 32.490 1.00 77.44 781 ASP A CA 1
ATOM 5881 C C . ASP A 1 781 ? -26.360 40.133 32.426 1.00 77.44 781 ASP A C 1
ATOM 5883 O O . ASP A 1 781 ? -26.338 41.318 32.086 1.00 77.44 781 ASP A O 1
ATOM 5887 N N . GLN A 1 782 ? -25.236 39.466 32.701 1.00 80.75 782 GLN A N 1
ATOM 5888 C CA . GLN A 1 782 ? -23.894 40.048 32.684 1.00 80.75 782 GLN A CA 1
ATOM 5889 C C . GLN A 1 782 ? -23.105 39.689 31.419 1.00 80.75 782 GLN A C 1
ATOM 5891 O O . GLN A 1 782 ? -23.266 38.632 30.808 1.00 80.75 782 GLN A O 1
ATOM 5896 N N . THR A 1 783 ? -22.180 40.572 31.038 1.00 80.19 783 THR A N 1
ATOM 5897 C CA . THR A 1 783 ? -21.272 40.343 29.908 1.00 80.19 783 THR A CA 1
ATOM 5898 C C . THR A 1 783 ? -20.429 39.088 30.131 1.00 80.19 783 THR A C 1
ATOM 5900 O O . THR A 1 783 ? -19.743 38.963 31.142 1.00 80.19 783 THR A O 1
ATOM 5903 N N . GLY A 1 784 ? -20.424 38.183 29.150 1.00 79.94 784 GLY A N 1
ATOM 5904 C CA . GLY A 1 784 ? -19.630 36.953 29.192 1.00 79.94 784 GLY A CA 1
ATOM 5905 C C . GLY A 1 784 ? -20.343 35.736 29.790 1.00 79.94 784 GLY A C 1
ATOM 5906 O O . GLY A 1 784 ? -19.692 34.697 29.916 1.00 79.94 784 GLY A O 1
ATOM 5907 N N . SER A 1 785 ? -21.639 35.833 30.109 1.00 83.38 785 SER A N 1
ATOM 5908 C CA . SER A 1 785 ? -22.488 34.701 30.519 1.00 83.38 785 SER A CA 1
ATOM 5909 C C . SER A 1 785 ? -22.684 33.683 29.392 1.00 83.38 785 SER A C 1
ATOM 5911 O O . SER A 1 785 ? -22.488 32.489 29.578 1.00 83.38 785 SER A O 1
ATOM 5913 N N . GLN A 1 786 ? -22.940 34.162 28.174 1.00 87.94 786 GLN A N 1
ATOM 5914 C CA . GLN A 1 786 ? -23.212 33.307 27.022 1.00 87.94 786 GLN A CA 1
ATOM 5915 C C . GLN A 1 786 ? -22.002 32.444 26.620 1.00 87.94 786 GLN A C 1
ATOM 5917 O O . GLN A 1 786 ? -20.904 32.955 26.363 1.00 87.94 786 GLN A O 1
ATOM 5922 N N . LYS A 1 787 ? -22.232 31.136 26.482 1.00 89.38 787 LYS A N 1
ATOM 5923 C CA . LYS A 1 787 ? -21.308 30.153 25.895 1.00 89.38 787 LYS A CA 1
ATOM 5924 C C . LYS A 1 787 ? -21.970 29.496 24.702 1.00 89.38 787 LYS A C 1
ATOM 5926 O O . LYS A 1 787 ? -23.125 29.106 24.803 1.00 89.38 787 LYS A O 1
ATOM 5931 N N . VAL A 1 788 ? -21.256 29.407 23.581 1.00 88.88 788 VAL A N 1
ATOM 5932 C CA . VAL A 1 788 ? -21.774 28.838 22.331 1.00 88.88 788 VAL A CA 1
ATOM 5933 C C . VAL A 1 788 ? -20.904 27.662 21.911 1.00 88.88 788 VAL A C 1
ATOM 5935 O O . VAL A 1 788 ? -19.679 27.775 21.912 1.00 88.88 788 VAL A O 1
ATOM 5938 N N . LEU A 1 789 ? -21.548 26.559 21.545 1.00 88.38 789 LEU A N 1
ATOM 5939 C CA . LEU A 1 789 ? -20.941 25.403 20.894 1.00 88.38 789 LEU A CA 1
ATOM 5940 C C . LEU A 1 789 ? -21.582 25.210 19.521 1.00 88.38 789 LEU A C 1
ATOM 5942 O O . LEU A 1 789 ? -22.764 25.503 19.336 1.00 88.38 789 LEU A O 1
ATOM 5946 N N . GLU A 1 790 ? -20.806 24.715 18.564 1.00 89.44 790 GLU A N 1
ATOM 5947 C CA . GLU A 1 790 ? -21.253 24.503 17.188 1.00 89.44 790 GLU A CA 1
ATOM 5948 C C . GLU A 1 790 ? -20.879 23.092 16.729 1.00 89.44 790 GLU A C 1
ATOM 5950 O O . GLU A 1 790 ? -19.822 22.576 17.093 1.00 89.44 790 GLU A O 1
ATOM 5955 N N . VAL A 1 791 ? -21.747 22.465 15.937 1.00 87.38 791 VAL A N 1
ATOM 5956 C CA . VAL A 1 791 ? -21.501 21.141 15.354 1.00 87.38 791 VAL A CA 1
ATOM 5957 C C . VAL A 1 791 ? -22.133 21.059 13.970 1.00 87.38 791 VAL A C 1
ATOM 5959 O O . VAL A 1 791 ? -23.235 21.564 13.756 1.00 87.38 791 VAL A O 1
ATOM 5962 N N . ASN A 1 792 ? -21.444 20.435 13.018 1.00 88.31 792 ASN A N 1
ATOM 5963 C CA . ASN A 1 792 ? -21.983 20.207 11.682 1.00 88.31 792 ASN A CA 1
ATOM 5964 C C . ASN A 1 792 ? -22.556 18.789 11.595 1.00 88.31 792 ASN A C 1
ATOM 5966 O O . ASN A 1 792 ? -21.857 17.835 11.930 1.00 88.31 792 ASN A O 1
ATOM 5970 N N . MET A 1 793 ? -23.811 18.664 11.171 1.00 87.62 793 MET A N 1
ATOM 5971 C CA . MET A 1 793 ? -24.506 17.384 11.014 1.00 87.62 793 MET A CA 1
ATOM 5972 C C . MET A 1 793 ? -24.538 16.993 9.537 1.00 87.62 793 MET A C 1
ATOM 5974 O O . MET A 1 793 ? -24.933 17.812 8.705 1.00 87.62 793 MET A O 1
ATOM 5978 N N . ASP A 1 794 ? -24.162 15.759 9.209 1.00 85.56 794 ASP A N 1
ATOM 5979 C CA . ASP A 1 794 ? -24.348 15.188 7.873 1.00 85.56 794 ASP A CA 1
ATOM 5980 C C . ASP A 1 794 ? -25.573 14.256 7.827 1.00 85.56 794 ASP A C 1
ATOM 5982 O O . ASP A 1 794 ? -26.148 13.889 8.853 1.00 85.56 794 ASP A O 1
ATOM 5986 N N . LYS A 1 795 ? -25.968 13.848 6.617 1.00 80.38 795 LYS A N 1
ATOM 5987 C CA . LYS A 1 795 ? -27.153 13.008 6.375 1.00 80.38 795 LYS A CA 1
ATOM 5988 C C . LYS A 1 795 ? -27.130 11.624 7.044 1.00 80.38 795 LYS A C 1
ATOM 5990 O O . LYS A 1 795 ? -28.163 10.961 7.052 1.00 80.38 795 LYS A O 1
ATOM 5995 N N . SER A 1 796 ? -25.978 11.149 7.519 1.00 75.19 796 SER A N 1
ATOM 5996 C CA . SER A 1 796 ? -25.850 9.861 8.212 1.00 75.19 796 SER A CA 1
ATOM 5997 C C . SER A 1 796 ? -26.259 9.919 9.688 1.00 75.19 796 SER A C 1
ATOM 5999 O O . SER A 1 796 ? -26.451 8.873 10.311 1.00 75.19 796 SER A O 1
ATOM 6001 N N . VAL A 1 797 ? -26.431 11.119 10.257 1.00 79.44 797 VAL A N 1
ATOM 6002 C CA . VAL A 1 797 ? -26.798 11.291 11.665 1.00 79.44 797 VAL A CA 1
ATOM 6003 C C . VAL A 1 797 ? -28.293 11.043 11.867 1.00 79.44 797 VAL A C 1
ATOM 6005 O O . VAL A 1 797 ? -29.138 11.848 11.484 1.00 79.44 797 VAL A O 1
ATOM 6008 N N . ASN A 1 798 ? -28.624 9.952 12.558 1.00 81.25 798 ASN A N 1
ATOM 6009 C CA . ASN A 1 798 ? -30.014 9.585 12.855 1.00 81.25 798 ASN A CA 1
ATOM 6010 C C . ASN A 1 798 ? -30.545 10.204 14.161 1.00 81.25 798 ASN A C 1
ATOM 6012 O O . ASN A 1 798 ? -31.757 10.243 14.382 1.00 81.25 798 ASN A O 1
ATOM 6016 N N . GLN A 1 799 ? -29.666 10.697 15.038 1.00 86.62 799 GLN A N 1
ATOM 6017 C CA . GLN A 1 799 ? -30.049 11.336 16.296 1.00 86.62 799 GLN A CA 1
ATOM 6018 C C . GLN A 1 799 ? -28.984 12.337 16.754 1.00 86.62 799 GLN A C 1
ATOM 6020 O O . GLN A 1 799 ? -27.794 12.035 16.755 1.00 86.62 799 GLN A O 1
ATOM 6025 N N . LEU A 1 800 ? -29.432 13.512 17.191 1.00 88.25 800 LEU A N 1
ATOM 6026 C CA . LEU A 1 800 ? -28.633 14.519 17.882 1.00 88.25 800 LEU A CA 1
ATOM 6027 C C . LEU A 1 800 ? -29.060 14.569 19.352 1.00 88.25 800 LEU A C 1
ATOM 6029 O O . LEU A 1 800 ? -30.254 14.647 19.651 1.00 88.25 800 LEU A O 1
ATOM 6033 N N . ARG A 1 801 ? -28.082 14.582 20.261 1.00 89.69 801 ARG A N 1
ATOM 6034 C CA . ARG A 1 801 ? -28.296 14.729 21.703 1.00 89.69 801 ARG A CA 1
ATOM 6035 C C . ARG A 1 801 ? -27.448 15.859 22.274 1.00 89.69 801 ARG A C 1
ATOM 6037 O O . ARG A 1 801 ? -26.253 15.931 22.001 1.00 89.69 801 ARG A O 1
ATOM 6044 N N . LEU A 1 802 ? -28.061 16.697 23.104 1.00 90.81 802 LEU A N 1
ATOM 6045 C CA . LEU A 1 802 ? -27.388 17.730 23.889 1.00 90.81 802 LEU A CA 1
ATOM 6046 C C . LEU A 1 802 ? -27.693 17.522 25.372 1.00 90.81 802 LEU A C 1
ATOM 6048 O O . LEU A 1 802 ? -28.855 17.373 25.742 1.00 90.81 802 LEU A O 1
ATOM 6052 N N . VAL A 1 803 ? -26.653 17.582 26.203 1.00 91.12 803 VAL A N 1
ATOM 6053 C CA . VAL A 1 803 ? -26.753 17.564 27.667 1.00 91.12 803 VAL A CA 1
ATOM 6054 C C . VAL A 1 803 ? -26.095 18.821 28.215 1.00 91.12 803 VAL A C 1
ATOM 6056 O O . VAL A 1 803 ? -24.953 19.129 27.865 1.00 91.12 803 VAL A O 1
ATOM 6059 N N . VAL A 1 804 ? -26.797 19.549 29.079 1.00 90.38 804 VAL A N 1
ATOM 6060 C CA . VAL A 1 804 ? -26.262 20.729 29.769 1.00 90.38 804 VAL A CA 1
ATOM 6061 C C . VAL A 1 804 ? -26.498 20.572 31.264 1.00 90.38 804 VAL A C 1
ATOM 6063 O O . VAL A 1 804 ? -27.639 20.538 31.703 1.00 90.38 804 VAL A O 1
ATOM 6066 N N . ALA A 1 805 ? -25.428 20.510 32.057 1.00 89.62 805 ALA A N 1
ATOM 6067 C CA . ALA A 1 805 ? -25.504 20.415 33.515 1.00 89.62 805 ALA A CA 1
ATOM 6068 C C . ALA A 1 805 ? -25.013 21.710 34.182 1.00 89.62 805 ALA A C 1
ATOM 6070 O O . ALA A 1 805 ? -24.027 22.310 33.750 1.00 89.62 805 ALA A O 1
ATOM 6071 N N . GLY A 1 806 ? -25.690 22.143 35.249 1.00 85.25 806 GLY A N 1
ATOM 6072 C CA . GLY A 1 806 ? -25.388 23.374 35.987 1.00 85.25 806 GLY A CA 1
ATOM 6073 C C . GLY A 1 806 ? -25.080 23.128 37.463 1.00 85.25 806 GLY A C 1
ATOM 6074 O O . GLY A 1 806 ? -25.609 22.203 38.078 1.00 85.25 806 GLY A O 1
ATOM 6075 N N . LYS A 1 807 ? -24.215 23.968 38.061 1.00 81.12 807 LYS A N 1
ATOM 6076 C CA . LYS A 1 807 ? -23.918 23.855 39.501 1.00 81.12 807 LYS A CA 1
ATOM 6077 C C . LYS A 1 807 ? -25.119 24.260 40.364 1.00 81.12 807 LYS A C 1
ATOM 6079 O O . LYS A 1 807 ? -25.376 23.645 41.400 1.00 81.12 807 LYS A O 1
ATOM 6084 N N . GLN A 1 808 ? -25.795 25.329 39.959 1.00 80.12 808 GLN A N 1
ATOM 6085 C CA . GLN A 1 808 ? -26.938 25.881 40.674 1.00 80.12 808 GLN A CA 1
ATOM 6086 C C . GLN A 1 808 ? -28.225 25.147 40.282 1.00 80.12 808 GLN A C 1
ATOM 6088 O O . GLN A 1 808 ? -28.340 24.722 39.128 1.00 80.12 808 GLN A O 1
ATOM 6093 N N . PRO A 1 809 ? -29.168 24.976 41.226 1.00 79.44 809 PRO A N 1
ATOM 6094 C CA . PRO A 1 809 ? -30.478 24.433 40.916 1.00 79.44 809 PRO A CA 1
ATOM 6095 C C . PRO A 1 809 ? -31.295 25.415 40.070 1.00 79.44 809 PRO A C 1
ATOM 6097 O O . PRO A 1 809 ? -31.287 26.618 40.322 1.00 79.44 809 PRO A O 1
ATOM 6100 N N . ASP A 1 810 ? -32.046 24.875 39.121 1.00 76.94 810 ASP A N 1
ATOM 6101 C CA . ASP A 1 810 ? -33.073 25.576 38.361 1.00 76.94 810 ASP A CA 1
ATOM 6102 C C . ASP A 1 810 ? -34.433 25.425 39.072 1.00 76.94 810 ASP A C 1
ATOM 6104 O O . ASP A 1 810 ? -35.230 24.543 38.752 1.00 76.94 810 ASP A O 1
ATOM 6108 N N . ASP A 1 811 ? -34.647 26.217 40.132 1.00 66.81 811 ASP A N 1
ATOM 6109 C CA . ASP A 1 811 ? -35.902 26.251 40.897 1.00 66.81 811 ASP A CA 1
ATOM 6110 C C . ASP A 1 811 ? -36.694 27.546 40.607 1.00 66.81 811 ASP A C 1
ATOM 6112 O O . ASP A 1 811 ? -36.130 28.647 40.597 1.00 66.81 811 ASP A O 1
ATOM 6116 N N . GLU A 1 812 ? -38.027 27.439 40.480 1.00 45.25 812 GLU A N 1
ATOM 6117 C CA . GLU A 1 812 ? -38.962 28.581 40.472 1.00 45.25 812 GLU A CA 1
ATOM 6118 C C . GLU A 1 812 ? -38.903 29.328 41.823 1.00 45.25 812 GLU A C 1
ATOM 6120 O O . GLU A 1 812 ? -39.667 29.072 42.753 1.00 45.25 812 GLU A O 1
ATOM 6125 N N . GLY A 1 813 ? -37.948 30.246 41.964 1.00 44.47 813 GLY A N 1
ATOM 6126 C CA . GLY A 1 813 ? -37.700 30.996 43.199 1.00 44.47 813 GLY A CA 1
ATOM 6127 C C . GLY A 1 813 ? -36.304 31.611 43.284 1.00 44.47 813 GLY A C 1
ATOM 6128 O O . GLY A 1 813 ? -36.104 32.553 44.053 1.00 44.47 813 GLY A O 1
ATOM 6129 N N . CYS A 1 814 ? -35.358 31.137 42.469 1.00 48.97 814 CYS A N 1
ATOM 6130 C CA . CYS A 1 814 ? -34.104 31.844 42.227 1.00 48.97 814 CYS A CA 1
ATOM 6131 C C . CYS A 1 814 ? -34.388 33.197 41.554 1.00 48.97 814 CYS A C 1
ATOM 6133 O O . CYS A 1 814 ? -35.318 33.329 40.752 1.00 48.97 814 CYS A O 1
ATOM 6135 N N . THR A 1 815 ? -33.610 34.236 41.879 1.00 51.12 815 THR A N 1
ATOM 6136 C CA . THR A 1 815 ? -33.662 35.481 41.104 1.00 51.12 815 THR A CA 1
ATOM 6137 C C . THR A 1 815 ? -33.415 35.135 39.640 1.00 51.12 815 THR A C 1
ATOM 6139 O O . THR A 1 815 ? -32.561 34.305 39.343 1.00 51.12 815 THR A O 1
ATOM 6142 N N . VAL A 1 816 ? -34.167 35.758 38.723 1.00 54.62 816 VAL A N 1
ATOM 6143 C CA . VAL A 1 816 ? -34.155 35.457 37.275 1.00 54.62 816 VAL A CA 1
ATOM 6144 C C . VAL A 1 816 ? -32.724 35.364 36.705 1.00 54.62 816 VAL A C 1
ATOM 6146 O O . VAL A 1 816 ? -32.526 34.681 35.704 1.00 54.62 816 VAL A O 1
ATOM 6149 N N . SER A 1 817 ? -31.750 36.031 37.351 1.00 54.72 817 SER A N 1
ATOM 6150 C CA . SER A 1 817 ? -30.303 36.075 37.081 1.00 54.72 817 SER A CA 1
ATOM 6151 C C . SER A 1 817 ? -29.556 34.732 37.143 1.00 54.72 817 SER A C 1
ATOM 6153 O O . SER A 1 817 ? -28.550 34.598 36.446 1.00 54.72 817 SER A O 1
ATOM 6155 N N . ASP A 1 818 ? -30.037 33.749 37.913 1.00 59.78 818 ASP A N 1
ATOM 6156 C CA . ASP A 1 818 ? -29.245 32.557 38.287 1.00 59.78 818 ASP A CA 1
ATOM 6157 C C . ASP A 1 818 ? -29.758 31.247 37.650 1.00 59.78 818 ASP A C 1
ATOM 6159 O O . ASP A 1 818 ? -29.275 30.162 37.972 1.00 59.78 818 ASP A O 1
ATOM 6163 N N . ILE A 1 819 ? -30.739 31.344 36.746 1.00 71.25 819 ILE A N 1
ATOM 6164 C CA . ILE A 1 819 ? -31.348 30.202 36.049 1.00 71.25 819 ILE A CA 1
ATOM 6165 C C . ILE A 1 819 ? -30.502 29.803 34.836 1.00 71.25 819 ILE A C 1
ATOM 6167 O O . ILE A 1 819 ? -30.163 30.652 34.004 1.00 71.25 819 ILE A O 1
ATOM 6171 N N . ARG A 1 820 ? -30.229 28.498 34.703 1.00 83.25 820 ARG A N 1
ATOM 6172 C CA . ARG A 1 820 ? -29.610 27.912 33.508 1.00 83.25 820 ARG A CA 1
ATOM 6173 C C . ARG A 1 820 ? -30.561 28.079 32.325 1.00 83.25 820 ARG A C 1
ATOM 6175 O O . ARG A 1 820 ? -31.720 27.693 32.394 1.00 83.25 820 ARG A O 1
ATOM 6182 N N . LYS A 1 821 ? -30.073 28.656 31.228 1.00 85.50 821 LYS A N 1
ATOM 6183 C CA . LYS A 1 821 ? -30.850 28.805 29.988 1.00 85.50 821 LYS A CA 1
ATOM 6184 C C . LYS A 1 821 ? -30.140 28.107 28.860 1.00 85.50 821 LYS A C 1
ATOM 6186 O O . LYS A 1 821 ? -28.943 28.310 28.686 1.00 85.50 821 LYS A O 1
ATOM 6191 N N . VAL A 1 822 ? -30.892 27.349 28.074 1.00 89.38 822 VAL A N 1
ATOM 6192 C CA . VAL A 1 822 ? -30.377 26.626 26.911 1.00 89.38 822 VAL A CA 1
ATOM 6193 C C . VAL A 1 822 ? -31.203 27.018 25.699 1.00 89.38 822 VAL A C 1
ATOM 6195 O O . VAL A 1 822 ? -32.424 26.865 25.720 1.00 89.38 822 VAL A O 1
ATOM 6198 N N . ASP A 1 823 ? -30.546 27.495 24.642 1.00 92.56 823 ASP A N 1
ATOM 6199 C CA . ASP A 1 823 ? -31.190 27.758 23.355 1.00 92.56 823 ASP A CA 1
ATOM 6200 C C . ASP A 1 823 ? -30.427 27.109 22.191 1.00 92.56 823 ASP A C 1
ATOM 6202 O O . ASP A 1 823 ? -29.208 26.919 22.238 1.00 92.56 823 ASP A O 1
ATOM 6206 N N . VAL A 1 824 ? -31.150 26.836 21.107 1.00 94.31 824 VAL A N 1
ATOM 6207 C CA . VAL A 1 824 ? -30.650 26.166 19.900 1.00 94.31 824 VAL A CA 1
ATOM 6208 C C . VAL A 1 824 ? -30.881 27.023 18.663 1.00 94.31 824 VAL A C 1
ATOM 6210 O O . VAL A 1 824 ? -31.908 27.688 18.529 1.00 94.31 824 VAL A O 1
ATOM 6213 N N . LEU A 1 825 ? -29.935 26.979 17.733 1.00 94.38 825 LEU A N 1
ATOM 6214 C CA . LEU A 1 825 ? -30.054 27.533 16.393 1.00 94.38 825 LEU A CA 1
ATOM 6215 C C . LEU A 1 825 ? -29.886 26.404 15.368 1.00 94.38 825 LEU A C 1
ATOM 6217 O O . LEU A 1 825 ? -28.888 25.681 15.403 1.00 94.38 825 LEU A O 1
ATOM 6221 N N . MET A 1 826 ? -30.868 26.251 14.479 1.00 94.00 826 MET A N 1
ATOM 6222 C CA . MET A 1 826 ? -30.881 25.211 13.446 1.00 94.00 826 MET A CA 1
ATOM 6223 C C . MET A 1 826 ? -30.076 25.625 12.201 1.00 94.00 826 MET A C 1
ATOM 6225 O O . MET A 1 826 ? -29.855 26.823 11.982 1.00 94.00 826 MET A O 1
ATOM 6229 N N . PRO A 1 827 ? -29.701 24.661 11.339 1.00 93.25 827 PRO A N 1
ATOM 6230 C CA . PRO A 1 827 ? -29.078 24.949 10.055 1.00 93.25 827 PRO A CA 1
ATOM 6231 C C . PRO A 1 827 ? -29.879 25.955 9.223 1.00 93.25 827 PRO A C 1
ATOM 6233 O O . PRO A 1 827 ? -31.103 25.879 9.124 1.00 93.25 827 PRO A O 1
ATOM 6236 N N . GLY A 1 828 ? -29.169 26.906 8.614 1.00 88.94 828 GLY A N 1
ATOM 6237 C CA . GLY A 1 828 ? -29.753 27.940 7.753 1.00 88.94 828 GLY A CA 1
ATOM 6238 C C . GLY A 1 828 ? -30.281 29.184 8.477 1.00 88.94 828 GLY A C 1
ATOM 6239 O O . GLY A 1 828 ? -30.625 30.150 7.801 1.00 88.94 828 GLY A O 1
ATOM 6240 N N . MET A 1 829 ? -30.306 29.200 9.814 1.00 90.88 829 MET A N 1
ATOM 6241 C CA . MET A 1 829 ? -30.682 30.382 10.600 1.00 90.88 829 MET A CA 1
ATOM 6242 C C . MET A 1 829 ? -29.479 31.314 10.840 1.00 90.88 829 MET A C 1
ATOM 6244 O O . MET A 1 829 ? -28.365 30.868 11.121 1.00 90.88 829 MET A O 1
ATOM 6248 N N . ASP A 1 830 ? -29.704 32.625 10.771 1.00 86.88 830 ASP A N 1
ATOM 6249 C CA . ASP A 1 830 ? -28.722 33.671 11.058 1.00 86.88 830 ASP A CA 1
ATOM 6250 C C . ASP A 1 830 ? -28.682 33.961 12.575 1.00 86.88 830 ASP A C 1
ATOM 6252 O O . ASP A 1 830 ? -29.667 34.442 13.141 1.00 86.88 830 ASP A O 1
ATOM 6256 N N . PRO A 1 831 ? -27.544 33.749 13.257 1.00 85.44 831 PRO A N 1
ATOM 6257 C CA . PRO A 1 831 ? -27.418 33.906 14.710 1.00 85.44 831 PRO A CA 1
ATOM 6258 C C . PRO A 1 831 ? -27.683 35.331 15.220 1.00 85.44 831 PRO A C 1
ATOM 6260 O O . PRO A 1 831 ? -27.903 35.498 16.423 1.00 85.44 831 PRO A O 1
ATOM 6263 N N . GLN A 1 832 ? -27.613 36.346 14.348 1.00 84.69 832 GLN A N 1
ATOM 6264 C CA . GLN A 1 832 ? -27.827 37.759 14.680 1.00 84.69 832 GLN A CA 1
ATOM 6265 C C . GLN A 1 832 ? -29.240 38.249 14.346 1.00 84.69 832 GLN A C 1
ATOM 6267 O O . GLN A 1 832 ? -29.668 39.262 14.900 1.00 84.69 832 GLN A O 1
ATOM 6272 N N . LYS A 1 833 ? -29.950 37.576 13.432 1.00 85.75 833 LYS A N 1
ATOM 6273 C CA . LYS A 1 833 ? -31.265 38.021 12.935 1.00 85.75 833 LYS A CA 1
ATOM 6274 C C . LYS A 1 833 ? -32.397 37.097 13.347 1.00 85.75 833 LYS A C 1
ATOM 6276 O O . LYS A 1 833 ? -33.495 37.579 13.623 1.00 85.75 833 LYS A O 1
ATOM 6281 N N . ASP A 1 834 ? -32.128 35.800 13.397 1.00 88.50 834 ASP A N 1
ATOM 6282 C CA . ASP A 1 834 ? -33.129 34.796 13.701 1.00 88.50 834 ASP A CA 1
ATOM 6283 C C . ASP A 1 834 ? -33.207 34.519 15.199 1.00 88.50 834 ASP A C 1
ATOM 6285 O O . ASP A 1 834 ? -32.246 34.624 15.969 1.00 88.50 834 ASP A O 1
ATOM 6289 N N . ARG A 1 835 ? -34.418 34.177 15.630 1.00 87.75 835 ARG A N 1
ATOM 6290 C CA . ARG A 1 835 ? -34.703 33.874 17.025 1.00 87.75 835 ARG A CA 1
ATOM 6291 C C . ARG A 1 835 ? -34.183 32.479 17.361 1.00 87.75 835 ARG A C 1
ATOM 6293 O O . ARG A 1 835 ? -34.654 31.500 16.798 1.00 87.75 835 ARG A O 1
ATOM 6300 N N . TRP A 1 836 ? -33.297 32.398 18.348 1.00 92.00 836 TRP A N 1
ATOM 6301 C CA . TRP A 1 836 ? -32.880 31.128 18.937 1.00 92.00 836 TRP A CA 1
ATOM 6302 C C . TRP A 1 836 ? -34.070 30.415 19.596 1.00 92.00 836 TRP A C 1
ATOM 6304 O O . TRP A 1 836 ? -34.911 31.050 20.241 1.00 92.00 836 TRP A O 1
ATOM 6314 N N . ILE A 1 837 ? -34.136 29.101 19.414 1.00 93.56 837 ILE A N 1
ATOM 6315 C CA . ILE A 1 837 ? -35.199 28.229 19.906 1.00 93.56 837 ILE A CA 1
ATOM 6316 C C . ILE A 1 837 ? -34.910 27.895 21.374 1.00 93.56 837 ILE A C 1
ATOM 6318 O O . ILE A 1 837 ? -33.905 27.236 21.641 1.00 93.56 837 ILE A O 1
ATOM 6322 N N . PRO A 1 838 ? -35.759 28.311 22.326 1.00 91.19 838 PRO A N 1
ATOM 6323 C CA . PRO A 1 838 ? -35.521 28.041 23.737 1.00 91.19 838 PRO A CA 1
ATOM 6324 C C . PRO A 1 838 ? -35.832 26.584 24.086 1.00 91.19 838 PRO A C 1
ATOM 6326 O O . PRO A 1 838 ? -36.891 26.059 23.730 1.00 91.19 838 PRO A O 1
ATOM 6329 N N . ILE A 1 839 ? -34.900 25.943 24.788 1.00 90.19 839 ILE A N 1
ATOM 6330 C CA . ILE A 1 839 ? -34.990 24.559 25.275 1.00 90.19 839 ILE A CA 1
ATOM 6331 C C . ILE A 1 839 ? -35.279 24.525 26.768 1.00 90.19 839 ILE A C 1
ATOM 6333 O O . ILE A 1 839 ? -36.068 23.698 27.209 1.00 90.19 839 ILE A O 1
ATOM 6337 N N . SER A 1 840 ? -34.661 25.419 27.541 1.00 84.75 840 SER A N 1
ATOM 6338 C CA . SER A 1 840 ? -34.869 25.507 28.987 1.00 84.75 840 SER A CA 1
ATOM 6339 C C . SER A 1 840 ? -35.134 26.962 29.410 1.00 84.75 840 SER A C 1
ATOM 6341 O O . SER A 1 840 ? -34.210 27.783 29.337 1.00 84.75 840 SER A O 1
ATOM 6343 N N . PRO A 1 841 ? -36.389 27.320 29.778 1.00 81.00 841 PRO A N 1
ATOM 6344 C CA . PRO A 1 841 ? -37.610 26.522 29.611 1.00 81.00 841 PRO A CA 1
ATOM 6345 C C . PRO A 1 841 ? -38.120 26.537 28.151 1.00 81.00 841 PRO A C 1
ATOM 6347 O O . PRO A 1 841 ? -37.962 27.542 27.447 1.00 81.00 841 PRO A O 1
ATOM 6350 N N . PRO A 1 842 ? -38.801 25.474 27.685 1.00 84.06 842 PRO A N 1
ATOM 6351 C CA . PRO A 1 842 ? -39.381 25.433 26.347 1.00 84.06 842 PRO A CA 1
ATOM 6352 C C . PRO A 1 842 ? -40.537 26.438 26.216 1.00 84.06 842 PRO A C 1
ATOM 6354 O O . PRO A 1 842 ? -41.372 26.582 27.114 1.00 84.06 842 PRO A O 1
ATOM 6357 N N . LEU A 1 843 ? -40.636 27.125 25.070 1.00 85.38 843 LEU A N 1
ATOM 6358 C CA . LEU A 1 843 ? -41.735 28.052 24.785 1.00 85.38 843 LEU A CA 1
ATOM 6359 C C . LEU A 1 843 ? -42.758 27.432 23.838 1.00 85.38 843 LEU A C 1
ATOM 6361 O O . LEU A 1 843 ? -42.471 27.129 22.677 1.00 85.38 843 LEU A O 1
ATOM 6365 N N . LYS A 1 844 ? -44.009 27.364 24.297 1.00 84.19 844 LYS A N 1
ATOM 6366 C CA . LYS A 1 844 ? -45.138 26.907 23.482 1.00 84.19 844 LYS A CA 1
ATOM 6367 C C . LYS A 1 844 ? -45.258 27.718 22.185 1.00 84.19 844 LYS A C 1
ATOM 6369 O O . LYS A 1 844 ? -45.357 28.943 22.219 1.00 84.19 844 LYS A O 1
ATOM 6374 N N . GLY A 1 845 ? -45.305 27.017 21.051 1.00 82.88 845 GLY A N 1
ATOM 6375 C CA . GLY A 1 845 ? -45.424 27.618 19.717 1.00 82.88 845 GLY A CA 1
ATOM 6376 C C . GLY A 1 845 ? -44.116 28.176 19.146 1.00 82.88 845 GLY A C 1
ATOM 6377 O O . GLY A 1 845 ? -44.142 28.730 18.052 1.00 82.88 845 GLY A O 1
ATOM 6378 N N . VAL A 1 846 ? -42.998 28.039 19.868 1.00 86.38 846 VAL A N 1
ATOM 6379 C CA . VAL A 1 846 ? -41.649 28.392 19.396 1.00 86.38 846 VAL A CA 1
ATOM 6380 C C . VAL A 1 846 ? -40.765 27.150 19.369 1.00 86.38 846 VAL A C 1
ATOM 6382 O O . VAL A 1 846 ? -40.129 26.879 18.359 1.00 86.38 846 VAL A O 1
ATOM 6385 N N . THR A 1 847 ? -40.747 26.386 20.460 1.00 89.75 847 THR A N 1
ATOM 6386 C CA . THR A 1 847 ? -40.004 25.128 20.553 1.00 89.75 847 THR A CA 1
ATOM 6387 C C . THR A 1 847 ? -40.735 24.031 19.767 1.00 89.75 847 THR A C 1
ATOM 6389 O O . THR A 1 847 ? -41.944 23.866 19.980 1.00 89.75 847 THR A O 1
ATOM 6392 N N . PRO A 1 848 ? -40.059 23.309 18.849 1.00 91.12 848 PRO A N 1
ATOM 6393 C CA . PRO A 1 848 ? -40.665 22.222 18.083 1.00 91.12 848 PRO A CA 1
ATOM 6394 C C . PRO A 1 848 ? -41.288 21.156 18.989 1.00 91.12 848 PRO A C 1
ATOM 6396 O O . PRO A 1 848 ? -40.708 20.762 19.997 1.00 91.12 848 PRO A O 1
ATOM 6399 N N . ALA A 1 849 ? -42.502 20.721 18.648 1.00 86.00 849 ALA A N 1
ATOM 6400 C CA . ALA A 1 849 ? -43.280 19.801 19.482 1.00 86.00 849 ALA A CA 1
ATOM 6401 C C . ALA A 1 849 ? -42.812 18.339 19.381 1.00 86.00 849 ALA A C 1
ATOM 6403 O O . ALA A 1 849 ? -43.214 17.512 20.194 1.00 86.00 849 ALA A O 1
ATOM 6404 N N . ASP A 1 850 ? -42.013 18.024 18.366 1.00 86.88 850 ASP A N 1
ATOM 6405 C CA . ASP A 1 850 ? -41.415 16.719 18.089 1.00 86.88 850 ASP A CA 1
ATOM 6406 C C . ASP A 1 850 ? -40.036 16.530 18.743 1.00 86.88 850 ASP A C 1
ATOM 6408 O O . ASP A 1 850 ? -39.471 15.440 18.667 1.00 86.88 850 ASP A O 1
ATOM 6412 N N . TRP A 1 851 ? -39.496 17.561 19.401 1.00 91.06 851 TRP A N 1
ATOM 6413 C CA . TRP A 1 851 ? -38.259 17.458 20.176 1.00 91.06 851 TRP A CA 1
ATOM 6414 C C . TRP A 1 851 ? -38.537 16.874 21.563 1.00 91.06 851 TRP A C 1
ATOM 6416 O O . TRP A 1 851 ? -39.467 17.299 22.251 1.00 91.06 851 TRP A O 1
ATOM 6426 N N . ASP A 1 852 ? -37.709 15.920 21.990 1.00 89.75 852 ASP A N 1
ATOM 6427 C CA . ASP A 1 852 ? -37.762 15.362 23.343 1.00 89.75 852 ASP A CA 1
ATOM 6428 C C . ASP A 1 852 ? -36.874 16.215 24.254 1.00 89.75 852 ASP A C 1
ATOM 6430 O O . ASP A 1 852 ? -35.647 16.217 24.136 1.00 89.75 852 ASP A O 1
ATOM 6434 N N . ILE A 1 853 ? -37.524 17.004 25.110 1.00 90.06 853 ILE A N 1
ATOM 6435 C CA . ILE A 1 853 ? -36.886 17.960 26.013 1.00 90.06 853 ILE A CA 1
ATOM 6436 C C . ILE A 1 853 ? -37.192 17.552 27.443 1.00 90.06 853 ILE A C 1
ATOM 6438 O O . ILE A 1 853 ? -38.354 17.450 27.847 1.00 90.06 853 ILE A O 1
ATOM 6442 N N . ARG A 1 854 ? -36.132 17.362 28.222 1.00 89.19 854 ARG A N 1
ATOM 6443 C CA . ARG A 1 854 ? -36.201 16.916 29.609 1.00 89.19 854 ARG A CA 1
ATOM 6444 C C . ARG A 1 854 ? -35.445 17.919 30.454 1.00 89.19 854 ARG A C 1
ATOM 6446 O O . ARG A 1 854 ? -34.219 17.918 30.478 1.00 89.19 854 ARG A O 1
ATOM 6453 N N . ASN A 1 855 ? -36.197 18.786 31.122 1.00 87.00 855 ASN A N 1
ATOM 6454 C CA . ASN A 1 855 ? -35.633 19.734 32.070 1.00 87.00 855 ASN A CA 1
ATOM 6455 C C . ASN A 1 855 ? -35.672 19.136 33.474 1.00 87.00 855 ASN A C 1
ATOM 6457 O O . ASN A 1 855 ? -36.658 18.506 33.893 1.00 87.00 855 ASN A O 1
ATOM 6461 N N . ASN A 1 856 ? -34.585 19.332 34.200 1.00 85.25 856 ASN A N 1
ATOM 6462 C CA . ASN A 1 856 ? -34.434 18.911 35.572 1.00 85.25 856 ASN A CA 1
ATOM 6463 C C . ASN A 1 856 ? -33.677 19.976 36.367 1.00 85.25 856 ASN A C 1
ATOM 6465 O O . ASN A 1 856 ? -33.046 20.890 35.832 1.00 85.25 856 ASN A O 1
ATOM 6469 N N . ARG A 1 857 ? -33.722 19.840 37.690 1.00 85.31 857 ARG A N 1
ATOM 6470 C CA . ARG A 1 857 ? -33.181 20.834 38.613 1.00 85.31 857 ARG A CA 1
ATOM 6471 C C . ARG A 1 857 ? -31.699 21.132 38.370 1.00 85.31 857 ARG A C 1
ATOM 6473 O O . ARG A 1 857 ? -31.278 22.259 38.580 1.00 85.31 857 ARG A O 1
ATOM 6480 N N . PHE A 1 858 ? -30.895 20.167 37.926 1.00 86.81 858 PHE A N 1
ATOM 6481 C CA . PHE A 1 858 ? -29.447 20.351 37.742 1.00 86.81 858 PHE A CA 1
ATOM 6482 C C . PHE A 1 858 ? -28.957 20.096 36.316 1.00 86.81 858 PHE A C 1
ATOM 6484 O O . PHE A 1 858 ? -27.788 20.363 36.030 1.00 86.81 858 PHE A O 1
ATOM 6491 N N . ASP A 1 859 ? -29.833 19.655 35.419 1.00 89.75 859 ASP A N 1
ATOM 6492 C CA . ASP A 1 859 ? -29.481 19.299 34.052 1.00 89.75 859 ASP A CA 1
ATOM 6493 C C . ASP A 1 859 ? -30.650 19.466 33.070 1.00 89.75 859 ASP A C 1
ATOM 6495 O O . ASP A 1 859 ? -31.817 19.471 33.458 1.00 89.75 859 ASP A O 1
ATOM 6499 N N . ASP A 1 860 ? -30.312 19.654 31.798 1.00 90.31 860 ASP A N 1
ATOM 6500 C CA . ASP A 1 860 ? -31.237 19.681 30.671 1.00 90.31 860 ASP A CA 1
ATOM 6501 C C . ASP A 1 860 ? -30.748 18.727 29.587 1.00 90.31 860 ASP A C 1
ATOM 6503 O O . ASP A 1 860 ? -29.578 18.772 29.191 1.00 90.31 860 ASP A O 1
ATOM 6507 N N . VAL A 1 861 ? -31.664 17.916 29.063 1.00 91.25 861 VAL A N 1
ATOM 6508 C CA . VAL A 1 861 ? -31.415 17.028 27.927 1.00 91.25 861 VAL A CA 1
ATOM 6509 C C . VAL A 1 861 ? -32.339 17.399 26.773 1.00 91.25 861 VAL A C 1
ATOM 6511 O O . VAL A 1 861 ? -33.550 17.551 26.946 1.00 91.25 861 VAL A O 1
ATOM 6514 N N . LEU A 1 862 ? -31.758 17.520 25.581 1.00 92.25 862 LEU A N 1
ATOM 6515 C CA . LEU A 1 862 ? -32.468 17.619 24.309 1.00 92.25 862 LEU A CA 1
ATOM 6516 C C . LEU A 1 862 ? -32.093 16.424 23.436 1.00 92.25 862 LEU A C 1
ATOM 6518 O O . LEU A 1 862 ? -30.908 16.176 23.203 1.00 92.25 862 LEU A O 1
ATOM 6522 N N . VAL A 1 863 ? -33.101 15.748 22.891 1.00 90.12 863 VAL A N 1
ATOM 6523 C CA . VAL A 1 863 ? -32.941 14.714 21.866 1.00 90.12 863 VAL A CA 1
ATOM 6524 C C . VAL A 1 863 ? -33.749 15.093 20.626 1.00 90.12 863 VAL A C 1
ATOM 6526 O O . VAL A 1 863 ? -34.955 15.340 20.694 1.00 90.12 863 VAL A O 1
ATOM 6529 N N . VAL A 1 864 ? -33.071 15.122 19.478 1.00 90.69 864 VAL A N 1
ATOM 6530 C CA . VAL A 1 864 ? -33.655 15.385 18.158 1.00 90.69 864 VAL A CA 1
ATOM 6531 C C . VAL A 1 864 ? -33.396 14.174 17.271 1.00 90.69 864 VAL A C 1
ATOM 6533 O O . VAL A 1 864 ? -32.250 13.864 16.950 1.00 90.69 864 VAL A O 1
ATOM 6536 N N . ASN A 1 865 ? -34.459 13.485 16.865 1.00 88.12 865 ASN A N 1
ATOM 6537 C CA . ASN A 1 865 ? -34.357 12.381 15.913 1.00 88.12 865 ASN A CA 1
ATOM 6538 C C . ASN A 1 865 ? -34.339 12.930 14.483 1.00 88.12 865 ASN A C 1
ATOM 6540 O O . ASN A 1 865 ? -35.131 13.812 14.160 1.00 88.12 865 ASN A O 1
ATOM 6544 N N . ASN A 1 866 ? -33.472 12.378 13.633 1.00 87.00 866 ASN A N 1
ATOM 6545 C CA . ASN A 1 866 ? -33.262 12.798 12.243 1.00 87.00 866 ASN A CA 1
ATOM 6546 C C . ASN A 1 866 ? -33.038 14.322 12.112 1.00 87.00 866 ASN A C 1
ATOM 6548 O O . ASN A 1 866 ? -33.846 15.011 11.478 1.00 87.00 866 ASN A O 1
ATOM 6552 N N . PRO A 1 867 ? -31.989 14.878 12.752 1.00 90.81 867 PRO A N 1
ATOM 6553 C CA . PRO A 1 867 ? -31.705 16.306 12.683 1.00 90.81 867 PRO A CA 1
ATOM 6554 C C . PRO A 1 867 ? -31.473 16.761 11.234 1.00 90.81 867 PRO A C 1
ATOM 6556 O O . PRO A 1 867 ? -30.933 16.030 10.408 1.00 90.81 867 PRO A O 1
ATOM 6559 N N . ALA A 1 868 ? -31.859 18.001 10.929 1.00 91.62 868 ALA A N 1
ATOM 6560 C CA . ALA A 1 868 ? -31.555 18.622 9.644 1.00 91.62 868 ALA A CA 1
ATOM 6561 C C . ALA A 1 868 ? -30.035 18.686 9.392 1.00 91.62 868 ALA A C 1
ATOM 6563 O O . ALA A 1 868 ? -29.264 18.992 10.305 1.00 91.62 868 ALA A O 1
ATOM 6564 N N . GLU A 1 869 ? -29.627 18.449 8.144 1.00 92.81 869 GLU A N 1
ATOM 6565 C CA . GLU A 1 869 ? -28.235 18.564 7.696 1.00 92.81 869 GLU A CA 1
ATOM 6566 C C . GLU A 1 869 ? -27.730 20.015 7.809 1.00 92.81 869 GLU A C 1
ATOM 6568 O O . GLU A 1 869 ? -28.443 20.967 7.478 1.00 92.81 869 GLU A O 1
ATOM 6573 N N . GLY A 1 870 ? -26.484 20.184 8.259 1.00 93.12 870 GLY A N 1
ATOM 6574 C CA . GLY A 1 870 ? -25.785 21.466 8.342 1.00 93.12 870 GLY A CA 1
ATOM 6575 C C . GLY A 1 870 ? -25.380 21.883 9.759 1.00 93.12 870 GLY A C 1
ATOM 6576 O O . GLY A 1 870 ? -25.351 21.079 10.691 1.00 93.12 870 GLY A O 1
ATOM 6577 N N . LEU A 1 871 ? -25.030 23.165 9.918 1.00 93.12 871 LEU A N 1
ATOM 6578 C CA . LEU A 1 871 ? -24.467 23.706 11.158 1.00 93.12 871 LEU A CA 1
ATOM 6579 C C . LEU A 1 871 ? -25.546 23.962 12.216 1.00 93.12 871 LEU A C 1
ATOM 6581 O O . LEU A 1 871 ? -26.372 24.863 12.066 1.00 93.12 871 LEU A O 1
ATOM 6585 N N . TRP A 1 872 ? -25.466 23.232 13.321 1.00 93.69 872 TRP A N 1
ATOM 6586 C CA . TRP A 1 872 ? -26.232 23.473 14.537 1.00 93.69 872 TRP A CA 1
ATOM 6587 C C . TRP A 1 872 ? -25.413 24.294 15.526 1.00 93.69 872 TRP A C 1
ATOM 6589 O O . TRP A 1 872 ? -24.198 24.110 15.651 1.00 93.69 872 TRP A O 1
ATOM 6599 N N . ARG A 1 873 ? -26.079 25.191 16.258 1.00 93.56 873 ARG A N 1
ATOM 6600 C CA . ARG A 1 873 ? -25.455 25.960 17.340 1.00 93.56 873 ARG A CA 1
ATOM 6601 C C . ARG A 1 873 ? -26.262 25.838 18.617 1.00 93.56 873 ARG A C 1
ATOM 6603 O O . ARG A 1 873 ? -27.486 25.925 18.602 1.00 93.56 873 ARG A O 1
ATOM 6610 N N . PHE A 1 874 ? -25.560 25.710 19.727 1.00 91.69 874 PHE A N 1
ATOM 6611 C CA . PHE A 1 874 ? -26.127 25.600 21.063 1.00 91.69 874 PHE A CA 1
ATOM 6612 C C . PHE A 1 874 ? -25.574 26.733 21.892 1.00 91.69 874 PHE A C 1
ATOM 6614 O O . PHE A 1 874 ? -24.367 26.972 21.859 1.00 91.69 874 PHE A O 1
ATOM 6621 N N . ARG A 1 875 ? -26.424 27.427 22.640 1.00 89.94 875 ARG A N 1
ATOM 6622 C CA . ARG A 1 875 ? -25.960 28.415 23.606 1.00 89.94 875 ARG A CA 1
ATOM 6623 C C . ARG A 1 875 ? -26.505 28.128 24.990 1.00 89.94 875 ARG A C 1
ATOM 6625 O O . ARG A 1 875 ? -27.681 27.806 25.136 1.00 89.94 875 ARG A O 1
ATOM 6632 N N . THR A 1 876 ? -25.640 28.281 25.981 1.00 88.44 876 THR A N 1
ATOM 6633 C CA . THR A 1 876 ? -25.986 28.209 27.399 1.00 88.44 876 THR A CA 1
ATOM 6634 C C . THR A 1 876 ? -25.553 29.480 28.114 1.00 88.44 876 THR A C 1
ATOM 6636 O O . THR A 1 876 ? -24.628 30.164 27.658 1.00 88.44 876 THR A O 1
ATOM 6639 N N . TYR A 1 877 ? -26.230 29.788 29.215 1.00 81.62 877 TYR A N 1
ATOM 6640 C CA . TYR A 1 877 ? -25.958 30.931 30.087 1.00 81.62 877 TYR A CA 1
ATOM 6641 C C . TYR A 1 877 ? -25.637 30.483 31.503 1.00 81.62 877 TYR A C 1
ATOM 6643 O O . TYR A 1 877 ? -26.206 29.445 31.922 1.00 81.62 877 TYR A O 1
#

Foldseek 3Di:
DDDDFDPDADADLNDGLRGWDKDWDAAPNDIAIEIEGFAQPQDWHWDADPNDIDTWGLHENDPVLRVLLRVLLVLLQNQCCVQQVFGFQCALPRRYAYEGRIADDVDQKDQDQRDRNDRYIYGHRVQSHPNGRSLVSQLSSVLSRQCRLPLQSVLLCVVQVVQQQLLRQQVSLLSSQQRDQVCVLPSQFQAEADLLDALRNDHHNSCVVLLQQQVQADDDALSHSCRSVNLSSVQSVVCSVVSDSPCQQPSVCVSVVNPDGSLRLLLLVLQLLPCQLFADCVVNVSNHRRNNNPRDYHRHADAPEEEEDQFFKDKDWDKASYASGKHKHKYFYDHNQQKKKKKKAWDPPAQKWKKKWFWDNDPVIHIDIDIDGDGMDIAMDRHPPPTGMIMIMIHHHPDMTIMMIMMGRADKAKDWPPQALLRAAEQEALQDGHKDKTKMFIDRVPHGDDRDDPVQKWKDWQNHGKDFDPPAWDDDDRMTMTTIHGHRHDGPDFFTKIKMDGNNPHIDIHGSRYGHHHFDEAEEEEEAEQAQQQQDDPDPPLGGNLVLQLLQVLLLLLSDDQAYKYWYKYWFFDCVVPPCWPDVHVLATHIDIDGLDQTDHHHPVCSVVVSVSSSVSSVPRHHDHFAAQLVSLVVQLCRQCDPPHDSQAAEYEEEDAADHTHPPDCVNCLVVLLVSLYAYAYEHAEQHGPQLSRCVSRVSNVYHYAYAYQDPVSLVNQLVVVVSVVVVVVVPHDDPNCRSNPNDHDHRNVSSNVSSVVRSCVSSVHDDPDDDDDDPQFFPPDPRNKDKDKDFDDQVDFKDKDKDFASAFQDPPPDNRRHKWKWKDAPPDDPVPDDTQTQVPHDPPRHDPQWDWDDGGGMIMIMDGRGDGTMMMMMID

Sequence (877 aa):
GIHAACAGGPVIDGITLDECITRSFLVGGVNKTVRVWYTKNAVTANRTEDGVDYTLEHWISSDAQAQQVAAWFEDAWQRYFADSGHHLYDNGCGNTINVQMEDGIGWSGIAYWGSSGNCRIGIDSPMVRGGGGQWTVYHEAQHYLQYSFDNGCYGYLKPNYPDDAEFVEGYADLGADSVDVALDAMGYGGITYDPSTSMYEKSYGNIFNKYFIEQLGTIGTPADPWHRMDALYAHYNECDNQDDLYVLNTLIPSLSGGKWSERAFFLNFFAANWAKDWADPVTQPELVYTDDDGNAYGNLATLSQNINMGGGTQSFPDSTPDDWAARYYQVTPQAGCPYLQMEVDGASGAQLGINFMAAKTSAPSKVLRSAKIGEDFVRTFAANGVHNRLVTAVNSFTTNYNYTVNFRCVTPTINILEPRQVKFALVGDPTSPIAFLARWSVSDGSSPVRGLLEDDFTFDAEGDAISVVPGTFQEVGNEYWAVLLPPVKAAGTTFVDFRVTLNGSISDTETDALLYVAPGNSDIALSFDASGSMNTEDVIGEGSRLTNAKRAGQVVADLLRSGDRLLVQDWSAFDNPPGCGLPGGSGNCPLDVRTLLPRTDLTAGNLSAVIGIARTQINNITARLWTPVGAGIEAAKNALLANPTNTNPKHIFLLSDGEENVKPLYADIRAGLIDSGVVVNTIAFGPEAPGSLMAQIAADTGGIYRPVATSGSGSGVMAAATDATAAVAAVNMPMDAAAVTAASYLPGQLGLANVYDYFDTEAQGAARVINGSYTNVPAFDQTGSQKVLEVNMDKSVNQLRLVVAGKQPDDEGCTVSDIRKVDVLMPGMDPQKDRWIPISPPLKGVTPADWDIRNNRFDDVLVVNNPAEGLWRFRTY

Secondary structure (DSSP, 8-state):
----PPSS--EETTEE--EEEEEEEEETTEEEEEEEEE------EEEEETTEEEEE----S-HHHHHHHHHHHHHHHHHHHHHHSPPPS-TTTTTEEEEEEE--SS-SEEE---BTTB-EEEEEHHHHTTT--HHHHHHHHHHHHHTT-TTTHHHHHHHHTTT-HHHHHHHHHHHHHTT-HHHHHHHSTT----TTS-GGG--TT-HHHHHHHHHH--SS-TTSTTTTTHHHHHHHHHHHHHT-S--HHHHHHHHTTTS--HHHHHHHHHHHHHHTTTS-TTT-GGGS-S---S-----SS-EEEEEEESSSEEEEEEE--STT-EEEEEEEE-TT-SEEEEEEEEPTT--EEEEEEEEE-SSSPEEEEEEEEES-EEEEEE-TTT-SEEEEEEE-SSS--EEEEEEEEE--EEEEEESBTTB-EE-EETTEE--EEEEEEEEETTEEP----GGGEEEEETTEEPEEPTT--EEETTEEEEEEEPPP--TT--EEEEEEEETTTEEEEEEEEEE---TT--EEEEEEE-SSGGG--SSTTT--HHHHHHHHHHHHHHH--TT-EEEEEEEEE---STT-STTTS-S-PPEEEEEEEEEEE--TTTHHHHHHHHHHHHHT----S---HHHHHHHHHHHHTSSSP-SS-EEEEEEESS---SSSPHHHHHHHHHTTT-EEEEEEESTT--HHHHHHHHHHTT--EEEE-SSHHHHHHHH--HHHHHHHHTTT----HHHHH------HHHHHHHHHHHHHHHHTT----------SPPPTTSTT--EEEEEEEPTT--EEEEEEE-SS---TTS-GGG---EEEE-TT--TTTSPPEEEETBPTTTS-TTSEEEE-SSEEEEEEESPPSEEEEEEE-